Protein AF-A0A7S2UDL8-F1 (afdb_monomer)

Foldseek 3Di:
DDQCFLVLQKFWFDWDFPVLVLLLQQVLVVVCVVPADLVVDPGAEEEEELFQCQLVCCPPPCHSLSSVLLVCVQNLQSQYAYEYEYFAPAAAQLLVLVLLLQLLLLVLVLVLVVLVVVLVVLVVVDDPVSVVVNVVSVVSSVVSCVSNVSDRPPCSLVSNVVSQDFDPPSTHHYHYYYKNGGRQFQNLLCQQQSVHSEYEHADSLSLLQNFQQPPPDDPPVPPPDDRRHRGDQWYWYDFDADPVVSHTTTTMIMHLEPVVVVSSLVSSCVPPNDDRRPSDRPASPRYPPPDNLLSLLLDQQSADSSNHRHQPPDHRVNSVVLQVVQVVDDSVCSNLSSLCVSLVPPRGLQNDSQVSSLSSCLSQQAATPVGGSDDHAQEHEPSSVVSDDPRRHYDPPGADKDWACRGPRDIGIDGCSQDWDAAPPPRTIHGPSQWDDDPVDVPHIHGSVVSSPPDPDDPDDLVRLQCCCCVPVVHRDDPPDDSVRSVVSSVVVVCVVVDPVVVLVVLAAFAQFFAVCVPDPDPQKAFQDKDALLVCLCQQQVCPRHPPQLLLQVLLQLLLLLAAPPPPPPPDPQLLSLQGGPLLLVQLRNNDDVCSSVLSLLLLQQLLAPPFDQSRGWMWTFIDRPNHIKIKTWGWTDDLPDPDIKTKIWIDGSHGTNYIAIPDPQGQQPDPDPVSRGNDRHDDSNRSNNSSNSSVVLLLAVLVVSLLSNLVNVVVVPPDSVVVSQDPSSVVSNVSSLLSQQHDPPPDDPPDGVNVVSVPRDDPVPDPGDRDDRDDSCVSPHSVVPPPDDPVVVVVCVVPPPDDDDDDDDDDDDDDDDDDDDDDPVVVVVVVVVVVVCVPPDPDDDDCPPPPVPRVSVVSVVVVVVPCVPVVVVVVVVVVVVVVVVVVVVVVVCPVPDDDDDDDDDDDDDDDDDDDDDDDDDDDDDDDDDDDDDDDDDDDDDDDDDDDDDDDDDDDDDDDDPDDDDDDDDDADPDQDDPNPDAGEDEQEAQDPPPDDPVRNVVNVVVRVVVVVVQVVVPPDDDDDHDYHYDPPDYDDDPDPPPDDDDDDDDDDDDDDDDDDDDDDDDDDDDDDDDDDDDDDDDDDDDDDDDDDDDDDDDDDDDDDDDDDDDDDDDDDDDDDDDDDDDD

InterPro domains:
  IPR006084 XPG/Rad2 endonuclease [PTHR11081] (41-518)
  IPR029060 PIN-like domain superfamily [SSF88723] (43-209)

Organism: NCBI:txid420275

Mean predicted aligned error: 21.37 Å

Structure (mmCIF, N/CA/C/O backbone):
data_AF-A0A7S2UDL8-F1
#
_entry.id   AF-A0A7S2UDL8-F1
#
loop_
_atom_site.group_PDB
_atom_site.id
_atom_site.type_symbol
_atom_site.label_atom_id
_atom_site.label_alt_id
_atom_site.label_comp_id
_atom_site.label_asym_id
_atom_site.label_entity_id
_atom_site.label_seq_id
_atom_site.pdbx_PDB_ins_code
_atom_site.Cartn_x
_atom_site.Cartn_y
_atom_site.Cartn_z
_atom_site.occupancy
_atom_site.B_iso_or_equiv
_atom_site.auth_seq_id
_atom_site.auth_comp_id
_atom_site.auth_asym_id
_atom_site.auth_atom_id
_atom_site.pdbx_PDB_model_num
ATOM 1 N N . MET A 1 1 ? 1.559 4.137 0.401 1.00 24.97 1 MET A N 1
ATOM 2 C CA . MET A 1 1 ? 1.160 5.157 1.400 1.00 24.97 1 MET A CA 1
ATOM 3 C C . MET A 1 1 ? -0.001 4.576 2.189 1.00 24.97 1 MET A C 1
ATOM 5 O O . MET A 1 1 ? -0.814 3.907 1.568 1.00 24.97 1 MET A O 1
ATOM 9 N N . GLY A 1 2 ? -0.060 4.754 3.511 1.00 29.95 2 GLY A N 1
ATOM 10 C CA . GLY A 1 2 ? -1.156 4.195 4.315 1.00 29.95 2 GLY A CA 1
ATOM 11 C C . GLY A 1 2 ? -2.470 4.950 4.095 1.00 29.95 2 GLY A C 1
ATOM 12 O O . GLY A 1 2 ? -2.468 6.182 4.068 1.00 29.95 2 GLY A O 1
ATOM 13 N N . PHE A 1 3 ? -3.579 4.223 3.953 1.00 40.22 3 PHE A N 1
ATOM 14 C CA . PHE A 1 3 ? -4.918 4.804 3.860 1.00 40.22 3 PHE A CA 1
ATOM 15 C C . PHE A 1 3 ? -5.367 5.321 5.234 1.00 40.22 3 PHE A C 1
ATOM 17 O O . PHE A 1 3 ? -6.035 4.640 5.995 1.00 40.22 3 PHE A O 1
ATOM 24 N N . GLN A 1 4 ? -5.024 6.570 5.548 1.00 51.22 4 GLN A N 1
ATOM 25 C CA . GLN A 1 4 ? -5.632 7.312 6.661 1.00 51.22 4 GLN A CA 1
ATOM 26 C C . GLN A 1 4 ? -7.005 7.897 6.252 1.00 51.22 4 GLN A C 1
ATOM 28 O O . GLN A 1 4 ? -7.301 9.039 6.601 1.00 51.22 4 GLN A O 1
ATOM 33 N N . SER A 1 5 ? -7.796 7.185 5.437 1.00 57.31 5 SER A N 1
ATOM 34 C CA . SER A 1 5 ? -9.026 7.689 4.796 1.00 57.31 5 SER A CA 1
ATOM 35 C C . SER A 1 5 ? -10.133 7.942 5.816 1.00 57.31 5 SER A C 1
ATOM 37 O O . SER A 1 5 ? -10.483 9.100 6.049 1.00 57.31 5 SER A O 1
ATOM 39 N N . GLN A 1 6 ? -10.615 6.880 6.467 1.00 68.00 6 GLN A N 1
ATOM 40 C CA . GLN A 1 6 ? -11.642 6.937 7.511 1.00 68.00 6 GLN A CA 1
ATOM 41 C C . GLN A 1 6 ? -11.243 7.875 8.652 1.00 68.00 6 GLN A C 1
ATOM 43 O O . GLN A 1 6 ? -12.004 8.736 9.070 1.00 68.00 6 GLN A O 1
ATOM 48 N N . SER A 1 7 ? -9.991 7.795 9.112 1.00 66.50 7 SER A N 1
ATOM 49 C CA . SER A 1 7 ? -9.539 8.530 10.300 1.00 66.50 7 SER A CA 1
ATOM 50 C C . SER A 1 7 ? -9.477 10.071 10.135 1.00 66.50 7 SER A C 1
ATOM 52 O O . SER A 1 7 ? -9.009 10.773 11.033 1.00 66.50 7 SER A O 1
ATOM 54 N N . LYS A 1 8 ? -9.937 10.607 8.995 1.00 78.19 8 LYS A N 1
ATOM 55 C CA . LYS A 1 8 ? -10.190 12.036 8.739 1.00 78.19 8 LYS A CA 1
ATOM 56 C C . LYS A 1 8 ? -11.653 12.461 8.929 1.00 78.19 8 LYS A C 1
ATOM 58 O O . LYS A 1 8 ? -11.901 13.663 8.867 1.00 78.19 8 LYS A O 1
ATOM 63 N N . VAL A 1 9 ? -12.588 11.522 9.112 1.00 83.12 9 VAL A N 1
ATOM 64 C CA . VAL A 1 9 ? -14.025 11.804 9.337 1.00 83.12 9 VAL A CA 1
ATOM 65 C C . VAL A 1 9 ? -14.384 11.890 10.821 1.00 83.12 9 VAL A C 1
ATOM 67 O O . VAL A 1 9 ? -15.431 12.428 11.160 1.00 83.12 9 VAL A O 1
ATOM 70 N N . LEU A 1 10 ? -13.499 11.397 11.693 1.00 86.25 10 LEU A N 1
ATOM 71 C CA . LEU A 1 10 ? -13.691 11.338 13.141 1.00 86.25 10 LEU A CA 1
ATOM 72 C C . LEU A 1 10 ? -13.065 12.539 13.855 1.00 86.25 10 LEU A C 1
ATOM 74 O O . LEU A 1 10 ? -11.971 12.993 13.501 1.00 86.25 10 LEU A O 1
ATOM 78 N N . TYR A 1 11 ? -13.731 12.990 14.912 1.00 83.88 11 TYR A N 1
ATOM 79 C CA . TYR A 1 11 ? -13.161 13.875 15.919 1.00 83.88 11 TYR A CA 1
ATOM 80 C C . TYR A 1 11 ? -12.163 13.091 16.771 1.00 83.88 11 TYR A C 1
ATOM 82 O O . TYR A 1 11 ? -12.429 11.961 17.182 1.00 83.88 11 TYR A O 1
ATOM 90 N N . LYS A 1 12 ? -10.997 13.689 17.029 1.00 89.94 12 LYS A N 1
ATOM 91 C CA . LYS A 1 12 ? -9.892 13.045 17.751 1.00 89.94 12 LYS A CA 1
ATOM 92 C C . LYS A 1 12 ? -9.341 13.957 18.827 1.00 89.94 12 LYS A C 1
ATOM 94 O O . LYS A 1 12 ? -9.097 15.139 18.563 1.00 89.94 12 LYS A O 1
ATOM 99 N N . SER A 1 13 ? -9.095 13.398 20.006 1.00 87.06 13 SER A N 1
ATOM 100 C CA . SER A 1 13 ? -8.404 14.118 21.064 1.00 87.06 13 SER A CA 1
ATOM 101 C C . SER A 1 13 ? -6.880 14.011 20.966 1.00 87.06 13 SER A C 1
ATOM 103 O O . SER A 1 13 ? -6.320 13.214 20.210 1.00 87.06 13 SER A O 1
ATOM 105 N N . THR A 1 14 ? -6.195 14.809 21.781 1.00 91.25 14 THR A N 1
ATOM 106 C CA . THR A 1 14 ? -4.852 14.487 22.281 1.00 91.25 14 THR A CA 1
ATOM 107 C C . THR A 1 14 ? -4.905 13.287 23.236 1.00 91.25 14 THR A C 1
ATOM 109 O O . THR A 1 14 ? -5.982 12.852 23.638 1.00 91.25 14 THR A O 1
ATOM 112 N N . ASP A 1 15 ? -3.760 12.717 23.614 1.00 94.38 15 ASP A N 1
ATOM 113 C CA . ASP A 1 15 ? -3.753 11.626 24.595 1.00 94.38 15 ASP A CA 1
ATOM 114 C C . ASP A 1 15 ? -4.177 12.133 25.983 1.00 94.38 15 ASP A C 1
ATOM 116 O O . ASP A 1 15 ? -3.547 13.028 26.550 1.00 94.38 15 ASP A O 1
ATOM 120 N N . VAL A 1 16 ? -5.230 11.533 26.535 1.00 95.88 16 VAL A N 1
ATOM 121 C CA . VAL A 1 16 ? -5.842 11.876 27.824 1.00 95.88 16 VAL A CA 1
ATOM 122 C C . VAL A 1 16 ? -5.383 10.883 28.890 1.00 95.88 16 VAL A C 1
ATOM 124 O O . VAL A 1 16 ? -5.286 9.683 28.624 1.00 95.88 16 VAL A O 1
ATOM 127 N N . SER A 1 17 ? -5.058 11.369 30.093 1.00 97.25 17 SER A N 1
ATOM 128 C CA . SER A 1 17 ? -4.592 10.523 31.200 1.00 97.25 17 SER A CA 1
ATOM 129 C C . SER A 1 17 ? -5.674 9.551 31.670 1.00 97.25 17 SER A C 1
ATOM 131 O O . SER A 1 17 ? -6.865 9.854 31.603 1.00 97.25 17 SER A O 1
ATOM 133 N N . PHE A 1 18 ? -5.262 8.384 32.168 1.00 97.69 18 PHE A N 1
ATOM 134 C CA . PHE A 1 18 ? -6.198 7.324 32.553 1.00 97.69 18 PHE A CA 1
ATOM 135 C C . PHE A 1 18 ? -7.256 7.780 33.578 1.00 97.69 18 PHE A C 1
ATOM 137 O O . PHE A 1 18 ? -8.436 7.495 33.396 1.00 97.69 18 PHE A O 1
ATOM 144 N N . ASP A 1 19 ? -6.879 8.587 34.572 1.00 97.56 19 ASP A N 1
ATOM 145 C CA . ASP A 1 19 ? -7.808 9.124 35.582 1.00 97.56 19 ASP A CA 1
ATOM 146 C C . ASP A 1 19 ? -8.913 10.011 34.971 1.00 97.56 19 ASP A C 1
ATOM 148 O O . ASP A 1 19 ? -10.049 10.037 35.447 1.00 97.56 19 ASP A O 1
ATOM 152 N N . LEU A 1 20 ? -8.595 10.730 33.886 1.00 96.81 20 LEU A N 1
ATOM 153 C CA . LEU A 1 20 ? -9.561 11.539 33.141 1.00 96.81 20 LEU A CA 1
ATOM 154 C C . LEU A 1 20 ? -10.450 10.677 32.234 1.00 96.81 20 LEU A C 1
ATOM 156 O O . LEU A 1 20 ? -11.624 11.007 32.080 1.00 96.81 20 LEU A O 1
ATOM 160 N N . ILE A 1 21 ? -9.938 9.560 31.694 1.00 97.50 21 ILE A N 1
ATOM 161 C CA . ILE A 1 21 ? -10.761 8.548 31.005 1.00 97.50 21 ILE A CA 1
ATOM 162 C C . ILE A 1 21 ? -11.786 7.956 31.978 1.00 97.50 21 ILE A C 1
ATOM 164 O O . ILE A 1 21 ? -12.980 7.975 31.689 1.00 97.50 21 ILE A O 1
ATOM 168 N N . VAL A 1 22 ? -11.333 7.497 33.150 1.00 97.88 22 VAL A N 1
ATOM 169 C CA . VAL A 1 22 ? -12.189 6.969 34.224 1.00 97.88 22 VAL A CA 1
ATOM 170 C C . VAL A 1 22 ? -13.264 7.986 34.602 1.00 97.88 22 VAL A C 1
ATOM 172 O O . VAL A 1 22 ? -14.453 7.672 34.591 1.00 97.88 22 VAL A O 1
ATOM 175 N N . HIS A 1 23 ? -12.869 9.230 34.882 1.00 96.94 23 HIS A N 1
ATOM 176 C CA . HIS A 1 23 ? -13.814 10.274 35.266 1.00 96.94 23 HIS A CA 1
ATOM 177 C C . HIS A 1 23 ? -14.864 10.565 34.181 1.00 96.94 23 HIS A C 1
ATOM 179 O O . HIS A 1 23 ? -16.038 10.753 34.507 1.00 96.94 23 HIS A O 1
ATOM 185 N N . LEU A 1 24 ? -14.452 10.584 32.911 1.00 95.62 24 LEU A N 1
ATOM 186 C CA . LEU A 1 24 ? -15.325 10.820 31.765 1.00 95.62 24 LEU A CA 1
ATOM 187 C C . LEU A 1 24 ? -16.327 9.674 31.556 1.00 95.62 24 LEU A C 1
ATOM 189 O O . LEU A 1 24 ? -17.515 9.940 31.380 1.00 95.62 24 LEU A O 1
ATOM 193 N N . VAL A 1 25 ? -15.878 8.418 31.648 1.00 96.12 25 VAL A N 1
ATOM 194 C CA . VAL A 1 25 ? -16.744 7.228 31.575 1.00 96.12 25 VAL A CA 1
ATOM 195 C C . VAL A 1 25 ? -17.783 7.242 32.701 1.00 96.12 25 VAL A C 1
ATOM 197 O O . VAL A 1 25 ? -18.980 7.149 32.430 1.00 96.12 25 VAL A O 1
ATOM 200 N N . THR A 1 26 ? -17.362 7.449 33.952 1.00 96.25 26 THR A N 1
ATOM 201 C CA . THR A 1 26 ? -18.285 7.480 35.098 1.00 96.25 26 THR A CA 1
ATOM 202 C C . THR A 1 26 ? -19.286 8.634 35.001 1.00 96.25 26 THR A C 1
ATOM 204 O O . THR A 1 26 ? -20.470 8.430 35.255 1.00 96.25 26 THR A O 1
ATOM 207 N N . LYS A 1 27 ? -18.869 9.834 34.564 1.00 94.62 27 LYS A N 1
ATOM 208 C CA . LYS A 1 27 ? -19.802 10.961 34.381 1.00 94.62 27 LYS A CA 1
ATOM 209 C C . LYS A 1 27 ? -20.762 10.772 33.208 1.00 94.62 27 LYS A C 1
ATOM 211 O O . LYS A 1 27 ? -21.908 11.198 33.319 1.00 94.62 27 LYS A O 1
ATOM 216 N N . ARG A 1 28 ? -20.350 10.102 32.127 1.00 90.38 28 ARG A N 1
ATOM 217 C CA . ARG A 1 28 ? -21.256 9.709 31.033 1.00 90.38 28 ARG A CA 1
ATOM 218 C C . ARG A 1 28 ? -22.356 8.772 31.549 1.00 90.38 28 ARG A C 1
ATOM 220 O O . ARG A 1 28 ? -23.524 9.022 31.269 1.00 90.38 28 ARG A O 1
ATOM 227 N N . PHE A 1 29 ? -21.989 7.783 32.367 1.00 92.25 29 PHE A N 1
ATOM 228 C CA . PHE A 1 29 ? -22.929 6.853 33.000 1.00 92.25 29 PHE A CA 1
ATOM 229 C C . PHE A 1 29 ? -23.873 7.522 34.017 1.00 92.25 29 PHE A C 1
ATOM 231 O O . PHE A 1 29 ? -25.071 7.257 34.020 1.00 92.25 29 PHE A O 1
ATOM 238 N N . GLU A 1 30 ? -23.382 8.433 34.865 1.00 91.75 30 GLU A N 1
ATOM 239 C CA . GLU A 1 30 ? -24.259 9.202 35.767 1.00 91.75 30 GLU A CA 1
ATOM 240 C C . GLU A 1 30 ? -25.333 9.989 34.989 1.00 91.75 30 GLU A C 1
ATOM 242 O O . GLU A 1 30 ? -26.488 10.066 35.409 1.00 91.75 30 GLU A O 1
ATOM 247 N N . ILE A 1 31 ? -24.958 10.557 33.838 1.00 86.06 31 ILE A N 1
ATOM 248 C CA . ILE A 1 31 ? -25.840 11.374 32.995 1.00 86.06 31 ILE A CA 1
ATOM 249 C C . ILE A 1 31 ? -26.822 10.514 32.182 1.00 86.06 31 ILE A C 1
ATOM 251 O O . ILE A 1 31 ? -27.936 10.976 31.924 1.00 86.06 31 ILE A O 1
ATOM 255 N N . SER A 1 32 ? -26.464 9.281 31.801 1.00 82.62 32 SER A N 1
ATOM 256 C CA . SER A 1 32 ? -27.417 8.335 31.201 1.00 82.62 32 SER A CA 1
ATOM 257 C C . SER A 1 32 ? -28.403 7.806 32.247 1.00 82.62 32 SER A C 1
ATOM 259 O O . SER A 1 32 ? -29.611 7.892 32.028 1.00 82.62 32 SER A O 1
ATOM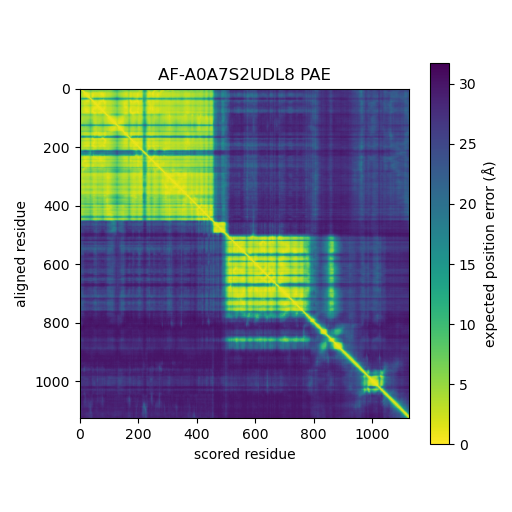 261 N N . LYS A 1 33 ? -27.922 7.390 33.426 1.00 84.25 33 LYS A N 1
ATOM 262 C CA . LYS A 1 33 ? -28.755 6.889 34.535 1.00 84.25 33 LYS A CA 1
ATOM 263 C C . LYS A 1 33 ? -29.755 7.917 35.075 1.00 84.25 33 LYS A C 1
ATOM 265 O O . LYS A 1 33 ? -30.829 7.550 35.533 1.00 84.25 33 LYS A O 1
ATOM 270 N N . GLY A 1 34 ? -29.434 9.209 34.999 1.00 74.75 34 GLY A N 1
ATOM 271 C CA . GLY A 1 34 ? -30.362 10.295 35.337 1.00 74.75 34 GLY A CA 1
ATOM 272 C C . GLY A 1 34 ? -31.416 10.616 34.264 1.00 74.75 34 GLY A C 1
ATOM 273 O O . GLY A 1 34 ? -32.128 11.608 34.412 1.00 74.75 34 GLY A O 1
ATOM 274 N N . ARG A 1 35 ? -31.476 9.858 33.159 1.00 69.62 35 ARG A N 1
ATOM 275 C CA . ARG A 1 35 ? -32.348 10.123 31.995 1.00 69.62 35 ARG A CA 1
ATOM 276 C C . ARG A 1 35 ? -33.066 8.893 31.439 1.00 69.62 35 ARG A C 1
ATOM 278 O O . ARG A 1 35 ? -34.079 9.063 30.771 1.00 69.62 35 ARG A O 1
ATOM 285 N N . TRP A 1 36 ? -32.540 7.697 31.681 1.00 63.41 36 TRP A N 1
ATOM 286 C CA . TRP A 1 36 ? -33.009 6.441 31.098 1.00 63.41 36 TRP A CA 1
ATOM 287 C C . TRP A 1 36 ? -32.957 5.333 32.145 1.00 63.41 36 TRP A C 1
ATOM 289 O O . TRP A 1 36 ? -32.069 5.339 33.000 1.00 63.41 36 TRP A O 1
ATOM 299 N N . ASP A 1 37 ? -33.836 4.337 32.031 1.00 62.78 37 ASP A N 1
ATOM 300 C CA . ASP A 1 37 ? -33.571 3.054 32.676 1.00 62.78 37 ASP A CA 1
ATOM 301 C C . ASP A 1 37 ? -32.399 2.387 31.945 1.00 62.78 37 ASP A C 1
ATOM 303 O O . ASP A 1 37 ? -32.525 1.908 30.818 1.00 62.78 37 ASP A O 1
ATOM 307 N N . CYS A 1 38 ? -31.222 2.394 32.569 1.00 58.81 38 CYS A N 1
ATOM 308 C CA . CYS A 1 38 ? -30.013 1.783 32.020 1.00 58.81 38 CYS A CA 1
ATOM 309 C C . CYS A 1 38 ? -30.010 0.249 32.165 1.00 58.81 38 CYS A C 1
ATOM 311 O O . CYS A 1 38 ? -28.964 -0.325 32.470 1.00 58.81 38 CYS A O 1
ATOM 313 N N . GLY A 1 39 ? -31.162 -0.410 32.002 1.00 66.62 39 GLY A N 1
ATOM 314 C CA . GLY A 1 39 ? -31.338 -1.851 32.205 1.00 66.62 39 GLY A CA 1
ATOM 315 C C . GLY A 1 39 ? -30.953 -2.279 33.620 1.00 66.62 39 GLY A C 1
ATOM 316 O O . GLY A 1 39 ? -30.193 -3.230 33.792 1.00 66.62 39 GLY A O 1
ATOM 317 N N . GLY A 1 40 ? -31.344 -1.492 34.629 1.00 79.44 40 GLY A N 1
ATOM 318 C CA . GLY A 1 40 ? -30.964 -1.722 36.027 1.00 79.44 40 GLY A CA 1
ATOM 319 C C . GLY A 1 40 ? -29.465 -1.593 36.359 1.00 79.44 40 GLY A C 1
ATOM 320 O O . GLY A 1 40 ? -29.090 -1.806 37.516 1.00 79.44 40 GLY A O 1
ATOM 321 N N . ARG A 1 41 ? -28.581 -1.227 35.410 1.00 88.88 41 ARG A N 1
ATOM 322 C CA . ARG A 1 41 ? -27.125 -1.160 35.656 1.00 88.88 41 ARG A CA 1
ATOM 323 C C . ARG A 1 41 ? -26.787 -0.260 36.852 1.00 88.88 41 ARG A C 1
ATOM 325 O O . ARG A 1 41 ? -27.171 0.912 36.948 1.00 88.88 41 ARG A O 1
ATOM 332 N N . SER A 1 42 ? -25.999 -0.800 37.779 1.00 91.38 42 SER A N 1
ATOM 333 C CA . SER A 1 42 ? -25.507 -0.064 38.947 1.00 91.38 42 SER A CA 1
ATOM 334 C C . SER A 1 42 ? -24.273 0.792 38.634 1.00 91.38 42 SER A C 1
ATOM 336 O O . SER A 1 42 ? -24.030 1.766 39.349 1.00 91.38 42 SER A O 1
ATOM 338 N N . ARG A 1 43 ? -23.536 0.467 37.560 1.00 94.25 43 ARG A N 1
ATOM 339 C CA . ARG A 1 43 ? -22.193 0.977 37.239 1.00 94.25 43 ARG A CA 1
ATOM 340 C C . ARG A 1 43 ? -21.984 1.291 35.749 1.00 94.25 43 ARG A C 1
ATOM 342 O O . ARG A 1 43 ? -22.670 0.706 34.900 1.00 94.25 43 ARG A O 1
ATOM 349 N N . PRO A 1 44 ? -20.993 2.150 35.423 1.00 96.12 44 PRO A N 1
ATOM 350 C CA . PRO A 1 44 ? -20.496 2.286 34.059 1.00 96.12 44 PRO A CA 1
ATOM 351 C C . PRO A 1 44 ? -19.947 0.950 33.548 1.00 96.12 44 PRO A C 1
ATOM 353 O O . PRO A 1 44 ? -19.227 0.267 34.278 1.00 96.12 44 PRO A O 1
ATOM 356 N N . LYS A 1 45 ? -20.232 0.610 32.288 1.00 96.38 45 LYS A N 1
ATOM 357 C CA . LYS A 1 45 ? -19.712 -0.595 31.623 1.00 96.38 45 LYS A CA 1
ATOM 358 C C . LYS A 1 45 ? -18.957 -0.222 30.347 1.00 96.38 45 LYS A C 1
ATOM 360 O O . LYS A 1 45 ? -19.378 0.657 29.600 1.00 96.38 45 LYS A O 1
ATOM 365 N N . VAL A 1 46 ? -17.831 -0.877 30.091 1.00 97.50 46 VAL A N 1
ATOM 366 C CA . VAL A 1 46 ? -16.951 -0.623 28.940 1.00 97.50 46 VAL A CA 1
ATOM 367 C C . VAL A 1 46 ? -16.633 -1.942 28.251 1.00 97.50 46 VAL A C 1
ATOM 369 O O . VAL A 1 46 ? -16.305 -2.918 28.918 1.00 97.50 46 VAL A O 1
ATOM 372 N N . THR A 1 47 ? -16.703 -1.981 26.923 1.00 97.62 47 THR A N 1
ATOM 373 C CA . THR A 1 47 ? -16.301 -3.165 26.146 1.00 97.62 47 THR A CA 1
ATOM 374 C C . THR A 1 47 ? -14.910 -2.992 25.536 1.00 97.62 47 THR A C 1
ATOM 376 O O . THR A 1 47 ? -14.493 -1.869 25.244 1.00 97.62 47 THR A O 1
ATOM 379 N N . ILE A 1 48 ? -14.171 -4.089 25.377 1.00 97.81 48 ILE A N 1
ATOM 380 C CA . ILE A 1 48 ? -12.804 -4.122 24.852 1.00 97.81 48 ILE A CA 1
ATOM 381 C C . ILE A 1 48 ? -12.713 -5.142 23.720 1.00 97.81 48 ILE A C 1
ATOM 383 O O . ILE A 1 48 ? -12.920 -6.335 23.935 1.00 97.81 48 ILE A O 1
ATOM 387 N N . ASP A 1 49 ? -12.289 -4.669 22.554 1.00 97.75 49 ASP A N 1
ATOM 388 C CA . ASP A 1 49 ? -11.825 -5.483 21.434 1.00 97.75 49 ASP A CA 1
ATOM 389 C C . ASP A 1 49 ? -10.515 -6.183 21.818 1.00 97.75 49 ASP A C 1
ATOM 391 O O . ASP A 1 49 ? -9.424 -5.595 21.832 1.00 97.75 49 ASP A O 1
ATOM 395 N N . ALA A 1 50 ? -10.626 -7.456 22.187 1.00 97.50 50 ALA A N 1
ATOM 396 C CA . ALA A 1 50 ? -9.493 -8.246 22.630 1.00 97.50 50 ALA A CA 1
ATOM 397 C C . ALA A 1 50 ? -8.484 -8.462 21.497 1.00 97.50 50 ALA A C 1
ATOM 399 O O . ALA A 1 50 ? -7.272 -8.379 21.713 1.00 97.50 50 ALA A O 1
ATOM 400 N N . ASN A 1 51 ? -8.962 -8.724 20.283 1.00 95.81 51 ASN A N 1
ATOM 401 C CA . ASN A 1 51 ? -8.109 -9.154 19.186 1.00 95.81 51 ASN A CA 1
ATOM 402 C C . ASN A 1 51 ? -7.238 -7.999 18.680 1.00 95.81 51 ASN A C 1
ATOM 404 O O . ASN A 1 51 ? -6.019 -8.164 18.562 1.00 95.81 51 ASN A O 1
ATOM 408 N N . LEU A 1 52 ? -7.796 -6.807 18.460 1.00 94.69 52 LEU A N 1
ATOM 409 C CA . LEU A 1 52 ? -7.025 -5.668 17.960 1.00 94.69 52 LEU A CA 1
ATOM 410 C C . LEU A 1 52 ? -6.087 -5.080 19.020 1.00 94.69 52 LEU A C 1
ATOM 412 O O . LEU A 1 52 ? -4.949 -4.727 18.694 1.00 94.69 52 LEU A O 1
ATOM 416 N N . ILE A 1 53 ? -6.498 -5.033 20.293 1.00 96.00 53 ILE A N 1
ATOM 417 C CA . ILE A 1 53 ? -5.587 -4.683 21.398 1.00 96.00 53 ILE A CA 1
ATOM 418 C C . ILE A 1 53 ? -4.480 -5.742 21.519 1.00 96.00 53 ILE A C 1
ATOM 420 O O . ILE A 1 53 ? -3.301 -5.395 21.635 1.00 96.00 53 ILE A O 1
ATOM 424 N N . GLY A 1 54 ? -4.805 -7.027 21.365 1.00 96.31 54 GLY A N 1
ATOM 425 C CA . GLY A 1 54 ? -3.820 -8.101 21.266 1.00 96.31 54 GLY A CA 1
ATOM 426 C C . GLY A 1 54 ? -2.800 -7.856 20.145 1.00 96.31 54 GLY A C 1
ATOM 427 O O . GLY A 1 54 ? -1.591 -7.862 20.390 1.00 96.31 54 GLY A O 1
ATOM 428 N N . TYR A 1 55 ? -3.249 -7.542 18.927 1.00 94.56 55 TYR A N 1
ATOM 429 C CA . TYR A 1 55 ? -2.368 -7.241 17.790 1.00 94.56 55 TYR A CA 1
ATOM 430 C C . TYR A 1 55 ? -1.511 -5.973 17.975 1.00 94.56 55 TYR A C 1
ATOM 432 O O . TYR A 1 55 ? -0.464 -5.856 17.325 1.00 94.56 55 TYR A O 1
ATOM 440 N N . GLN A 1 56 ? -1.888 -5.036 18.852 1.00 94.50 56 GLN A N 1
ATOM 441 C CA . GLN A 1 56 ? -1.045 -3.891 19.242 1.00 94.50 56 GLN A CA 1
ATOM 442 C C . GLN A 1 56 ? 0.084 -4.291 20.212 1.00 94.50 56 GLN A C 1
ATOM 444 O O . GLN A 1 56 ? 1.168 -3.695 20.181 1.00 94.50 56 GLN A O 1
ATOM 449 N N . PHE A 1 57 ? -0.144 -5.313 21.045 1.00 95.38 57 PHE A N 1
ATOM 450 C CA . PHE A 1 57 ? 0.764 -5.738 22.118 1.00 95.38 57 PHE A CA 1
ATOM 451 C C . PHE A 1 57 ? 1.499 -7.068 21.878 1.00 95.38 57 PHE A C 1
ATOM 453 O O . PHE A 1 57 ? 2.397 -7.406 22.647 1.00 95.38 57 PHE A O 1
ATOM 460 N N . ILE A 1 58 ? 1.214 -7.765 20.776 1.00 94.25 58 ILE A N 1
ATOM 461 C CA . ILE A 1 58 ? 1.860 -9.020 20.346 1.00 94.25 58 ILE A CA 1
ATOM 462 C C . ILE A 1 58 ? 3.397 -9.022 20.463 1.00 94.25 58 ILE A C 1
ATOM 464 O O . ILE A 1 58 ? 3.970 -9.984 20.958 1.00 94.25 58 ILE A O 1
ATOM 468 N N . SER A 1 59 ? 4.069 -7.932 20.074 1.00 91.06 59 SER A N 1
ATOM 469 C CA . SER A 1 59 ? 5.538 -7.792 20.130 1.00 91.06 59 SER A CA 1
ATOM 470 C C . SER A 1 59 ? 6.024 -6.931 21.311 1.00 91.06 59 SER A C 1
ATOM 472 O O . SER A 1 59 ? 7.088 -6.311 21.237 1.00 91.06 59 SER A O 1
ATOM 474 N N . ARG A 1 60 ? 5.228 -6.802 22.382 1.00 93.75 60 ARG A N 1
ATOM 475 C CA . ARG A 1 60 ? 5.563 -6.021 23.589 1.00 93.75 60 ARG A CA 1
ATOM 476 C C . ARG A 1 60 ? 5.894 -6.953 24.763 1.00 93.75 60 ARG A C 1
ATOM 478 O O . ARG A 1 60 ? 5.304 -8.023 24.845 1.00 93.75 60 ARG A O 1
ATOM 485 N N . PRO A 1 61 ? 6.751 -6.552 25.726 1.00 94.69 61 PRO A N 1
ATOM 486 C CA . PRO A 1 61 ? 7.165 -7.440 26.824 1.00 94.69 61 PRO A CA 1
ATOM 487 C C . PRO A 1 61 ? 6.053 -7.917 27.776 1.00 94.69 61 PRO A C 1
ATOM 489 O O . PRO A 1 61 ? 6.279 -8.846 28.539 1.00 94.69 61 PRO A O 1
ATOM 492 N N . CYS A 1 62 ? 4.869 -7.297 27.763 1.00 94.81 62 CYS A N 1
ATOM 493 C CA . CYS A 1 62 ? 3.691 -7.770 28.500 1.00 94.81 62 CYS A CA 1
ATOM 494 C C . CYS A 1 62 ? 2.841 -8.791 27.718 1.00 94.81 62 CYS A C 1
ATOM 496 O O . CYS A 1 62 ? 1.939 -9.392 28.298 1.00 94.81 62 CYS A O 1
ATOM 498 N N . GLY A 1 63 ? 3.106 -8.984 26.422 1.00 95.75 63 GLY A N 1
ATOM 499 C CA . GLY A 1 63 ? 2.295 -9.801 25.523 1.00 95.75 63 GLY A CA 1
ATOM 500 C C . GLY A 1 63 ? 0.867 -9.268 25.310 1.00 95.75 63 GLY A C 1
ATOM 501 O O . GLY A 1 63 ? 0.449 -8.291 25.940 1.00 95.75 63 GLY A O 1
ATOM 502 N N . PRO A 1 64 ? 0.082 -9.921 24.435 1.00 96.50 64 PRO A N 1
ATOM 503 C CA . PRO A 1 64 ? -1.283 -9.498 24.130 1.00 96.50 64 PRO A CA 1
ATOM 504 C C . PRO A 1 64 ? -2.227 -9.713 25.329 1.00 96.50 64 PRO A C 1
ATOM 506 O O . PRO A 1 64 ? -2.976 -8.815 25.708 1.00 96.50 64 PRO A O 1
ATOM 509 N N . VAL A 1 65 ? -2.122 -10.868 25.998 1.00 96.88 65 VAL A N 1
ATOM 510 C CA . VAL A 1 65 ? -2.927 -11.230 27.181 1.00 96.88 65 VAL A CA 1
ATOM 511 C C . VAL A 1 65 ? -2.585 -10.356 28.390 1.00 96.88 65 VAL A C 1
ATOM 513 O O . VAL A 1 65 ? -3.481 -9.870 29.076 1.00 96.88 65 VAL A O 1
ATOM 516 N N . GLY A 1 66 ? -1.298 -10.102 28.654 1.00 96.31 66 GLY A N 1
ATOM 517 C CA . GLY A 1 66 ? -0.887 -9.275 29.792 1.00 96.31 66 GLY A CA 1
ATOM 518 C C . GLY A 1 66 ? -1.238 -7.795 29.621 1.00 96.31 66 GLY A C 1
ATOM 519 O O . GLY A 1 66 ? -1.535 -7.134 30.615 1.00 96.31 66 GLY A O 1
ATOM 520 N N . ALA A 1 67 ? -1.274 -7.286 28.385 1.00 97.00 67 ALA A N 1
ATOM 521 C CA . ALA A 1 67 ? -1.802 -5.957 28.083 1.00 97.00 67 ALA A CA 1
ATOM 522 C C . ALA A 1 67 ? -3.297 -5.848 28.424 1.00 97.00 67 ALA A C 1
ATOM 524 O O . ALA A 1 67 ? -3.684 -4.956 29.181 1.00 97.00 67 ALA A O 1
ATOM 525 N N . LEU A 1 68 ? -4.115 -6.794 27.948 1.00 96.81 68 LEU A N 1
ATOM 526 C CA . LEU A 1 68 ? -5.545 -6.850 28.269 1.00 96.81 68 LEU A CA 1
ATOM 527 C C . LEU A 1 68 ? -5.792 -7.000 29.774 1.00 96.81 68 LEU A C 1
ATOM 529 O O . LEU A 1 68 ? -6.602 -6.258 30.317 1.00 96.81 68 LEU A O 1
ATOM 533 N N . ARG A 1 69 ? -5.030 -7.859 30.467 1.00 96.06 69 ARG A N 1
ATOM 534 C CA . ARG A 1 69 ? -5.105 -8.022 31.931 1.00 96.06 69 ARG A CA 1
ATOM 535 C C . ARG A 1 69 ? -4.853 -6.724 32.694 1.00 96.06 69 ARG A C 1
ATOM 537 O O . ARG A 1 69 ? -5.516 -6.462 33.691 1.00 96.06 69 ARG A O 1
ATOM 544 N N . ILE A 1 70 ? -3.857 -5.939 32.278 1.00 96.69 70 ILE A N 1
ATOM 545 C CA . ILE A 1 70 ? -3.550 -4.655 32.924 1.00 96.69 70 ILE A CA 1
ATOM 546 C C . ILE A 1 70 ? -4.683 -3.657 32.664 1.00 96.69 70 ILE A C 1
ATOM 548 O O . ILE A 1 70 ? -5.133 -2.991 33.591 1.00 96.69 70 ILE A O 1
ATOM 552 N N . LEU A 1 71 ? -5.161 -3.590 31.421 1.00 97.19 71 LEU A N 1
ATOM 553 C CA . LEU A 1 71 ? -6.222 -2.685 30.997 1.00 97.19 71 LEU A CA 1
ATOM 554 C C . LEU A 1 71 ? -7.555 -2.956 31.718 1.00 97.19 71 LEU A C 1
ATOM 556 O O . LEU A 1 71 ? -8.102 -2.041 32.332 1.00 97.19 71 LEU A O 1
ATOM 560 N N . SER A 1 72 ? -8.051 -4.198 31.685 1.00 96.31 72 SER A N 1
ATOM 561 C CA . SER A 1 72 ? -9.322 -4.569 32.320 1.00 96.31 72 SER A CA 1
ATOM 562 C C . SER A 1 72 ? -9.263 -4.417 33.837 1.00 96.31 72 SER A C 1
ATOM 564 O O . SER A 1 72 ? -10.175 -3.838 34.427 1.00 96.31 72 SER A O 1
ATOM 566 N N . ARG A 1 73 ? -8.152 -4.823 34.469 1.00 95.38 73 ARG A N 1
ATOM 567 C CA . ARG A 1 73 ? -7.934 -4.609 35.903 1.00 95.38 73 ARG A CA 1
ATOM 568 C C . ARG A 1 73 ? -7.977 -3.124 36.257 1.00 95.38 73 ARG A C 1
ATOM 570 O O . ARG A 1 73 ? -8.728 -2.756 37.146 1.00 95.38 73 ARG A O 1
ATOM 577 N N . CYS A 1 74 ? -7.229 -2.257 35.571 1.00 96.44 74 CYS A N 1
ATOM 578 C CA . CYS A 1 74 ? -7.206 -0.831 35.917 1.00 96.44 74 CYS A CA 1
ATOM 579 C C . CYS A 1 74 ? -8.581 -0.146 35.785 1.00 96.44 74 CYS A C 1
ATOM 581 O O . CYS A 1 74 ? -8.841 0.814 36.508 1.00 96.44 74 CYS A O 1
ATOM 583 N N . LEU A 1 75 ? -9.465 -0.633 34.907 1.00 96.94 75 LEU A N 1
ATOM 584 C CA . LEU A 1 75 ? -10.852 -0.162 34.793 1.00 96.94 75 LEU A CA 1
ATOM 585 C C . LEU A 1 75 ? -11.735 -0.714 35.929 1.00 96.94 75 LEU A C 1
ATOM 587 O O . LEU A 1 75 ? -12.371 0.067 36.637 1.00 96.94 75 LEU A O 1
ATOM 591 N N . SER A 1 76 ? -11.686 -2.028 36.176 1.00 95.56 76 SER A N 1
ATOM 592 C CA . SER A 1 76 ? -12.359 -2.699 37.303 1.00 95.56 76 SER A CA 1
ATOM 593 C C . SER A 1 76 ? -12.005 -2.061 38.654 1.00 95.56 76 SER A C 1
ATOM 595 O O . SER A 1 76 ? -12.886 -1.755 39.460 1.00 95.56 76 SER A O 1
ATOM 597 N N . GLU A 1 77 ? -10.726 -1.750 38.880 1.00 95.38 77 GLU A N 1
ATOM 598 C CA . GLU A 1 77 ? -10.230 -1.084 40.093 1.00 95.38 77 GLU A CA 1
ATOM 599 C C . GLU A 1 77 ? -10.774 0.341 40.290 1.00 95.38 77 GLU A C 1
ATOM 601 O O . GLU A 1 77 ? -10.693 0.868 41.397 1.00 95.38 77 GLU A O 1
ATOM 606 N N . ASN A 1 78 ? -11.384 0.926 39.256 1.00 96.69 78 ASN A N 1
ATOM 607 C CA . ASN A 1 78 ? -12.089 2.207 39.285 1.00 96.69 78 ASN A CA 1
ATOM 608 C C . ASN A 1 78 ? -13.627 2.057 39.209 1.00 96.69 78 ASN A C 1
ATOM 610 O O . ASN A 1 78 ? -14.326 3.010 38.869 1.00 96.69 78 ASN A O 1
ATOM 614 N N . TYR A 1 79 ? -14.158 0.878 39.559 1.00 96.31 79 TYR A N 1
ATOM 615 C CA . TYR A 1 79 ? -15.594 0.545 39.579 1.00 96.31 79 TYR A CA 1
ATOM 616 C C . TYR A 1 79 ? -16.293 0.605 38.208 1.00 96.31 79 TYR A C 1
ATOM 618 O O . TYR A 1 79 ? -17.512 0.772 38.141 1.00 96.31 79 TYR A O 1
ATOM 626 N N . ILE A 1 80 ? -15.528 0.440 37.127 1.00 96.75 80 ILE A N 1
ATOM 627 C CA . ILE A 1 80 ? -16.041 0.272 35.764 1.00 96.75 80 ILE A CA 1
ATOM 628 C C . ILE A 1 80 ? -16.121 -1.225 35.468 1.00 96.75 80 ILE A C 1
ATOM 630 O O . ILE A 1 80 ? -15.113 -1.922 35.574 1.00 96.75 80 ILE A O 1
ATOM 634 N N . ASP A 1 81 ? -17.299 -1.715 35.088 1.00 96.25 81 ASP A N 1
ATOM 635 C CA . ASP A 1 81 ? -17.465 -3.094 34.632 1.00 96.25 81 ASP A CA 1
ATOM 636 C C . ASP A 1 81 ? -16.879 -3.240 33.212 1.00 96.25 81 ASP A C 1
ATOM 638 O O . ASP A 1 81 ? -17.038 -2.352 32.371 1.00 96.25 81 ASP A O 1
ATOM 642 N N . VAL A 1 82 ? -16.192 -4.344 32.918 1.00 96.31 82 VAL A N 1
ATOM 643 C CA . VAL A 1 82 ? -15.426 -4.524 31.672 1.00 96.31 82 VAL A CA 1
ATOM 644 C C . VAL A 1 82 ? -15.863 -5.781 30.934 1.00 96.31 82 VAL A C 1
ATOM 646 O O . VAL A 1 82 ? -15.721 -6.864 31.478 1.00 96.31 82 VAL A O 1
ATOM 649 N N . VAL A 1 83 ? -16.291 -5.674 29.676 1.00 96.94 83 VAL A N 1
ATOM 650 C CA . VAL A 1 83 ? -16.561 -6.839 28.813 1.00 96.94 83 VAL A CA 1
ATOM 651 C C . VAL A 1 83 ? -15.411 -7.015 27.825 1.00 96.94 83 VAL A C 1
ATOM 653 O O . VAL A 1 83 ? -15.195 -6.165 26.967 1.00 96.94 83 VAL A O 1
ATOM 656 N N . ILE A 1 84 ? -14.649 -8.099 27.939 1.00 97.56 84 ILE A N 1
ATOM 657 C CA . ILE A 1 84 ? -13.586 -8.444 26.985 1.00 97.56 84 ILE A CA 1
ATOM 658 C C . ILE A 1 84 ? -14.199 -9.310 25.882 1.00 97.56 84 ILE A C 1
ATOM 660 O O . ILE A 1 84 ? -14.633 -10.424 26.166 1.00 97.56 84 ILE A O 1
ATOM 664 N N . ILE A 1 85 ? -14.213 -8.822 24.639 1.00 97.62 85 ILE A N 1
ATOM 665 C CA . ILE A 1 85 ? -14.812 -9.521 23.492 1.00 97.62 85 ILE A CA 1
ATOM 666 C C . ILE A 1 85 ? -13.722 -9.932 22.501 1.00 97.62 85 ILE A C 1
ATOM 668 O O . ILE A 1 85 ? -12.961 -9.093 22.019 1.00 97.62 85 ILE A O 1
ATOM 672 N N . ALA A 1 86 ? -13.643 -11.228 22.203 1.00 97.06 86 ALA A N 1
ATOM 673 C CA . ALA A 1 86 ? -12.736 -11.797 21.205 1.00 97.06 86 ALA A CA 1
ATOM 674 C C . ALA A 1 86 ? -13.478 -12.204 19.919 1.00 97.06 86 ALA A C 1
ATOM 676 O O . ALA A 1 86 ? -14.686 -12.458 19.947 1.00 97.06 86 ALA A O 1
ATOM 677 N N . ASP A 1 87 ? -12.748 -12.307 18.801 1.00 95.00 87 ASP A N 1
ATOM 678 C CA . ASP A 1 87 ? -13.280 -12.928 17.576 1.00 95.00 87 ASP A CA 1
ATOM 679 C C . ASP A 1 87 ? -13.685 -14.389 17.827 1.00 95.00 87 ASP A C 1
ATOM 681 O O . ASP A 1 87 ? -13.097 -15.072 18.673 1.00 95.00 87 ASP A O 1
ATOM 685 N N . GLY A 1 88 ? -14.642 -14.868 17.036 1.00 92.19 88 GLY A N 1
ATOM 686 C CA . GLY A 1 88 ? -15.022 -16.270 16.978 1.00 92.19 88 GLY A CA 1
ATOM 687 C C . GLY A 1 88 ? -13.980 -17.145 16.267 1.00 92.19 88 GLY A C 1
ATOM 688 O O . GLY A 1 88 ? -12.985 -16.654 15.722 1.00 92.19 88 GLY A O 1
ATOM 689 N N . PRO A 1 89 ? -14.195 -18.473 16.252 1.00 85.88 89 PRO A N 1
ATOM 690 C CA . PRO A 1 89 ? -13.328 -19.414 15.541 1.00 85.88 89 PRO A CA 1
ATOM 691 C C . PRO A 1 89 ? -13.448 -19.288 14.012 1.00 85.88 89 PRO A C 1
ATOM 693 O O . PRO A 1 89 ? -12.528 -19.659 13.284 1.00 85.88 89 PRO A O 1
ATOM 696 N N . THR A 1 90 ? -14.571 -18.762 13.521 1.00 84.56 90 THR A N 1
ATOM 697 C CA . THR A 1 90 ? -14.859 -18.511 12.108 1.00 84.56 90 THR A CA 1
ATOM 698 C C . THR A 1 90 ? -14.943 -17.005 11.858 1.00 84.56 90 THR A C 1
ATOM 700 O O . THR A 1 90 ? -15.312 -16.236 12.734 1.00 84.56 90 THR A O 1
ATOM 703 N N . ARG A 1 91 ? -14.612 -16.554 10.645 1.00 85.44 91 ARG A N 1
ATOM 704 C CA . ARG A 1 91 ? -14.828 -15.167 10.196 1.00 85.44 91 ARG A CA 1
ATOM 705 C C . ARG A 1 91 ? -15.615 -15.197 8.895 1.00 85.44 91 ARG A C 1
ATOM 707 O O . ARG A 1 91 ? -15.346 -16.052 8.051 1.00 85.44 91 ARG A O 1
ATOM 714 N N . HIS A 1 92 ? -16.565 -14.279 8.713 1.00 85.69 92 HIS A N 1
ATOM 715 C CA . HIS A 1 92 ? -17.380 -14.289 7.502 1.00 85.69 92 HIS A CA 1
ATOM 716 C C . HIS A 1 92 ? -16.541 -14.031 6.242 1.00 85.69 92 HIS A C 1
ATOM 718 O O . HIS A 1 92 ? -15.647 -13.180 6.214 1.00 85.69 92 HIS A O 1
ATOM 724 N N . HIS A 1 93 ? -16.851 -14.754 5.168 1.00 84.06 93 HIS A N 1
ATOM 725 C CA . HIS A 1 93 ? -16.052 -14.767 3.944 1.00 84.06 93 HIS A CA 1
ATOM 726 C C . HIS A 1 93 ? -16.058 -13.419 3.191 1.00 84.06 93 HIS A C 1
ATOM 728 O O . HIS A 1 93 ? -15.121 -13.137 2.440 1.00 84.06 93 HIS A O 1
ATOM 734 N N . SER A 1 94 ? -17.036 -12.535 3.449 1.00 87.56 94 SER A N 1
ATOM 735 C CA . SER A 1 94 ? -17.036 -11.143 2.961 1.00 87.56 94 SER A CA 1
ATOM 736 C C . SER A 1 94 ? -15.893 -10.283 3.494 1.00 87.56 94 SER A C 1
ATOM 738 O O . SER A 1 94 ? -15.536 -9.300 2.850 1.00 87.56 94 SER A O 1
ATOM 740 N N . LYS A 1 95 ? -15.267 -10.649 4.617 1.00 89.81 95 LYS A N 1
ATOM 741 C CA . LYS A 1 95 ? -14.245 -9.846 5.307 1.00 89.81 95 LYS A CA 1
ATOM 742 C C . LYS A 1 95 ? -12.877 -9.976 4.623 1.00 89.81 95 LYS A C 1
ATOM 744 O O . LYS A 1 95 ? -11.925 -10.538 5.173 1.00 89.81 95 LYS A O 1
ATOM 749 N N . ARG A 1 96 ? -12.787 -9.462 3.387 1.00 90.12 96 ARG A N 1
ATOM 750 C CA . ARG A 1 96 ? -11.632 -9.497 2.464 1.00 90.12 96 ARG A CA 1
ATOM 751 C C . ARG A 1 96 ? -10.304 -9.087 3.077 1.00 90.12 96 ARG A C 1
ATOM 753 O O . ARG A 1 96 ? -9.274 -9.593 2.642 1.00 90.12 96 ARG A O 1
ATOM 760 N N . ALA A 1 97 ? -10.274 -8.209 4.072 1.00 90.12 97 ALA A N 1
ATOM 761 C CA . ALA A 1 97 ? -9.033 -7.884 4.764 1.00 90.12 97 ALA A CA 1
ATOM 762 C C . ALA A 1 97 ? -8.472 -9.090 5.522 1.00 90.12 97 ALA A C 1
ATOM 764 O O . ALA A 1 97 ? -7.259 -9.234 5.585 1.00 90.12 97 ALA A O 1
ATOM 765 N N . THR A 1 98 ? -9.310 -10.001 6.022 1.00 88.25 98 THR A N 1
ATOM 766 C CA . THR A 1 98 ? -8.867 -11.284 6.589 1.00 88.25 98 THR A CA 1
ATOM 767 C C . THR A 1 98 ? -8.197 -12.129 5.509 1.00 88.25 98 THR A C 1
ATOM 769 O O . THR A 1 98 ? -7.035 -12.494 5.672 1.00 88.25 98 THR A O 1
ATOM 772 N N . VAL A 1 99 ? -8.854 -12.330 4.362 1.00 89.31 99 VAL A N 1
ATOM 773 C CA . VAL A 1 99 ? -8.278 -13.024 3.191 1.00 89.31 99 VAL A CA 1
ATOM 774 C C . VAL A 1 99 ? -6.957 -12.376 2.753 1.00 89.31 99 VAL A C 1
ATOM 776 O O . VAL A 1 99 ? -5.954 -13.061 2.571 1.00 89.31 99 VAL A O 1
ATOM 779 N N . ASN A 1 100 ? -6.903 -11.046 2.668 1.00 90.38 100 ASN A N 1
ATOM 780 C CA . ASN A 1 100 ? -5.692 -10.313 2.312 1.00 90.38 100 ASN A CA 1
ATOM 781 C C . ASN A 1 100 ? -4.598 -10.428 3.389 1.00 90.38 100 ASN A C 1
ATOM 783 O O . ASN A 1 100 ? -3.433 -10.572 3.037 1.00 90.38 100 ASN A O 1
ATOM 787 N N . ARG A 1 101 ? -4.945 -10.437 4.685 1.00 88.88 101 ARG A N 1
ATOM 788 C CA . ARG A 1 101 ? -4.025 -10.707 5.808 1.00 88.88 101 ARG A CA 1
ATOM 789 C C . ARG A 1 101 ? -3.520 -12.157 5.788 1.00 88.88 101 ARG A C 1
ATOM 791 O O . ARG A 1 101 ? -2.404 -12.400 6.233 1.00 88.88 101 ARG A O 1
ATOM 798 N N . HIS A 1 102 ? -4.284 -13.130 5.289 1.00 88.88 102 HIS A N 1
ATOM 799 C CA . HIS A 1 102 ? -3.785 -14.488 5.020 1.00 88.88 102 HIS A CA 1
ATOM 800 C C . HIS A 1 102 ? -2.833 -14.492 3.817 1.00 88.88 102 HIS A C 1
ATOM 802 O O . HIS A 1 102 ? -1.671 -14.865 3.968 1.00 88.88 102 HIS A O 1
ATOM 808 N N . ALA A 1 103 ? -3.257 -13.964 2.667 1.00 89.06 103 ALA A N 1
ATOM 809 C CA . ALA A 1 103 ? -2.443 -13.939 1.455 1.00 89.06 103 ALA A CA 1
ATOM 810 C C . ALA A 1 103 ? -1.155 -13.103 1.588 1.00 89.06 103 ALA A C 1
ATOM 812 O O . ALA A 1 103 ? -0.125 -13.474 1.036 1.00 89.06 103 ALA A O 1
ATOM 813 N N . GLU A 1 104 ? -1.152 -12.007 2.353 1.00 90.25 104 GLU A N 1
ATOM 814 C CA . GLU A 1 104 ? 0.066 -11.245 2.667 1.00 90.25 104 GLU A CA 1
ATOM 815 C C . GLU A 1 104 ? 1.036 -12.027 3.559 1.00 90.25 104 GLU A C 1
ATOM 817 O O . GLU A 1 104 ? 2.245 -11.928 3.348 1.00 90.25 104 GLU A O 1
ATOM 822 N N . ARG A 1 105 ? 0.539 -12.841 4.502 1.00 89.62 105 ARG A N 1
ATOM 823 C CA . ARG A 1 105 ? 1.382 -13.749 5.297 1.00 89.62 105 ARG A CA 1
ATOM 824 C C . ARG A 1 105 ? 1.910 -14.906 4.447 1.00 89.62 105 ARG A C 1
ATOM 826 O O . ARG A 1 105 ? 3.101 -15.188 4.521 1.00 89.62 105 ARG A O 1
ATOM 833 N N . ALA A 1 106 ? 1.087 -15.504 3.584 1.00 88.19 106 ALA A N 1
ATOM 834 C CA . ALA A 1 106 ? 1.510 -16.543 2.642 1.00 88.19 106 ALA A CA 1
ATOM 835 C C . ALA A 1 106 ? 2.579 -16.024 1.659 1.00 88.19 106 ALA A C 1
ATOM 837 O O . ALA A 1 106 ? 3.619 -16.665 1.494 1.00 88.19 106 ALA A O 1
ATOM 838 N N . ARG A 1 107 ? 2.383 -14.819 1.095 1.00 88.81 107 ARG A N 1
ATOM 839 C CA . ARG A 1 107 ? 3.382 -14.111 0.274 1.00 88.81 107 ARG A CA 1
ATOM 840 C C . ARG A 1 107 ? 4.652 -13.790 1.059 1.00 88.81 107 ARG A C 1
ATOM 842 O O . ARG A 1 107 ? 5.736 -13.957 0.519 1.00 88.81 107 ARG A O 1
ATOM 849 N N . ALA A 1 108 ? 4.552 -13.350 2.315 1.00 88.31 108 ALA A N 1
ATOM 850 C CA . ALA A 1 108 ? 5.722 -13.057 3.146 1.00 88.31 108 ALA A CA 1
ATOM 851 C C . ALA A 1 108 ? 6.497 -14.323 3.562 1.00 88.31 108 ALA A C 1
ATOM 853 O O . ALA A 1 108 ? 7.722 -14.277 3.638 1.00 88.31 108 ALA A O 1
ATOM 854 N N . LYS A 1 109 ? 5.811 -15.452 3.778 1.00 88.75 109 LYS A N 1
ATOM 855 C CA . LYS A 1 109 ? 6.425 -16.770 4.005 1.00 88.75 109 LYS A CA 1
ATOM 856 C C . LYS A 1 109 ? 7.191 -17.229 2.761 1.00 88.75 109 LYS A C 1
ATOM 858 O O . LYS A 1 109 ? 8.370 -17.538 2.871 1.00 88.75 109 LYS A O 1
ATOM 863 N N . LEU A 1 110 ? 6.564 -17.176 1.581 1.00 85.38 110 LEU A N 1
ATOM 864 C CA . LEU A 1 110 ? 7.215 -17.477 0.298 1.00 85.38 110 LEU A CA 1
ATOM 865 C C . LEU A 1 110 ? 8.421 -16.554 0.031 1.00 85.38 110 LEU A C 1
ATOM 867 O O . LEU A 1 110 ? 9.506 -17.033 -0.273 1.00 85.38 110 LEU A O 1
ATOM 871 N N . ASP A 1 111 ? 8.265 -15.242 0.225 1.00 85.50 111 ASP A N 1
ATOM 872 C CA . ASP A 1 111 ? 9.340 -14.247 0.084 1.00 85.50 111 ASP A CA 1
ATOM 873 C C . ASP A 1 111 ? 10.520 -14.498 1.040 1.00 85.50 111 ASP A C 1
ATOM 875 O O . ASP A 1 111 ? 11.672 -14.296 0.661 1.00 85.50 111 ASP A O 1
ATOM 879 N N . ALA A 1 112 ? 10.255 -14.959 2.267 1.00 87.19 112 ALA A N 1
ATOM 880 C CA . ALA A 1 112 ? 11.297 -15.352 3.213 1.00 87.19 112 ALA A CA 1
ATOM 881 C C . ALA A 1 112 ? 11.982 -16.671 2.812 1.00 87.19 112 ALA A C 1
ATOM 883 O O . ALA A 1 112 ? 13.201 -16.766 2.938 1.00 87.19 112 ALA A O 1
ATOM 884 N N . THR A 1 113 ? 11.239 -17.658 2.296 1.00 86.06 113 THR A N 1
ATOM 885 C CA . THR A 1 113 ? 11.802 -18.916 1.771 1.00 86.06 113 THR A CA 1
ATOM 886 C C . THR A 1 113 ? 12.706 -18.664 0.566 1.00 86.06 113 THR A C 1
ATOM 888 O O . THR A 1 113 ? 13.864 -19.065 0.597 1.00 86.06 113 THR A O 1
ATOM 891 N N . LEU A 1 114 ? 12.235 -17.931 -0.450 1.00 83.31 114 LEU A N 1
ATOM 892 C CA . LEU A 1 114 ? 13.029 -17.605 -1.643 1.00 83.31 114 LEU A CA 1
ATOM 893 C C . LEU A 1 114 ? 14.315 -16.849 -1.274 1.00 83.31 114 LEU A C 1
ATOM 895 O O . LEU A 1 114 ? 15.393 -17.196 -1.742 1.00 83.31 114 LEU A O 1
ATOM 899 N N . LYS A 1 115 ? 14.236 -15.883 -0.349 1.00 88.06 115 LYS A N 1
ATOM 900 C CA . LYS A 1 115 ? 15.426 -15.175 0.150 1.00 88.06 115 LYS A CA 1
ATOM 901 C C . LYS A 1 115 ? 16.356 -16.043 1.002 1.00 88.06 115 LYS A C 1
ATOM 903 O O . LYS A 1 115 ? 17.543 -15.748 1.079 1.00 88.06 115 LYS A O 1
ATOM 908 N N . ARG A 1 116 ? 15.854 -17.095 1.660 1.00 88.06 116 ARG A N 1
ATOM 909 C CA . ARG A 1 116 ? 16.688 -18.090 2.361 1.00 88.06 116 ARG A CA 1
ATOM 910 C C . ARG A 1 116 ? 17.420 -19.009 1.372 1.00 88.06 116 ARG A C 1
ATOM 912 O O . ARG A 1 116 ? 18.540 -19.403 1.677 1.00 88.06 116 ARG A O 1
ATOM 919 N N . ILE A 1 117 ? 16.843 -19.276 0.198 1.00 84.00 117 ILE A N 1
ATOM 920 C CA . ILE A 1 117 ? 17.508 -19.979 -0.914 1.00 84.00 117 ILE A CA 1
ATOM 921 C C . ILE A 1 117 ? 18.603 -19.083 -1.525 1.00 84.00 117 ILE A C 1
ATOM 923 O O . ILE A 1 117 ? 19.766 -19.478 -1.515 1.00 84.00 117 ILE A O 1
ATOM 927 N N . GLU A 1 118 ? 18.278 -17.832 -1.886 1.00 87.19 118 GLU A N 1
ATOM 928 C CA . GLU A 1 118 ? 19.251 -16.807 -2.331 1.00 87.19 118 GLU A CA 1
ATOM 929 C C . GLU A 1 118 ? 20.399 -16.635 -1.309 1.00 87.19 118 GLU A C 1
ATOM 931 O O . GLU A 1 118 ? 21.564 -16.478 -1.669 1.00 87.19 118 GLU A O 1
ATOM 936 N N . LEU A 1 119 ? 20.100 -16.714 -0.005 1.00 90.31 119 LEU A N 1
ATOM 937 C CA . LEU A 1 119 ? 21.114 -16.643 1.050 1.00 90.31 119 LEU A CA 1
ATOM 938 C C . LEU A 1 119 ? 22.020 -17.881 1.075 1.00 90.31 119 LEU A C 1
ATOM 940 O O . LEU A 1 119 ? 23.221 -17.728 1.279 1.00 90.31 119 LEU A O 1
ATOM 944 N N . ALA A 1 120 ? 21.479 -19.083 0.870 1.00 85.50 120 ALA A N 1
ATOM 945 C CA . ALA A 1 120 ? 22.275 -20.305 0.788 1.00 85.50 120 ALA A CA 1
ATOM 946 C C . ALA A 1 120 ? 23.190 -20.303 -0.451 1.00 85.50 120 ALA A C 1
ATOM 948 O O . ALA A 1 120 ? 24.350 -20.693 -0.356 1.00 85.50 120 ALA A O 1
ATOM 949 N N . GLU A 1 121 ? 22.711 -19.796 -1.588 1.00 87.19 121 GLU A N 1
ATOM 950 C CA . GLU A 1 121 ? 23.513 -19.606 -2.805 1.00 87.19 121 GLU A CA 1
ATOM 951 C C . GLU A 1 121 ? 24.652 -18.599 -2.601 1.00 87.19 121 GLU A C 1
ATOM 953 O O . GLU A 1 121 ? 25.793 -18.873 -2.974 1.00 87.19 121 GLU A O 1
ATOM 958 N N . LEU A 1 122 ? 24.379 -17.455 -1.964 1.00 87.50 122 LEU A N 1
ATOM 959 C CA . LEU A 1 122 ? 25.405 -16.456 -1.639 1.00 87.50 122 LEU A CA 1
ATOM 960 C C . LEU A 1 122 ? 26.412 -16.935 -0.582 1.00 87.50 122 LEU A C 1
ATOM 962 O O . LEU A 1 122 ? 27.528 -16.424 -0.553 1.00 87.50 122 LEU A O 1
ATOM 966 N N . LEU A 1 123 ? 26.032 -17.887 0.277 1.00 86.56 123 LEU A N 1
ATOM 967 C CA . LEU A 1 123 ? 26.928 -18.517 1.254 1.00 86.56 123 LEU A CA 1
ATOM 968 C C . LEU A 1 123 ? 27.776 -19.646 0.648 1.00 86.56 123 LEU A C 1
ATOM 970 O O . LEU A 1 123 ? 28.879 -19.870 1.126 1.00 86.56 123 LEU A O 1
ATOM 974 N N . ARG A 1 124 ? 27.304 -20.335 -0.402 1.00 88.62 124 ARG A N 1
ATOM 975 C CA . ARG A 1 124 ? 28.132 -21.292 -1.164 1.00 88.62 124 ARG A CA 1
ATOM 976 C C . ARG A 1 124 ? 29.185 -20.582 -2.022 1.00 88.62 124 ARG A C 1
ATOM 978 O O . ARG A 1 124 ? 30.309 -21.053 -2.136 1.00 88.62 124 ARG A O 1
ATOM 985 N N . ASN A 1 125 ? 28.829 -19.439 -2.607 1.00 84.44 125 ASN A N 1
ATOM 986 C CA . ASN A 1 125 ? 29.683 -18.676 -3.522 1.00 84.44 125 ASN A CA 1
ATOM 987 C C . ASN A 1 125 ? 30.563 -17.640 -2.785 1.00 84.44 125 ASN A C 1
ATOM 989 O O . ASN A 1 125 ? 30.478 -16.433 -3.053 1.00 84.44 125 ASN A O 1
ATOM 993 N N . GLU A 1 126 ? 31.380 -18.099 -1.828 1.00 73.62 126 GLU A N 1
ATOM 994 C CA . GLU A 1 126 ? 32.173 -17.226 -0.948 1.00 73.62 126 GLU A CA 1
ATOM 995 C C . GLU A 1 126 ? 33.076 -16.247 -1.723 1.00 73.62 126 GLU A C 1
ATOM 997 O O . GLU A 1 126 ? 33.999 -16.615 -2.447 1.00 73.62 126 GLU A O 1
ATOM 1002 N N . THR A 1 127 ? 32.803 -14.953 -1.548 1.00 78.88 127 THR A N 1
ATOM 1003 C CA . THR A 1 127 ? 33.530 -13.830 -2.160 1.00 78.88 127 THR A CA 1
ATOM 1004 C C . THR A 1 127 ? 33.516 -12.631 -1.209 1.00 78.88 127 THR A C 1
ATOM 1006 O O . THR A 1 127 ? 32.533 -12.433 -0.497 1.00 78.88 127 THR A O 1
ATOM 1009 N N . ASP A 1 128 ? 34.552 -11.782 -1.198 1.00 72.94 128 ASP A N 1
ATOM 1010 C CA . ASP A 1 128 ? 34.641 -10.643 -0.255 1.00 72.94 128 ASP A CA 1
ATOM 1011 C C . ASP A 1 128 ? 33.426 -9.690 -0.318 1.00 72.94 128 ASP A C 1
ATOM 1013 O O . ASP A 1 128 ? 32.934 -9.214 0.711 1.00 72.94 128 ASP A O 1
ATOM 1017 N N . ASP A 1 129 ? 32.890 -9.442 -1.520 1.00 71.56 129 ASP A N 1
ATOM 1018 C CA . ASP A 1 129 ? 31.711 -8.586 -1.732 1.00 71.56 129 ASP A CA 1
ATOM 1019 C C . ASP A 1 129 ? 30.401 -9.208 -1.169 1.00 71.56 129 ASP A C 1
ATOM 1021 O O . ASP A 1 129 ? 29.426 -8.483 -0.926 1.00 71.56 129 ASP A O 1
ATOM 1025 N N . SER A 1 130 ? 30.361 -10.523 -0.894 1.00 80.12 130 SER A N 1
ATOM 1026 C CA . SER A 1 130 ? 29.166 -11.235 -0.397 1.00 80.12 130 SER A CA 1
ATOM 1027 C C . SER A 1 130 ? 28.674 -10.723 0.962 1.00 80.12 130 SER A C 1
ATOM 1029 O O . SER A 1 130 ? 27.465 -10.652 1.191 1.00 80.12 130 SER A O 1
ATOM 1031 N N . THR A 1 131 ? 29.575 -10.288 1.852 1.00 87.31 131 THR A N 1
ATOM 1032 C CA . THR A 1 131 ? 29.245 -9.926 3.245 1.00 87.31 131 THR A CA 1
ATOM 1033 C C . THR A 1 131 ? 28.165 -8.838 3.326 1.00 87.31 131 THR A C 1
ATOM 1035 O O . THR A 1 131 ? 27.275 -8.882 4.185 1.00 87.31 131 THR A O 1
ATOM 1038 N N . GLN A 1 132 ? 28.184 -7.860 2.410 1.00 89.00 132 GLN A N 1
ATOM 1039 C CA . GLN A 1 132 ? 27.157 -6.815 2.374 1.00 89.00 132 GLN A CA 1
ATOM 1040 C C . GLN A 1 132 ? 25.815 -7.335 1.828 1.00 89.00 132 GLN A C 1
ATOM 1042 O O . GLN A 1 132 ? 24.760 -6.919 2.321 1.00 89.00 132 GLN A O 1
ATOM 1047 N N . ALA A 1 133 ? 25.841 -8.249 0.853 1.00 90.12 133 ALA A N 1
ATOM 1048 C CA . ALA A 1 133 ? 24.645 -8.894 0.316 1.00 90.12 133 ALA A CA 1
ATOM 1049 C C . ALA A 1 133 ? 23.981 -9.790 1.376 1.00 90.12 133 ALA A C 1
ATOM 1051 O O . ALA A 1 133 ? 22.813 -9.577 1.698 1.00 90.12 133 ALA A O 1
ATOM 1052 N N . ILE A 1 134 ? 24.754 -10.672 2.017 1.00 92.81 134 ILE A N 1
ATOM 1053 C CA . ILE A 1 134 ? 24.348 -11.532 3.142 1.00 92.81 134 ILE A CA 1
ATOM 1054 C C . ILE A 1 134 ? 23.683 -10.709 4.255 1.00 92.81 134 ILE A C 1
ATOM 1056 O O . ILE A 1 134 ? 22.597 -11.055 4.727 1.00 92.81 134 ILE A O 1
ATOM 1060 N N . SER A 1 135 ? 24.285 -9.581 4.651 1.00 93.00 135 SER A N 1
ATOM 1061 C CA . SER A 1 135 ? 23.751 -8.695 5.697 1.00 93.00 135 SER A CA 1
ATOM 1062 C C . SER A 1 135 ? 22.433 -8.009 5.295 1.00 93.00 135 SER A C 1
ATOM 1064 O O . SER A 1 135 ? 21.477 -7.976 6.078 1.00 93.00 135 SER A O 1
ATOM 1066 N N . LYS A 1 136 ? 22.331 -7.519 4.048 1.00 94.62 136 LYS A N 1
ATOM 1067 C CA . LYS A 1 136 ? 21.083 -6.974 3.478 1.00 94.62 136 LYS A CA 1
ATOM 1068 C C . LYS A 1 136 ? 19.984 -8.039 3.440 1.00 94.62 136 LYS A C 1
ATOM 1070 O O . LYS A 1 136 ? 18.854 -7.763 3.843 1.00 94.62 136 LYS A O 1
ATOM 1075 N N . LEU A 1 137 ? 20.312 -9.232 2.958 1.00 94.38 137 LEU A N 1
ATOM 1076 C CA . LEU A 1 137 ? 19.364 -10.312 2.722 1.00 94.38 137 LEU A CA 1
ATOM 1077 C C . LEU A 1 137 ? 18.818 -10.868 4.042 1.00 94.38 137 LEU A C 1
ATOM 1079 O O . LEU A 1 137 ? 17.606 -10.957 4.204 1.00 94.38 137 LEU A O 1
ATOM 1083 N N . ASN A 1 138 ? 19.677 -11.061 5.050 1.00 95.31 138 ASN A N 1
ATOM 1084 C CA . ASN A 1 138 ? 19.269 -11.368 6.428 1.00 95.31 138 ASN A CA 1
ATOM 1085 C C . ASN A 1 138 ? 18.292 -10.333 7.017 1.00 95.31 138 ASN A C 1
ATOM 1087 O O . ASN A 1 138 ? 17.365 -10.692 7.746 1.00 95.31 138 ASN A O 1
ATOM 1091 N N . LEU A 1 139 ? 18.476 -9.043 6.718 1.00 94.75 139 LEU A N 1
ATOM 1092 C CA . LEU A 1 139 ? 17.558 -7.989 7.160 1.00 94.75 139 LEU A CA 1
ATOM 1093 C C . LEU A 1 139 ? 16.221 -8.015 6.399 1.00 94.75 139 LEU A C 1
ATOM 1095 O O . LEU A 1 139 ? 15.203 -7.592 6.946 1.00 94.75 139 LEU A O 1
ATOM 1099 N N . GLU A 1 140 ? 16.197 -8.489 5.155 1.00 93.75 140 GLU A N 1
ATOM 1100 C CA . GLU A 1 140 ? 14.969 -8.649 4.368 1.00 93.75 140 GLU A CA 1
ATOM 1101 C C . GLU A 1 140 ? 14.199 -9.920 4.744 1.00 93.75 140 GLU A C 1
ATOM 1103 O O . GLU A 1 140 ? 12.988 -9.832 4.938 1.00 93.75 140 GLU A O 1
ATOM 1108 N N . ILE A 1 141 ? 14.892 -11.037 4.987 1.00 92.62 141 ILE A N 1
ATOM 1109 C CA . ILE A 1 141 ? 14.344 -12.269 5.576 1.00 92.62 141 ILE A CA 1
ATOM 1110 C C . ILE A 1 141 ? 13.624 -11.938 6.892 1.00 92.62 141 ILE A C 1
ATOM 1112 O O . ILE A 1 141 ? 12.407 -12.096 6.977 1.00 92.62 141 ILE A O 1
ATOM 1116 N N . LYS A 1 142 ? 14.313 -11.302 7.853 1.00 93.44 142 LYS A N 1
ATOM 1117 C CA . LYS A 1 142 ? 13.726 -10.907 9.153 1.00 93.44 142 LYS A CA 1
ATOM 1118 C C . LYS A 1 142 ? 12.547 -9.931 9.040 1.00 93.44 142 LYS A C 1
ATOM 1120 O O . LYS A 1 142 ? 11.677 -9.888 9.912 1.00 93.44 142 LYS A O 1
ATOM 1125 N N . ARG A 1 143 ? 12.478 -9.130 7.969 1.00 91.56 143 ARG A N 1
ATOM 1126 C CA . ARG A 1 143 ? 11.330 -8.243 7.684 1.00 91.56 143 ARG A CA 1
ATOM 1127 C C . ARG A 1 143 ? 10.124 -8.981 7.116 1.00 91.56 143 ARG A C 1
ATOM 1129 O O . ARG A 1 143 ? 9.017 -8.473 7.262 1.00 91.56 143 ARG A O 1
ATOM 1136 N N . SER A 1 144 ? 10.319 -10.100 6.428 1.00 90.31 144 SER A N 1
ATOM 1137 C CA . SER A 1 144 ? 9.219 -10.917 5.910 1.00 90.31 144 SER A CA 1
ATOM 1138 C C . SER A 1 144 ? 8.765 -11.960 6.940 1.00 90.31 144 SER A C 1
ATOM 1140 O O . SER A 1 144 ? 7.560 -12.123 7.118 1.00 90.31 144 SER A O 1
ATOM 1142 N N . GLU A 1 145 ? 9.685 -12.506 7.740 1.00 91.12 145 GLU A N 1
ATOM 1143 C CA . GLU A 1 145 ? 9.398 -13.281 8.962 1.00 91.12 145 GLU A CA 1
ATOM 1144 C C . GLU A 1 145 ? 8.505 -12.490 9.926 1.00 91.12 145 GLU A C 1
ATOM 1146 O O . GLU A 1 145 ? 7.355 -12.864 10.145 1.00 91.12 145 GLU A O 1
ATOM 1151 N N . SER A 1 146 ? 8.928 -11.295 10.352 1.00 89.06 146 SER A N 1
ATOM 1152 C CA . SER A 1 146 ? 8.130 -10.431 11.248 1.00 89.06 146 SER A CA 1
ATOM 1153 C C . SER A 1 146 ? 6.774 -9.949 10.691 1.00 89.06 146 SER A C 1
ATOM 1155 O O . SER A 1 146 ? 5.991 -9.349 11.434 1.00 89.06 146 SER A O 1
ATOM 1157 N N . LYS A 1 147 ? 6.458 -10.205 9.411 1.00 86.50 147 LYS A N 1
ATOM 1158 C CA . LYS A 1 147 ? 5.093 -10.058 8.870 1.00 86.50 147 LYS A CA 1
ATOM 1159 C C . LYS A 1 147 ? 4.273 -11.333 9.044 1.00 86.50 147 LYS A C 1
ATOM 1161 O O . LYS A 1 147 ? 3.113 -11.228 9.434 1.00 86.50 147 LYS A O 1
ATOM 1166 N N . PHE A 1 148 ? 4.831 -12.508 8.729 1.00 87.44 148 PHE A N 1
ATOM 1167 C CA . PHE A 1 148 ? 4.081 -13.764 8.821 1.00 87.44 148 PHE A CA 1
ATOM 1168 C C . PHE A 1 148 ? 3.946 -14.279 10.256 1.00 87.44 148 PHE A C 1
ATOM 1170 O O . PHE A 1 148 ? 2.905 -14.834 10.588 1.00 87.44 148 PHE A O 1
ATOM 1177 N N . GLU A 1 149 ? 4.921 -14.002 11.123 1.00 87.31 149 GLU A N 1
ATOM 1178 C CA . GLU A 1 149 ? 4.907 -14.327 12.559 1.00 87.31 149 GLU A CA 1
ATOM 1179 C C . GLU A 1 149 ? 3.926 -13.471 13.378 1.00 87.31 149 GLU A C 1
ATOM 1181 O O . GLU A 1 149 ? 3.672 -13.765 14.545 1.00 87.31 149 GLU A O 1
ATOM 1186 N N . ARG A 1 150 ? 3.354 -12.398 12.806 1.00 87.12 150 ARG A N 1
ATOM 1187 C CA . ARG A 1 150 ? 2.458 -11.477 13.524 1.00 87.12 150 ARG A CA 1
ATOM 1188 C C . ARG A 1 150 ? 1.034 -12.040 13.651 1.00 87.12 150 ARG A C 1
ATOM 1190 O O . ARG A 1 150 ? 0.074 -11.452 13.155 1.00 87.12 150 ARG A O 1
ATOM 1197 N N . ILE A 1 151 ? 0.912 -13.177 14.328 1.00 90.31 151 ILE A N 1
ATOM 1198 C CA . ILE A 1 151 ? -0.329 -13.915 14.591 1.00 90.31 151 ILE A CA 1
ATOM 1199 C C . ILE A 1 151 ? -0.538 -13.987 16.107 1.00 90.31 151 ILE A C 1
ATOM 1201 O O . ILE A 1 151 ? 0.406 -14.256 16.849 1.00 90.31 151 ILE A O 1
ATOM 1205 N N . LEU A 1 152 ? -1.762 -13.755 16.589 1.00 92.50 152 LEU A N 1
ATOM 1206 C CA . LEU A 1 152 ? -2.085 -14.035 17.991 1.00 92.50 152 LEU A CA 1
ATOM 1207 C C . LEU A 1 152 ? -1.850 -15.533 18.285 1.00 92.50 152 LEU A C 1
ATOM 1209 O O . LEU A 1 152 ? -2.165 -16.360 17.428 1.00 92.50 152 LEU A O 1
ATOM 1213 N N . PRO A 1 153 ? -1.307 -15.909 19.461 1.00 91.81 153 PRO A N 1
ATOM 1214 C CA . PRO A 1 153 ? -1.164 -17.317 19.829 1.00 91.81 153 PRO A CA 1
ATOM 1215 C C . PRO A 1 153 ? -2.506 -18.048 19.733 1.00 91.81 153 PRO A C 1
ATOM 1217 O O . PRO A 1 153 ? -3.521 -17.489 20.133 1.00 91.81 153 PRO A O 1
ATOM 1220 N N . LEU A 1 154 ? -2.529 -19.307 19.285 1.00 90.31 154 LEU A N 1
ATOM 1221 C CA . LEU A 1 154 ? -3.780 -20.084 19.211 1.00 90.31 154 LEU A CA 1
ATOM 1222 C C . LEU A 1 154 ? -4.479 -20.179 20.581 1.00 90.31 154 LEU A C 1
ATOM 1224 O O . LEU A 1 154 ? -5.696 -20.101 20.677 1.00 90.31 154 LEU A O 1
ATOM 1228 N N . THR A 1 155 ? -3.695 -20.232 21.659 1.00 94.25 155 THR A N 1
ATOM 1229 C CA . THR A 1 155 ? -4.175 -20.232 23.049 1.00 94.25 155 THR A CA 1
ATOM 1230 C C . THR A 1 155 ? -4.588 -18.850 23.577 1.00 94.25 155 THR A C 1
ATOM 1232 O O . THR A 1 155 ? -4.900 -18.732 24.759 1.00 94.25 155 THR A O 1
ATOM 1235 N N . PHE A 1 156 ? -4.596 -17.791 22.756 1.00 95.44 156 PHE A N 1
ATOM 1236 C CA . PHE A 1 156 ? -4.919 -16.418 23.174 1.00 95.44 156 PHE A CA 1
ATOM 1237 C C . PHE A 1 156 ? -6.304 -16.314 23.822 1.00 95.44 156 PHE A C 1
ATOM 1239 O O . PHE A 1 156 ? -6.420 -15.806 24.936 1.00 95.44 156 PHE A O 1
ATOM 1246 N N . VAL A 1 157 ? -7.332 -16.854 23.162 1.00 94.94 157 VAL A N 1
ATOM 1247 C CA . VAL A 1 157 ? -8.718 -16.841 23.653 1.00 94.94 157 VAL A CA 1
ATOM 1248 C C . VAL A 1 157 ? -8.843 -17.602 24.977 1.00 94.94 157 VAL A C 1
ATOM 1250 O O . VAL A 1 157 ? -9.443 -17.098 25.922 1.00 94.94 157 VAL A O 1
ATOM 1253 N N . ASP A 1 158 ? -8.216 -18.772 25.105 1.00 94.25 158 ASP A N 1
ATOM 1254 C CA . ASP A 1 158 ? -8.309 -19.570 26.335 1.00 94.25 158 ASP A CA 1
ATOM 1255 C C . ASP A 1 158 ? -7.468 -19.005 27.482 1.00 94.25 158 ASP A C 1
ATOM 1257 O O . ASP A 1 158 ? -7.833 -19.147 28.649 1.00 94.25 158 ASP A O 1
ATOM 1261 N N . GLN A 1 159 ? -6.369 -18.312 27.176 1.00 94.69 159 GLN A N 1
ATOM 1262 C CA . GLN A 1 159 ? -5.638 -17.520 28.161 1.00 94.69 159 GLN A CA 1
ATOM 1263 C C . GLN A 1 159 ? -6.475 -16.330 28.650 1.00 94.69 159 GLN A C 1
ATOM 1265 O O . GLN A 1 159 ? -6.443 -16.048 29.844 1.00 94.69 159 GLN A O 1
ATOM 1270 N N . LEU A 1 160 ? -7.258 -15.675 27.781 1.00 93.56 160 LEU A N 1
ATOM 1271 C CA . LEU A 1 160 ? -8.192 -14.617 28.186 1.00 93.56 160 LEU A CA 1
ATOM 1272 C C . LEU A 1 160 ? -9.347 -15.149 29.038 1.00 93.56 160 LEU A C 1
ATOM 1274 O O . LEU A 1 160 ? -9.583 -14.589 30.104 1.00 93.56 160 LEU A O 1
ATOM 1278 N N . LYS A 1 161 ? -9.992 -16.260 28.655 1.00 93.19 161 LYS A N 1
ATOM 1279 C CA . LYS A 1 161 ? -10.994 -16.938 29.505 1.00 93.19 161 LYS A CA 1
ATOM 1280 C C . LYS A 1 161 ? -10.433 -17.213 30.908 1.00 93.19 161 LYS A C 1
ATOM 1282 O O . LYS A 1 161 ? -11.083 -16.921 31.904 1.00 93.19 161 LYS A O 1
ATOM 1287 N N . LYS A 1 162 ? -9.183 -17.689 30.997 1.00 90.56 162 LYS A N 1
ATOM 1288 C CA . LYS A 1 162 ? -8.475 -17.945 32.268 1.00 90.56 162 LYS A CA 1
ATOM 1289 C C . LYS A 1 162 ? -8.086 -16.684 33.056 1.00 90.56 162 LYS A C 1
ATOM 1291 O O . LYS A 1 162 ? -7.780 -16.810 34.237 1.00 90.56 162 LYS A O 1
ATOM 1296 N N . LEU A 1 163 ? -8.090 -15.489 32.455 1.00 81.44 163 LEU A N 1
ATOM 1297 C CA . LEU A 1 163 ? -7.951 -14.233 33.208 1.00 81.44 163 LEU A CA 1
ATOM 1298 C C . LEU A 1 163 ? -9.236 -13.839 33.933 1.00 81.44 163 LEU A C 1
ATOM 1300 O O . LEU A 1 163 ? -9.169 -13.142 34.943 1.00 81.44 163 LEU A O 1
ATOM 1304 N N . VAL A 1 164 ? -10.388 -14.225 33.388 1.00 82.19 164 VAL A N 1
ATOM 1305 C CA . VAL A 1 164 ? -11.703 -13.724 33.796 1.00 82.19 164 VAL A CA 1
ATOM 1306 C C . VAL A 1 164 ? -12.347 -14.691 34.791 1.00 82.19 164 VAL A C 1
ATOM 1308 O O . VAL A 1 164 ? -13.471 -15.156 34.642 1.00 82.19 164 VAL A O 1
ATOM 1311 N N . GLN A 1 165 ? -11.585 -15.014 35.837 1.00 71.81 165 GLN A N 1
ATOM 1312 C CA . GLN A 1 165 ? -12.142 -15.637 37.032 1.00 71.81 165 GLN A CA 1
ATOM 1313 C C . GLN A 1 165 ? -12.898 -14.561 37.833 1.00 71.81 165 GLN A C 1
ATOM 1315 O O . GLN A 1 165 ? -12.330 -13.486 38.074 1.00 71.81 165 GLN A O 1
ATOM 1320 N N . PRO A 1 166 ? -14.157 -14.811 38.242 1.00 63.06 166 PRO A N 1
ATOM 1321 C CA . PRO A 1 166 ? -14.951 -13.830 38.971 1.00 63.06 166 PRO A CA 1
ATOM 1322 C C . PRO A 1 166 ? -14.253 -13.482 40.287 1.00 63.06 166 PRO A C 1
ATOM 1324 O O . PRO A 1 166 ? -13.952 -14.347 41.105 1.00 63.06 166 PRO A O 1
ATOM 1327 N N . THR A 1 167 ? -13.950 -12.200 40.472 1.00 59.66 167 THR A N 1
ATOM 1328 C CA . THR A 1 167 ? -13.227 -11.699 41.644 1.00 59.66 167 THR A CA 1
ATOM 1329 C C . THR A 1 167 ? -14.184 -10.911 42.527 1.00 59.66 167 THR A C 1
ATOM 1331 O O . THR A 1 167 ? -14.408 -9.728 42.298 1.00 59.66 167 THR A O 1
ATOM 1334 N N . GLU A 1 168 ? -14.705 -11.564 43.571 1.00 60.34 168 GLU A N 1
ATOM 1335 C CA . GLU A 1 168 ? -15.751 -11.074 44.499 1.00 60.34 168 GLU A CA 1
ATOM 1336 C C . GLU A 1 168 ? -15.400 -9.798 45.297 1.00 60.34 168 GLU A C 1
ATOM 1338 O O . GLU A 1 168 ? -16.159 -9.336 46.148 1.00 60.34 168 GLU A O 1
ATOM 1343 N N . SER A 1 169 ? -14.254 -9.173 45.025 1.00 59.78 169 SER A N 1
ATOM 1344 C CA . SER A 1 169 ? -13.988 -7.814 45.482 1.00 59.78 169 SER A CA 1
ATOM 1345 C C . SER A 1 169 ? -15.021 -6.847 44.896 1.00 59.78 169 SER A C 1
ATOM 1347 O O . SER A 1 169 ? -15.237 -6.849 43.689 1.00 59.78 169 SER A O 1
ATOM 1349 N N . GLY A 1 170 ? -15.576 -5.943 45.711 1.00 77.50 170 GLY A N 1
ATOM 1350 C CA . GLY A 1 170 ? -16.592 -4.951 45.306 1.00 77.50 170 GLY A CA 1
ATOM 1351 C C . GLY A 1 170 ? -16.169 -3.898 44.262 1.00 77.50 170 GLY A C 1
ATOM 1352 O O . GLY A 1 170 ? -16.840 -2.877 44.124 1.00 77.50 170 GLY A O 1
ATOM 1353 N N . LYS A 1 171 ? -15.075 -4.136 43.535 1.00 89.56 171 LYS A N 1
ATOM 1354 C CA . LYS A 1 171 ? -14.630 -3.463 42.306 1.00 89.56 171 LYS A CA 1
ATOM 1355 C C . LYS A 1 171 ? -15.594 -3.748 41.141 1.00 89.56 171 LYS A C 1
ATOM 1357 O O . LYS A 1 171 ? -16.567 -4.482 41.306 1.00 89.56 171 LYS A O 1
ATOM 1362 N N . GLY A 1 172 ? -15.347 -3.145 39.976 1.00 91.62 172 GLY A N 1
ATOM 1363 C CA . GLY A 1 172 ? -16.092 -3.419 38.739 1.00 91.62 172 GLY A CA 1
ATOM 1364 C C . GLY A 1 172 ? -15.913 -4.865 38.266 1.00 91.62 172 GLY A C 1
ATOM 1365 O O . GLY A 1 172 ? -14.836 -5.437 38.452 1.00 91.62 172 GLY A O 1
ATOM 1366 N N . CYS A 1 173 ? -16.947 -5.455 37.667 1.00 93.25 173 CYS A N 1
ATOM 1367 C CA . CYS A 1 173 ? -16.874 -6.808 37.111 1.00 93.25 173 CYS A CA 1
ATOM 1368 C C . CYS A 1 173 ? -15.905 -6.862 35.918 1.00 93.25 173 CYS A C 1
ATOM 1370 O O . CYS A 1 173 ? -15.664 -5.854 35.250 1.00 93.25 173 CYS A O 1
ATOM 1372 N N . ILE A 1 174 ? -15.379 -8.045 35.618 1.00 94.31 174 ILE A N 1
ATOM 1373 C CA . ILE A 1 174 ? -14.758 -8.335 34.326 1.00 94.31 174 ILE A CA 1
ATOM 1374 C C . ILE A 1 174 ? -15.512 -9.539 33.761 1.00 94.31 174 ILE A C 1
ATOM 1376 O O . ILE A 1 174 ? -15.566 -10.580 34.40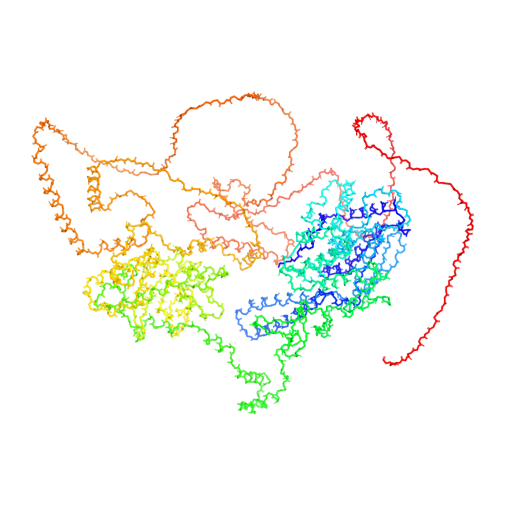6 1.00 94.31 174 ILE A O 1
ATOM 1380 N N . ASP A 1 175 ? -16.082 -9.372 32.574 1.00 94.19 175 ASP A N 1
ATOM 1381 C CA . ASP A 1 175 ? -16.803 -10.377 31.798 1.00 94.19 175 ASP A CA 1
ATOM 1382 C C . ASP A 1 175 ? -15.944 -10.780 30.581 1.00 94.19 175 ASP A C 1
ATOM 1384 O O . ASP A 1 175 ? -15.163 -9.974 30.060 1.00 94.19 175 ASP A O 1
ATOM 1388 N N . PHE A 1 176 ? -16.094 -12.014 30.091 1.00 95.38 176 PHE A N 1
ATOM 1389 C CA . PHE A 1 176 ? -15.475 -12.473 28.842 1.00 95.38 176 PHE A CA 1
ATOM 1390 C C . PHE A 1 176 ? -16.538 -12.985 27.873 1.00 95.38 176 PHE A C 1
ATOM 1392 O O . PHE A 1 176 ? -17.420 -13.747 28.262 1.00 95.38 176 PHE A O 1
ATOM 1399 N N . MET A 1 177 ? -16.400 -12.626 26.599 1.00 95.31 177 MET A N 1
ATOM 1400 C CA . MET A 1 177 ? -17.267 -13.064 25.514 1.00 95.31 177 MET A CA 1
ATOM 1401 C C . MET A 1 177 ? -16.422 -13.531 24.326 1.00 95.31 177 MET A C 1
ATOM 1403 O O . MET A 1 177 ? -15.511 -12.837 23.872 1.00 95.31 177 MET A O 1
ATOM 1407 N N . SER A 1 178 ? -16.749 -14.709 23.799 1.00 94.62 178 SER A N 1
ATOM 1408 C CA . SER A 1 178 ? -16.339 -15.102 22.452 1.00 94.62 178 SER A CA 1
ATOM 1409 C C . SER A 1 178 ? -17.490 -14.748 21.528 1.00 94.62 178 SER A C 1
ATOM 1411 O O . SER A 1 178 ? -18.590 -15.249 21.736 1.00 94.62 178 SER A O 1
ATOM 1413 N N . SER A 1 179 ? -17.246 -13.897 20.537 1.00 93.88 179 SER A N 1
ATOM 1414 C CA . SER A 1 179 ? -18.232 -13.640 19.483 1.00 93.88 179 SER A CA 1
ATOM 1415 C C . SER A 1 179 ? -18.475 -14.887 18.626 1.00 93.88 179 SER A C 1
ATOM 1417 O O . SER A 1 179 ? -17.658 -15.817 18.614 1.00 93.88 179 SER A O 1
ATOM 1419 N N . LEU A 1 180 ? -19.582 -14.894 17.878 1.00 88.38 180 LEU A N 1
ATOM 1420 C CA . LEU A 1 180 ? -19.860 -15.938 16.886 1.00 88.38 180 LEU A CA 1
ATOM 1421 C C . LEU A 1 180 ? -18.895 -15.867 15.687 1.00 88.38 180 LEU A C 1
ATOM 1423 O O . LEU A 1 180 ? -18.415 -16.902 15.229 1.00 88.38 180 LEU A O 1
ATOM 1427 N N . PHE A 1 181 ? -18.596 -14.651 15.211 1.00 89.31 181 PHE A N 1
ATOM 1428 C CA . PHE A 1 181 ? -17.739 -14.400 14.046 1.00 89.31 181 PHE A CA 1
ATOM 1429 C C . PHE A 1 181 ? -16.616 -13.391 14.349 1.00 89.31 181 PHE A C 1
ATOM 1431 O O . PHE A 1 181 ? -15.438 -13.741 14.408 1.00 89.31 181 PHE A O 1
ATOM 1438 N N . GLN A 1 182 ? -16.971 -12.124 14.560 1.00 91.75 182 GLN A N 1
ATOM 1439 C CA . GLN A 1 182 ? -16.041 -11.048 14.907 1.00 91.75 182 GLN A CA 1
ATOM 1440 C C . GLN A 1 182 ? -16.455 -10.351 16.198 1.00 91.75 182 GLN A C 1
ATOM 1442 O O . GLN A 1 182 ? -17.638 -10.295 16.526 1.00 91.75 182 GLN A O 1
ATOM 1447 N N . ALA A 1 183 ? -15.487 -9.753 16.896 1.00 94.75 183 ALA A N 1
ATOM 1448 C CA . ALA A 1 183 ? -15.793 -8.909 18.050 1.00 94.75 183 ALA A CA 1
ATOM 1449 C C . ALA A 1 183 ? -16.607 -7.654 17.666 1.00 94.75 183 ALA A C 1
ATOM 1451 O O . ALA A 1 183 ? -17.374 -7.148 18.484 1.00 94.75 183 ALA A O 1
ATOM 1452 N N . ASP A 1 184 ? -16.462 -7.155 16.432 1.00 93.88 184 ASP A N 1
ATOM 1453 C CA . ASP A 1 184 ? -16.991 -5.851 16.021 1.00 93.88 184 ASP A CA 1
ATOM 1454 C C . ASP A 1 184 ? -18.534 -5.742 16.087 1.00 93.88 184 ASP A C 1
ATOM 1456 O O . ASP A 1 184 ? -19.022 -4.805 16.721 1.00 93.88 184 ASP A O 1
ATOM 1460 N N . PRO A 1 185 ? -19.336 -6.690 15.557 1.00 92.56 185 PRO A N 1
ATOM 1461 C CA . PRO A 1 185 ? -20.798 -6.626 15.652 1.00 92.56 185 PRO A CA 1
ATOM 1462 C C . PRO A 1 185 ? -21.323 -6.762 17.086 1.00 92.56 185 PRO A C 1
ATOM 1464 O O . PRO A 1 185 ? -22.311 -6.118 17.427 1.00 92.56 185 PRO A O 1
ATOM 1467 N N . GLU A 1 186 ? -20.668 -7.555 17.945 1.00 94.62 186 GLU A N 1
ATOM 1468 C CA . GLU A 1 186 ? -21.039 -7.677 19.367 1.00 94.62 186 GLU A CA 1
ATOM 1469 C C . GLU A 1 186 ? -20.802 -6.348 20.100 1.00 94.62 186 GLU A C 1
ATOM 1471 O O . GLU A 1 186 ? -21.677 -5.835 20.799 1.00 94.62 186 GLU A O 1
ATOM 1476 N N . ILE A 1 187 ? -19.616 -5.760 19.903 1.00 95.62 187 ILE A N 1
ATOM 1477 C CA . ILE A 1 187 ? -19.224 -4.463 20.467 1.00 95.62 187 ILE A CA 1
ATOM 1478 C C . ILE A 1 187 ? -20.170 -3.361 19.982 1.00 95.62 187 ILE A C 1
ATOM 1480 O O . ILE A 1 187 ? -20.644 -2.563 20.792 1.00 95.62 187 ILE A O 1
ATOM 1484 N N . ALA A 1 188 ? -20.466 -3.324 18.681 1.00 93.56 188 ALA A N 1
ATOM 1485 C CA . ALA A 1 188 ? -21.374 -2.351 18.095 1.00 93.56 188 ALA A CA 1
ATOM 1486 C C . ALA A 1 188 ? -22.818 -2.559 18.575 1.00 93.56 188 ALA A C 1
ATOM 1488 O O . ALA A 1 188 ? -23.461 -1.585 18.953 1.00 93.56 188 ALA A O 1
ATOM 1489 N N . GLY A 1 189 ? -23.309 -3.800 18.654 1.00 91.69 189 GLY A N 1
ATOM 1490 C CA . GLY A 1 189 ? -24.639 -4.130 19.176 1.00 91.69 189 GLY A CA 1
ATOM 1491 C C . GLY A 1 189 ? -24.828 -3.680 20.628 1.00 91.69 189 GLY A C 1
ATOM 1492 O O . GLY A 1 189 ? -25.761 -2.931 20.919 1.00 91.69 189 GLY A O 1
ATOM 1493 N N . LEU A 1 190 ? -23.887 -4.027 21.516 1.00 92.50 190 LEU A N 1
ATOM 1494 C CA . LEU A 1 190 ? -23.861 -3.559 22.912 1.00 92.50 190 LEU A CA 1
ATOM 1495 C C . LEU A 1 190 ? -23.763 -2.029 23.030 1.00 92.50 190 LEU A C 1
ATOM 1497 O O . LEU A 1 190 ? -24.236 -1.436 24.005 1.00 92.50 190 LEU A O 1
ATOM 1501 N N . ALA A 1 191 ? -23.116 -1.380 22.062 1.00 92.25 191 ALA A N 1
ATOM 1502 C CA . ALA A 1 191 ? -22.999 0.067 22.013 1.00 92.25 191 ALA A CA 1
ATOM 1503 C C . ALA A 1 191 ? -24.254 0.748 21.449 1.00 92.25 191 ALA A C 1
ATOM 1505 O O . ALA A 1 191 ? -24.562 1.849 21.888 1.00 92.25 191 ALA A O 1
ATOM 1506 N N . ILE A 1 192 ? -25.002 0.117 20.539 1.00 88.94 192 ILE A N 1
ATOM 1507 C CA . ILE A 1 192 ? -26.280 0.602 19.984 1.00 88.94 192 ILE A CA 1
ATOM 1508 C C . ILE A 1 192 ? -27.417 0.455 21.008 1.00 88.94 192 ILE A C 1
ATOM 1510 O O . ILE A 1 192 ? -28.237 1.364 21.163 1.00 88.94 192 ILE A O 1
ATOM 1514 N N . SER A 1 193 ? -27.439 -0.645 21.763 1.00 86.56 193 SER A N 1
ATOM 1515 C CA . SER A 1 193 ? -28.413 -0.889 22.837 1.00 86.56 193 SER A CA 1
ATOM 1516 C C . SER A 1 193 ? -28.218 0.008 24.071 1.00 86.56 193 SER A C 1
ATOM 1518 O O . SER A 1 193 ? -29.097 0.070 24.926 1.00 86.56 193 SER A O 1
ATOM 1520 N N . GLY A 1 194 ? -27.075 0.693 24.201 1.00 87.62 194 GLY A N 1
ATOM 1521 C CA . GLY A 1 194 ? -26.709 1.429 25.421 1.00 87.62 194 GLY A CA 1
ATOM 1522 C C . GLY A 1 194 ? -26.279 0.523 26.588 1.00 87.62 194 GLY A C 1
ATOM 1523 O O . GLY A 1 194 ? -26.176 0.976 27.735 1.00 87.62 194 GLY A O 1
ATOM 1524 N N . SER A 1 195 ? -26.002 -0.760 26.321 1.00 90.56 195 SER A N 1
ATOM 1525 C CA . SER A 1 195 ? -25.494 -1.720 27.314 1.00 90.56 195 SER A CA 1
ATOM 1526 C C . SER A 1 195 ? -24.074 -1.385 27.795 1.00 90.56 195 SER A C 1
ATOM 1528 O O . SER A 1 195 ? -23.684 -1.815 28.882 1.00 90.56 195 SER A O 1
ATOM 1530 N N . VAL A 1 196 ? -23.321 -0.591 27.025 1.00 93.81 196 VAL A N 1
ATOM 1531 C CA . VAL A 1 196 ? -22.016 -0.023 27.403 1.00 93.81 196 VAL A CA 1
ATOM 1532 C C . VAL A 1 196 ? -22.002 1.499 27.270 1.00 93.81 196 VAL A C 1
ATOM 1534 O O . VAL A 1 196 ? -22.769 2.083 26.510 1.00 93.81 196 VAL A O 1
ATOM 1537 N N . ASP A 1 197 ? -21.097 2.145 28.000 1.00 94.12 197 ASP A N 1
ATOM 1538 C CA . ASP A 1 197 ? -20.881 3.593 27.994 1.00 94.12 197 ASP A CA 1
ATOM 1539 C C . ASP A 1 197 ? -19.690 3.996 27.100 1.00 94.12 197 ASP A C 1
ATOM 1541 O O . ASP A 1 197 ? -19.704 5.088 26.522 1.00 94.12 197 ASP A O 1
ATOM 1545 N N . ALA A 1 198 ? -18.695 3.109 26.933 1.00 95.69 198 ALA A N 1
ATOM 1546 C CA . ALA A 1 198 ? -17.531 3.296 26.057 1.00 95.69 198 ALA A CA 1
ATOM 1547 C C . ALA A 1 198 ? -17.052 1.998 25.378 1.00 95.69 198 ALA A C 1
ATOM 1549 O O . ALA A 1 198 ? -17.270 0.894 25.884 1.00 95.69 198 ALA A O 1
ATOM 1550 N N . ILE A 1 199 ? -16.318 2.160 24.274 1.00 96.69 199 ILE A N 1
ATOM 1551 C CA . ILE A 1 199 ? -15.648 1.091 23.517 1.00 96.69 199 ILE A CA 1
ATOM 1552 C C . ILE A 1 199 ? -14.134 1.303 23.575 1.00 96.69 199 ILE A C 1
ATOM 1554 O O . ILE A 1 199 ? -13.668 2.411 23.310 1.00 96.69 199 ILE A O 1
ATOM 1558 N N . ILE A 1 200 ? -13.350 0.254 23.835 1.00 97.31 200 ILE A N 1
ATOM 1559 C CA . ILE A 1 200 ? -11.893 0.259 23.648 1.00 97.31 200 ILE A CA 1
ATOM 1560 C C . ILE A 1 200 ? -11.525 -0.626 22.457 1.00 97.31 200 ILE A C 1
ATOM 1562 O O . ILE A 1 200 ? -11.474 -1.848 22.571 1.00 97.31 200 ILE A O 1
ATOM 1566 N N . SER A 1 201 ? -11.227 0.003 21.323 1.00 95.56 201 SER A N 1
ATOM 1567 C CA . SER A 1 201 ? -10.689 -0.650 20.127 1.00 95.56 201 SER A CA 1
ATOM 1568 C C . SER A 1 201 ? -9.721 0.291 19.406 1.00 95.56 201 SER A C 1
ATOM 1570 O O . SER A 1 201 ? -9.761 1.507 19.577 1.00 95.56 201 SER A O 1
ATOM 1572 N N . GLY A 1 202 ? -8.815 -0.272 18.605 1.00 89.62 202 GLY A N 1
ATOM 1573 C CA . GLY A 1 202 ? -7.993 0.503 17.674 1.00 89.62 202 GLY A CA 1
ATOM 1574 C C . GLY A 1 202 ? -8.702 0.866 16.366 1.00 89.62 202 GLY A C 1
ATOM 1575 O O . GLY A 1 202 ? -8.156 1.677 15.616 1.00 89.62 202 GLY A O 1
ATOM 1576 N N . ASP A 1 203 ? -9.863 0.272 16.081 1.00 90.25 203 ASP A N 1
ATOM 1577 C CA . ASP A 1 203 ? -10.556 0.453 14.807 1.00 90.25 203 ASP A CA 1
ATOM 1578 C C . ASP A 1 203 ? -11.378 1.751 14.770 1.00 90.25 203 ASP A C 1
ATOM 1580 O O . ASP A 1 203 ? -11.661 2.356 15.809 1.00 90.25 203 ASP A O 1
ATOM 1584 N N . SER A 1 204 ? -11.728 2.206 13.568 1.00 87.19 204 SER A N 1
ATOM 1585 C CA . SER A 1 204 ? -12.616 3.344 13.315 1.00 87.19 204 SER A CA 1
ATOM 1586 C C . SER A 1 204 ? -14.002 2.945 12.794 1.00 87.19 204 SER A C 1
ATOM 1588 O O . SER A 1 204 ? -14.908 3.781 12.874 1.00 87.19 204 SER A O 1
ATOM 1590 N N . ASP A 1 205 ? -14.194 1.705 12.330 1.00 89.12 205 ASP A N 1
ATOM 1591 C CA . ASP A 1 205 ? -15.447 1.246 11.705 1.00 89.12 205 ASP A CA 1
ATOM 1592 C C . ASP A 1 205 ? -16.656 1.310 12.666 1.00 89.12 205 ASP A C 1
ATOM 1594 O O . ASP A 1 205 ? -17.750 1.695 12.258 1.00 89.12 205 ASP A O 1
ATOM 1598 N N . PHE A 1 206 ? -16.455 1.153 13.981 1.00 90.19 206 PHE A N 1
ATOM 1599 C CA . PHE A 1 206 ? -17.499 1.354 15.006 1.00 90.19 206 PHE A CA 1
ATOM 1600 C C . PHE A 1 206 ? -18.267 2.681 14.893 1.00 90.19 206 PHE A C 1
ATOM 1602 O O . PHE A 1 206 ? -19.478 2.721 15.106 1.00 90.19 206 PHE A O 1
ATOM 1609 N N . SER A 1 207 ? -17.594 3.782 14.534 1.00 87.00 207 SER A N 1
ATOM 1610 C CA . SER A 1 207 ? -18.260 5.083 14.359 1.00 87.00 207 SER A CA 1
ATOM 1611 C C . SER A 1 207 ? -19.223 5.100 13.160 1.00 87.00 207 SER A C 1
ATOM 1613 O O . SER A 1 207 ? -20.171 5.887 13.149 1.00 87.00 207 SER A O 1
ATOM 1615 N N . LEU A 1 208 ? -19.002 4.237 12.163 1.00 89.62 208 LEU A N 1
ATOM 1616 C CA . LEU A 1 208 ? -19.885 4.023 11.014 1.00 89.62 208 LEU A CA 1
ATOM 1617 C C . LEU A 1 208 ? -20.981 2.996 11.347 1.00 89.62 208 LEU A C 1
ATOM 1619 O O . LEU A 1 208 ? -22.145 3.263 11.049 1.00 89.62 208 LEU A O 1
ATOM 1623 N N . HIS A 1 209 ? -20.650 1.895 12.036 1.00 89.50 209 HIS A N 1
ATOM 1624 C CA . HIS A 1 209 ? -21.600 0.863 12.501 1.00 89.50 209 HIS A CA 1
ATOM 1625 C C . HIS A 1 209 ? -22.693 1.441 13.412 1.00 89.50 209 HIS A C 1
ATOM 1627 O O . HIS A 1 209 ? -23.890 1.270 13.162 1.00 89.50 209 HIS A O 1
ATOM 1633 N N . ILE A 1 210 ? -22.279 2.178 14.443 1.00 89.00 210 ILE A N 1
ATOM 1634 C CA . ILE A 1 210 ? -23.155 2.724 15.490 1.00 89.00 210 ILE A CA 1
ATOM 1635 C C . ILE A 1 210 ? -23.810 4.022 15.005 1.00 89.00 210 ILE A C 1
ATOM 1637 O O . ILE A 1 210 ? -25.031 4.168 15.062 1.00 89.00 210 ILE A O 1
ATOM 1641 N N . GLY A 1 211 ? -23.008 4.940 14.454 1.00 83.88 211 GLY A N 1
ATOM 1642 C CA . GLY A 1 211 ? -23.472 6.237 13.962 1.00 83.88 211 GLY A CA 1
ATOM 1643 C C . GLY A 1 211 ? -23.944 7.190 15.073 1.00 83.88 211 GLY A C 1
ATOM 1644 O O . GLY A 1 211 ? -23.572 7.039 16.239 1.00 83.88 211 GLY A O 1
ATOM 1645 N N . PRO A 1 212 ? -24.746 8.214 14.734 1.00 73.38 212 PRO A N 1
ATOM 1646 C CA . PRO A 1 212 ? -25.397 9.052 15.726 1.00 73.38 212 PRO A CA 1
ATOM 1647 C C . PRO A 1 212 ? -26.549 8.282 16.374 1.00 73.38 212 PRO A C 1
ATOM 1649 O O . PRO A 1 212 ? -27.638 8.203 15.802 1.00 73.38 212 PRO A O 1
ATOM 1652 N N . GLY A 1 213 ? -26.341 7.780 17.596 1.00 65.25 213 GLY A N 1
ATOM 1653 C CA . GLY A 1 213 ? -27.439 7.321 18.455 1.00 65.25 213 GLY A CA 1
ATOM 1654 C C . GLY A 1 213 ? -28.553 8.377 18.522 1.00 65.25 213 GLY A C 1
ATOM 1655 O O . GLY A 1 213 ? -28.270 9.575 18.424 1.00 65.25 213 GLY A O 1
ATOM 1656 N N . ARG A 1 214 ? -29.819 7.950 18.642 1.00 60.12 214 ARG A N 1
ATOM 1657 C CA . ARG A 1 214 ? -31.026 8.760 18.351 1.00 60.12 214 ARG A CA 1
ATOM 1658 C C . ARG A 1 214 ? -31.349 9.879 19.364 1.00 60.12 214 ARG A C 1
ATOM 1660 O O . ARG A 1 214 ? -32.497 10.113 19.722 1.00 60.12 214 ARG A O 1
ATOM 1667 N N . MET A 1 215 ? -30.357 10.669 19.759 1.00 50.41 215 MET A N 1
ATOM 1668 C CA . MET A 1 215 ? -30.503 11.909 20.531 1.00 50.41 215 MET A CA 1
ATOM 1669 C C . MET A 1 215 ? -30.994 13.082 19.657 1.00 50.41 215 MET A C 1
ATOM 1671 O O . MET A 1 215 ? -30.446 14.185 19.706 1.00 50.41 215 MET A O 1
ATOM 1675 N N . SER A 1 216 ? -31.986 12.838 18.797 1.00 40.56 216 SER A N 1
ATOM 1676 C CA . SER A 1 216 ? -32.405 13.768 17.744 1.00 40.56 216 SER A CA 1
ATOM 1677 C C . SER A 1 216 ? -33.213 14.948 18.290 1.00 40.56 216 SER A C 1
ATOM 1679 O O . SER A 1 216 ? -34.435 14.930 18.228 1.00 40.56 216 SER A O 1
ATOM 1681 N N . ALA A 1 217 ? -32.486 15.960 18.782 1.00 40.50 217 ALA A N 1
ATOM 1682 C CA . ALA A 1 217 ? -32.716 17.419 18.794 1.00 40.50 217 ALA A CA 1
ATOM 1683 C C . ALA A 1 217 ? -34.099 18.027 19.134 1.00 40.50 217 ALA A C 1
ATOM 1685 O O . ALA A 1 217 ? -34.140 19.104 19.731 1.00 40.50 217 ALA A O 1
ATOM 1686 N N . HIS A 1 218 ? -35.219 17.406 18.781 1.00 41.72 218 HIS A N 1
ATOM 1687 C CA . HIS A 1 218 ? -36.547 17.848 19.165 1.00 41.72 218 HIS A CA 1
ATOM 1688 C C . HIS A 1 218 ? -36.896 17.350 20.564 1.00 41.72 218 HIS A C 1
ATOM 1690 O O . HIS A 1 218 ? -37.157 16.171 20.786 1.00 41.72 218 HIS A O 1
ATOM 1696 N N . TYR A 1 219 ? -36.991 18.308 21.486 1.00 44.16 219 TYR A N 1
ATOM 1697 C CA . TYR A 1 219 ? -37.724 18.215 22.751 1.00 44.16 219 TYR A CA 1
ATOM 1698 C C . TYR A 1 219 ? -39.245 18.055 22.499 1.00 44.16 219 TYR A C 1
ATOM 1700 O O . TYR A 1 219 ? -40.056 18.838 22.990 1.00 44.16 219 TYR A O 1
ATOM 1708 N N . SER A 1 220 ? -39.645 17.055 21.707 1.00 41.97 220 SER A N 1
ATOM 1709 C CA . SER A 1 220 ? -41.029 16.589 21.688 1.00 41.97 220 SER A CA 1
ATOM 1710 C C . SER A 1 220 ? -41.277 15.884 23.012 1.00 41.97 220 SER A C 1
ATOM 1712 O O . SER A 1 220 ? -40.713 14.822 23.273 1.00 41.97 220 SER A O 1
ATOM 1714 N N . ARG A 1 221 ? -42.067 16.510 23.883 1.00 50.44 221 ARG A N 1
ATOM 1715 C CA . ARG A 1 221 ? -42.360 15.984 25.224 1.00 50.44 221 ARG A CA 1
ATOM 1716 C C . ARG A 1 221 ? -43.374 14.835 25.192 1.00 50.44 221 ARG A C 1
ATOM 1718 O O . ARG A 1 221 ? -43.566 14.169 26.202 1.00 50.44 221 ARG A O 1
ATOM 1725 N N . ASP A 1 222 ? -43.961 14.614 24.017 1.00 49.34 222 ASP A N 1
ATOM 1726 C CA . ASP A 1 222 ? -45.189 13.855 23.797 1.00 49.34 222 ASP A CA 1
ATOM 1727 C C . ASP A 1 222 ? -44.946 12.588 22.947 1.00 49.34 222 ASP A C 1
ATOM 1729 O O . ASP A 1 222 ? -45.884 11.901 22.553 1.00 49.34 222 ASP A O 1
ATOM 1733 N N . CYS A 1 223 ? -43.679 12.252 22.665 1.00 44.91 223 CYS A N 1
ATOM 1734 C CA . CYS A 1 223 ? -43.289 10.966 22.081 1.00 44.91 223 CYS A CA 1
ATOM 1735 C C . CYS A 1 223 ? -43.342 9.863 23.151 1.00 44.91 223 CYS A C 1
ATOM 1737 O O . CYS A 1 223 ? -42.321 9.494 23.731 1.00 44.91 223 CYS A O 1
ATOM 1739 N N . SER A 1 224 ? -44.546 9.377 23.444 1.00 47.75 224 SER A N 1
ATOM 1740 C CA . SER A 1 224 ? -44.788 8.318 24.420 1.00 47.75 224 SER A CA 1
ATOM 1741 C C . SER A 1 224 ? -44.345 6.922 23.944 1.00 47.75 224 SER A C 1
ATOM 1743 O O . SER A 1 224 ? -44.252 6.627 22.753 1.00 47.75 224 SER A O 1
ATOM 1745 N N . THR A 1 225 ? -44.110 6.054 24.933 1.00 45.84 225 THR A N 1
ATOM 1746 C CA . THR A 1 225 ? -43.964 4.582 24.875 1.00 45.84 225 THR A CA 1
ATOM 1747 C C . THR A 1 225 ? -42.786 3.936 24.124 1.00 45.84 225 THR A C 1
ATOM 1749 O O . THR A 1 225 ? -42.325 2.906 24.608 1.00 45.84 225 THR A O 1
ATOM 1752 N N . ASP A 1 226 ? -42.218 4.503 23.055 1.00 47.53 226 ASP A N 1
ATOM 1753 C CA . ASP A 1 226 ? -41.071 3.868 22.365 1.00 47.53 226 ASP A CA 1
ATOM 1754 C C . ASP A 1 226 ? -39.719 4.170 23.048 1.00 47.53 226 ASP A C 1
ATOM 1756 O O . ASP A 1 226 ? -39.152 5.261 22.924 1.00 47.53 226 ASP A O 1
ATOM 1760 N N . SER A 1 227 ? -39.162 3.173 23.741 1.00 50.28 227 SER A N 1
ATOM 1761 C CA . SER A 1 227 ? -37.924 3.233 24.537 1.00 50.28 227 SER A CA 1
ATOM 1762 C C . SER A 1 227 ? -36.631 3.247 23.697 1.00 50.28 227 SER A C 1
ATOM 1764 O O . SER A 1 227 ? -35.796 2.346 23.761 1.00 50.28 227 SER A O 1
ATOM 1766 N N . GLN A 1 228 ? -36.431 4.298 22.897 1.00 55.09 228 GLN A N 1
ATOM 1767 C CA . GLN A 1 228 ? -35.271 4.409 22.000 1.00 55.09 228 GLN A CA 1
ATOM 1768 C C . GLN A 1 228 ? -33.941 4.550 22.769 1.00 55.09 228 GLN A C 1
ATOM 1770 O O . GLN A 1 228 ? -33.690 5.556 23.435 1.00 55.09 228 GLN A O 1
ATOM 1775 N N . SER A 1 229 ? -33.063 3.549 22.640 1.00 54.75 229 SER A N 1
ATOM 1776 C CA . SER A 1 229 ? -31.770 3.491 23.329 1.00 54.75 229 SER A CA 1
ATOM 1777 C C . SER A 1 229 ? -30.804 4.603 22.898 1.00 54.75 229 SER A C 1
ATOM 1779 O O . SER A 1 229 ? -30.616 4.902 21.714 1.00 54.75 229 SER A O 1
ATOM 1781 N N . VAL A 1 230 ? -30.109 5.194 23.875 1.00 64.19 230 VAL A N 1
ATOM 1782 C CA . VAL A 1 230 ? -29.002 6.124 23.609 1.00 64.19 230 VAL A CA 1
ATOM 1783 C C . VAL A 1 230 ? -27.721 5.331 23.386 1.00 64.19 230 VAL A C 1
ATOM 1785 O O . VAL A 1 230 ? -26.950 5.079 24.311 1.00 64.19 230 VAL A O 1
ATOM 1788 N N . GLY A 1 231 ? -27.507 4.945 22.129 1.00 75.75 231 GLY A N 1
ATOM 1789 C CA . GLY A 1 231 ? -26.275 4.293 21.709 1.00 75.75 231 GLY A CA 1
ATOM 1790 C C . GLY A 1 231 ? -25.029 5.186 21.830 1.00 75.75 231 GLY A C 1
ATOM 1791 O O . GLY A 1 231 ? -25.120 6.419 21.825 1.00 75.75 231 GLY A O 1
ATOM 1792 N N . THR A 1 232 ? -23.848 4.569 21.938 1.00 81.19 232 THR A N 1
ATOM 1793 C CA . THR A 1 232 ? -22.576 5.242 22.242 1.00 81.19 232 THR A CA 1
ATOM 1794 C C . THR A 1 232 ? -21.515 5.031 21.152 1.00 81.19 232 THR A C 1
ATOM 1796 O O . THR A 1 232 ? -20.980 3.944 20.996 1.00 81.19 232 THR A O 1
ATOM 1799 N N . ASP A 1 233 ? -21.130 6.086 20.426 1.00 82.00 233 ASP A N 1
ATOM 1800 C CA . ASP A 1 233 ? -19.955 6.081 19.528 1.00 82.00 233 ASP A CA 1
ATOM 1801 C C . ASP A 1 233 ? -18.667 6.545 20.249 1.00 82.00 233 ASP A C 1
ATOM 1803 O O . ASP A 1 233 ? -17.695 6.982 19.631 1.00 82.00 233 ASP A O 1
ATOM 1807 N N . PHE A 1 234 ? -18.674 6.508 21.584 1.00 90.50 234 PHE A N 1
ATOM 1808 C CA . PHE A 1 234 ? -17.597 7.019 22.423 1.00 90.50 234 PHE A CA 1
ATOM 1809 C C . PHE A 1 234 ? -16.456 5.996 22.532 1.00 90.50 234 PHE A C 1
ATOM 1811 O O . PHE A 1 234 ? -16.560 4.992 23.245 1.00 90.50 234 PHE A O 1
ATOM 1818 N N . MET A 1 235 ? -15.365 6.254 21.806 1.00 94.31 235 MET A N 1
ATOM 1819 C CA . MET A 1 235 ? -14.289 5.290 21.571 1.00 94.31 235 MET A CA 1
ATOM 1820 C C . MET A 1 235 ? -12.960 5.709 22.209 1.00 94.31 235 MET A C 1
ATOM 1822 O O . MET A 1 235 ? -12.584 6.884 22.246 1.00 94.31 235 MET A O 1
ATOM 1826 N N . LEU A 1 236 ? -12.219 4.706 22.671 1.00 95.62 236 LEU A N 1
ATOM 1827 C CA . LEU A 1 236 ? -10.935 4.807 23.352 1.00 95.62 236 LEU A CA 1
ATOM 1828 C C . LEU A 1 236 ? -9.885 4.006 22.578 1.00 95.62 236 LEU A C 1
ATOM 1830 O O . LEU A 1 236 ? -9.997 2.790 22.438 1.00 95.62 236 LEU A O 1
ATOM 1834 N N . GLN A 1 237 ? -8.850 4.686 22.090 1.00 94.69 237 GLN A N 1
ATOM 1835 C CA . GLN A 1 237 ? -7.821 4.096 21.233 1.00 94.69 237 GLN A CA 1
ATOM 1836 C C . GLN A 1 237 ? -6.420 4.159 21.859 1.00 94.69 237 GLN A C 1
ATOM 1838 O O . GLN A 1 237 ? -6.131 4.988 22.724 1.00 94.69 237 GLN A O 1
ATOM 1843 N N . ASN A 1 238 ? -5.514 3.320 21.345 1.00 94.31 238 ASN A N 1
ATOM 1844 C CA . ASN A 1 238 ? -4.065 3.354 21.600 1.00 94.31 238 ASN A CA 1
ATOM 1845 C C . ASN A 1 238 ? -3.657 3.402 23.097 1.00 94.31 238 ASN A C 1
ATOM 1847 O O . ASN A 1 238 ? -2.864 4.272 23.479 1.00 94.31 238 ASN A O 1
ATOM 1851 N N . PRO A 1 239 ? -4.160 2.499 23.966 1.00 96.94 239 PRO A N 1
ATOM 1852 C CA . PRO A 1 239 ? -3.849 2.537 25.393 1.00 96.94 239 PRO A CA 1
ATOM 1853 C C . PRO A 1 239 ? -2.345 2.386 25.648 1.00 96.94 239 PRO A C 1
ATOM 1855 O O . PRO A 1 239 ? -1.708 1.429 25.205 1.00 96.94 239 PRO A O 1
ATOM 1858 N N . LYS A 1 240 ? -1.758 3.323 26.396 1.00 97.19 240 LYS A N 1
ATOM 1859 C CA . LYS A 1 240 ? -0.342 3.275 26.788 1.00 97.19 240 LYS A CA 1
ATOM 1860 C C . LYS A 1 240 ? -0.206 2.565 28.123 1.00 97.19 240 LYS A C 1
ATOM 1862 O O . LYS A 1 240 ? -0.685 3.062 29.138 1.00 97.19 240 LYS A O 1
ATOM 1867 N N . ILE A 1 241 ? 0.444 1.405 28.115 1.00 97.12 241 ILE A N 1
ATOM 1868 C CA . ILE A 1 241 ? 0.556 0.526 29.282 1.00 97.12 241 ILE A CA 1
ATOM 1869 C C . ILE A 1 241 ? 1.976 0.573 29.853 1.00 97.12 241 ILE A C 1
ATOM 1871 O O . ILE A 1 241 ? 2.947 0.204 29.186 1.00 97.12 241 ILE A O 1
ATOM 1875 N N . SER A 1 242 ? 2.084 0.979 31.117 1.00 96.44 242 SER A N 1
ATOM 1876 C CA . SER A 1 242 ? 3.331 1.011 31.876 1.00 96.44 242 SER A CA 1
ATOM 1877 C C . SER A 1 242 ? 3.604 -0.360 32.487 1.00 96.44 242 SER A C 1
ATOM 1879 O O . SER A 1 242 ? 3.112 -0.694 33.564 1.00 96.44 242 SER A O 1
ATOM 1881 N N . ILE A 1 243 ? 4.403 -1.181 31.801 1.00 93.62 243 ILE A N 1
ATOM 1882 C CA . ILE A 1 243 ? 4.680 -2.572 32.213 1.00 93.62 243 ILE A CA 1
ATOM 1883 C C . ILE A 1 243 ? 5.292 -2.634 33.625 1.00 93.62 243 ILE A C 1
ATOM 1885 O O . ILE A 1 243 ? 4.919 -3.495 34.416 1.00 93.62 243 ILE A O 1
ATOM 1889 N N . ARG A 1 244 ? 6.175 -1.684 33.973 1.00 94.31 244 ARG A N 1
ATOM 1890 C CA . ARG A 1 244 ? 6.825 -1.603 35.298 1.00 94.31 244 ARG A CA 1
ATOM 1891 C C . ARG A 1 244 ? 5.832 -1.435 36.447 1.00 94.31 244 ARG A C 1
ATOM 1893 O O . ARG A 1 244 ? 6.010 -2.048 37.491 1.00 94.31 244 ARG A O 1
ATOM 1900 N N . ASN A 1 245 ? 4.801 -0.623 36.234 1.00 94.19 245 ASN A N 1
ATOM 1901 C CA . ASN A 1 245 ? 3.794 -0.307 37.245 1.00 94.19 245 ASN A CA 1
ATOM 1902 C C . ASN A 1 245 ? 2.553 -1.210 37.107 1.00 94.19 245 ASN A C 1
ATOM 1904 O O . ASN A 1 245 ? 1.676 -1.194 37.965 1.00 94.19 245 ASN A O 1
ATOM 1908 N N . SER A 1 246 ? 2.466 -1.987 36.017 1.00 95.50 246 SER A N 1
ATOM 1909 C CA . SER A 1 246 ? 1.263 -2.707 35.585 1.00 95.50 246 SER A CA 1
ATOM 1910 C C . SER A 1 246 ? 0.018 -1.807 35.571 1.00 95.50 246 SER A C 1
ATOM 1912 O O . SER A 1 246 ? -1.039 -2.188 36.074 1.00 95.50 246 SER A O 1
ATOM 1914 N N . SER A 1 247 ? 0.164 -0.602 35.010 1.00 97.12 247 SER A N 1
ATOM 1915 C CA . SER A 1 247 ? -0.869 0.440 34.958 1.00 97.12 247 SER A CA 1
ATOM 1916 C C . SER A 1 247 ? -1.090 0.970 33.538 1.00 97.12 247 SER A C 1
ATOM 1918 O O . SER A 1 247 ? -0.234 0.809 32.664 1.00 97.12 247 SER A O 1
ATOM 1920 N N . VAL A 1 248 ? -2.216 1.644 33.307 1.00 97.75 248 VAL A N 1
ATOM 1921 C CA . VAL A 1 248 ? -2.464 2.432 32.088 1.00 97.75 248 VAL A CA 1
ATOM 1922 C C . VAL A 1 248 ? -2.087 3.893 32.354 1.00 97.75 248 VAL A C 1
ATOM 1924 O O . VAL A 1 248 ? -2.401 4.432 33.410 1.00 97.75 248 VAL A O 1
ATOM 1927 N N . GLU A 1 249 ? -1.390 4.536 31.417 1.00 97.69 249 GLU A N 1
ATOM 1928 C CA . GLU A 1 249 ? -0.937 5.931 31.531 1.00 97.69 249 GLU A CA 1
ATOM 1929 C C . GLU A 1 249 ? -1.905 6.900 30.833 1.00 97.69 249 GLU A C 1
ATOM 1931 O O . GLU A 1 249 ? -2.268 7.941 31.380 1.00 97.69 249 GLU A O 1
ATOM 1936 N N . SER A 1 250 ? -2.312 6.576 29.600 1.00 97.50 250 SER A N 1
ATOM 1937 C CA . SER A 1 250 ? -3.195 7.411 28.770 1.00 97.50 250 SER A CA 1
ATOM 1938 C C . SER A 1 250 ? -3.843 6.628 27.621 1.00 97.50 250 SER A C 1
ATOM 1940 O O . SER A 1 250 ? -3.367 5.548 27.260 1.00 97.50 250 SER A O 1
ATOM 1942 N N . MET A 1 251 ? -4.905 7.194 27.041 1.00 97.38 251 MET A N 1
ATOM 1943 C CA . MET A 1 251 ? -5.583 6.739 25.814 1.00 97.38 251 MET A CA 1
ATOM 1944 C C . MET A 1 251 ? -5.935 7.947 24.933 1.00 97.38 251 MET A C 1
ATOM 1946 O O . MET A 1 251 ? -6.031 9.066 25.437 1.00 97.38 251 MET A O 1
ATOM 1950 N N . SER A 1 252 ? -6.176 7.742 23.640 1.00 94.81 252 SER A N 1
ATOM 1951 C CA . SER A 1 252 ? -6.736 8.771 22.751 1.00 94.81 252 SER A CA 1
ATOM 1952 C C . SER A 1 252 ? -8.265 8.614 22.667 1.00 94.81 252 SER A C 1
ATOM 1954 O O . SER A 1 252 ? -8.743 7.507 22.428 1.00 94.81 252 SER A O 1
ATOM 1956 N N . LEU A 1 253 ? -9.037 9.693 22.832 1.00 93.19 253 LEU A N 1
ATOM 1957 C CA . LEU A 1 253 ? -10.496 9.705 22.643 1.00 93.19 253 LEU A CA 1
ATOM 1958 C C . LEU A 1 253 ? -10.835 9.913 21.165 1.00 93.19 253 LEU A C 1
ATOM 1960 O O . LEU A 1 253 ? -10.241 10.769 20.497 1.00 93.19 253 LEU A O 1
ATOM 1964 N N . VAL A 1 254 ? -11.826 9.177 20.670 1.00 92.12 254 VAL A N 1
ATOM 1965 C CA . VAL A 1 254 ? -12.321 9.266 19.292 1.00 92.12 254 VAL A CA 1
ATOM 1966 C C . VAL A 1 254 ? -13.850 9.165 19.281 1.00 92.12 254 VAL A C 1
ATOM 1968 O O . VAL A 1 254 ? -14.443 8.498 20.124 1.00 92.12 254 VAL A O 1
ATOM 1971 N N . THR A 1 255 ? -14.490 9.874 18.353 1.00 90.31 255 THR A N 1
ATOM 1972 C CA . THR A 1 255 ? -15.944 9.837 18.125 1.00 90.31 255 THR A CA 1
ATOM 1973 C C . THR A 1 255 ? -16.252 10.349 16.714 1.00 90.31 255 THR A C 1
ATOM 1975 O O . THR A 1 255 ? -15.551 11.222 16.188 1.00 90.31 255 THR A O 1
ATOM 1978 N N . GLY A 1 256 ? -17.288 9.807 16.076 1.00 87.12 256 GLY A N 1
ATOM 1979 C CA . GLY A 1 256 ? -17.831 10.327 14.820 1.00 87.12 256 GLY A CA 1
ATOM 1980 C C . GLY A 1 256 ? -18.714 11.563 15.011 1.00 87.12 256 GLY A C 1
ATOM 1981 O O . GLY A 1 256 ? -18.883 12.335 14.068 1.00 87.12 256 GLY A O 1
ATOM 1982 N N . GLN A 1 257 ? -19.247 11.774 16.218 1.00 87.56 257 GLN A N 1
ATOM 1983 C CA . GLN A 1 257 ? -20.293 12.755 16.501 1.00 87.56 257 GLN A CA 1
ATOM 1984 C C . GLN A 1 257 ? -19.803 14.019 17.213 1.00 87.56 257 GLN A C 1
ATOM 1986 O O . GLN A 1 257 ? -19.265 13.990 18.321 1.00 87.56 257 GLN A O 1
ATOM 1991 N N . MET A 1 258 ? -20.137 15.175 16.636 1.00 89.38 258 MET A N 1
ATOM 1992 C CA . MET A 1 258 ? -19.882 16.488 17.236 1.00 89.38 258 MET A CA 1
ATOM 1993 C C . MET A 1 258 ? -20.523 16.643 18.622 1.00 89.38 258 MET A C 1
ATOM 1995 O O . MET A 1 258 ? -19.905 17.200 19.524 1.00 89.38 258 MET A O 1
ATOM 1999 N N . PHE A 1 259 ? -21.728 16.098 18.821 1.00 86.62 259 PHE A N 1
ATOM 2000 C CA . PHE A 1 259 ? -22.396 16.118 20.124 1.00 86.62 259 PHE A CA 1
ATOM 2001 C C . PHE A 1 259 ? -21.601 15.352 21.194 1.00 86.62 259 PHE A C 1
ATOM 2003 O O . PHE A 1 259 ? -21.439 15.844 22.309 1.00 86.62 259 PHE A O 1
ATOM 2010 N N . VAL A 1 260 ? -21.055 14.176 20.863 1.00 88.38 260 VAL A N 1
ATOM 2011 C CA . VAL A 1 260 ? -20.275 13.366 21.813 1.00 88.38 260 VAL A CA 1
ATOM 2012 C C . VAL A 1 260 ? -18.890 13.971 22.058 1.00 88.38 260 VAL A C 1
ATOM 2014 O O . VAL A 1 260 ? -18.438 13.957 23.209 1.00 88.38 260 VAL A O 1
ATOM 2017 N N . ARG A 1 261 ? -18.271 14.611 21.050 1.00 92.00 261 ARG A N 1
ATOM 2018 C CA . ARG A 1 261 ? -17.106 15.498 21.244 1.00 92.00 261 ARG A CA 1
ATOM 2019 C C . ARG A 1 261 ? -17.418 16.574 22.282 1.00 92.00 261 ARG A C 1
ATOM 2021 O O . ARG A 1 261 ? -16.700 16.678 23.272 1.00 92.00 261 ARG A O 1
ATOM 2028 N N . ASP A 1 262 ? -18.467 17.363 22.064 1.00 91.12 262 ASP A N 1
ATOM 2029 C CA . ASP A 1 262 ? -18.781 18.530 22.898 1.00 91.12 262 ASP A CA 1
ATOM 2030 C C . ASP A 1 262 ? -19.194 18.136 24.315 1.00 91.12 262 ASP A C 1
ATOM 2032 O O . ASP A 1 262 ? -18.773 18.768 25.286 1.00 91.12 262 ASP A O 1
ATOM 2036 N N . HIS A 1 263 ? -19.926 17.032 24.458 1.00 89.44 263 HIS A N 1
ATOM 2037 C CA . HIS A 1 263 ? -20.263 16.468 25.757 1.00 89.44 263 HIS A CA 1
ATOM 2038 C C . HIS A 1 263 ? -19.013 15.992 26.519 1.00 89.44 263 HIS A C 1
ATOM 2040 O O . HIS A 1 263 ? -18.824 16.349 27.682 1.00 89.44 263 HIS A O 1
ATOM 2046 N N . SER A 1 264 ? -18.107 15.268 25.852 1.00 91.88 264 SER A N 1
ATOM 2047 C CA . SER A 1 264 ? -16.845 14.814 26.458 1.00 91.88 264 SER A CA 1
ATOM 2048 C C . SER A 1 264 ? -15.928 15.984 26.821 1.00 91.88 264 SER A C 1
ATOM 2050 O O . SER A 1 264 ? -15.363 16.024 27.912 1.00 91.88 264 SER A O 1
ATOM 2052 N N . GLN A 1 265 ? -15.819 16.976 25.936 1.00 93.62 265 GLN A N 1
ATOM 2053 C CA . GLN A 1 265 ? -15.051 18.204 26.141 1.00 93.62 265 GLN A CA 1
ATOM 2054 C C . GLN A 1 265 ? -15.610 19.045 27.303 1.00 93.62 265 GLN A C 1
ATOM 2056 O O . GLN A 1 265 ? -14.832 19.631 28.057 1.00 93.62 265 GLN A O 1
ATOM 2061 N N . SER A 1 266 ? -16.935 19.074 27.485 1.00 93.50 266 SER A N 1
ATOM 2062 C CA . SER A 1 266 ? -17.601 19.713 28.626 1.00 93.50 266 SER A CA 1
ATOM 2063 C C . SER A 1 266 ? -17.284 19.002 29.947 1.00 93.50 266 SER A C 1
ATOM 2065 O O . SER A 1 266 ? -16.849 19.655 30.897 1.00 93.50 266 SER A O 1
ATOM 2067 N N . ILE A 1 267 ? -17.404 17.669 29.991 1.00 93.19 267 ILE A N 1
ATOM 2068 C CA . ILE A 1 267 ? -17.083 16.867 31.184 1.00 93.19 267 ILE A CA 1
ATOM 2069 C C . ILE A 1 267 ? -15.607 17.033 31.575 1.00 93.19 267 ILE A C 1
ATOM 2071 O O . ILE A 1 267 ? -15.312 17.315 32.736 1.00 93.19 267 ILE A O 1
ATOM 2075 N N . LEU A 1 268 ? -14.671 16.921 30.627 1.00 93.62 268 LEU A N 1
ATOM 2076 C CA . LEU A 1 268 ? -13.235 17.042 30.912 1.00 93.62 268 LEU A CA 1
ATOM 2077 C C . LEU A 1 268 ? -12.845 18.444 31.415 1.00 93.62 268 LEU A C 1
ATOM 2079 O O . LEU A 1 268 ? -12.074 18.561 32.372 1.00 93.62 268 LEU A O 1
ATOM 2083 N N . ASN A 1 269 ? -13.441 19.502 30.851 1.00 93.38 269 ASN A N 1
ATOM 2084 C CA . ASN A 1 269 ? -13.219 20.882 31.299 1.00 93.38 269 ASN A CA 1
ATOM 2085 C C . ASN A 1 269 ? -13.658 21.136 32.753 1.00 93.38 269 ASN A C 1
ATOM 2087 O O . ASN A 1 269 ? -13.157 22.077 33.365 1.00 93.38 269 ASN A O 1
ATOM 2091 N N . SER A 1 270 ? -14.531 20.300 33.334 1.00 92.81 270 SER A N 1
ATOM 2092 C CA . SER A 1 270 ? -14.890 20.387 34.761 1.00 92.81 270 SER A CA 1
ATOM 2093 C C . SER A 1 270 ? -13.754 19.980 35.715 1.00 92.81 270 SER A C 1
ATOM 2095 O O . SER A 1 270 ? -13.812 20.284 36.907 1.00 92.81 270 SER A O 1
ATOM 2097 N N . ARG A 1 271 ? -12.706 19.313 35.205 1.00 92.94 271 ARG A N 1
ATOM 2098 C CA . ARG A 1 271 ? -11.487 18.959 35.955 1.00 92.94 271 ARG A CA 1
ATOM 2099 C C . ARG A 1 271 ? -10.292 19.814 35.573 1.00 92.94 271 ARG A C 1
ATOM 2101 O O . ARG A 1 271 ? -9.590 20.306 36.450 1.00 92.94 271 ARG A O 1
ATOM 2108 N N . VAL A 1 272 ? -10.035 19.931 34.274 1.00 90.31 272 VAL A N 1
ATOM 2109 C CA . VAL A 1 272 ? -8.863 20.614 33.721 1.00 90.31 272 VAL A CA 1
ATOM 2110 C C . VAL A 1 272 ? -9.311 21.348 32.456 1.00 90.31 272 VAL A C 1
ATOM 2112 O O . VAL A 1 272 ? -9.583 20.693 31.452 1.00 90.31 272 VAL A O 1
ATOM 2115 N N . PRO A 1 273 ? -9.403 22.690 32.474 1.00 84.62 273 PRO A N 1
ATOM 2116 C CA . PRO A 1 273 ? -9.734 23.467 31.284 1.00 84.62 273 PRO A CA 1
ATOM 2117 C C . PRO A 1 273 ? -8.652 23.314 30.206 1.00 84.62 273 PRO A C 1
ATOM 2119 O O . PRO A 1 273 ? -7.554 23.860 30.332 1.00 84.62 273 PRO A O 1
ATOM 2122 N N . ALA A 1 274 ? -8.950 22.557 29.150 1.00 86.56 274 ALA A N 1
ATOM 2123 C CA . ALA A 1 274 ? -8.029 22.304 28.045 1.00 86.56 274 ALA A CA 1
ATOM 2124 C C . ALA A 1 274 ? -8.781 21.948 26.755 1.00 86.56 274 ALA A C 1
ATOM 2126 O O . ALA A 1 274 ? -9.813 21.279 26.775 1.00 86.56 274 ALA A O 1
ATOM 2127 N N . GLU A 1 275 ? -8.234 22.354 25.609 1.00 90.12 275 GLU A N 1
ATOM 2128 C CA . GLU A 1 275 ? -8.708 21.903 24.299 1.00 90.12 275 GLU A CA 1
ATOM 2129 C C . GLU A 1 275 ? -8.254 20.452 24.080 1.00 90.12 275 GLU A C 1
ATOM 2131 O O . GLU A 1 275 ? -7.138 20.183 23.628 1.00 90.12 275 GLU A O 1
ATOM 2136 N N . TYR A 1 276 ? -9.113 19.501 24.449 1.00 90.06 276 TYR A N 1
ATOM 2137 C CA . TYR A 1 276 ? -8.829 18.077 24.304 1.00 90.06 276 TYR A CA 1
ATOM 2138 C C . TYR A 1 276 ? -8.968 17.623 22.858 1.00 90.06 276 TYR A C 1
ATOM 2140 O O . TYR A 1 276 ? -8.191 16.770 22.446 1.00 90.06 276 TYR A O 1
ATOM 2148 N N . PHE A 1 277 ? -9.879 18.218 22.078 1.00 89.81 277 PHE A N 1
ATOM 2149 C CA . PHE A 1 277 ? -10.154 17.875 20.673 1.00 89.81 277 PHE A CA 1
ATOM 2150 C C . PHE A 1 277 ? -9.674 18.942 19.655 1.00 89.81 277 PHE A C 1
ATOM 2152 O O . PHE A 1 277 ? -10.483 19.425 18.859 1.00 89.81 277 PHE A O 1
ATOM 2159 N N . PRO A 1 278 ? -8.368 19.288 19.588 1.00 86.56 278 PRO A N 1
ATOM 2160 C CA . PRO A 1 278 ? -7.847 20.288 18.646 1.00 86.56 278 PRO A CA 1
ATOM 2161 C C . PRO A 1 278 ? -7.828 19.796 17.186 1.00 86.56 278 PRO A C 1
ATOM 2163 O O . PRO A 1 278 ? -7.428 20.524 16.277 1.00 86.56 278 PRO A O 1
ATOM 2166 N N . VAL A 1 279 ? -8.224 18.541 16.934 1.00 84.38 279 VAL A N 1
ATOM 2167 C CA . VAL A 1 279 ? -8.357 17.958 15.595 1.00 84.38 279 VAL A CA 1
ATOM 2168 C C . VAL A 1 279 ? -9.839 17.774 15.273 1.00 84.38 279 VAL A C 1
ATOM 2170 O O . VAL A 1 279 ? -10.429 16.715 15.491 1.00 84.38 279 VAL A O 1
ATOM 2173 N N . THR A 1 280 ? -10.433 18.829 14.716 1.00 85.50 280 THR A N 1
ATOM 2174 C CA . THR A 1 280 ? -11.734 18.748 14.040 1.00 85.50 280 THR A CA 1
ATOM 2175 C C . THR A 1 280 ? -11.550 18.101 12.652 1.00 85.50 280 THR A C 1
ATOM 2177 O O . THR A 1 280 ? -10.643 18.509 11.916 1.00 85.50 280 THR A O 1
ATOM 2180 N N . PRO A 1 281 ? -12.364 17.096 12.270 1.00 87.00 281 PRO A N 1
ATOM 2181 C CA . PRO A 1 281 ? -12.324 16.474 10.952 1.00 87.00 281 PRO A CA 1
ATOM 2182 C C . PRO A 1 281 ? -12.673 17.494 9.865 1.00 87.00 281 PRO A C 1
ATOM 2184 O O . PRO A 1 281 ? -13.541 18.345 10.040 1.00 87.00 281 PRO A O 1
ATOM 2187 N N . THR A 1 282 ? -12.005 17.404 8.714 1.00 86.62 282 THR A N 1
ATOM 2188 C CA . THR A 1 282 ? -12.226 18.343 7.595 1.00 86.62 282 THR A CA 1
ATOM 2189 C C . THR A 1 282 ? -13.594 18.156 6.937 1.00 86.62 282 THR A C 1
ATOM 2191 O O . THR A 1 282 ? -14.100 19.085 6.320 1.00 86.62 282 THR A O 1
ATOM 2194 N N . VAL A 1 283 ? -14.170 16.957 7.060 1.00 87.44 283 VAL A N 1
ATOM 2195 C CA . VAL A 1 283 ? -15.511 16.601 6.588 1.00 87.44 283 VAL A CA 1
ATOM 2196 C C . VAL A 1 283 ? -16.137 15.682 7.646 1.00 87.44 283 VAL A C 1
ATOM 2198 O O . VAL A 1 283 ? -15.778 14.501 7.696 1.00 87.44 283 VAL A O 1
ATOM 2201 N N . PRO A 1 284 ? -17.019 16.188 8.525 1.00 86.44 284 PRO A N 1
ATOM 2202 C CA . PRO A 1 284 ? -17.626 15.401 9.596 1.00 86.44 284 PRO A CA 1
ATOM 2203 C C . PRO A 1 284 ? -18.823 14.590 9.069 1.00 86.44 284 PRO A C 1
ATOM 2205 O O . PRO A 1 284 ? -19.962 14.842 9.453 1.00 86.44 284 PRO A O 1
ATOM 2208 N N . LEU A 1 285 ? -18.574 13.634 8.163 1.00 84.94 285 LEU A N 1
ATOM 2209 C CA . LEU A 1 285 ? -19.617 12.871 7.448 1.00 84.94 285 LEU A CA 1
ATOM 2210 C C . LEU A 1 285 ? -20.686 12.248 8.347 1.00 84.94 285 LEU A C 1
ATOM 2212 O O . LEU A 1 285 ? -21.833 12.114 7.936 1.00 84.94 285 LEU A O 1
ATOM 2216 N N . LEU A 1 286 ? -20.282 11.821 9.541 1.00 84.25 286 LEU A N 1
ATOM 2217 C CA . LEU A 1 286 ? -21.130 11.076 10.461 1.00 84.25 286 LEU A CA 1
ATOM 2218 C C . LEU A 1 286 ? -22.067 11.980 11.261 1.00 84.25 286 LEU A C 1
ATOM 2220 O O . LEU A 1 286 ? -23.059 11.481 11.790 1.00 84.25 286 LEU A O 1
ATOM 2224 N N . ASN A 1 287 ? -21.810 13.293 11.322 1.00 84.00 287 ASN A N 1
ATOM 2225 C CA . ASN A 1 287 ? -22.731 14.228 11.957 1.00 84.00 287 ASN A CA 1
ATOM 2226 C C . ASN A 1 287 ? -24.095 14.151 11.270 1.00 84.00 287 ASN A C 1
ATOM 2228 O O . ASN A 1 287 ? -24.213 14.426 10.076 1.00 84.00 287 ASN A O 1
ATOM 2232 N N . GLN A 1 288 ? -25.124 13.860 12.067 1.00 76.62 288 GLN A N 1
ATOM 2233 C CA . GLN A 1 288 ? -26.532 13.812 11.653 1.00 76.62 288 GLN A CA 1
ATOM 2234 C C . GLN A 1 288 ? -26.888 12.687 10.664 1.00 76.62 288 GLN A C 1
ATOM 2236 O O . GLN A 1 288 ? -28.069 12.546 10.356 1.00 76.62 288 GLN A O 1
ATOM 2241 N N . GLU A 1 289 ? -25.935 11.866 10.201 1.00 89.56 289 GLU A N 1
ATOM 2242 C CA . GLU A 1 289 ? -26.250 10.808 9.238 1.00 89.56 289 GLU A CA 1
ATOM 2243 C C . GLU A 1 289 ? -26.798 9.557 9.927 1.00 89.56 289 GLU A C 1
ATOM 2245 O O . GLU A 1 289 ? -26.061 8.743 10.483 1.00 89.56 289 GLU A O 1
ATOM 2250 N N . GLN A 1 290 ? -28.124 9.446 9.924 1.00 86.56 290 GLN A N 1
ATOM 2251 C CA . GLN A 1 290 ? -28.865 8.391 10.608 1.00 86.56 290 GLN A CA 1
ATOM 2252 C C . GLN A 1 290 ? -28.909 7.095 9.796 1.00 86.56 290 GLN A C 1
ATOM 2254 O O . GLN A 1 290 ? -28.904 6.019 10.393 1.00 86.56 290 GLN A O 1
ATOM 2259 N N . ASP A 1 291 ? -28.940 7.169 8.462 1.00 90.69 291 ASP A N 1
ATOM 2260 C CA . ASP A 1 291 ? -29.153 5.983 7.634 1.00 90.69 291 ASP A CA 1
ATOM 2261 C C . ASP A 1 291 ? -27.975 5.000 7.746 1.00 90.69 291 ASP A C 1
ATOM 2263 O O . ASP A 1 291 ? -26.799 5.353 7.625 1.00 90.69 291 ASP A O 1
ATOM 2267 N N . HIS A 1 292 ? -28.312 3.751 8.054 1.00 91.06 292 HIS A N 1
ATOM 2268 C CA . HIS A 1 292 ? -27.359 2.712 8.409 1.00 91.06 292 HIS A CA 1
ATOM 2269 C C . HIS A 1 292 ? -26.672 2.149 7.155 1.00 91.06 292 HIS A C 1
ATOM 2271 O O . HIS A 1 292 ? -25.456 1.960 7.150 1.00 91.06 292 HIS A O 1
ATOM 2277 N N . MET A 1 293 ? -27.423 1.968 6.063 1.00 94.00 293 MET A N 1
ATOM 2278 C CA . MET A 1 293 ? -26.894 1.496 4.780 1.00 94.00 293 MET A CA 1
ATOM 2279 C C . MET A 1 293 ? -26.024 2.565 4.117 1.00 94.00 293 MET A C 1
ATOM 2281 O O . MET A 1 293 ? -24.953 2.249 3.606 1.00 94.00 293 MET A O 1
ATOM 2285 N N . ILE A 1 294 ? -26.414 3.840 4.191 1.00 95.50 294 ILE A N 1
ATOM 2286 C CA . ILE A 1 294 ? -25.585 4.974 3.753 1.00 95.50 294 ILE A CA 1
ATOM 2287 C C . ILE A 1 294 ? -24.246 5.000 4.506 1.00 95.50 294 ILE A C 1
ATOM 2289 O O . ILE A 1 294 ? -23.201 5.164 3.874 1.00 95.50 294 ILE A O 1
ATOM 2293 N N . ARG A 1 295 ? -24.243 4.768 5.828 1.00 93.50 295 ARG A N 1
ATOM 2294 C CA . ARG A 1 295 ? -23.000 4.657 6.612 1.00 93.50 295 ARG A CA 1
ATOM 2295 C C . ARG A 1 295 ? -22.133 3.474 6.166 1.00 93.50 295 ARG A C 1
ATOM 2297 O O . ARG A 1 295 ? -20.941 3.680 5.946 1.00 93.50 295 ARG A O 1
ATOM 2304 N N . MET A 1 296 ? -22.703 2.289 5.926 1.00 95.12 296 MET A N 1
ATOM 2305 C CA . MET A 1 296 ? -21.935 1.143 5.398 1.00 95.12 296 MET A CA 1
ATOM 2306 C C . MET A 1 296 ? -21.386 1.416 3.987 1.00 95.12 296 MET A C 1
ATOM 2308 O O . MET A 1 296 ? -20.259 1.045 3.661 1.00 95.12 296 MET A O 1
ATOM 2312 N N . LEU A 1 297 ? -22.132 2.137 3.146 1.00 96.62 297 LEU A N 1
ATOM 2313 C CA . LEU A 1 297 ? -21.668 2.556 1.822 1.00 96.62 297 LEU A CA 1
ATOM 2314 C C . LEU A 1 297 ? -20.540 3.606 1.900 1.00 96.62 297 LEU A C 1
ATOM 2316 O O . LEU A 1 297 ? -19.649 3.589 1.047 1.00 96.62 297 LEU A O 1
ATOM 2320 N N . PHE A 1 298 ? -20.507 4.480 2.918 1.00 95.00 298 PHE A N 1
ATOM 2321 C CA . PHE A 1 298 ? -19.333 5.327 3.190 1.00 95.00 298 PHE A CA 1
ATOM 2322 C C . PHE A 1 298 ? -18.123 4.483 3.599 1.00 95.00 298 PHE A C 1
ATOM 2324 O O . PHE A 1 298 ? -17.030 4.697 3.079 1.00 95.00 298 PHE A O 1
ATOM 2331 N N . GLU A 1 299 ? -18.316 3.541 4.522 1.00 94.12 299 GLU A N 1
ATOM 2332 C CA . GLU A 1 299 ? -17.285 2.650 5.063 1.00 94.12 299 GLU A CA 1
ATOM 2333 C C . GLU A 1 299 ? -16.589 1.868 3.937 1.00 94.12 299 GLU A C 1
ATOM 2335 O O . GLU A 1 299 ? -15.373 1.973 3.749 1.00 94.12 299 GLU A O 1
ATOM 2340 N N . ILE A 1 300 ? -17.382 1.218 3.081 1.00 95.88 300 ILE A N 1
ATOM 2341 C CA . ILE A 1 300 ? -16.923 0.496 1.887 1.00 95.88 300 ILE A CA 1
ATOM 2342 C C . ILE A 1 300 ? -16.204 1.429 0.904 1.00 95.88 300 ILE A C 1
ATOM 2344 O O . ILE A 1 300 ? -15.126 1.099 0.403 1.00 95.88 300 ILE A O 1
ATOM 2348 N N . ALA A 1 301 ? -16.754 2.615 0.625 1.00 95.88 301 ALA A N 1
ATOM 2349 C CA . ALA A 1 301 ? -16.164 3.536 -0.345 1.00 95.88 301 ALA A CA 1
ATOM 2350 C C . ALA A 1 301 ? -14.845 4.175 0.141 1.00 95.88 301 ALA A C 1
ATOM 2352 O O . ALA A 1 301 ? -13.946 4.416 -0.674 1.00 95.88 301 ALA A O 1
ATOM 2353 N N . LEU A 1 302 ? -14.709 4.420 1.450 1.00 93.94 302 LEU A N 1
ATOM 2354 C CA . LEU A 1 302 ? -13.480 4.882 2.117 1.00 93.94 302 LEU A CA 1
ATOM 2355 C C . LEU A 1 302 ? -12.456 3.755 2.343 1.00 93.94 302 LEU A C 1
ATOM 2357 O O . LEU A 1 302 ? -11.264 4.049 2.514 1.00 93.94 302 LEU A O 1
ATOM 2361 N N . GLY A 1 303 ? -12.925 2.507 2.300 1.00 93.81 303 GLY A N 1
ATOM 2362 C CA . GLY A 1 303 ? -12.178 1.266 2.452 1.00 93.81 303 GLY A CA 1
ATOM 2363 C C . GLY A 1 303 ? -12.206 0.740 3.882 1.00 93.81 303 GLY A C 1
ATOM 2364 O O . GLY A 1 303 ? -11.795 1.456 4.789 1.00 93.81 303 GLY A O 1
ATOM 2365 N N . CYS A 1 304 ? -12.634 -0.512 4.044 1.00 92.81 304 CYS A N 1
ATOM 2366 C CA . CYS A 1 304 ? -12.837 -1.216 5.319 1.00 92.81 304 CYS A CA 1
ATOM 2367 C C . CYS A 1 304 ? -12.528 -2.721 5.176 1.00 92.81 304 CYS A C 1
ATOM 2369 O O . CYS A 1 304 ? -11.977 -3.150 4.152 1.00 92.81 304 CYS A O 1
ATOM 2371 N N . ASP A 1 305 ? -12.894 -3.536 6.172 1.00 91.75 305 ASP A N 1
ATOM 2372 C CA . ASP A 1 305 ? -12.564 -4.967 6.209 1.00 91.75 305 ASP A CA 1
ATOM 2373 C C . ASP A 1 305 ? -13.231 -5.801 5.079 1.00 91.75 305 ASP A C 1
ATOM 2375 O O . ASP A 1 305 ? -12.671 -6.833 4.703 1.00 91.75 305 ASP A O 1
ATOM 2379 N N . VAL A 1 306 ? -14.344 -5.353 4.460 1.00 92.38 306 VAL A N 1
ATOM 2380 C CA . VAL A 1 306 ? -14.943 -6.009 3.260 1.00 92.38 306 VAL A CA 1
ATOM 2381 C C . VAL A 1 306 ? -14.429 -5.473 1.916 1.00 92.38 306 VAL A C 1
ATOM 2383 O O . VAL A 1 306 ? -14.374 -6.224 0.948 1.00 92.38 306 VAL A O 1
ATOM 2386 N N . LEU A 1 307 ? -13.991 -4.210 1.825 1.00 93.44 307 LEU A N 1
ATOM 2387 C CA . LEU A 1 307 ? -13.415 -3.645 0.593 1.00 93.44 307 LEU A CA 1
ATOM 2388 C C . LEU A 1 307 ? -12.080 -2.948 0.877 1.00 93.44 307 LEU A C 1
ATOM 2390 O O . LEU A 1 307 ? -11.987 -1.724 0.980 1.00 93.44 307 LEU A O 1
ATOM 2394 N N . VAL A 1 308 ? -11.024 -3.756 0.978 1.00 91.44 308 VAL A N 1
ATOM 2395 C CA . VAL A 1 308 ? -9.667 -3.325 1.349 1.00 91.44 308 VAL A CA 1
ATOM 2396 C C . VAL A 1 308 ? -9.168 -2.176 0.462 1.00 91.44 308 VAL A C 1
ATOM 2398 O O . VAL A 1 308 ? -8.897 -2.361 -0.724 1.00 91.44 308 VAL A O 1
ATOM 2401 N N . GLY A 1 309 ? -9.000 -0.989 1.052 1.00 90.12 309 GLY A N 1
ATOM 2402 C CA . GLY A 1 309 ? -8.520 0.219 0.363 1.00 90.12 309 GLY A CA 1
ATOM 2403 C C . GLY A 1 309 ? -9.586 1.017 -0.404 1.00 90.12 309 GLY A C 1
ATOM 2404 O O . GLY A 1 309 ? -9.259 2.076 -0.942 1.00 90.12 309 GLY A O 1
ATOM 2405 N N . GLY A 1 310 ? -10.838 0.549 -0.421 1.00 94.75 310 GLY A N 1
ATOM 2406 C CA . GLY A 1 310 ? -12.001 1.276 -0.930 1.00 94.75 310 GLY A CA 1
ATOM 2407 C C . GLY A 1 310 ? -11.924 1.651 -2.409 1.00 94.75 310 GLY A C 1
ATOM 2408 O O . GLY A 1 310 ? -11.215 1.039 -3.213 1.00 94.75 310 GLY A O 1
ATOM 2409 N N . ILE A 1 311 ? -12.656 2.699 -2.789 1.00 95.31 311 ILE A N 1
ATOM 2410 C CA . ILE A 1 311 ? -12.627 3.214 -4.159 1.00 95.31 311 ILE A CA 1
ATOM 2411 C C . ILE A 1 311 ? -11.357 4.053 -4.348 1.00 95.31 311 ILE A C 1
ATOM 2413 O O . ILE A 1 311 ? -11.156 5.086 -3.706 1.00 95.31 311 ILE A O 1
ATOM 2417 N N . LYS A 1 312 ? -10.481 3.627 -5.267 1.00 93.38 312 LYS A N 1
ATOM 2418 C CA . LYS A 1 312 ? -9.130 4.185 -5.455 1.00 93.38 312 LYS A CA 1
ATOM 2419 C C . LYS A 1 312 ? -9.137 5.707 -5.636 1.00 93.38 312 LYS A C 1
ATOM 2421 O O . LYS A 1 312 ? -9.416 6.215 -6.719 1.00 93.38 312 LYS A O 1
ATOM 2426 N N . GLY A 1 313 ? -8.737 6.450 -4.605 1.00 93.19 313 GLY A N 1
ATOM 2427 C CA . GLY A 1 313 ? -8.676 7.915 -4.655 1.00 93.19 313 GLY A CA 1
ATOM 2428 C C . GLY A 1 313 ? -10.051 8.589 -4.746 1.00 93.19 313 GLY A C 1
ATOM 2429 O O . GLY A 1 313 ? -10.169 9.616 -5.420 1.00 93.19 313 GLY A O 1
ATOM 2430 N N . PHE A 1 314 ? -11.054 7.968 -4.130 1.00 93.69 314 PHE A N 1
ATOM 2431 C CA . PHE A 1 314 ? -12.236 8.587 -3.530 1.00 93.69 314 PHE A CA 1
ATOM 2432 C C . PHE A 1 314 ? -11.906 8.941 -2.063 1.00 93.69 314 PHE A C 1
ATOM 2434 O O . PHE A 1 314 ? -10.917 8.443 -1.512 1.00 93.69 314 PHE A O 1
ATOM 2441 N N . GLY A 1 315 ? -12.675 9.816 -1.417 1.00 93.31 315 GLY A N 1
ATOM 2442 C CA . GLY A 1 315 ? -12.428 10.200 -0.023 1.00 93.31 315 GLY A CA 1
ATOM 2443 C C . GLY A 1 315 ? -13.611 10.909 0.640 1.00 93.31 315 GLY A C 1
ATOM 2444 O O . GLY A 1 315 ? -14.671 11.031 0.028 1.00 93.31 315 GLY A O 1
ATOM 2445 N N . PRO A 1 316 ? -13.453 11.415 1.880 1.00 92.00 316 PRO A N 1
ATOM 2446 C CA . PRO A 1 316 ? -14.574 11.966 2.642 1.00 92.00 316 PRO A CA 1
ATOM 2447 C C . PRO A 1 316 ? -15.326 13.101 1.941 1.00 92.00 316 PRO A C 1
ATOM 2449 O O . PRO A 1 316 ? -16.547 13.082 1.870 1.00 92.00 316 PRO A O 1
ATOM 2452 N N . THR A 1 317 ? -14.604 14.037 1.322 1.00 92.69 317 THR A N 1
ATOM 2453 C CA . THR A 1 317 ? -15.194 15.143 0.543 1.00 92.69 317 THR A CA 1
ATOM 2454 C C . THR A 1 317 ? -15.916 14.667 -0.724 1.00 92.69 317 THR A C 1
ATOM 2456 O O . THR A 1 317 ? -16.613 15.448 -1.358 1.00 92.69 317 THR A O 1
ATOM 2459 N N . ASP A 1 318 ? -15.739 13.415 -1.145 1.00 94.62 318 ASP A N 1
ATOM 2460 C CA . ASP A 1 318 ? -16.479 12.824 -2.264 1.00 94.62 318 ASP A CA 1
ATOM 2461 C C . ASP A 1 318 ? -17.717 12.060 -1.769 1.00 94.62 318 ASP A C 1
ATOM 2463 O O . ASP A 1 318 ? -18.763 12.144 -2.409 1.00 94.62 318 ASP A O 1
ATOM 2467 N N . CYS A 1 319 ? -17.652 11.444 -0.580 1.00 93.94 319 CYS A N 1
ATOM 2468 C CA . CYS A 1 319 ? -18.831 10.931 0.131 1.00 93.94 319 CYS A CA 1
ATOM 2469 C C . CYS A 1 319 ? -19.841 12.061 0.386 1.00 93.94 319 CYS A C 1
ATOM 2471 O O . CYS A 1 319 ? -21.010 11.921 0.052 1.00 93.94 319 CYS A O 1
ATOM 2473 N N . GLU A 1 320 ? -19.377 13.208 0.894 1.00 93.12 320 GLU A N 1
ATOM 2474 C CA . GLU A 1 320 ? -20.197 14.397 1.182 1.00 93.12 320 GLU A CA 1
ATOM 2475 C C . GLU A 1 320 ? -20.933 14.926 -0.061 1.00 93.12 320 GLU A C 1
ATOM 2477 O O . GLU A 1 320 ? -22.111 15.275 0.014 1.00 93.12 320 GLU A O 1
ATOM 2482 N N . LYS A 1 321 ? -20.264 14.933 -1.224 1.00 94.69 321 LYS A N 1
ATOM 2483 C CA . LYS A 1 321 ? -20.876 15.319 -2.508 1.00 94.69 321 LYS A CA 1
ATOM 2484 C C . LYS A 1 321 ? -21.919 14.310 -2.972 1.00 94.69 321 LYS A C 1
ATOM 2486 O O . LYS A 1 321 ? -22.975 14.714 -3.437 1.00 94.69 321 LYS A O 1
ATOM 2491 N N . LEU A 1 322 ? -21.633 13.009 -2.890 1.00 95.56 322 LEU A N 1
ATOM 2492 C CA . LEU A 1 322 ? -22.625 11.997 -3.265 1.00 95.56 322 LEU A CA 1
ATOM 2493 C C . LEU A 1 322 ? -23.823 12.017 -2.310 1.00 95.56 322 LEU A C 1
ATOM 2495 O O . LEU A 1 322 ? -24.954 11.833 -2.747 1.00 95.56 322 LEU A O 1
ATOM 2499 N N . LEU A 1 323 ? -23.587 12.318 -1.034 1.00 94.62 323 LEU A N 1
ATOM 2500 C CA . LEU A 1 323 ? -24.614 12.407 -0.009 1.00 94.62 323 LEU A CA 1
ATOM 2501 C C . LEU A 1 323 ? -25.547 13.602 -0.236 1.00 94.62 323 LEU A C 1
ATOM 2503 O O . LEU A 1 323 ? -26.765 13.442 -0.214 1.00 94.62 323 LEU A O 1
ATOM 2507 N N . SER A 1 324 ? -25.009 14.791 -0.530 1.00 94.62 324 SER A N 1
ATOM 2508 C CA . SER A 1 324 ? -25.843 15.955 -0.870 1.00 94.62 324 SER A CA 1
ATOM 2509 C C . SER A 1 324 ? -26.651 15.755 -2.161 1.00 94.62 324 SER A C 1
ATOM 2511 O O . SER A 1 324 ? -27.736 16.321 -2.293 1.00 94.62 324 SER A O 1
ATOM 2513 N N . LEU A 1 325 ? -26.185 14.888 -3.069 1.00 95.56 325 LEU A N 1
ATOM 2514 C CA . LEU A 1 325 ? -26.912 14.478 -4.274 1.00 95.56 325 LEU A CA 1
ATOM 2515 C C . LEU A 1 325 ? -28.015 13.427 -4.039 1.00 95.56 325 LEU A C 1
ATOM 2517 O O . LEU A 1 325 ? -28.814 13.233 -4.951 1.00 95.56 325 LEU A O 1
ATOM 2521 N N . VAL A 1 326 ? -28.101 12.772 -2.870 1.00 96.19 326 VAL A N 1
ATOM 2522 C CA . VAL A 1 326 ? -29.188 11.810 -2.552 1.00 96.19 326 VAL A CA 1
ATOM 2523 C C . VAL A 1 326 ? -30.089 12.235 -1.390 1.00 96.19 326 VAL A C 1
ATOM 2525 O O . VAL A 1 326 ? -31.231 11.795 -1.333 1.00 96.19 326 VAL A O 1
ATOM 2528 N N . ARG A 1 327 ? -29.642 13.136 -0.503 1.00 94.81 327 ARG A N 1
ATOM 2529 C CA . ARG A 1 327 ? -30.384 13.579 0.701 1.00 94.81 327 ARG A CA 1
ATOM 2530 C C . ARG A 1 327 ? -31.786 14.157 0.461 1.00 94.81 327 ARG A C 1
ATOM 2532 O O . ARG A 1 327 ? -32.548 14.277 1.414 1.00 94.81 327 ARG A O 1
ATOM 2539 N N . HIS A 1 328 ? -32.116 14.541 -0.771 1.00 94.38 328 HIS A N 1
ATOM 2540 C CA . HIS A 1 328 ? -33.431 15.070 -1.155 1.00 94.38 328 HIS A CA 1
ATOM 2541 C C . HIS A 1 328 ? -34.420 13.988 -1.636 1.00 94.38 328 HIS A C 1
ATOM 2543 O O . HIS A 1 328 ? -35.561 14.311 -1.954 1.00 94.38 328 HIS A O 1
ATOM 2549 N N . LEU A 1 329 ? -33.986 12.728 -1.727 1.00 95.50 329 LEU A N 1
ATOM 2550 C CA . LEU A 1 329 ? -34.796 11.597 -2.185 1.00 95.50 329 LEU A CA 1
ATOM 2551 C C . LEU A 1 329 ? -35.511 10.902 -1.008 1.00 95.50 329 LEU A C 1
ATOM 2553 O O . LEU A 1 329 ? -35.052 11.020 0.134 1.00 95.50 329 LEU A O 1
ATOM 2557 N N . PRO A 1 330 ? -36.588 10.131 -1.259 1.00 95.56 330 PRO A N 1
ATOM 2558 C CA . PRO A 1 330 ? -37.174 9.226 -0.266 1.00 95.56 330 PRO A CA 1
ATOM 2559 C C . PRO A 1 330 ? -36.116 8.292 0.344 1.00 95.56 330 PRO A C 1
ATOM 2561 O O . PRO A 1 330 ? -35.207 7.850 -0.362 1.00 95.56 330 PRO A O 1
ATOM 2564 N N . LYS A 1 331 ? -36.189 8.026 1.658 1.00 88.44 331 LYS A N 1
ATOM 2565 C CA . LYS A 1 331 ? -35.127 7.324 2.417 1.00 88.44 331 LYS A CA 1
ATOM 2566 C C . LYS A 1 331 ? -34.792 5.950 1.831 1.00 88.44 331 LYS A C 1
ATOM 2568 O O . LYS A 1 331 ? -33.624 5.643 1.618 1.00 88.44 331 LYS A O 1
ATOM 2573 N N . ASP A 1 332 ? -35.829 5.192 1.495 1.00 89.88 332 ASP A N 1
ATOM 2574 C CA . ASP A 1 332 ? -35.807 3.908 0.788 1.00 89.88 332 ASP A CA 1
ATOM 2575 C C . ASP A 1 332 ? -34.995 3.936 -0.521 1.00 89.88 332 ASP A C 1
ATOM 2577 O O . ASP A 1 332 ? -34.394 2.935 -0.906 1.00 89.88 332 ASP A O 1
ATOM 2581 N N . GLN A 1 333 ? -34.902 5.095 -1.179 1.00 95.56 333 GLN A N 1
ATOM 2582 C CA . GLN A 1 333 ? -34.167 5.269 -2.435 1.00 95.56 333 GLN A CA 1
ATOM 2583 C C . GLN A 1 333 ? -32.739 5.792 -2.236 1.00 95.56 333 GLN A C 1
ATOM 2585 O O . GLN A 1 333 ? -31.918 5.660 -3.149 1.00 95.56 333 GLN A O 1
ATOM 2590 N N . GLN A 1 334 ? -32.407 6.376 -1.075 1.00 95.44 334 GLN A N 1
ATOM 2591 C CA . GLN A 1 334 ? -31.111 7.036 -0.867 1.00 95.44 334 GLN A CA 1
ATOM 2592 C C . GLN A 1 334 ? -29.945 6.049 -0.974 1.00 95.44 334 GLN A C 1
ATOM 2594 O O . GLN A 1 334 ? -29.000 6.317 -1.717 1.00 95.44 334 GLN A O 1
ATOM 2599 N N . ALA A 1 335 ? -30.021 4.895 -0.303 1.00 95.69 335 ALA A N 1
ATOM 2600 C CA . ALA A 1 335 ? -28.963 3.881 -0.334 1.00 95.69 335 ALA A CA 1
ATOM 2601 C C . ALA A 1 335 ? -28.739 3.310 -1.748 1.00 95.69 335 ALA A C 1
ATOM 2603 O O . ALA A 1 335 ? -27.604 3.273 -2.229 1.00 95.69 335 ALA A O 1
ATOM 2604 N N . LEU A 1 336 ? -29.819 2.953 -2.454 1.00 96.25 336 LEU A N 1
ATOM 2605 C CA . LEU A 1 336 ? -29.773 2.437 -3.828 1.00 96.25 336 LEU A CA 1
ATOM 2606 C C . LEU A 1 336 ? -29.165 3.455 -4.808 1.00 96.25 336 LEU A C 1
ATOM 2608 O O . LEU A 1 336 ? -28.315 3.111 -5.635 1.00 96.25 336 LEU A O 1
ATOM 2612 N N . GLN A 1 337 ? -29.564 4.725 -4.706 1.00 97.69 337 GLN A N 1
ATOM 2613 C CA . GLN A 1 337 ? -29.017 5.785 -5.553 1.00 97.69 337 GLN A CA 1
ATOM 2614 C C . GLN A 1 337 ? -27.565 6.110 -5.191 1.00 97.69 337 GLN A C 1
ATOM 2616 O O . GLN A 1 337 ? -26.754 6.316 -6.094 1.00 97.69 337 GLN A O 1
ATOM 2621 N N . PHE A 1 338 ? -27.188 6.080 -3.909 1.00 97.44 338 PHE A N 1
ATOM 2622 C CA . PHE A 1 338 ? -25.800 6.269 -3.484 1.00 97.44 338 PHE A CA 1
ATOM 2623 C C . PHE A 1 338 ? -24.896 5.146 -4.019 1.00 97.44 338 PHE A C 1
ATOM 2625 O O . PHE A 1 338 ? -23.870 5.439 -4.635 1.00 97.44 338 PHE A O 1
ATOM 2632 N N . ALA A 1 339 ? -25.310 3.879 -3.894 1.00 97.75 339 ALA A N 1
ATOM 2633 C CA . ALA A 1 339 ? -24.614 2.724 -4.469 1.00 97.75 339 ALA A CA 1
ATOM 2634 C C . ALA A 1 339 ? -24.468 2.834 -6.001 1.00 97.75 339 ALA A C 1
ATOM 2636 O O . ALA A 1 339 ? -23.380 2.624 -6.540 1.00 97.75 339 ALA A O 1
ATOM 2637 N N . SER A 1 340 ? -25.519 3.274 -6.702 1.00 97.94 340 SER A N 1
ATOM 2638 C CA . SER A 1 340 ? -25.466 3.573 -8.142 1.00 97.94 340 SER A CA 1
ATOM 2639 C C . SER A 1 340 ? -24.436 4.666 -8.477 1.00 97.94 340 SER A C 1
ATOM 2641 O O . SER A 1 340 ? -23.626 4.513 -9.400 1.00 97.94 340 SER A O 1
ATOM 2643 N N . LYS A 1 341 ? -24.365 5.750 -7.686 1.00 97.50 341 LYS A N 1
ATOM 2644 C CA . LYS A 1 341 ? -23.325 6.778 -7.868 1.00 97.50 341 LYS A CA 1
ATOM 2645 C C . LYS A 1 341 ? -21.915 6.239 -7.586 1.00 97.50 341 LYS A C 1
ATOM 2647 O O . LYS A 1 341 ? -21.010 6.579 -8.352 1.00 97.50 341 LYS A O 1
ATOM 2652 N N . LEU A 1 342 ? -21.718 5.378 -6.580 1.00 97.50 342 LEU A N 1
ATOM 2653 C CA . LEU A 1 342 ? -20.429 4.715 -6.314 1.00 97.50 342 LEU A CA 1
ATOM 2654 C C . LEU A 1 342 ? -19.974 3.853 -7.504 1.00 97.50 342 LEU A C 1
ATOM 2656 O O . LEU A 1 342 ? -18.850 4.021 -7.980 1.00 97.50 342 LEU A O 1
ATOM 2660 N N . ALA A 1 343 ? -20.853 3.003 -8.038 1.00 97.38 343 ALA A N 1
ATOM 2661 C CA . ALA A 1 343 ? -20.581 2.164 -9.208 1.00 97.38 343 ALA A CA 1
ATOM 2662 C C . ALA A 1 343 ? -20.215 2.992 -10.460 1.00 97.38 343 ALA A C 1
ATOM 2664 O O . ALA A 1 343 ? -19.243 2.693 -11.170 1.00 97.38 343 ALA A O 1
ATOM 2665 N N . SER A 1 344 ? -20.930 4.103 -10.680 1.00 96.94 344 SER A N 1
ATOM 2666 C CA . SER A 1 344 ? -20.660 5.049 -11.776 1.00 96.94 344 SER A CA 1
ATOM 2667 C C . SER A 1 344 ? -19.350 5.840 -11.619 1.00 96.94 344 SER A C 1
ATOM 2669 O O . SER A 1 344 ? -18.837 6.397 -12.593 1.00 96.94 344 SER A O 1
ATOM 2671 N N . HIS A 1 345 ? -18.770 5.910 -10.414 1.00 96.38 345 HIS A N 1
ATOM 2672 C CA . HIS A 1 345 ? -17.588 6.731 -10.164 1.00 96.38 345 HIS A CA 1
ATOM 2673 C C . HIS A 1 345 ? -16.394 6.244 -10.996 1.00 96.38 345 HIS A C 1
ATOM 2675 O O . HIS A 1 345 ? -16.005 5.075 -10.942 1.00 96.38 345 HIS A O 1
ATOM 2681 N N . LYS A 1 346 ? -15.748 7.153 -11.745 1.00 95.12 346 LYS A N 1
ATOM 2682 C CA . LYS A 1 346 ? -14.718 6.818 -12.752 1.00 95.12 346 LYS A CA 1
ATOM 2683 C C . LYS A 1 346 ? -13.637 5.848 -12.253 1.00 95.12 346 LYS A C 1
ATOM 2685 O O . LYS A 1 346 ? -13.189 5.007 -13.025 1.00 95.12 346 LYS A O 1
ATOM 2690 N N . LYS A 1 347 ? -13.235 5.946 -10.980 1.00 94.38 347 LYS A N 1
ATOM 2691 C CA . LYS A 1 347 ? -12.156 5.139 -10.375 1.00 94.38 347 LYS A CA 1
ATOM 2692 C C . LYS A 1 347 ? -12.625 3.881 -9.623 1.00 94.38 347 LYS A C 1
ATOM 2694 O O . LYS A 1 347 ? -11.780 3.218 -9.027 1.00 94.38 347 LYS A O 1
ATOM 2699 N N . SER A 1 348 ? -13.925 3.574 -9.597 1.00 95.38 348 SER A N 1
ATOM 2700 C CA . SER A 1 348 ? -14.408 2.303 -9.042 1.00 95.38 348 SER A CA 1
ATOM 2701 C C . SER A 1 348 ? -13.966 1.128 -9.917 1.00 95.38 348 SER A C 1
ATOM 2703 O O . SER A 1 348 ? -13.956 1.241 -11.143 1.00 95.38 348 SER A O 1
ATOM 2705 N N . THR A 1 349 ? -13.586 0.015 -9.289 1.00 93.81 349 THR A N 1
ATOM 2706 C CA . THR A 1 349 ? -13.393 -1.277 -9.970 1.00 93.81 349 THR A CA 1
ATOM 2707 C C . THR A 1 349 ? -14.717 -2.024 -10.089 1.00 93.81 349 THR A C 1
ATOM 2709 O O . THR A 1 349 ? -15.012 -2.578 -11.139 1.00 93.81 349 THR A O 1
ATOM 2712 N N . ILE A 1 350 ? -15.536 -1.965 -9.036 1.00 95.81 350 ILE A N 1
ATOM 2713 C CA . ILE A 1 350 ? -16.892 -2.509 -8.999 1.00 95.81 350 ILE A CA 1
ATOM 2714 C C . ILE A 1 350 ? -17.801 -1.584 -9.822 1.00 95.81 350 ILE A C 1
ATOM 2716 O O . ILE A 1 350 ? -17.875 -0.379 -9.555 1.00 95.81 350 ILE A O 1
ATOM 2720 N N . ARG A 1 351 ? -18.454 -2.145 -10.845 1.00 96.00 351 ARG A N 1
ATOM 2721 C CA . ARG A 1 351 ? -19.365 -1.437 -11.767 1.00 96.00 351 ARG A CA 1
ATOM 2722 C C . ARG A 1 351 ? -20.839 -1.740 -11.558 1.00 96.00 351 ARG A C 1
ATOM 2724 O O . ARG A 1 351 ? -21.673 -1.046 -12.128 1.00 96.00 351 ARG A O 1
ATOM 2731 N N . ASP A 1 352 ? -21.132 -2.717 -10.720 1.00 95.56 352 ASP A N 1
ATOM 2732 C CA . ASP A 1 352 ? -22.477 -3.036 -10.279 1.00 95.56 352 ASP A CA 1
ATOM 2733 C C . ASP A 1 352 ? -22.795 -2.296 -8.965 1.00 95.56 352 ASP A C 1
ATOM 2735 O O . ASP A 1 352 ? -21.938 -2.162 -8.090 1.00 95.56 352 ASP A O 1
ATOM 2739 N N . LYS A 1 353 ? -24.024 -1.790 -8.844 1.00 95.75 353 LYS A N 1
ATOM 2740 C CA . LYS A 1 353 ? -24.558 -1.165 -7.626 1.00 95.75 353 LYS A CA 1
ATOM 2741 C C . LYS A 1 353 ? -24.937 -2.234 -6.588 1.00 95.75 353 LYS A C 1
ATOM 2743 O O . LYS A 1 353 ? -24.795 -1.987 -5.393 1.00 95.75 353 LYS A O 1
ATOM 2748 N N . ASP A 1 354 ? -25.377 -3.409 -7.034 1.00 94.88 354 ASP A N 1
ATOM 2749 C CA . ASP A 1 354 ? -25.963 -4.435 -6.172 1.00 94.88 354 ASP A CA 1
ATOM 2750 C C . ASP A 1 354 ? -24.862 -5.213 -5.433 1.00 94.88 354 ASP A C 1
ATOM 2752 O O . ASP A 1 354 ? -25.025 -5.548 -4.265 1.00 94.88 354 ASP A O 1
ATOM 2756 N N . VAL A 1 355 ? -23.656 -5.307 -6.010 1.00 95.50 355 VAL A N 1
ATOM 2757 C CA . VAL A 1 355 ? -22.410 -5.631 -5.279 1.00 95.50 355 VAL A CA 1
ATOM 2758 C C . VAL A 1 355 ? -22.158 -4.686 -4.097 1.00 95.50 355 VAL A C 1
ATOM 2760 O O . VAL A 1 355 ? -21.792 -5.149 -3.018 1.00 95.50 355 VAL A O 1
ATOM 2763 N N . PHE A 1 356 ? -22.329 -3.366 -4.258 1.00 96.75 356 PHE A N 1
ATOM 2764 C CA . PHE A 1 356 ? -22.112 -2.420 -3.152 1.00 96.75 356 PHE A CA 1
ATOM 2765 C C . PHE A 1 356 ? -23.157 -2.589 -2.040 1.00 96.75 356 PHE A C 1
ATOM 2767 O O . PHE A 1 356 ? -22.799 -2.488 -0.867 1.00 96.75 356 PHE A O 1
ATOM 2774 N N . LEU A 1 357 ? -24.414 -2.878 -2.394 1.00 95.25 357 LEU A N 1
ATOM 2775 C CA . LEU A 1 357 ? -25.474 -3.178 -1.427 1.00 95.25 357 LEU A CA 1
ATOM 2776 C C . LEU A 1 357 ? -25.218 -4.516 -0.717 1.00 95.25 357 LEU A C 1
ATOM 2778 O O . LEU A 1 357 ? -25.172 -4.543 0.508 1.00 95.25 357 LEU A O 1
ATOM 2782 N N . CYS A 1 358 ? -24.913 -5.581 -1.459 1.00 94.75 358 CYS A N 1
ATOM 2783 C CA . CYS A 1 358 ? -24.560 -6.897 -0.922 1.00 94.75 358 CYS A CA 1
ATOM 2784 C C . CYS A 1 358 ? -23.373 -6.837 0.059 1.00 94.75 358 CYS A C 1
ATOM 2786 O O . CYS A 1 358 ? -23.384 -7.513 1.089 1.00 94.75 358 CYS A O 1
ATOM 2788 N N . LEU A 1 359 ? -22.352 -6.019 -0.226 1.00 94.94 359 LEU A N 1
ATOM 2789 C CA . LEU A 1 359 ? -21.230 -5.799 0.692 1.00 94.94 359 LEU A CA 1
ATOM 2790 C C . LEU A 1 359 ? -21.646 -4.996 1.938 1.00 94.94 359 LEU A C 1
ATOM 2792 O O . LEU A 1 359 ? -21.157 -5.305 3.025 1.00 94.94 359 LEU A O 1
ATOM 2796 N N . ALA A 1 360 ? -22.546 -4.014 1.805 1.00 95.00 360 ALA A N 1
ATOM 2797 C CA . ALA A 1 360 ? -23.069 -3.211 2.917 1.00 95.00 360 ALA A CA 1
ATOM 2798 C C . ALA A 1 360 ? -23.954 -4.035 3.866 1.00 95.00 360 ALA A C 1
ATOM 2800 O O . ALA A 1 360 ? -23.770 -3.977 5.081 1.00 95.00 360 ALA A O 1
ATOM 2801 N N . GLU A 1 361 ? -24.836 -4.873 3.322 1.00 93.06 361 GLU A N 1
ATOM 2802 C CA . GLU A 1 361 ? -25.583 -5.894 4.070 1.00 93.06 361 GLU A CA 1
ATOM 2803 C C . GLU A 1 361 ? -24.640 -6.817 4.853 1.00 93.06 361 GLU A C 1
ATOM 2805 O O . GLU A 1 361 ? -24.890 -7.113 6.020 1.00 93.06 361 GLU A O 1
ATOM 2810 N N . SER A 1 362 ? -23.513 -7.212 4.241 1.00 91.38 362 SER A N 1
ATOM 2811 C CA . SER A 1 362 ? -22.517 -8.106 4.852 1.00 91.38 362 SER A CA 1
ATOM 2812 C C . SER A 1 362 ? -21.693 -7.480 5.994 1.00 91.38 362 SER A C 1
ATOM 2814 O O . SER A 1 362 ? -20.871 -8.166 6.606 1.00 91.38 362 SER A O 1
ATOM 2816 N N . LEU A 1 363 ? -21.885 -6.181 6.250 1.00 91.12 363 LEU A N 1
ATOM 2817 C CA . LEU A 1 363 ? -21.431 -5.470 7.448 1.00 91.12 363 LEU A CA 1
ATOM 2818 C C . LEU A 1 363 ? -22.596 -5.256 8.424 1.00 91.12 363 LEU A C 1
ATOM 2820 O O . LEU A 1 363 ? -22.444 -5.465 9.624 1.00 91.12 363 LEU A O 1
ATOM 2824 N N . LEU A 1 364 ? -23.756 -4.832 7.911 1.00 90.00 364 LEU A N 1
ATOM 2825 C CA . LEU A 1 364 ? -24.882 -4.379 8.727 1.00 90.00 364 LEU A CA 1
ATOM 2826 C C . LEU A 1 364 ? -25.597 -5.515 9.472 1.00 90.00 364 LEU A C 1
ATOM 2828 O O . LEU A 1 364 ? -26.053 -5.317 10.599 1.00 90.00 364 LEU A O 1
ATOM 2832 N N . PHE A 1 365 ? -25.698 -6.682 8.835 1.00 87.62 365 PHE A N 1
ATOM 2833 C CA . PHE A 1 365 ? -26.499 -7.819 9.292 1.00 87.62 365 PHE A CA 1
ATOM 2834 C C . PHE A 1 365 ? -25.645 -9.002 9.769 1.00 87.62 365 PHE A C 1
ATOM 2836 O O . PHE A 1 365 ? -26.079 -10.149 9.710 1.00 87.62 365 PHE A O 1
ATOM 2843 N N . GLU A 1 366 ? -24.431 -8.751 10.263 1.00 86.75 366 GLU A N 1
ATOM 2844 C CA . GLU A 1 366 ? -23.650 -9.799 10.923 1.00 86.75 366 GLU A CA 1
ATOM 2845 C C . GLU A 1 366 ? -24.287 -10.172 12.276 1.00 86.75 366 GLU A C 1
ATOM 2847 O O . GLU A 1 366 ? -24.668 -9.310 13.076 1.00 86.75 366 GLU A O 1
ATOM 2852 N N . LYS A 1 367 ? -24.448 -11.481 12.501 1.00 84.69 367 LYS A N 1
ATOM 2853 C CA . LYS A 1 367 ? -25.168 -12.039 13.651 1.00 84.69 367 LYS A CA 1
ATOM 2854 C C . LYS A 1 367 ? -24.357 -11.889 14.944 1.00 84.69 367 LYS A C 1
ATOM 2856 O O . LYS A 1 367 ? -23.170 -12.212 14.977 1.00 84.69 367 LYS A O 1
ATOM 2861 N N . THR A 1 368 ? -25.024 -11.449 16.007 1.00 88.06 368 THR A N 1
ATOM 2862 C CA . THR A 1 368 ? -24.487 -11.277 17.364 1.00 88.06 368 THR A CA 1
ATOM 2863 C C . THR A 1 368 ? -25.005 -12.370 18.300 1.00 88.06 368 THR A C 1
ATOM 2865 O O . THR A 1 368 ? -25.993 -13.052 18.014 1.00 88.06 368 THR A O 1
ATOM 2868 N N . THR A 1 369 ? -24.382 -12.507 19.468 1.00 86.44 369 THR A N 1
ATOM 2869 C CA . THR A 1 369 ? -24.832 -13.395 20.555 1.00 86.44 369 THR A CA 1
ATOM 2870 C C . THR A 1 369 ? -26.237 -13.019 21.057 1.00 86.44 369 THR A C 1
ATOM 2872 O O . THR A 1 369 ? -26.954 -13.863 21.588 1.00 86.44 369 THR A O 1
ATOM 2875 N N . TYR A 1 370 ? -26.663 -11.773 20.824 1.00 83.19 370 TYR A N 1
ATOM 2876 C CA . TYR A 1 370 ? -27.973 -11.226 21.195 1.00 83.19 370 TYR A CA 1
ATOM 2877 C C . TYR A 1 370 ? -28.926 -11.026 19.999 1.00 83.19 370 TYR A C 1
ATOM 2879 O O . TYR A 1 370 ? -29.908 -10.296 20.114 1.00 83.19 370 TYR A O 1
ATOM 2887 N N . GLY A 1 371 ? -28.646 -11.645 18.845 1.00 85.94 371 GLY A N 1
ATOM 2888 C CA . GLY A 1 371 ? -29.445 -11.507 17.624 1.00 85.94 371 GLY A CA 1
ATOM 2889 C C . GLY A 1 371 ? -28.642 -10.890 16.484 1.00 85.94 371 GLY A C 1
ATOM 2890 O O . GLY A 1 371 ? -27.856 -11.580 15.845 1.00 85.94 371 GLY A O 1
ATOM 2891 N N . TYR A 1 372 ? -28.855 -9.606 16.202 1.00 84.50 372 TYR A N 1
ATOM 2892 C CA . TYR A 1 372 ? -28.173 -8.867 15.134 1.00 84.50 372 TYR A CA 1
ATOM 2893 C C . TYR A 1 372 ? -27.818 -7.452 15.606 1.00 84.50 372 TYR A C 1
ATOM 2895 O O . TYR A 1 372 ? -28.434 -6.926 16.531 1.00 84.50 372 TYR A O 1
ATOM 2903 N N . MET A 1 373 ? -26.826 -6.822 14.969 1.00 85.12 373 MET A N 1
ATOM 2904 C CA . MET A 1 373 ? -26.418 -5.443 15.284 1.00 85.12 373 MET A CA 1
ATOM 2905 C C . MET A 1 373 ? -27.539 -4.413 15.016 1.00 85.12 373 MET A C 1
ATOM 2907 O O . MET A 1 373 ? -27.652 -3.415 15.725 1.00 85.12 373 MET A O 1
ATOM 2911 N N . HIS A 1 374 ? -28.374 -4.673 14.006 1.00 84.62 374 HIS A N 1
ATOM 2912 C CA . HIS A 1 374 ? -29.609 -3.949 13.675 1.00 84.62 374 HIS A CA 1
ATOM 2913 C C . HIS A 1 374 ? -30.701 -4.980 13.340 1.00 84.62 374 HIS A C 1
ATOM 2915 O O . HIS A 1 374 ? -30.410 -6.170 13.291 1.00 84.62 374 HIS A O 1
ATOM 2921 N N . HIS A 1 375 ? -31.947 -4.557 13.103 1.00 84.31 375 HIS A N 1
ATOM 2922 C CA . HIS A 1 375 ? -33.058 -5.468 12.771 1.00 84.31 375 HIS A CA 1
ATOM 2923 C C . HIS A 1 375 ? -32.692 -6.475 11.657 1.00 84.31 375 HIS A C 1
ATOM 2925 O O . HIS A 1 375 ? -32.065 -6.066 10.676 1.00 84.31 375 HIS A O 1
ATOM 2931 N N . PRO A 1 376 ? -33.079 -7.762 11.777 1.00 82.50 376 PRO A N 1
ATOM 2932 C CA . PRO A 1 376 ? -32.708 -8.785 10.807 1.00 82.50 376 PRO A CA 1
ATOM 2933 C C . PRO A 1 376 ? -33.295 -8.491 9.414 1.00 82.50 376 PRO A C 1
ATOM 2935 O O . PRO A 1 376 ? -34.412 -7.976 9.300 1.00 82.50 376 PRO A O 1
ATOM 2938 N N . PRO A 1 377 ? -32.569 -8.829 8.337 1.00 85.19 377 PRO A N 1
ATOM 2939 C CA . PRO A 1 377 ? -33.022 -8.589 6.976 1.00 85.19 377 PRO A CA 1
ATOM 2940 C C . PRO A 1 377 ? -34.098 -9.600 6.559 1.00 85.19 377 PRO A C 1
ATOM 2942 O O . PRO A 1 377 ? -33.910 -10.813 6.655 1.00 85.19 377 PRO A O 1
ATOM 2945 N N . GLN A 1 378 ? -35.207 -9.102 6.005 1.00 89.50 378 GLN A N 1
ATOM 2946 C CA . GLN A 1 378 ? -36.243 -9.942 5.382 1.00 89.50 378 GLN A CA 1
ATOM 2947 C C . GLN A 1 378 ? -35.763 -10.609 4.083 1.00 89.50 378 GLN A C 1
ATOM 2949 O O . GLN A 1 378 ? -36.316 -11.624 3.666 1.00 89.50 378 GLN A O 1
ATOM 2954 N N . LYS A 1 379 ? -34.760 -10.020 3.418 1.00 90.31 379 LYS A N 1
ATOM 2955 C CA . LYS A 1 379 ? -34.183 -10.489 2.154 1.00 90.31 379 LYS A CA 1
ATOM 2956 C C . LYS A 1 379 ? -32.665 -10.324 2.184 1.00 90.31 379 LYS A C 1
ATOM 2958 O O . LYS A 1 379 ? -32.192 -9.277 2.614 1.00 90.31 379 LYS A O 1
ATOM 2963 N N . LEU A 1 380 ? -31.929 -11.323 1.703 1.00 90.25 380 LEU A N 1
ATOM 2964 C CA . LEU A 1 380 ? -30.473 -11.274 1.513 1.00 90.25 380 LEU A CA 1
ATOM 2965 C C . LEU A 1 380 ? -30.089 -11.934 0.190 1.00 90.25 380 LEU A C 1
ATOM 2967 O O . LEU A 1 380 ? -30.692 -12.930 -0.204 1.00 90.25 380 LEU A O 1
ATOM 2971 N N . PHE A 1 381 ? -29.035 -11.447 -0.462 1.00 90.44 381 PHE A N 1
ATOM 2972 C CA . PHE A 1 381 ? -28.407 -12.179 -1.566 1.00 90.44 381 PHE A CA 1
ATOM 2973 C C . PHE A 1 381 ? -27.839 -13.526 -1.096 1.00 90.44 381 PHE A C 1
ATOM 2975 O O . PHE A 1 381 ? -27.323 -13.622 0.019 1.00 90.44 381 PHE A O 1
ATOM 2982 N N . GLN A 1 382 ? -27.829 -14.539 -1.972 1.00 88.06 382 GLN A N 1
ATOM 2983 C CA . GLN A 1 382 ? -27.230 -15.863 -1.713 1.00 88.06 382 GLN A CA 1
ATOM 2984 C C . GLN A 1 382 ? -25.795 -15.797 -1.152 1.00 88.06 382 GLN A C 1
ATOM 2986 O O . GLN A 1 382 ? -25.391 -16.639 -0.352 1.00 88.06 382 GLN A O 1
ATOM 2991 N N . TYR A 1 383 ? -25.029 -14.767 -1.514 1.00 89.88 383 TYR A N 1
ATOM 2992 C CA . TYR A 1 383 ? -23.707 -14.496 -0.951 1.00 89.88 383 TYR A CA 1
ATOM 2993 C C . TYR A 1 383 ? -23.716 -14.329 0.583 1.00 89.88 383 TYR A C 1
ATOM 2995 O O . TYR A 1 383 ? -22.851 -14.856 1.277 1.00 89.88 383 TYR A O 1
ATOM 3003 N N . ASN A 1 384 ? -24.729 -13.655 1.127 1.00 89.94 384 ASN A N 1
ATOM 3004 C CA . ASN A 1 384 ? -24.882 -13.372 2.555 1.00 89.94 384 ASN A CA 1
ATOM 3005 C C . ASN A 1 384 ? -25.637 -14.486 3.317 1.00 89.94 384 ASN A C 1
ATOM 3007 O O . ASN A 1 384 ? -26.015 -14.283 4.467 1.00 89.94 384 ASN A O 1
ATOM 3011 N N . VAL A 1 385 ? -25.845 -15.673 2.725 1.00 88.12 385 VAL A N 1
ATOM 3012 C CA . VAL A 1 385 ? -26.654 -16.767 3.315 1.00 88.12 385 VAL A CA 1
ATOM 3013 C C . VAL A 1 385 ? -26.196 -17.211 4.714 1.00 88.12 385 VAL A C 1
ATOM 3015 O O . VAL A 1 385 ? -27.023 -17.592 5.533 1.00 88.12 385 VAL A O 1
ATOM 3018 N N . ALA A 1 386 ? -24.906 -17.089 5.046 1.00 82.38 386 ALA A N 1
ATOM 3019 C CA . ALA A 1 386 ? -24.388 -17.407 6.384 1.00 82.38 386 ALA A CA 1
ATOM 3020 C C . ALA A 1 386 ? -24.827 -16.412 7.487 1.00 82.38 386 ALA A C 1
ATOM 3022 O O . ALA A 1 386 ? -24.533 -16.631 8.663 1.00 82.38 386 ALA A O 1
ATOM 3023 N N . PHE A 1 387 ? -25.529 -15.335 7.118 1.00 83.06 387 PHE A N 1
ATOM 3024 C CA . PHE A 1 387 ? -26.159 -14.369 8.020 1.00 83.06 387 PHE A CA 1
ATOM 3025 C C . PHE A 1 387 ? -27.692 -14.472 8.065 1.00 83.06 387 PHE A C 1
ATOM 3027 O O . PHE A 1 387 ? -28.322 -13.737 8.824 1.00 83.06 387 PHE A O 1
ATOM 3034 N N . ALA A 1 388 ? -28.308 -15.357 7.280 1.00 85.88 388 ALA A N 1
ATOM 3035 C CA . ALA A 1 388 ? -29.760 -15.502 7.223 1.00 85.88 388 ALA A CA 1
ATOM 3036 C C . ALA A 1 388 ? -30.357 -16.036 8.540 1.00 85.88 388 ALA A C 1
ATOM 3038 O O . ALA A 1 388 ? -29.755 -16.873 9.219 1.00 85.88 388 ALA A O 1
ATOM 3039 N N . THR A 1 389 ? -31.567 -15.585 8.883 1.00 85.50 389 THR A N 1
ATOM 3040 C CA . THR A 1 389 ? -32.439 -16.319 9.814 1.00 85.50 389 THR A CA 1
ATOM 3041 C C . THR A 1 389 ? -33.234 -17.382 9.051 1.00 85.50 389 THR A C 1
ATOM 3043 O O . THR A 1 389 ? -33.246 -17.405 7.822 1.00 85.50 389 THR A O 1
ATOM 3046 N N . SER A 1 390 ? -33.977 -18.219 9.776 1.00 87.06 390 SER A N 1
ATOM 3047 C CA . SER A 1 390 ? -35.027 -19.085 9.217 1.00 87.06 390 SER A CA 1
ATOM 3048 C C . SER A 1 390 ? -36.165 -18.325 8.514 1.00 87.06 390 SER A C 1
ATOM 3050 O O . SER A 1 390 ? -36.967 -18.943 7.823 1.00 87.06 390 SER A O 1
ATOM 3052 N N . GLU A 1 391 ? -36.248 -17.003 8.690 1.00 89.44 391 GLU A N 1
ATOM 3053 C CA . GLU A 1 391 ? -37.273 -16.119 8.116 1.00 89.44 391 GLU A CA 1
ATOM 3054 C C . GLU A 1 391 ? -36.730 -15.259 6.956 1.00 89.44 391 GLU A C 1
ATOM 3056 O O . GLU A 1 391 ? -37.502 -14.630 6.232 1.00 89.44 391 GLU A O 1
ATOM 3061 N N . THR A 1 392 ? -35.406 -15.205 6.760 1.00 91.81 392 THR A N 1
ATOM 3062 C CA . THR A 1 392 ? -34.781 -14.412 5.694 1.00 91.81 392 THR A CA 1
ATOM 3063 C C . THR A 1 392 ? -34.936 -15.103 4.339 1.00 91.81 392 THR A C 1
ATOM 3065 O O . THR A 1 392 ? -34.381 -16.175 4.102 1.00 91.81 392 THR A O 1
ATOM 3068 N N . ILE A 1 393 ? -35.611 -14.444 3.398 1.00 92.56 393 ILE A N 1
ATOM 3069 C CA . ILE A 1 393 ? -35.735 -14.921 2.017 1.00 92.56 393 ILE A CA 1
ATOM 3070 C C . ILE A 1 393 ? -34.394 -14.741 1.292 1.00 92.56 393 ILE A C 1
ATOM 3072 O O . ILE A 1 393 ? -33.886 -13.623 1.161 1.00 92.56 393 ILE A O 1
ATOM 3076 N N . ILE A 1 394 ? -33.835 -15.835 0.775 1.00 90.62 394 ILE A N 1
ATOM 3077 C CA . ILE A 1 394 ? -32.615 -15.796 -0.036 1.00 90.62 394 ILE A CA 1
ATOM 3078 C C . ILE A 1 394 ? -32.955 -15.415 -1.479 1.00 90.62 394 ILE A C 1
ATOM 3080 O O . ILE A 1 394 ? -33.789 -16.047 -2.126 1.00 90.62 394 ILE A O 1
ATOM 3084 N N . LEU A 1 395 ? -32.289 -14.383 -1.994 1.00 88.19 395 LEU A N 1
ATOM 3085 C CA . LEU A 1 395 ? -32.376 -13.959 -3.386 1.00 88.19 395 LEU A CA 1
ATOM 3086 C C . LEU A 1 395 ? -31.346 -14.719 -4.228 1.00 88.19 395 LEU A C 1
ATOM 3088 O O . LEU A 1 395 ? -30.136 -14.584 -4.014 1.00 88.19 395 LEU A O 1
ATOM 3092 N N . ASN A 1 396 ? -31.847 -15.483 -5.201 1.00 80.56 396 ASN A N 1
ATOM 3093 C CA . ASN A 1 396 ? -31.042 -16.100 -6.259 1.00 80.56 396 ASN A CA 1
ATOM 3094 C C . ASN A 1 396 ? -30.570 -15.051 -7.282 1.00 80.56 396 ASN A C 1
ATOM 3096 O O . ASN A 1 396 ? -29.451 -15.140 -7.783 1.00 80.56 396 ASN A O 1
ATOM 3100 N N . ASP A 1 397 ? -31.395 -14.032 -7.540 1.00 78.44 397 ASP A N 1
ATOM 3101 C CA . ASP A 1 397 ? -31.042 -12.876 -8.364 1.00 78.44 397 ASP A CA 1
ATOM 3102 C C . ASP A 1 397 ? -30.085 -11.960 -7.588 1.00 78.44 397 ASP A C 1
ATOM 3104 O O . ASP A 1 397 ? -30.498 -11.104 -6.801 1.00 78.44 397 ASP A O 1
ATOM 3108 N N . GLY A 1 398 ? -28.782 -12.167 -7.777 1.00 81.81 398 GLY A N 1
ATOM 3109 C CA . GLY A 1 398 ? -27.740 -11.422 -7.079 1.00 81.81 398 GLY A CA 1
ATOM 3110 C C . GLY A 1 398 ? -26.398 -11.403 -7.811 1.00 81.81 398 GLY A C 1
ATOM 3111 O O . GLY A 1 398 ? -26.237 -12.054 -8.846 1.00 81.81 398 GLY A O 1
ATOM 3112 N N . PRO A 1 399 ? -25.408 -10.659 -7.287 1.00 91.38 399 PRO A N 1
ATOM 3113 C CA . PRO A 1 399 ? -24.087 -10.584 -7.898 1.00 91.38 399 PRO A CA 1
ATOM 3114 C C . PRO A 1 399 ? -23.382 -11.945 -7.929 1.00 91.38 399 PRO A C 1
ATOM 3116 O O . PRO A 1 399 ? -23.364 -12.659 -6.926 1.00 91.38 399 PRO A O 1
ATOM 3119 N N . ILE A 1 400 ? -22.755 -12.278 -9.063 1.00 93.06 400 ILE A N 1
ATOM 3120 C CA . ILE A 1 400 ? -22.150 -13.600 -9.288 1.00 93.06 400 ILE A CA 1
ATOM 3121 C C . ILE A 1 400 ? -21.093 -13.906 -8.219 1.00 93.06 400 ILE A C 1
ATOM 3123 O O . ILE A 1 400 ? -20.119 -13.164 -8.037 1.00 93.06 400 ILE A O 1
ATOM 3127 N N . VAL A 1 401 ? -21.283 -15.035 -7.537 1.00 93.94 401 VAL A N 1
ATOM 3128 C CA . VAL A 1 401 ? -20.369 -15.574 -6.528 1.00 93.94 401 VAL A CA 1
ATOM 3129 C C . VAL A 1 401 ? -19.468 -16.622 -7.173 1.00 93.94 401 VAL A C 1
ATOM 3131 O O . VAL A 1 401 ? -19.950 -17.522 -7.856 1.00 93.94 401 VAL A O 1
ATOM 3134 N N . ARG A 1 402 ? -18.161 -16.551 -6.913 1.00 95.12 402 ARG A N 1
ATOM 3135 C CA . ARG A 1 402 ? -17.200 -17.613 -7.241 1.00 95.12 402 ARG A CA 1
ATOM 3136 C C . ARG A 1 402 ? -16.478 -18.095 -5.995 1.00 95.12 402 ARG A C 1
ATOM 3138 O O . ARG A 1 402 ? -16.341 -17.363 -5.018 1.00 95.12 402 ARG A O 1
ATOM 3145 N N . GLU A 1 403 ? -15.978 -19.320 -6.046 1.00 96.25 403 GLU A N 1
ATOM 3146 C CA . GLU A 1 403 ? -15.027 -19.838 -5.069 1.00 96.25 403 GLU A CA 1
ATOM 3147 C C . GLU A 1 403 ? -13.596 -19.537 -5.535 1.00 96.25 403 GLU A C 1
ATOM 3149 O O . GLU A 1 403 ? -13.291 -19.560 -6.727 1.00 96.25 403 GLU A O 1
ATOM 3154 N N . CYS A 1 404 ? -12.719 -19.200 -4.596 1.00 96.00 404 CYS A N 1
ATOM 3155 C CA . CYS A 1 404 ? -11.292 -19.015 -4.820 1.00 96.00 404 CYS A CA 1
ATOM 3156 C C . CYS A 1 404 ? -10.534 -20.099 -4.053 1.00 96.00 404 CYS A C 1
ATOM 3158 O O . CYS A 1 404 ? -10.746 -20.215 -2.846 1.00 96.00 404 CYS A O 1
ATOM 3160 N N . LYS A 1 405 ? -9.578 -20.788 -4.699 1.00 95.00 405 LYS A N 1
ATOM 3161 C CA . LYS A 1 405 ? -8.692 -21.799 -4.069 1.00 95.00 405 LYS A CA 1
ATOM 3162 C C . LYS A 1 405 ? -8.033 -21.307 -2.774 1.00 95.00 405 LYS A C 1
ATOM 3164 O O . LYS A 1 405 ? -7.802 -22.067 -1.839 1.00 95.00 405 LYS A O 1
ATOM 3169 N N . GLY A 1 406 ? -7.744 -20.008 -2.721 1.00 92.88 406 GLY A N 1
ATOM 3170 C CA . GLY A 1 406 ? -7.247 -19.334 -1.531 1.00 92.88 406 GLY A CA 1
ATOM 3171 C C . GLY A 1 406 ? -5.737 -19.461 -1.375 1.00 92.88 406 GLY A C 1
ATOM 3172 O O . GLY A 1 406 ? -4.988 -19.244 -2.326 1.00 92.88 406 GLY A O 1
ATOM 3173 N N . THR A 1 407 ? -5.290 -19.738 -0.152 1.00 89.06 407 THR A N 1
ATOM 3174 C CA . THR A 1 407 ? -3.875 -19.931 0.203 1.00 89.06 407 THR A CA 1
ATOM 3175 C C . THR A 1 407 ? -3.774 -20.962 1.311 1.00 89.06 407 THR A C 1
ATOM 3177 O O . THR A 1 407 ? -4.586 -20.895 2.234 1.00 89.06 407 THR A O 1
ATOM 3180 N N . ASP A 1 408 ? -2.775 -21.849 1.266 1.00 83.81 408 ASP A N 1
ATOM 3181 C CA . ASP A 1 408 ? -2.606 -22.906 2.277 1.00 83.81 408 ASP A CA 1
ATOM 3182 C C . ASP A 1 408 ? -3.871 -23.795 2.396 1.00 83.81 408 ASP A C 1
ATOM 3184 O O . ASP A 1 408 ? -4.303 -24.132 3.494 1.00 83.81 408 ASP A O 1
ATOM 3188 N N . ASN A 1 409 ? -4.490 -24.128 1.251 1.00 82.00 409 ASN A N 1
ATOM 3189 C CA . ASN A 1 409 ? -5.733 -24.910 1.116 1.00 82.00 409 ASN A CA 1
ATOM 3190 C C . ASN A 1 409 ? -6.954 -24.377 1.902 1.00 82.00 409 ASN A C 1
ATOM 3192 O O . ASN A 1 409 ? -7.831 -25.147 2.283 1.00 82.00 409 ASN A O 1
ATOM 3196 N N . MET A 1 410 ? -7.041 -23.057 2.106 1.00 88.56 410 MET A N 1
ATOM 3197 C CA . MET A 1 410 ? -8.213 -22.382 2.684 1.00 88.56 410 MET A CA 1
ATOM 3198 C C . MET A 1 410 ? -9.057 -21.691 1.590 1.00 88.56 410 MET A C 1
ATOM 3200 O O . MET A 1 410 ? -8.846 -20.493 1.335 1.00 88.56 410 MET A O 1
ATOM 3204 N N . PRO A 1 411 ? -9.992 -22.401 0.923 1.00 93.31 411 PRO A N 1
ATOM 3205 C CA . PRO A 1 411 ? -10.864 -21.805 -0.081 1.00 93.31 411 PRO A CA 1
ATOM 3206 C C . PRO A 1 411 ? -11.854 -20.812 0.540 1.00 93.31 411 PRO A C 1
ATOM 3208 O O . PRO A 1 411 ? -12.108 -20.822 1.747 1.00 93.31 411 PRO A O 1
ATOM 3211 N N . HIS A 1 412 ? -12.383 -19.903 -0.278 1.00 93.19 412 HIS A N 1
ATOM 3212 C CA . HIS A 1 412 ? -13.404 -18.946 0.156 1.00 93.19 412 HIS A CA 1
ATOM 3213 C C . HIS A 1 412 ? -14.219 -18.386 -1.012 1.00 93.19 412 HIS A C 1
ATOM 3215 O O . HIS A 1 412 ? -13.707 -18.157 -2.111 1.00 93.19 412 HIS A O 1
ATOM 3221 N N . LYS A 1 413 ? -15.484 -18.062 -0.733 1.00 94.12 413 LYS A N 1
ATOM 3222 C CA . LYS A 1 413 ? -16.393 -17.404 -1.675 1.00 94.12 413 LYS A CA 1
ATOM 3223 C C . LYS A 1 413 ? -16.081 -15.912 -1.824 1.00 94.12 413 LYS A C 1
ATOM 3225 O O . LYS A 1 413 ? -15.778 -15.219 -0.846 1.00 94.12 413 LYS A O 1
ATOM 3230 N N . PHE A 1 414 ? -16.183 -15.392 -3.043 1.00 94.69 414 PHE A N 1
ATOM 3231 C CA . PHE A 1 414 ? -16.020 -13.974 -3.351 1.00 94.69 414 PHE A CA 1
ATOM 3232 C C . PHE A 1 414 ? -16.925 -13.509 -4.500 1.00 94.69 414 PHE A C 1
ATOM 3234 O O . PHE A 1 414 ? -17.415 -14.321 -5.279 1.00 94.69 414 PHE A O 1
ATOM 3241 N N . LEU A 1 415 ? -17.156 -12.197 -4.594 1.00 94.88 415 LEU A N 1
ATOM 3242 C CA . LEU A 1 415 ? -17.964 -11.598 -5.657 1.00 94.88 415 LEU A CA 1
ATOM 3243 C C . LEU A 1 415 ? -17.100 -11.369 -6.902 1.00 94.88 415 LEU A C 1
ATOM 3245 O O . LEU A 1 415 ? -16.069 -10.696 -6.829 1.00 94.88 415 LEU A O 1
ATOM 3249 N N . GLU A 1 416 ? -17.525 -11.890 -8.053 1.00 94.75 416 GLU A N 1
ATOM 3250 C CA . GLU A 1 416 ? -16.751 -11.859 -9.305 1.00 94.75 416 GLU A CA 1
ATOM 3251 C C . GLU A 1 416 ? -16.351 -10.432 -9.720 1.00 94.75 416 GLU A C 1
ATOM 3253 O O . GLU A 1 416 ? -15.215 -10.183 -10.131 1.00 94.75 416 GLU A O 1
ATOM 3258 N N . ALA A 1 417 ? -17.256 -9.473 -9.508 1.00 93.75 417 ALA A N 1
ATOM 3259 C CA . ALA A 1 417 ? -17.075 -8.051 -9.800 1.00 93.75 417 ALA A CA 1
ATOM 3260 C C . ALA A 1 417 ? -15.951 -7.355 -8.996 1.00 93.75 417 ALA A C 1
ATOM 3262 O O . ALA A 1 417 ? -15.595 -6.212 -9.295 1.00 93.75 417 ALA A O 1
ATOM 3263 N N . GLU A 1 418 ? -15.366 -8.007 -7.984 1.00 90.56 418 GLU A N 1
ATOM 3264 C CA . GLU A 1 418 ? -14.147 -7.517 -7.324 1.00 90.56 418 GLU A CA 1
ATOM 3265 C C . GLU A 1 418 ? -12.876 -7.734 -8.159 1.00 90.56 418 GLU A C 1
ATOM 3267 O O . GLU A 1 418 ? -11.881 -7.031 -7.928 1.00 90.56 418 GLU A O 1
ATOM 3272 N N . GLY A 1 419 ? -12.922 -8.671 -9.114 1.00 92.94 419 GLY A N 1
ATOM 3273 C CA . GLY A 1 419 ? -11.837 -9.079 -10.004 1.00 92.94 419 GLY A CA 1
ATOM 3274 C C . GLY A 1 419 ? -11.210 -10.427 -9.623 1.00 92.94 419 GLY A C 1
ATOM 3275 O O . GLY A 1 419 ? -10.734 -10.609 -8.496 1.00 92.94 419 GLY A O 1
ATOM 3276 N N . TYR A 1 420 ? -11.148 -11.341 -10.596 1.00 95.44 420 TYR A N 1
ATOM 3277 C CA . TYR A 1 420 ? -10.501 -12.651 -10.488 1.00 95.44 420 TYR A CA 1
ATOM 3278 C C . TYR A 1 420 ? -9.407 -12.855 -11.549 1.00 95.44 420 TYR A C 1
ATOM 3280 O O . TYR A 1 420 ? -9.193 -12.021 -12.433 1.00 95.44 420 TYR A O 1
ATOM 3288 N N . SER A 1 421 ? -8.663 -13.948 -11.430 1.00 95.75 421 SER A N 1
ATOM 3289 C CA . SER A 1 421 ? -7.777 -14.499 -12.461 1.00 95.75 421 SER A CA 1
ATOM 3290 C C . SER A 1 421 ? -7.675 -16.010 -12.255 1.00 95.75 421 SER A C 1
ATOM 3292 O O . SER A 1 421 ? -7.885 -16.486 -11.143 1.00 95.75 421 SER A O 1
ATOM 3294 N N . GLU A 1 422 ? -7.340 -16.763 -13.292 1.00 96.50 422 GLU A N 1
ATOM 3295 C CA . GLU A 1 422 ? -7.065 -18.201 -13.183 1.00 96.50 422 GLU A CA 1
ATOM 3296 C C . GLU A 1 422 ? -5.560 -18.442 -12.994 1.00 96.50 422 GLU A C 1
ATOM 3298 O O . GLU A 1 422 ? -4.725 -17.636 -13.423 1.00 96.50 422 GLU A O 1
ATOM 3303 N N . CYS A 1 423 ? -5.202 -19.534 -12.319 1.00 94.69 423 CYS A N 1
ATOM 3304 C CA . CYS A 1 423 ? -3.813 -19.962 -12.189 1.00 94.69 423 CYS A CA 1
ATOM 3305 C C . CYS A 1 423 ? -3.292 -20.491 -13.534 1.00 94.69 423 CYS A C 1
ATOM 3307 O O . CYS A 1 423 ? -3.905 -21.377 -14.120 1.00 94.69 423 CYS A O 1
ATOM 3309 N N . VAL A 1 424 ? -2.136 -20.012 -14.002 1.00 93.38 424 VAL A N 1
ATOM 3310 C CA . VAL A 1 424 ? -1.530 -20.456 -15.272 1.00 93.38 424 VAL A CA 1
ATOM 3311 C C . VAL A 1 424 ? -1.341 -21.973 -15.303 1.00 93.38 424 VAL A C 1
ATOM 3313 O O . VAL A 1 424 ? -1.702 -22.588 -16.304 1.00 93.38 424 VAL A O 1
ATOM 3316 N N . ASP A 1 425 ? -0.870 -22.570 -14.207 1.00 91.06 425 ASP A N 1
ATOM 3317 C CA . ASP A 1 425 ? -0.582 -24.007 -14.151 1.00 91.06 425 ASP A CA 1
ATOM 3318 C C . ASP A 1 425 ? -1.858 -24.810 -13.851 1.00 91.06 425 ASP A C 1
ATOM 3320 O O . ASP A 1 425 ? -2.449 -25.402 -14.750 1.00 91.06 425 ASP A O 1
ATOM 3324 N N . CYS A 1 426 ? -2.351 -24.764 -12.605 1.00 94.19 426 CYS A N 1
ATOM 3325 C CA . CYS A 1 426 ? -3.480 -25.592 -12.163 1.00 94.19 426 CYS A CA 1
ATOM 3326 C C . CYS A 1 426 ? -4.884 -25.106 -12.584 1.00 94.19 426 CYS A C 1
ATOM 3328 O O . CYS A 1 426 ? -5.861 -25.714 -12.165 1.00 94.19 426 CYS A O 1
ATOM 3330 N N . LYS A 1 427 ? -5.015 -24.025 -13.372 1.00 95.75 427 LYS A N 1
ATOM 3331 C CA . LYS A 1 427 ? -6.279 -23.409 -13.869 1.00 95.75 427 LYS A CA 1
ATOM 3332 C C . LYS A 1 427 ? -7.274 -22.898 -12.819 1.00 95.75 427 LYS A C 1
ATOM 3334 O O . LYS A 1 427 ? -8.198 -22.168 -13.151 1.00 95.75 427 LYS A O 1
ATOM 3339 N N . GLU A 1 428 ? -7.039 -23.204 -11.554 1.00 96.56 428 GLU A N 1
ATOM 3340 C CA . GLU A 1 428 ? -7.851 -22.816 -10.403 1.00 96.56 428 GLU A CA 1
ATOM 3341 C C . GLU A 1 428 ? -8.150 -21.316 -10.311 1.00 96.56 428 GLU A C 1
ATOM 3343 O O . GLU A 1 428 ? -7.282 -20.472 -10.562 1.00 96.56 428 GLU A O 1
ATOM 3348 N N . VAL A 1 429 ? -9.371 -20.986 -9.881 1.00 96.94 429 VAL A N 1
ATOM 3349 C CA . VAL A 1 429 ? -9.848 -19.602 -9.752 1.00 96.94 429 VAL A CA 1
ATOM 3350 C C . VAL A 1 429 ? -9.221 -18.924 -8.532 1.00 96.94 429 VAL A C 1
ATOM 3352 O O . VAL A 1 429 ? -9.224 -19.446 -7.414 1.00 96.94 429 VAL A O 1
ATOM 3355 N N . LEU A 1 430 ? -8.708 -17.711 -8.745 1.00 96.31 430 LEU A N 1
ATOM 3356 C CA . LEU A 1 430 ? -8.058 -16.882 -7.736 1.00 96.31 430 LEU A CA 1
ATOM 3357 C C . LEU A 1 430 ? -8.721 -15.508 -7.666 1.00 96.31 430 LEU A C 1
ATOM 3359 O O . LEU A 1 430 ? -8.760 -14.757 -8.644 1.00 96.31 430 LEU A O 1
ATOM 3363 N N . CYS A 1 431 ? -9.171 -15.120 -6.475 1.00 95.12 431 CYS A N 1
ATOM 3364 C CA . CYS A 1 431 ? -9.514 -13.731 -6.209 1.00 95.12 431 CYS A CA 1
ATOM 3365 C C . CYS A 1 431 ? -8.243 -12.859 -6.271 1.00 95.12 431 CYS A C 1
ATOM 3367 O O . CYS A 1 431 ? -7.126 -13.314 -5.990 1.00 95.12 431 CYS A O 1
ATOM 3369 N N . ARG A 1 432 ? -8.406 -11.561 -6.554 1.00 92.00 432 ARG A N 1
ATOM 3370 C CA . ARG A 1 432 ? -7.308 -10.571 -6.622 1.00 92.00 432 ARG A CA 1
ATOM 3371 C C . ARG A 1 432 ? -6.345 -10.540 -5.418 1.00 92.00 432 ARG A C 1
ATOM 3373 O O . ARG A 1 432 ? -5.269 -9.958 -5.529 1.00 92.00 432 ARG A O 1
ATOM 3380 N N . HIS A 1 433 ? -6.742 -11.087 -4.265 1.00 92.12 433 HIS A N 1
ATOM 3381 C CA . HIS A 1 433 ? -5.935 -11.119 -3.043 1.00 92.12 433 HIS A CA 1
ATOM 3382 C C . HIS A 1 433 ? -5.054 -12.375 -2.946 1.00 92.12 433 HIS A C 1
ATOM 3384 O O . HIS A 1 433 ? -3.894 -12.258 -2.549 1.00 92.12 433 HIS A O 1
ATOM 3390 N N . CYS A 1 434 ? -5.555 -13.551 -3.331 1.00 93.50 434 CYS A N 1
ATOM 3391 C CA . CYS A 1 434 ? -4.812 -14.819 -3.261 1.00 93.50 434 CYS A CA 1
ATOM 3392 C C . CYS A 1 434 ? -3.921 -15.080 -4.485 1.00 93.50 434 CYS A C 1
ATOM 3394 O O . CYS A 1 434 ? -3.081 -15.974 -4.461 1.00 93.50 434 CYS A O 1
ATOM 3396 N N . LEU A 1 435 ? -4.054 -14.249 -5.516 1.00 92.25 435 LEU A N 1
ATOM 3397 C CA . LEU A 1 435 ? -3.187 -14.203 -6.684 1.00 92.25 435 LEU A CA 1
ATOM 3398 C C . LEU A 1 435 ? -1.734 -13.803 -6.345 1.00 92.25 435 LEU A C 1
ATOM 3400 O O . LEU A 1 435 ? -1.478 -12.776 -5.706 1.00 92.25 435 LEU A O 1
ATOM 3404 N N . TYR A 1 436 ? -0.773 -14.591 -6.830 1.00 88.75 436 TYR A N 1
ATOM 3405 C CA . TYR A 1 436 ? 0.647 -14.255 -6.908 1.00 88.75 436 TYR A CA 1
ATOM 3406 C C . TYR A 1 436 ? 0.972 -13.710 -8.305 1.00 88.75 436 TYR A C 1
ATOM 3408 O O . TYR A 1 436 ? 0.641 -14.322 -9.322 1.00 88.75 436 TYR A O 1
ATOM 3416 N N . LYS A 1 437 ? 1.644 -12.555 -8.360 1.00 85.50 437 LYS A N 1
ATOM 3417 C CA . LYS A 1 437 ? 2.204 -11.991 -9.596 1.00 85.50 437 LYS A CA 1
ATOM 3418 C C . LYS A 1 437 ? 3.713 -11.893 -9.444 1.00 85.50 437 LYS A C 1
ATOM 3420 O O . LYS A 1 437 ? 4.190 -11.118 -8.616 1.00 85.50 437 LYS A O 1
ATOM 3425 N N . ASN A 1 438 ? 4.446 -12.674 -10.233 1.00 74.44 438 ASN A N 1
ATOM 3426 C CA . ASN A 1 438 ? 5.901 -12.595 -10.274 1.00 74.44 438 ASN A CA 1
ATOM 3427 C C . ASN A 1 438 ? 6.315 -11.231 -10.860 1.00 74.44 438 ASN A C 1
ATOM 3429 O O . ASN A 1 438 ? 5.793 -10.811 -11.890 1.00 74.44 438 ASN A O 1
ATOM 3433 N N . HIS A 1 439 ? 7.246 -10.533 -10.208 1.00 65.81 439 HIS A N 1
ATOM 3434 C CA . HIS A 1 439 ? 7.704 -9.211 -10.641 1.00 65.81 439 HIS A CA 1
ATOM 3435 C C . HIS A 1 439 ? 8.517 -9.217 -11.950 1.00 65.81 439 HIS A C 1
ATOM 3437 O O . HIS A 1 439 ? 8.726 -8.140 -12.505 1.00 65.81 439 HIS A O 1
ATOM 3443 N N . GLY A 1 440 ? 8.963 -10.382 -12.437 1.00 66.75 440 GLY A N 1
ATOM 3444 C CA . GLY A 1 440 ? 9.645 -10.513 -13.732 1.00 66.75 440 GLY A CA 1
ATOM 3445 C C . GLY A 1 440 ? 8.714 -10.634 -14.948 1.00 66.75 440 GLY A C 1
ATOM 3446 O O . GLY A 1 440 ? 9.057 -10.140 -16.018 1.00 66.75 440 GLY A O 1
ATOM 3447 N N . ASN A 1 441 ? 7.530 -11.237 -14.788 1.00 62.25 441 ASN A N 1
ATOM 3448 C CA . ASN A 1 441 ? 6.661 -11.622 -15.906 1.00 62.25 441 ASN A CA 1
ATOM 3449 C C . ASN A 1 441 ? 5.347 -10.822 -15.893 1.00 62.25 441 ASN A C 1
ATOM 3451 O O . ASN A 1 441 ? 4.403 -11.161 -15.174 1.00 62.25 441 ASN A O 1
ATOM 3455 N N . GLU A 1 442 ? 5.258 -9.774 -16.718 1.00 67.88 442 GLU A N 1
ATOM 3456 C CA . GLU A 1 442 ? 4.049 -8.946 -16.870 1.00 67.88 442 GLU A CA 1
ATOM 3457 C C . GLU A 1 442 ? 2.931 -9.673 -17.653 1.00 67.88 442 GLU A C 1
ATOM 3459 O O . GLU A 1 442 ? 2.611 -9.331 -18.786 1.00 67.88 442 GLU A O 1
ATOM 3464 N N . GLY A 1 443 ? 2.304 -10.678 -17.031 1.00 77.81 443 GLY A N 1
ATOM 3465 C CA . GLY A 1 443 ? 1.096 -11.332 -17.557 1.00 77.81 443 GLY A CA 1
ATOM 3466 C C . GLY A 1 443 ? 0.673 -12.589 -16.794 1.00 77.81 443 GLY A C 1
ATOM 3467 O O . GLY A 1 443 ? -0.503 -12.753 -16.467 1.00 77.81 443 GLY A O 1
ATOM 3468 N N . SER A 1 444 ? 1.634 -13.448 -16.449 1.00 87.38 444 SER A N 1
ATOM 3469 C CA . SER A 1 444 ? 1.391 -14.738 -15.790 1.00 87.38 444 SER A CA 1
ATOM 3470 C C . SER A 1 444 ? 0.834 -14.585 -14.368 1.00 87.38 444 SER A C 1
ATOM 3472 O O . SER A 1 444 ? 1.378 -13.833 -13.554 1.00 87.38 444 SER A O 1
ATOM 3474 N N . SER A 1 445 ? -0.233 -15.327 -14.073 1.00 91.19 445 SER A N 1
ATOM 3475 C CA . SER A 1 445 ? -0.977 -15.302 -12.810 1.00 91.19 445 SER A CA 1
ATOM 3476 C C . SER A 1 445 ? -0.892 -16.665 -12.122 1.00 91.19 445 SER A C 1
ATOM 3478 O O . SER A 1 445 ? -1.292 -17.661 -12.709 1.00 91.19 445 SER A O 1
ATOM 3480 N N . PHE A 1 446 ? -0.379 -16.727 -10.893 1.00 91.25 446 PHE A N 1
ATOM 3481 C CA . PHE A 1 446 ? -0.134 -17.991 -10.184 1.00 91.25 446 PHE A CA 1
ATOM 3482 C C . PHE A 1 446 ? -0.877 -18.038 -8.845 1.00 91.25 446 PHE A C 1
ATOM 3484 O O . PHE A 1 446 ? -1.071 -17.003 -8.204 1.00 91.25 446 PHE A O 1
ATOM 3491 N N . CYS A 1 447 ? -1.267 -19.226 -8.380 1.00 93.12 447 CYS A N 1
ATOM 3492 C CA . CYS A 1 447 ? -1.690 -19.407 -6.989 1.00 93.12 447 CYS A CA 1
ATOM 3493 C C . CYS A 1 447 ? -0.455 -19.454 -6.072 1.00 93.12 447 CYS A C 1
ATOM 3495 O O . CYS A 1 447 ? 0.666 -19.659 -6.543 1.00 93.12 447 CYS A O 1
ATOM 3497 N N . MET A 1 448 ? -0.633 -19.258 -4.761 1.00 88.75 448 MET A N 1
ATOM 3498 C CA . MET A 1 448 ? 0.504 -19.261 -3.825 1.00 88.75 448 MET A CA 1
ATOM 3499 C C . MET A 1 448 ? 1.235 -20.603 -3.769 1.00 88.75 448 MET A C 1
ATOM 3501 O O . MET A 1 448 ? 2.415 -20.618 -3.438 1.00 88.75 448 MET A O 1
ATOM 3505 N N . ASP A 1 449 ? 0.553 -21.704 -4.076 1.00 89.12 449 ASP A N 1
ATOM 3506 C CA . ASP A 1 449 ? 1.095 -23.053 -3.934 1.00 89.12 449 ASP A CA 1
ATOM 3507 C C . ASP A 1 449 ? 1.880 -23.479 -5.184 1.00 89.12 449 ASP A C 1
ATOM 3509 O O . ASP A 1 449 ? 3.018 -23.918 -5.055 1.00 89.12 449 ASP A O 1
ATOM 3513 N N . CYS A 1 450 ? 1.385 -23.181 -6.391 1.00 89.06 450 CYS A N 1
ATOM 3514 C CA . CYS A 1 450 ? 2.195 -23.255 -7.613 1.00 89.06 450 CYS A CA 1
ATOM 3515 C C . CYS A 1 450 ? 3.408 -22.309 -7.531 1.00 89.06 450 CYS A C 1
ATOM 3517 O O . CYS A 1 450 ? 4.525 -22.717 -7.815 1.00 89.06 450 CYS A O 1
ATOM 3519 N N . ALA A 1 451 ? 3.239 -21.084 -7.014 1.00 85.31 451 ALA A N 1
ATOM 3520 C CA . ALA A 1 451 ? 4.353 -20.151 -6.805 1.00 85.31 451 ALA A CA 1
ATOM 3521 C C . ALA A 1 451 ? 5.351 -20.569 -5.697 1.00 85.31 451 ALA A C 1
ATOM 3523 O O . ALA A 1 451 ? 6.388 -19.920 -5.550 1.00 85.31 451 ALA A O 1
ATOM 3524 N N . ARG A 1 452 ? 5.055 -21.615 -4.907 1.00 78.50 452 ARG A N 1
ATOM 3525 C CA . ARG A 1 452 ? 5.990 -22.243 -3.950 1.00 78.50 452 ARG A CA 1
ATOM 3526 C C . ARG A 1 452 ? 6.783 -23.398 -4.559 1.00 78.50 452 ARG A C 1
ATOM 3528 O O . ARG A 1 452 ? 7.834 -23.713 -4.010 1.00 78.50 452 ARG A O 1
ATOM 3535 N N . SER A 1 453 ? 6.302 -23.989 -5.652 1.00 66.94 453 SER A N 1
ATOM 3536 C CA . SER A 1 453 ? 6.999 -25.014 -6.432 1.00 66.94 453 SER A CA 1
ATOM 3537 C C . SER A 1 453 ? 7.676 -24.361 -7.644 1.00 66.94 453 SER A C 1
ATOM 3539 O O . SER A 1 453 ? 7.064 -24.286 -8.707 1.00 66.94 453 SER A O 1
ATOM 3541 N N . PRO A 1 454 ? 8.937 -23.887 -7.540 1.00 52.56 454 PRO A N 1
ATOM 3542 C CA . PRO A 1 454 ? 9.727 -23.604 -8.740 1.00 52.56 454 PRO A CA 1
ATOM 3543 C C . PRO A 1 454 ? 9.932 -24.884 -9.568 1.00 52.56 454 PRO A C 1
ATOM 3545 O O . PRO A 1 454 ? 10.072 -24.816 -10.783 1.00 52.56 454 PRO A O 1
ATOM 3548 N N . GLU A 1 455 ? 9.871 -26.045 -8.912 1.00 47.16 455 GLU A N 1
ATOM 3549 C CA . GLU A 1 455 ? 9.767 -27.357 -9.532 1.00 47.16 455 GLU A CA 1
ATOM 3550 C C . GLU A 1 455 ? 8.302 -27.822 -9.510 1.00 47.16 455 GLU A C 1
ATOM 3552 O O . GLU A 1 455 ? 7.776 -28.247 -8.478 1.00 47.16 455 GLU A O 1
ATOM 3557 N N . CYS A 1 456 ? 7.646 -27.771 -10.672 1.00 37.28 456 CYS A N 1
ATOM 3558 C CA . CYS A 1 456 ? 6.556 -28.694 -11.011 1.00 37.28 456 CYS A CA 1
ATOM 3559 C C . CYS A 1 456 ? 7.108 -29.840 -11.885 1.00 37.28 456 CYS A C 1
ATOM 3561 O O . CYS A 1 456 ? 6.531 -30.241 -12.890 1.00 37.28 456 CYS A O 1
ATOM 3563 N N . SER A 1 457 ? 8.283 -30.325 -11.488 1.00 41.91 457 SER A N 1
ATOM 3564 C CA . SER A 1 457 ? 8.926 -31.554 -11.938 1.00 41.91 457 SER A CA 1
ATOM 3565 C C . SER A 1 457 ? 9.178 -32.402 -10.699 1.00 41.91 457 SER A C 1
ATOM 3567 O O . SER A 1 457 ? 9.607 -31.867 -9.678 1.00 41.91 457 SER A O 1
ATOM 3569 N N . GLU A 1 458 ? 8.924 -33.702 -10.774 1.00 46.16 458 GLU A N 1
ATOM 3570 C CA . GLU A 1 458 ? 9.171 -34.615 -9.659 1.00 46.16 458 GLU A CA 1
ATOM 3571 C C . GLU A 1 458 ? 10.650 -34.580 -9.237 1.00 46.16 458 GLU A C 1
ATOM 3573 O O . GLU A 1 458 ? 11.549 -34.550 -10.085 1.00 46.16 458 GLU A O 1
ATOM 3578 N N . VAL A 1 459 ? 10.904 -34.601 -7.923 1.00 51.81 459 VAL A N 1
ATOM 3579 C CA . VAL A 1 459 ? 12.262 -34.713 -7.374 1.00 51.81 459 VAL A CA 1
ATOM 3580 C C . VAL A 1 459 ? 12.762 -36.129 -7.650 1.00 51.81 459 VAL A C 1
ATOM 3582 O O . VAL A 1 459 ? 12.507 -37.056 -6.881 1.00 51.81 459 VAL A O 1
ATOM 3585 N N . LYS A 1 460 ? 13.429 -36.295 -8.793 1.00 62.94 460 LYS A N 1
ATOM 3586 C CA . LYS A 1 460 ? 14.012 -37.569 -9.215 1.00 62.94 460 LYS A CA 1
ATOM 3587 C C . LYS A 1 460 ? 15.093 -38.031 -8.233 1.00 62.94 460 LYS A C 1
ATOM 3589 O O . LYS A 1 460 ? 15.837 -37.211 -7.698 1.00 62.94 460 LYS A O 1
ATOM 3594 N N . THR A 1 461 ? 15.205 -39.341 -8.019 1.00 83.38 461 THR A N 1
ATOM 3595 C CA . THR A 1 461 ? 16.305 -39.934 -7.236 1.00 83.38 461 THR A CA 1
ATOM 3596 C C . THR A 1 461 ? 17.634 -39.843 -7.990 1.00 83.38 461 THR A C 1
ATOM 3598 O O . THR A 1 461 ? 17.638 -39.661 -9.205 1.00 83.38 461 THR A O 1
ATOM 3601 N N . GLU A 1 462 ? 18.769 -40.011 -7.302 1.00 79.94 462 GLU A N 1
ATOM 3602 C CA . GLU A 1 462 ? 20.099 -39.971 -7.937 1.00 79.94 462 GLU A CA 1
ATOM 3603 C C . GLU A 1 462 ? 20.199 -40.921 -9.144 1.00 79.94 462 GLU A C 1
ATOM 3605 O O . GLU A 1 462 ? 20.639 -40.515 -10.218 1.00 79.94 462 GLU A O 1
ATOM 3610 N N . ASP A 1 463 ? 19.697 -42.153 -9.016 1.00 87.12 463 ASP A N 1
ATOM 3611 C CA . ASP A 1 463 ? 19.674 -43.137 -10.105 1.00 87.12 463 ASP A CA 1
ATOM 3612 C C . ASP A 1 463 ? 18.843 -42.660 -11.304 1.00 87.12 463 ASP A C 1
ATOM 3614 O O . ASP A 1 463 ? 19.235 -42.838 -12.454 1.00 87.12 463 ASP A O 1
ATOM 3618 N N . GLN A 1 464 ? 17.714 -41.992 -11.051 1.00 86.31 464 GLN A N 1
ATOM 3619 C CA . GLN A 1 464 ? 16.862 -41.411 -12.089 1.00 86.31 464 GLN A CA 1
ATOM 3620 C C . GLN A 1 464 ? 17.482 -40.159 -12.740 1.00 86.31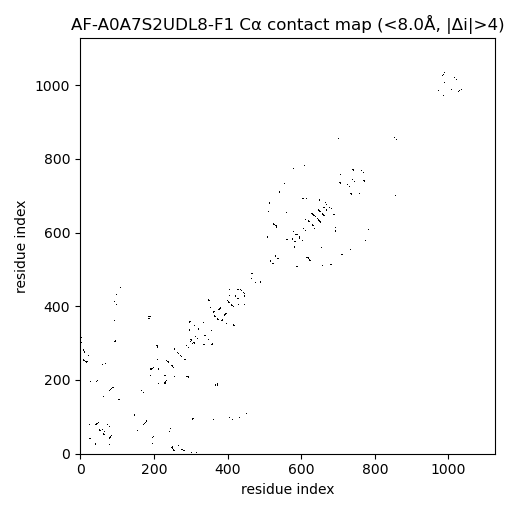 464 GLN A C 1
ATOM 3622 O O . GLN A 1 464 ? 17.159 -39.855 -13.891 1.00 86.31 464 GLN A O 1
ATOM 3627 N N . MET A 1 465 ? 18.367 -39.437 -12.041 1.00 83.31 465 MET A N 1
ATOM 3628 C CA . MET A 1 465 ? 19.201 -38.379 -12.631 1.00 83.31 465 MET A CA 1
ATOM 3629 C C . MET A 1 465 ? 20.291 -38.984 -13.524 1.00 83.31 465 MET A C 1
ATOM 3631 O O . MET A 1 465 ? 20.468 -38.544 -14.659 1.00 83.31 465 MET A O 1
ATOM 3635 N N . ARG A 1 466 ? 20.979 -40.032 -13.043 1.00 90.44 466 ARG A N 1
ATOM 3636 C CA . ARG A 1 466 ? 22.016 -40.767 -13.790 1.00 90.44 466 ARG A CA 1
ATOM 3637 C C . ARG A 1 466 ? 21.456 -41.424 -15.057 1.00 90.44 466 ARG A C 1
ATOM 3639 O O . ARG A 1 466 ? 22.073 -41.277 -16.109 1.00 90.44 466 ARG A O 1
ATOM 3646 N N . LEU A 1 467 ? 20.287 -42.075 -14.986 1.00 89.62 467 LEU A N 1
ATOM 3647 C CA . LEU A 1 467 ? 19.591 -42.592 -16.174 1.00 89.62 467 LEU A CA 1
ATOM 3648 C C . LEU A 1 467 ? 19.252 -41.461 -17.146 1.00 89.62 467 LEU A C 1
ATOM 3650 O O . LEU A 1 467 ? 19.602 -41.548 -18.312 1.00 89.62 467 LEU A O 1
ATOM 3654 N N . ALA A 1 468 ? 18.635 -40.370 -16.680 1.00 79.25 468 ALA A N 1
ATOM 3655 C CA . ALA A 1 468 ? 18.260 -39.269 -17.569 1.00 79.25 468 ALA A CA 1
ATOM 3656 C C . ALA A 1 468 ? 19.474 -38.618 -18.265 1.00 79.25 468 ALA A C 1
ATOM 3658 O O . ALA A 1 468 ? 19.384 -38.264 -19.438 1.00 79.25 468 ALA A O 1
ATOM 3659 N N . LEU A 1 469 ? 20.616 -38.504 -17.580 1.00 81.38 469 LEU A N 1
ATOM 3660 C CA . LEU A 1 469 ? 21.872 -38.041 -18.177 1.00 81.38 469 LEU A CA 1
ATOM 3661 C C . LEU A 1 469 ? 22.380 -38.983 -19.277 1.00 81.38 469 LEU A C 1
ATOM 3663 O O . LEU A 1 469 ? 22.758 -38.507 -20.349 1.00 81.38 469 LEU A O 1
ATOM 3667 N N . ALA A 1 470 ? 22.346 -40.296 -19.042 1.00 87.25 470 ALA A N 1
ATOM 3668 C CA . ALA A 1 470 ? 22.768 -41.298 -20.016 1.00 87.25 470 ALA A CA 1
ATOM 3669 C C . ALA A 1 470 ? 21.799 -41.404 -21.212 1.00 87.25 470 ALA A C 1
ATOM 3671 O O . ALA A 1 470 ? 22.236 -41.321 -22.357 1.00 87.25 470 ALA A O 1
ATOM 3672 N N . ASP A 1 471 ? 20.496 -41.532 -20.950 1.00 81.31 471 ASP A N 1
ATOM 3673 C CA . ASP A 1 471 ? 19.460 -41.817 -21.951 1.00 81.31 471 ASP A CA 1
ATOM 3674 C C . ASP A 1 471 ? 19.113 -40.602 -22.826 1.00 81.31 471 ASP A C 1
ATOM 3676 O O . ASP A 1 471 ? 18.847 -40.757 -24.018 1.00 81.31 471 ASP A O 1
ATOM 3680 N N . VAL A 1 472 ? 19.084 -39.391 -22.249 1.00 71.62 472 VAL A N 1
ATOM 3681 C CA . VAL A 1 472 ? 18.629 -38.173 -22.953 1.00 71.62 472 VAL A CA 1
ATOM 3682 C C . VAL A 1 472 ? 19.794 -37.377 -23.539 1.00 71.62 472 VAL A C 1
ATOM 3684 O O . VAL A 1 472 ? 19.676 -36.852 -24.643 1.00 71.62 472 VAL A O 1
ATOM 3687 N N . HIS A 1 473 ? 20.920 -37.296 -22.821 1.00 64.94 473 HIS A N 1
ATOM 3688 C CA . HIS A 1 473 ? 22.054 -36.435 -23.188 1.00 64.94 473 HIS A CA 1
ATOM 3689 C C . HIS A 1 473 ? 23.334 -37.219 -23.544 1.00 64.94 473 HIS A C 1
ATOM 3691 O O . HIS A 1 473 ? 24.337 -36.615 -23.920 1.00 64.94 473 HIS A O 1
ATOM 3697 N N . GLY A 1 474 ? 23.337 -38.555 -23.429 1.00 78.62 474 GLY A N 1
ATOM 3698 C CA . GLY A 1 474 ? 24.511 -39.396 -23.705 1.00 78.62 474 GLY A CA 1
ATOM 3699 C C . GLY A 1 474 ? 25.649 -39.268 -22.681 1.00 78.62 474 GLY A C 1
ATOM 3700 O O . GLY A 1 474 ? 26.776 -39.678 -22.961 1.00 78.62 474 GLY A O 1
ATOM 3701 N N . VAL A 1 475 ? 25.389 -38.684 -21.506 1.00 77.12 475 VAL A N 1
ATOM 3702 C CA . VAL A 1 475 ? 26.402 -38.371 -20.486 1.00 77.12 475 VAL A CA 1
ATOM 3703 C C . VAL A 1 475 ? 26.497 -39.501 -19.459 1.00 77.12 475 VAL A C 1
ATOM 3705 O O . VAL A 1 475 ? 25.760 -39.545 -18.473 1.00 77.12 475 VAL A O 1
ATOM 3708 N N . THR A 1 476 ? 27.446 -40.414 -19.657 1.00 86.31 476 THR A N 1
ATOM 3709 C CA . THR A 1 476 ? 27.701 -41.525 -18.727 1.00 86.31 476 THR A CA 1
ATOM 3710 C C . THR A 1 476 ? 28.434 -41.041 -17.468 1.00 86.31 476 THR A C 1
ATOM 3712 O O . THR A 1 476 ? 29.660 -40.919 -17.454 1.00 86.31 476 THR A O 1
ATOM 3715 N N . VAL A 1 477 ? 27.699 -40.763 -16.387 1.00 83.75 477 VAL A N 1
ATOM 3716 C CA . VAL A 1 477 ? 28.290 -40.299 -15.116 1.00 83.75 477 VAL A CA 1
ATOM 3717 C C . VAL A 1 477 ? 28.991 -41.452 -14.375 1.00 83.75 477 VAL A C 1
ATOM 3719 O O . VAL A 1 477 ? 28.338 -42.460 -14.092 1.00 83.75 477 VAL A O 1
ATOM 3722 N N . PRO A 1 478 ? 30.276 -41.325 -13.979 1.00 84.19 478 PRO A N 1
ATOM 3723 C CA . PRO A 1 478 ? 30.977 -42.361 -13.220 1.00 84.19 478 PRO A CA 1
ATOM 3724 C C . PRO A 1 478 ? 30.278 -42.724 -11.903 1.00 84.19 478 PRO A C 1
ATOM 3726 O O . PRO A 1 478 ? 29.816 -41.849 -11.169 1.00 84.19 478 PRO A O 1
ATOM 3729 N N . ALA A 1 479 ? 30.275 -44.010 -11.545 1.00 87.31 479 ALA A N 1
ATOM 3730 C CA . ALA A 1 479 ? 29.716 -44.496 -10.276 1.00 87.31 479 ALA A CA 1
ATOM 3731 C C . ALA A 1 479 ? 30.429 -43.933 -9.026 1.00 87.31 479 ALA A C 1
ATOM 3733 O O . ALA A 1 479 ? 29.887 -43.987 -7.929 1.00 87.31 479 ALA A O 1
ATOM 3734 N N . THR A 1 480 ? 31.633 -43.373 -9.187 1.00 85.00 480 THR A N 1
ATOM 3735 C CA . THR A 1 480 ? 32.399 -42.695 -8.130 1.00 85.00 480 THR A CA 1
ATOM 3736 C C . THR A 1 480 ? 32.043 -41.217 -7.945 1.00 85.00 480 THR A C 1
ATOM 3738 O O . THR A 1 480 ? 32.527 -40.614 -6.993 1.00 85.00 480 THR A O 1
ATOM 3741 N N . ALA A 1 481 ? 31.251 -40.618 -8.842 1.00 75.00 481 ALA A N 1
ATOM 3742 C CA . ALA A 1 481 ? 30.772 -39.245 -8.678 1.00 75.00 481 ALA A CA 1
ATOM 3743 C C . ALA A 1 481 ? 29.781 -39.170 -7.508 1.00 75.00 481 ALA A C 1
ATOM 3745 O O . ALA A 1 481 ? 28.939 -40.056 -7.353 1.00 75.00 481 ALA A O 1
ATOM 3746 N N . THR A 1 482 ? 29.866 -38.116 -6.703 1.00 84.12 482 THR A N 1
ATOM 3747 C CA . THR A 1 482 ? 28.972 -37.869 -5.564 1.00 84.12 482 THR A CA 1
ATOM 3748 C C . THR A 1 482 ? 27.591 -37.384 -6.011 1.00 84.12 482 THR A C 1
ATOM 3750 O O . THR A 1 482 ? 27.446 -36.815 -7.092 1.00 84.12 482 THR A O 1
ATOM 3753 N N . TYR A 1 483 ? 26.582 -37.500 -5.137 1.00 74.44 483 TYR A N 1
ATOM 3754 C CA . TYR A 1 483 ? 25.247 -36.918 -5.354 1.00 74.44 483 TYR A CA 1
ATOM 3755 C C . TYR A 1 483 ? 25.294 -35.444 -5.795 1.00 74.44 483 TYR A C 1
ATOM 3757 O O . TYR A 1 483 ? 24.498 -35.025 -6.629 1.00 74.44 483 TYR A O 1
ATOM 3765 N N . SER A 1 484 ? 26.236 -34.652 -5.263 1.00 63.25 484 SER A N 1
ATOM 3766 C CA . SER A 1 484 ? 26.374 -33.239 -5.635 1.00 63.25 484 SER A CA 1
ATOM 3767 C C . SER A 1 484 ? 26.837 -33.066 -7.081 1.00 63.25 484 SER A C 1
ATOM 3769 O O . SER A 1 484 ? 26.312 -32.204 -7.771 1.00 63.25 484 SER A O 1
ATOM 3771 N N . GLU A 1 485 ? 27.781 -33.887 -7.545 1.00 62.28 485 GLU A N 1
ATOM 3772 C CA . GLU A 1 485 ? 28.273 -33.859 -8.929 1.00 62.28 485 GLU A CA 1
ATOM 3773 C C . GLU A 1 485 ? 27.231 -34.428 -9.902 1.00 62.28 485 GLU A C 1
ATOM 3775 O O . GLU A 1 485 ? 27.077 -33.913 -11.004 1.00 62.28 485 GLU A O 1
ATOM 3780 N N . VAL A 1 486 ? 26.463 -35.447 -9.492 1.00 79.38 486 VAL A N 1
ATOM 3781 C CA . VAL A 1 486 ? 25.321 -35.965 -10.269 1.00 79.38 486 VAL A CA 1
ATOM 3782 C C . VAL A 1 486 ? 24.237 -34.902 -10.421 1.00 79.38 486 VAL A C 1
ATOM 3784 O O . VAL A 1 486 ? 23.759 -34.681 -11.531 1.00 79.38 486 VAL A O 1
ATOM 3787 N N . LEU A 1 487 ? 23.857 -34.240 -9.324 1.00 74.06 487 LEU A N 1
ATOM 3788 C CA . LEU A 1 487 ? 22.854 -33.179 -9.330 1.00 74.06 487 LEU A CA 1
ATOM 3789 C C . LEU A 1 487 ? 23.331 -31.976 -10.150 1.00 74.06 487 LEU A C 1
ATOM 3791 O O . LEU A 1 487 ? 22.566 -31.463 -10.955 1.00 74.06 487 LEU A O 1
ATOM 3795 N N . GLU A 1 488 ? 24.592 -31.564 -10.005 1.00 65.31 488 GLU A N 1
ATOM 3796 C CA . GLU A 1 488 ? 25.172 -30.464 -10.782 1.00 65.31 488 GLU A CA 1
ATOM 3797 C C . GLU A 1 488 ? 25.224 -30.796 -12.282 1.00 65.31 488 GLU A C 1
ATOM 3799 O O . GLU A 1 488 ? 24.812 -29.974 -13.096 1.00 65.31 488 GLU A O 1
ATOM 3804 N N . LEU A 1 489 ? 25.606 -32.022 -12.666 1.00 67.31 489 LEU A N 1
ATOM 3805 C CA . LEU A 1 489 ? 25.539 -32.483 -14.059 1.00 67.31 489 LEU A CA 1
ATOM 3806 C C . LEU A 1 489 ? 24.095 -32.552 -14.587 1.00 67.31 489 LEU A C 1
ATOM 3808 O O . LEU A 1 489 ? 23.845 -32.139 -15.718 1.00 67.31 489 LEU A O 1
ATOM 3812 N N . TYR A 1 490 ? 23.144 -33.041 -13.787 1.00 74.06 490 TYR A N 1
ATOM 3813 C CA . TYR A 1 490 ? 21.738 -33.198 -14.181 1.00 74.06 490 TYR A CA 1
ATOM 3814 C C . TYR A 1 490 ? 21.005 -31.859 -14.287 1.00 74.06 490 TYR A C 1
ATOM 3816 O O . TYR A 1 490 ? 20.249 -31.637 -15.231 1.00 74.06 490 TYR A O 1
ATOM 3824 N N . ASP A 1 491 ? 21.262 -30.927 -13.373 1.00 65.94 491 ASP A N 1
ATOM 3825 C CA . ASP A 1 491 ? 20.751 -29.564 -13.482 1.00 65.94 491 ASP A CA 1
ATOM 3826 C C . ASP A 1 491 ? 21.449 -28.808 -14.625 1.00 65.94 491 ASP A C 1
ATOM 3828 O O . ASP A 1 491 ? 20.785 -28.051 -15.335 1.00 65.94 491 ASP A O 1
ATOM 3832 N N . CYS A 1 492 ? 22.731 -29.074 -14.911 1.00 55.72 492 CYS A N 1
ATOM 3833 C CA . CYS A 1 492 ? 23.388 -28.602 -16.134 1.00 55.72 492 CYS A CA 1
ATOM 3834 C C . CYS A 1 492 ? 22.754 -29.167 -17.418 1.00 55.72 492 CYS A C 1
ATOM 3836 O O . CYS A 1 492 ? 22.654 -28.422 -18.392 1.00 55.72 492 CYS A O 1
ATOM 3838 N N . SER A 1 493 ? 22.287 -30.421 -17.436 1.00 61.50 493 SER A N 1
ATOM 3839 C CA . SER A 1 493 ? 21.640 -31.012 -18.619 1.00 61.50 493 SER A CA 1
ATOM 3840 C C . SER A 1 493 ? 20.180 -30.565 -18.780 1.00 61.50 493 SER A C 1
ATOM 3842 O O . SER A 1 493 ? 19.758 -30.246 -19.890 1.00 61.50 493 SER A O 1
ATOM 3844 N N . LYS A 1 494 ? 19.429 -30.376 -17.682 1.00 55.62 494 LYS A N 1
ATOM 3845 C CA . LYS A 1 494 ? 18.173 -29.591 -17.697 1.00 55.62 494 LYS A CA 1
ATOM 3846 C C . LYS A 1 494 ? 18.408 -28.181 -18.258 1.00 55.62 494 LYS A C 1
ATOM 3848 O O . LYS A 1 494 ? 17.570 -27.649 -18.984 1.00 55.62 494 LYS A O 1
ATOM 3853 N N . CYS A 1 495 ? 19.557 -27.575 -17.948 1.00 45.22 495 CYS A N 1
ATOM 3854 C CA . CYS A 1 495 ? 19.971 -26.277 -18.480 1.00 45.22 495 CYS A CA 1
ATOM 3855 C C . CYS A 1 495 ? 20.413 -26.302 -19.957 1.00 45.22 495 CYS A C 1
ATOM 3857 O O . CYS A 1 495 ? 20.935 -25.292 -20.431 1.00 45.22 495 CYS A O 1
ATOM 3859 N N . GLU A 1 496 ? 20.127 -27.361 -20.725 1.00 40.75 496 GLU A N 1
ATOM 3860 C CA . GLU A 1 496 ? 20.078 -27.264 -22.191 1.00 40.75 496 GLU A CA 1
ATOM 3861 C C . GLU A 1 496 ? 18.889 -26.409 -22.689 1.00 40.75 496 GLU A C 1
ATOM 3863 O O . GLU A 1 496 ? 18.961 -25.857 -23.788 1.00 40.75 496 GLU A O 1
ATOM 3868 N N . GLU A 1 497 ? 17.906 -26.067 -21.835 1.00 39.81 497 GLU A N 1
ATOM 3869 C CA . GLU A 1 497 ? 17.138 -24.807 -21.974 1.00 39.81 497 GLU A CA 1
ATOM 3870 C C . GLU A 1 497 ? 17.993 -23.559 -21.616 1.00 39.81 497 GLU A C 1
ATOM 3872 O O . GLU A 1 497 ? 17.568 -22.635 -20.914 1.00 39.81 497 GLU A O 1
ATOM 3877 N N . GLY A 1 498 ? 19.235 -23.510 -22.110 1.00 38.25 498 GLY A N 1
ATOM 3878 C CA . GLY A 1 498 ? 20.327 -22.624 -21.684 1.00 38.25 498 GLY A CA 1
ATOM 3879 C C . GLY A 1 498 ? 20.204 -21.168 -22.135 1.00 38.25 498 GLY A C 1
ATOM 3880 O O . GLY A 1 498 ? 21.138 -20.604 -22.715 1.00 38.25 498 GLY A O 1
ATOM 3881 N N . HIS A 1 499 ? 19.046 -20.540 -21.901 1.00 39.47 499 HIS A N 1
ATOM 3882 C CA . HIS A 1 499 ? 18.651 -19.312 -22.589 1.00 39.47 499 HIS A CA 1
ATOM 3883 C C . HIS A 1 499 ? 18.296 -18.075 -21.752 1.00 39.47 499 HIS A C 1
ATOM 3885 O O . HIS A 1 499 ? 17.967 -17.049 -22.343 1.00 39.47 499 HIS A O 1
ATOM 3891 N N . ILE A 1 500 ? 18.460 -18.065 -20.423 1.00 40.22 500 ILE A N 1
ATOM 3892 C CA . ILE A 1 500 ? 18.235 -16.834 -19.627 1.00 40.22 500 ILE A CA 1
ATOM 3893 C C . ILE A 1 500 ? 19.423 -15.855 -19.726 1.00 40.22 500 ILE A C 1
ATOM 3895 O O . ILE A 1 500 ? 19.230 -14.678 -20.050 1.00 40.22 500 ILE A O 1
ATOM 3899 N N . PHE A 1 501 ? 20.667 -16.314 -19.536 1.00 38.00 501 PHE A N 1
ATOM 3900 C CA . PHE A 1 501 ? 21.852 -15.447 -19.672 1.00 38.00 501 PHE A CA 1
ATOM 3901 C C . PHE A 1 501 ? 22.322 -15.250 -21.121 1.00 38.00 501 PHE A C 1
ATOM 3903 O O . PHE A 1 501 ? 22.850 -14.187 -21.449 1.00 38.00 501 PHE A O 1
ATOM 3910 N N . SER A 1 502 ? 22.084 -16.203 -22.024 1.00 38.62 502 SER A N 1
ATOM 3911 C CA . SER A 1 502 ? 22.441 -16.055 -23.444 1.00 38.62 502 SER A CA 1
ATOM 3912 C C . SER A 1 502 ? 21.436 -15.189 -24.226 1.00 38.62 502 SER A C 1
ATOM 3914 O O . SER A 1 502 ? 21.873 -14.364 -25.026 1.00 38.62 502 SER A O 1
ATOM 3916 N N . LYS A 1 503 ? 20.117 -15.230 -23.938 1.00 37.69 503 LYS A N 1
ATOM 3917 C CA . LYS A 1 503 ? 19.178 -14.228 -24.500 1.00 37.69 503 LYS A CA 1
ATOM 3918 C C . LYS A 1 503 ? 19.485 -12.830 -23.963 1.00 37.69 503 LYS A C 1
ATOM 3920 O O . LYS A 1 503 ? 19.692 -11.913 -24.756 1.00 37.69 503 LYS A O 1
ATOM 3925 N N . SER A 1 504 ? 19.614 -12.667 -22.643 1.00 43.44 504 SER A N 1
ATOM 3926 C CA . SER A 1 504 ? 19.877 -11.345 -22.052 1.00 43.44 504 SER A CA 1
ATOM 3927 C C . SER A 1 504 ? 21.250 -10.757 -22.402 1.00 43.44 504 SER A C 1
ATOM 3929 O O . SER A 1 504 ? 21.373 -9.537 -22.411 1.00 43.44 504 SER A O 1
ATOM 3931 N N . SER A 1 505 ? 22.259 -11.565 -22.756 1.00 41.47 505 SER A N 1
ATOM 3932 C CA . SER A 1 505 ? 23.519 -11.063 -23.334 1.00 41.47 505 SER A CA 1
ATOM 3933 C C . SER A 1 505 ? 23.431 -10.787 -24.839 1.00 41.47 505 SER A C 1
ATOM 3935 O O . SER A 1 505 ? 24.025 -9.805 -25.283 1.00 41.47 505 SER A O 1
ATOM 3937 N N . SER A 1 506 ? 22.636 -11.543 -25.611 1.00 46.94 506 SER A N 1
ATOM 3938 C CA . SER A 1 506 ? 22.354 -11.222 -27.024 1.00 46.94 506 SER A CA 1
ATOM 3939 C C . SER A 1 506 ? 21.623 -9.883 -27.202 1.00 46.94 506 SER A C 1
ATOM 3941 O O . SER A 1 506 ? 21.826 -9.187 -28.196 1.00 46.94 506 SER A O 1
ATOM 3943 N N . GLU A 1 507 ? 20.837 -9.464 -26.203 1.00 53.81 507 GLU A N 1
ATOM 3944 C CA . GLU A 1 507 ? 20.245 -8.125 -26.161 1.00 53.81 507 GLU A CA 1
ATOM 3945 C C . GLU A 1 507 ? 21.269 -7.009 -25.892 1.00 53.81 507 GLU A C 1
ATOM 3947 O O . GLU A 1 507 ? 20.999 -5.848 -26.226 1.00 53.81 507 GLU A O 1
ATOM 3952 N N . VAL A 1 508 ? 22.429 -7.299 -25.281 1.00 58.41 508 VAL A N 1
ATOM 3953 C CA . VAL A 1 508 ? 23.358 -6.246 -24.848 1.00 58.41 508 VAL A CA 1
ATOM 3954 C C . VAL A 1 508 ? 24.133 -5.663 -26.023 1.00 58.41 508 VAL A C 1
ATOM 3956 O O . VAL A 1 508 ? 25.128 -6.208 -26.498 1.00 58.41 508 VAL A O 1
ATOM 3959 N N . LYS A 1 509 ? 23.713 -4.465 -26.441 1.00 75.19 509 LYS A N 1
ATOM 3960 C CA . LYS A 1 509 ? 24.418 -3.644 -27.430 1.00 75.19 509 LYS A CA 1
ATOM 3961 C C . LYS A 1 509 ? 25.713 -3.056 -26.864 1.00 75.19 509 LYS A C 1
ATOM 3963 O O . LYS A 1 509 ? 25.769 -1.906 -26.427 1.00 75.19 509 LYS A O 1
ATOM 3968 N N . TYR A 1 510 ? 26.763 -3.868 -26.882 1.00 84.44 510 TYR A N 1
ATOM 3969 C CA . TYR A 1 510 ? 28.147 -3.424 -26.744 1.00 84.44 510 TYR A CA 1
ATOM 3970 C C . TYR A 1 510 ? 28.588 -2.578 -27.962 1.00 84.44 510 TYR A C 1
ATOM 3972 O O . TYR A 1 510 ? 27.969 -2.679 -29.024 1.00 84.44 510 TYR A O 1
ATOM 3980 N N . PRO A 1 511 ? 29.658 -1.761 -27.854 1.00 90.44 511 PRO A N 1
ATOM 3981 C CA . PRO A 1 511 ? 30.298 -1.151 -29.020 1.00 90.44 511 PRO A CA 1
ATOM 3982 C C . PRO A 1 511 ? 30.717 -2.209 -30.054 1.00 90.44 511 PRO A C 1
ATOM 3984 O O . PRO A 1 511 ? 31.108 -3.313 -29.668 1.00 90.44 511 PRO A O 1
ATOM 3987 N N . LEU A 1 512 ? 30.662 -1.883 -31.350 1.00 92.38 512 LEU A N 1
ATOM 3988 C CA . LEU A 1 512 ? 30.958 -2.840 -32.431 1.00 92.38 512 LEU A CA 1
ATOM 3989 C C . LEU A 1 512 ? 32.369 -3.444 -32.318 1.00 92.38 512 LEU A C 1
ATOM 3991 O O . LEU A 1 512 ? 32.552 -4.641 -32.536 1.00 92.38 512 LEU A O 1
ATOM 3995 N N . GLU A 1 513 ? 33.345 -2.638 -31.909 1.00 92.62 513 GLU A N 1
ATOM 3996 C CA . GLU A 1 513 ? 34.765 -2.956 -31.786 1.00 92.62 513 GLU A CA 1
ATOM 3997 C C . GLU A 1 513 ? 35.289 -2.709 -30.357 1.00 92.62 513 GLU A C 1
ATOM 3999 O O . GLU A 1 513 ? 34.793 -1.834 -29.636 1.00 92.62 513 GLU A O 1
ATOM 4004 N N . PRO A 1 514 ? 36.305 -3.469 -29.911 1.00 90.06 514 PRO A N 1
ATOM 4005 C CA . PRO A 1 514 ? 36.898 -3.291 -28.593 1.00 90.06 514 PRO A CA 1
ATOM 4006 C C . PRO A 1 514 ? 37.858 -2.088 -28.580 1.00 90.06 514 PRO A C 1
ATOM 4008 O O . PRO A 1 514 ? 38.318 -1.620 -29.625 1.00 90.06 514 PRO A O 1
ATOM 4011 N N . SER A 1 515 ? 38.174 -1.539 -27.401 1.00 88.75 515 SER A N 1
ATOM 4012 C CA . SER A 1 515 ? 38.818 -0.211 -27.347 1.00 88.75 515 SER A CA 1
ATOM 4013 C C . SER A 1 515 ? 40.246 -0.146 -27.912 1.00 88.75 515 SER A C 1
ATOM 4015 O O . SER A 1 515 ? 40.731 0.955 -28.163 1.00 88.75 515 SER A O 1
ATOM 4017 N N . GLY A 1 516 ? 40.925 -1.278 -28.126 1.00 85.38 516 GLY A N 1
ATOM 4018 C CA . GLY A 1 516 ? 42.264 -1.347 -28.726 1.00 85.38 516 GLY A CA 1
ATOM 4019 C C . GLY A 1 516 ? 42.321 -0.787 -30.152 1.00 85.38 516 GLY A C 1
ATOM 4020 O O . GLY A 1 516 ? 43.323 -0.191 -30.543 1.00 85.38 516 GLY A O 1
ATOM 4021 N N . VAL A 1 517 ? 41.203 -0.860 -30.884 1.00 88.75 517 VAL A N 1
ATOM 4022 C CA . VAL A 1 517 ? 41.032 -0.310 -32.244 1.00 88.75 517 VAL A CA 1
ATOM 4023 C C . VAL A 1 517 ? 41.159 1.231 -32.265 1.00 88.75 517 VAL A C 1
ATOM 4025 O O . VAL A 1 517 ? 41.395 1.828 -33.308 1.00 88.75 517 VAL A O 1
ATOM 402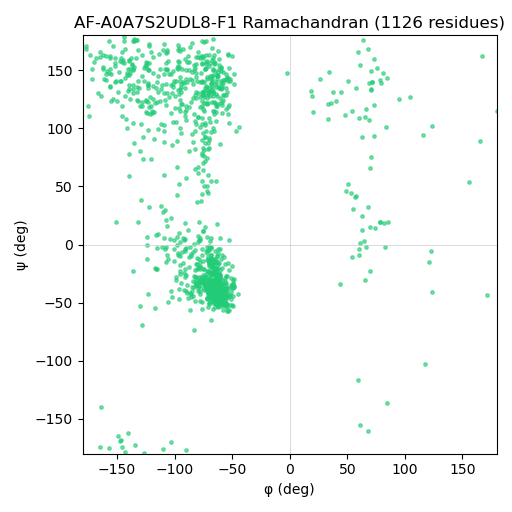8 N N . LEU A 1 518 ? 41.087 1.893 -31.100 1.00 88.38 518 LEU A N 1
ATOM 4029 C CA . LEU A 1 518 ? 41.327 3.335 -30.931 1.00 88.38 518 LEU A CA 1
ATOM 4030 C C . LEU A 1 518 ? 42.792 3.694 -30.606 1.00 88.38 518 LEU A C 1
ATOM 4032 O O . LEU A 1 518 ? 43.076 4.859 -30.302 1.00 88.38 518 LEU A O 1
ATOM 4036 N N . HIS A 1 519 ? 43.711 2.723 -30.600 1.00 80.38 519 HIS A N 1
ATOM 4037 C CA . HIS A 1 519 ? 45.121 2.911 -30.232 1.00 80.38 519 HIS A CA 1
ATOM 4038 C C . HIS A 1 519 ? 46.106 2.480 -31.317 1.00 80.38 519 HIS A C 1
ATOM 4040 O O . HIS A 1 519 ? 47.094 3.178 -31.530 1.00 80.38 519 HIS A O 1
ATOM 4046 N N . SER A 1 520 ? 45.863 1.345 -31.971 1.00 58.72 520 SER A N 1
ATOM 4047 C CA . SER A 1 520 ? 46.706 0.858 -33.062 1.00 58.72 520 SER A CA 1
ATOM 4048 C C . SER A 1 520 ? 46.395 1.565 -34.382 1.00 58.72 520 SER A C 1
ATOM 4050 O O . SER A 1 520 ? 45.305 2.101 -34.584 1.00 58.72 520 SER A O 1
ATOM 4052 N N . SER A 1 521 ? 47.334 1.487 -35.327 1.00 63.09 521 SER A N 1
ATOM 4053 C CA . SER A 1 521 ? 47.111 1.691 -36.764 1.00 63.09 521 SER A CA 1
ATOM 4054 C C . SER A 1 521 ? 46.260 0.551 -37.350 1.00 63.09 521 SER A C 1
ATOM 4056 O O . SER A 1 521 ? 46.669 -0.161 -38.265 1.00 63.09 521 SER A O 1
ATOM 4058 N N . SER A 1 522 ? 45.087 0.316 -36.758 1.00 64.56 522 SER A N 1
ATOM 4059 C CA . SER A 1 522 ? 44.200 -0.775 -37.149 1.00 64.56 522 SER A CA 1
ATOM 4060 C C . SER A 1 522 ? 43.632 -0.532 -38.546 1.00 64.56 522 SER A C 1
ATOM 4062 O O . SER A 1 522 ? 43.138 0.552 -38.843 1.00 64.56 522 SER A O 1
ATOM 4064 N N . VAL A 1 523 ? 43.606 -1.579 -39.371 1.00 74.25 523 VAL A N 1
ATOM 4065 C CA . VAL A 1 523 ? 42.992 -1.547 -40.714 1.00 74.25 523 VAL A CA 1
ATOM 4066 C C . VAL A 1 523 ? 41.481 -1.240 -40.650 1.00 74.25 523 VAL A C 1
ATOM 4068 O O . VAL A 1 523 ? 40.876 -0.867 -41.647 1.00 74.25 523 VAL A O 1
ATOM 4071 N N . LYS A 1 524 ? 40.855 -1.373 -39.469 1.00 88.69 524 LYS A N 1
ATOM 4072 C CA . LYS A 1 524 ? 39.415 -1.166 -39.263 1.00 88.69 524 LYS A CA 1
ATOM 4073 C C . LYS A 1 524 ? 38.987 0.299 -39.155 1.00 88.69 524 LYS A C 1
ATOM 4075 O O . LYS A 1 524 ? 37.854 0.586 -39.524 1.00 88.69 524 LYS A O 1
ATOM 4080 N N . ILE A 1 525 ? 39.822 1.194 -38.614 1.00 93.31 525 ILE A N 1
ATOM 4081 C CA . ILE A 1 525 ? 39.498 2.627 -38.478 1.00 93.31 525 ILE A CA 1
ATOM 4082 C C . ILE A 1 525 ? 40.574 3.447 -39.188 1.00 93.31 525 ILE A C 1
ATOM 4084 O O . ILE A 1 525 ? 41.634 3.719 -38.624 1.00 93.31 525 ILE A O 1
ATOM 4088 N N . THR A 1 526 ? 40.278 3.867 -40.416 1.00 94.44 526 THR A N 1
ATOM 4089 C CA . THR A 1 526 ? 41.197 4.635 -41.266 1.00 94.44 526 THR A CA 1
ATOM 4090 C C . THR A 1 526 ? 40.986 6.134 -41.034 1.00 94.44 526 THR A C 1
ATOM 4092 O O . THR A 1 526 ? 39.930 6.654 -41.406 1.00 94.44 526 THR A O 1
ATOM 4095 N N . PRO A 1 527 ? 41.934 6.867 -40.420 1.00 94.81 527 PRO A N 1
ATOM 4096 C CA . PRO A 1 527 ? 41.791 8.302 -40.200 1.00 94.81 527 PRO A CA 1
ATOM 4097 C C . PRO A 1 527 ? 41.918 9.078 -41.519 1.00 94.81 527 PRO A C 1
ATOM 4099 O O . PRO A 1 527 ? 42.898 8.926 -42.239 1.00 94.81 527 PRO A O 1
ATOM 4102 N N . ILE A 1 528 ? 40.944 9.945 -41.804 1.00 96.00 528 ILE A N 1
ATOM 4103 C CA . ILE A 1 528 ? 40.950 10.871 -42.948 1.00 96.00 528 ILE A CA 1
ATOM 4104 C C . ILE A 1 528 ? 41.673 12.165 -42.549 1.00 96.00 528 ILE A C 1
ATOM 4106 O O . ILE A 1 528 ? 42.654 12.571 -43.163 1.00 96.00 528 ILE A O 1
ATOM 4110 N N . LYS A 1 529 ? 41.198 12.818 -41.479 1.00 96.25 529 LYS A N 1
ATOM 4111 C CA . LYS A 1 529 ? 41.716 14.111 -41.008 1.00 96.25 529 LYS A CA 1
ATOM 4112 C C . LYS A 1 529 ? 41.571 14.212 -39.494 1.00 96.25 529 LYS A C 1
ATOM 4114 O O . LYS A 1 529 ? 40.495 13.965 -38.955 1.00 96.25 529 LYS A O 1
ATOM 4119 N N . THR A 1 530 ? 42.643 14.602 -38.805 1.00 95.50 530 THR A N 1
ATOM 4120 C CA . THR A 1 530 ? 42.625 14.904 -37.364 1.00 95.50 530 THR A CA 1
ATOM 4121 C C . THR A 1 530 ? 42.857 16.392 -37.142 1.00 95.50 530 THR A C 1
ATOM 4123 O O . THR A 1 530 ? 43.777 16.963 -37.721 1.00 95.50 530 THR A O 1
ATOM 4126 N N . THR A 1 531 ? 42.043 17.008 -36.287 1.00 95.88 531 THR A N 1
ATOM 4127 C CA . THR A 1 531 ? 42.200 18.394 -35.825 1.00 95.88 531 THR A CA 1
ATOM 4128 C C . THR A 1 531 ? 41.644 18.538 -34.392 1.00 95.88 531 THR A C 1
ATOM 4130 O O . THR A 1 531 ? 41.449 17.540 -33.690 1.00 95.88 531 THR A O 1
ATOM 4133 N N . LYS A 1 532 ? 41.403 19.760 -33.905 1.00 93.44 532 LYS A N 1
ATOM 4134 C CA . LYS A 1 532 ? 40.682 20.037 -32.643 1.00 93.44 532 LYS A CA 1
ATOM 4135 C C . LYS A 1 532 ? 39.292 20.598 -32.938 1.00 93.44 532 LYS A C 1
ATOM 4137 O O . LYS A 1 532 ? 39.101 21.238 -33.965 1.00 93.44 532 LYS A O 1
ATOM 4142 N N . LEU A 1 533 ? 38.337 20.462 -32.015 1.00 90.50 533 LEU A N 1
ATOM 4143 C CA . LEU A 1 533 ? 36.970 20.981 -32.211 1.00 90.50 533 LEU A CA 1
ATOM 4144 C C . LEU A 1 533 ? 36.922 22.516 -32.414 1.00 90.50 533 LEU A C 1
ATOM 4146 O O . LEU A 1 533 ? 36.023 23.012 -33.086 1.00 90.50 533 LEU A O 1
ATOM 4150 N N . ILE A 1 534 ? 37.898 23.276 -31.898 1.00 88.44 534 ILE A N 1
ATOM 4151 C CA . ILE A 1 534 ? 38.057 24.715 -32.197 1.00 88.44 534 ILE A CA 1
ATOM 4152 C C . ILE A 1 534 ? 38.386 25.006 -33.674 1.00 88.44 534 ILE A C 1
ATOM 4154 O O . ILE A 1 534 ? 38.042 26.070 -34.179 1.00 88.44 534 ILE A O 1
ATOM 4158 N N . HIS A 1 535 ? 39.008 24.053 -34.368 1.00 91.00 535 HIS A N 1
ATOM 4159 C CA . HIS A 1 535 ? 39.389 24.123 -35.778 1.00 91.00 535 HIS A CA 1
ATOM 4160 C C . HIS A 1 535 ? 38.504 23.202 -36.641 1.00 91.00 535 HIS A C 1
ATOM 4162 O O . HIS A 1 535 ? 38.937 22.682 -37.662 1.00 91.00 535 HIS A O 1
ATOM 4168 N N . PHE A 1 536 ? 37.242 22.966 -36.253 1.00 89.06 536 PHE A N 1
ATOM 4169 C CA . PHE A 1 536 ? 36.357 22.052 -36.996 1.00 89.06 536 PHE A CA 1
ATOM 4170 C C . PHE A 1 536 ? 36.143 22.464 -38.465 1.00 89.06 536 PHE A C 1
ATOM 4172 O O . PHE A 1 536 ? 35.808 21.614 -39.288 1.00 89.06 536 PHE A O 1
ATOM 4179 N N . ARG A 1 537 ? 36.399 23.739 -38.812 1.00 89.12 537 ARG A N 1
ATOM 4180 C CA . ARG A 1 537 ? 36.464 24.219 -40.201 1.00 89.12 537 ARG A CA 1
ATOM 4181 C C . ARG A 1 537 ? 37.370 23.356 -41.084 1.00 89.12 537 ARG A C 1
ATOM 4183 O O . ARG A 1 537 ? 37.022 23.130 -42.237 1.00 89.12 537 ARG A O 1
ATOM 4190 N N . ASP A 1 538 ? 38.463 22.813 -40.546 1.00 91.06 538 ASP A N 1
ATOM 4191 C CA . ASP A 1 538 ? 39.434 22.003 -41.293 1.00 91.06 538 ASP A CA 1
ATOM 4192 C C . ASP A 1 538 ? 38.833 20.673 -41.784 1.00 91.06 538 ASP A C 1
ATOM 4194 O O . ASP A 1 538 ? 39.325 20.096 -42.747 1.00 91.06 538 ASP A O 1
ATOM 4198 N N . LEU A 1 539 ? 37.767 20.178 -41.140 1.00 93.44 539 LEU A N 1
ATOM 4199 C CA . LEU A 1 539 ? 37.041 18.968 -41.559 1.00 93.44 539 LEU A CA 1
ATOM 4200 C C . LEU A 1 539 ? 36.017 19.242 -42.675 1.00 93.44 539 LEU A C 1
ATOM 4202 O O . LEU A 1 539 ? 35.386 18.310 -43.166 1.00 93.44 539 LEU A O 1
ATOM 4206 N N . ILE A 1 540 ? 35.829 20.512 -43.051 1.00 93.38 540 ILE A N 1
ATOM 4207 C CA . ILE A 1 540 ? 34.909 20.951 -44.107 1.00 93.38 540 ILE A CA 1
ATOM 4208 C C . ILE A 1 540 ? 35.689 21.608 -45.246 1.00 93.38 540 ILE A C 1
ATOM 4210 O O . ILE A 1 540 ? 35.541 21.196 -46.391 1.00 93.38 540 ILE A O 1
ATOM 4214 N N . GLY A 1 541 ? 36.506 22.620 -44.945 1.00 87.50 541 GLY A N 1
ATOM 4215 C CA . GLY A 1 541 ? 37.190 23.460 -45.932 1.00 87.50 541 GLY A CA 1
ATOM 4216 C C . GLY A 1 541 ? 38.421 22.831 -46.588 1.00 87.50 541 GLY A C 1
ATOM 4217 O O . GLY A 1 541 ? 38.814 23.283 -47.660 1.00 87.50 541 GLY A O 1
ATOM 4218 N N . ASP A 1 542 ? 39.015 21.788 -46.000 1.00 89.50 542 ASP A N 1
ATOM 4219 C CA . ASP A 1 542 ? 40.141 21.077 -46.615 1.00 89.50 542 ASP A CA 1
ATOM 4220 C C . ASP A 1 542 ? 39.646 20.165 -47.748 1.00 89.50 542 ASP A C 1
ATOM 4222 O O . ASP A 1 542 ? 39.279 19.005 -47.547 1.00 89.50 542 ASP A O 1
ATOM 4226 N N . MET A 1 543 ? 39.609 20.726 -48.957 1.00 87.31 543 MET A N 1
ATOM 4227 C CA . MET A 1 543 ? 39.192 20.024 -50.173 1.00 87.31 543 MET A CA 1
ATOM 4228 C C . MET A 1 543 ? 40.183 18.937 -50.609 1.00 87.31 543 MET A C 1
ATOM 4230 O O . MET A 1 543 ? 39.774 18.015 -51.307 1.00 87.31 543 MET A O 1
ATOM 4234 N N . ASN A 1 544 ? 41.446 19.013 -50.174 1.00 89.81 544 ASN A N 1
ATOM 4235 C CA . ASN A 1 544 ? 42.490 18.054 -50.542 1.00 89.81 544 ASN A CA 1
ATOM 4236 C C . ASN A 1 544 ? 42.439 16.800 -49.657 1.00 89.81 544 ASN A C 1
ATOM 4238 O O . ASN A 1 544 ? 42.691 15.698 -50.136 1.00 89.81 544 ASN A O 1
ATOM 4242 N N . ALA A 1 545 ? 42.117 16.958 -48.368 1.00 91.56 545 ALA A N 1
ATOM 4243 C CA . ALA A 1 545 ? 42.045 15.847 -47.416 1.00 91.56 545 ALA A CA 1
ATOM 4244 C C . ALA A 1 545 ? 40.633 15.269 -47.223 1.00 91.56 545 ALA A C 1
ATOM 4246 O O . ALA A 1 545 ? 40.507 14.129 -46.781 1.00 91.56 545 ALA A O 1
ATOM 4247 N N . VAL A 1 546 ? 39.568 16.030 -47.508 1.00 94.50 546 VAL A N 1
ATOM 4248 C CA . VAL A 1 546 ? 38.175 15.596 -47.301 1.00 94.50 546 VAL A CA 1
ATOM 4249 C C . VAL A 1 546 ? 37.358 15.831 -48.570 1.00 94.50 546 VAL A C 1
ATOM 4251 O O . VAL A 1 546 ? 37.179 16.968 -49.006 1.00 94.50 546 VAL A O 1
ATOM 4254 N N . SER A 1 547 ? 36.809 14.765 -49.154 1.00 92.62 547 SER A N 1
ATOM 4255 C CA . SER A 1 547 ? 35.912 14.841 -50.320 1.00 92.62 547 SER A CA 1
ATOM 4256 C C . SER A 1 547 ? 34.552 15.459 -49.971 1.00 92.62 547 SER A C 1
ATOM 4258 O O . SER A 1 547 ? 34.094 15.387 -48.828 1.00 92.62 547 SER A O 1
ATOM 4260 N N . ILE A 1 548 ? 33.849 16.023 -50.959 1.00 89.75 548 ILE A N 1
ATOM 4261 C CA . ILE A 1 548 ? 32.525 16.632 -50.734 1.00 89.75 548 ILE A CA 1
ATOM 4262 C C . ILE A 1 548 ? 31.483 15.612 -50.236 1.00 89.75 548 ILE A C 1
ATOM 4264 O O . ILE A 1 548 ? 30.640 15.949 -49.404 1.00 89.75 548 ILE A O 1
ATOM 4268 N N . LYS A 1 549 ? 31.601 14.340 -50.644 1.00 91.69 549 LYS A N 1
ATOM 4269 C CA . LYS A 1 549 ? 30.787 13.236 -50.115 1.00 91.69 549 LYS A CA 1
ATOM 4270 C C . LYS A 1 549 ? 31.018 13.033 -48.614 1.00 91.69 549 LYS A C 1
ATOM 4272 O O . LYS A 1 549 ? 30.057 12.998 -47.854 1.00 91.69 549 LYS A O 1
ATOM 4277 N N . GLN A 1 550 ? 32.277 12.981 -48.170 1.00 94.62 550 GLN A N 1
ATOM 4278 C CA . GLN A 1 550 ? 32.609 12.848 -46.743 1.00 94.62 550 GLN A CA 1
ATOM 4279 C C . GLN A 1 550 ? 32.132 14.057 -45.921 1.00 94.62 550 GLN A C 1
ATOM 4281 O O . GLN A 1 550 ? 31.780 13.887 -44.756 1.00 94.62 550 GLN A O 1
ATOM 4286 N N . VAL A 1 551 ? 32.054 15.260 -46.508 1.00 93.69 551 VAL A N 1
ATOM 4287 C CA . VAL A 1 551 ? 31.411 16.418 -45.856 1.00 93.69 551 VAL A CA 1
ATOM 4288 C C . VAL A 1 551 ? 29.904 16.190 -45.682 1.00 93.69 551 VAL A C 1
ATOM 4290 O O . VAL A 1 551 ? 29.377 16.451 -44.603 1.00 93.69 551 VAL A O 1
ATOM 4293 N N . ALA A 1 552 ? 29.197 15.662 -46.682 1.00 92.81 552 ALA A N 1
ATOM 4294 C CA . ALA A 1 552 ? 27.769 15.359 -46.549 1.00 92.81 552 ALA A CA 1
ATOM 4295 C C . ALA A 1 552 ? 27.491 14.241 -45.532 1.00 92.81 552 ALA A C 1
ATOM 4297 O O . ALA A 1 552 ? 26.630 14.400 -44.663 1.00 92.81 552 ALA A O 1
ATOM 4298 N N . ASP A 1 553 ? 28.278 13.163 -45.565 1.00 94.50 553 ASP A N 1
ATOM 4299 C CA . ASP A 1 553 ? 28.217 12.076 -44.584 1.00 94.50 553 ASP A CA 1
ATOM 4300 C C . ASP A 1 553 ? 28.518 12.594 -43.154 1.00 94.50 553 ASP A C 1
ATOM 4302 O O . ASP A 1 553 ? 27.871 12.185 -42.184 1.00 94.50 553 ASP A O 1
ATOM 4306 N N . LEU A 1 554 ? 29.435 13.565 -43.003 1.00 96.06 554 LEU A N 1
ATOM 4307 C CA . LEU A 1 554 ? 29.733 14.224 -41.722 1.00 96.06 554 LEU A CA 1
ATOM 4308 C C . LEU A 1 554 ? 28.543 15.049 -41.223 1.00 96.06 554 LEU A C 1
ATOM 4310 O O . LEU A 1 554 ? 28.216 15.018 -40.035 1.00 96.06 554 LEU A O 1
ATOM 4314 N N . PHE A 1 555 ? 27.864 15.766 -42.116 1.00 95.69 555 PHE A N 1
ATOM 4315 C CA . PHE A 1 555 ? 26.654 16.512 -41.776 1.00 95.69 555 PHE A CA 1
ATOM 4316 C C . PHE A 1 555 ? 25.507 15.574 -41.383 1.00 95.69 555 PHE A C 1
ATOM 4318 O O . PHE A 1 555 ? 24.836 15.846 -40.387 1.00 95.69 555 PHE A O 1
ATOM 4325 N N . HIS A 1 556 ? 25.333 14.441 -42.071 1.00 95.56 556 HIS A N 1
ATOM 4326 C CA . HIS A 1 556 ? 24.364 13.405 -41.700 1.00 95.56 556 HIS A CA 1
ATOM 4327 C C . HIS A 1 556 ? 24.643 12.841 -40.293 1.00 95.56 556 HIS A C 1
ATOM 4329 O O . HIS A 1 556 ? 23.745 12.768 -39.443 1.00 95.56 556 HIS A O 1
ATOM 4335 N N . LEU A 1 557 ? 25.913 12.539 -39.994 1.00 96.31 557 LEU A N 1
ATOM 4336 C CA . LEU A 1 557 ? 26.375 12.114 -38.669 1.00 96.31 557 LEU A CA 1
ATOM 4337 C C . LEU A 1 557 ? 26.078 13.175 -37.600 1.00 96.31 557 LEU A C 1
ATOM 4339 O O . LEU A 1 557 ? 25.498 12.852 -36.563 1.00 96.31 557 LEU A O 1
ATOM 4343 N N . LEU A 1 558 ? 26.390 14.447 -37.843 1.00 96.31 558 LEU A N 1
ATOM 4344 C CA . LEU A 1 558 ? 26.109 15.526 -36.888 1.00 96.31 558 LEU A CA 1
ATOM 4345 C C . LEU A 1 558 ? 24.601 15.774 -36.711 1.00 96.31 558 LEU A C 1
ATOM 4347 O O . LEU A 1 558 ? 24.156 16.060 -35.600 1.00 96.31 558 LEU A O 1
ATOM 4351 N N . CYS A 1 559 ? 23.791 15.580 -37.751 1.00 94.94 559 CYS A N 1
ATOM 4352 C CA . CYS A 1 559 ? 22.333 15.704 -37.679 1.00 94.94 559 CYS A CA 1
ATOM 4353 C C . CYS A 1 559 ? 21.659 14.542 -36.945 1.00 94.94 559 CYS A C 1
ATOM 4355 O O . CYS A 1 559 ? 20.625 14.743 -36.301 1.00 94.94 559 CYS A O 1
ATOM 4357 N N . SER A 1 560 ? 22.262 13.350 -36.929 1.00 94.75 560 SER A N 1
ATOM 4358 C CA . SER A 1 560 ? 21.816 12.264 -36.042 1.00 94.75 560 SER A CA 1
ATOM 4359 C C . SER A 1 560 ? 21.879 12.667 -34.555 1.00 94.75 560 SER A C 1
ATOM 4361 O O . SER A 1 560 ? 21.002 12.287 -33.780 1.00 94.75 560 SER A O 1
ATOM 4363 N N . LEU A 1 561 ? 22.821 13.548 -34.177 1.00 94.56 561 LEU A N 1
ATOM 4364 C CA . LEU A 1 561 ? 22.946 14.148 -32.837 1.00 94.56 561 LEU A CA 1
ATOM 4365 C C . LEU A 1 561 ? 21.975 15.322 -32.572 1.00 94.56 561 LEU A C 1
ATOM 4367 O O . LEU A 1 561 ? 22.091 15.985 -31.539 1.00 94.56 561 LEU A O 1
ATOM 4371 N N . LEU A 1 562 ? 21.026 15.598 -33.472 1.00 91.19 562 LEU A N 1
ATOM 4372 C CA . LEU A 1 562 ? 19.985 16.627 -33.308 1.00 91.19 562 LEU A CA 1
ATOM 4373 C C . LEU A 1 562 ? 18.563 16.040 -33.245 1.00 91.19 562 LEU A C 1
ATOM 4375 O O . LEU A 1 562 ? 17.651 16.685 -32.722 1.00 91.19 562 LEU A O 1
ATOM 4379 N N . LYS A 1 563 ? 18.364 14.815 -33.748 1.00 89.44 563 LYS A N 1
ATOM 4380 C CA . LYS A 1 563 ? 17.057 14.141 -33.820 1.00 89.44 563 LYS A CA 1
ATOM 4381 C C . LYS A 1 563 ? 16.648 13.653 -32.420 1.00 89.44 563 LYS A C 1
ATOM 4383 O O . LYS A 1 563 ? 17.317 12.811 -31.823 1.00 89.44 563 LYS A O 1
ATOM 4388 N N . ASN A 1 564 ? 15.571 14.217 -31.867 1.00 81.19 564 ASN A N 1
ATOM 4389 C CA . ASN A 1 564 ? 15.013 13.846 -30.556 1.00 81.19 564 ASN A CA 1
ATOM 4390 C C . ASN A 1 564 ? 13.920 12.770 -30.715 1.00 81.19 564 ASN A C 1
ATOM 4392 O O . ASN A 1 564 ? 13.460 12.509 -31.821 1.00 81.19 564 ASN A O 1
ATOM 4396 N N . ASN A 1 565 ? 13.482 12.144 -29.617 1.00 75.88 565 ASN A N 1
ATOM 4397 C CA . ASN A 1 565 ? 12.408 11.148 -29.674 1.00 75.88 565 ASN A CA 1
ATOM 4398 C C . ASN A 1 565 ? 11.021 11.817 -29.789 1.00 75.88 565 ASN A C 1
ATOM 4400 O O . ASN A 1 565 ? 10.454 12.268 -28.789 1.00 75.88 565 ASN A O 1
ATOM 4404 N N . GLU A 1 566 ? 10.464 11.852 -30.999 1.00 64.81 566 GLU A N 1
ATOM 4405 C CA . GLU A 1 566 ? 9.148 12.442 -31.298 1.00 64.81 566 GLU A CA 1
ATOM 4406 C C . GLU A 1 566 ? 7.988 11.718 -30.596 1.00 64.81 566 GLU A C 1
ATOM 4408 O O . GLU A 1 566 ? 6.998 12.347 -30.224 1.00 64.81 566 GLU A O 1
ATOM 4413 N N . HIS A 1 567 ? 8.144 10.427 -30.278 1.00 55.50 567 HIS A N 1
ATOM 4414 C CA . HIS A 1 567 ? 7.169 9.661 -29.493 1.00 55.50 567 HIS A CA 1
ATOM 4415 C C . HIS A 1 567 ? 7.197 9.981 -27.984 1.00 55.50 567 HIS A C 1
ATOM 4417 O O . HIS A 1 567 ? 6.563 9.279 -27.193 1.00 55.50 567 HIS A O 1
ATOM 4423 N N . THR A 1 568 ? 7.883 11.049 -27.550 1.00 52.94 568 THR A N 1
ATOM 4424 C CA . THR A 1 568 ? 7.755 11.581 -26.181 1.00 52.94 568 THR A CA 1
ATOM 4425 C C . THR A 1 568 ? 6.410 12.285 -25.975 1.00 52.94 568 THR A C 1
ATOM 4427 O O . THR A 1 568 ? 6.304 13.510 -25.871 1.00 52.94 568 THR A O 1
ATOM 4430 N N . THR A 1 569 ? 5.353 11.475 -25.864 1.00 45.91 569 THR A N 1
ATOM 4431 C CA . THR A 1 569 ? 4.023 11.911 -25.425 1.00 45.91 569 THR A CA 1
ATOM 4432 C C . THR A 1 569 ? 4.107 12.652 -24.082 1.00 45.91 569 THR A C 1
ATOM 4434 O O . THR A 1 569 ? 5.098 12.576 -23.347 1.00 45.91 569 THR A O 1
ATOM 4437 N N . LYS A 1 570 ? 3.046 13.385 -23.720 1.00 50.47 570 LYS A N 1
ATOM 4438 C CA . LYS A 1 570 ? 3.022 14.278 -22.541 1.00 50.47 570 LYS A CA 1
ATOM 4439 C C . LYS A 1 570 ? 3.268 13.580 -21.186 1.00 50.47 570 LYS A C 1
ATOM 4441 O O . LYS A 1 570 ? 3.363 14.274 -20.176 1.00 50.47 570 LYS A O 1
ATOM 4446 N N . GLU A 1 571 ? 3.409 12.254 -21.162 1.00 47.72 571 GLU A N 1
ATOM 4447 C CA . GLU A 1 571 ? 3.547 11.423 -19.964 1.00 47.72 571 GLU A CA 1
ATOM 4448 C C . GLU A 1 571 ? 4.937 10.780 -19.765 1.00 47.72 571 GLU A C 1
ATOM 4450 O O . GLU A 1 571 ? 5.137 10.118 -18.741 1.00 47.72 571 GLU A O 1
ATOM 4455 N N . THR A 1 572 ? 5.925 10.951 -20.668 1.00 47.00 572 THR A N 1
ATOM 4456 C CA . THR A 1 572 ? 7.221 10.260 -20.468 1.00 47.00 572 THR A CA 1
ATOM 4457 C C . THR A 1 572 ? 7.951 10.748 -19.209 1.00 47.00 572 THR A C 1
ATOM 4459 O O . THR A 1 572 ? 8.258 11.928 -19.013 1.00 47.00 572 THR A O 1
ATOM 4462 N N . LYS A 1 573 ? 8.224 9.801 -18.302 1.00 52.81 573 LYS A N 1
ATOM 4463 C CA . LYS A 1 573 ? 8.708 10.053 -16.930 1.00 52.81 573 LYS A CA 1
ATOM 4464 C C . LYS A 1 573 ? 10.173 10.513 -16.866 1.00 52.81 573 LYS A C 1
ATOM 4466 O O . LYS A 1 573 ? 10.675 10.836 -15.784 1.00 52.81 573 LYS A O 1
ATOM 4471 N N . PHE A 1 574 ? 10.890 10.525 -17.990 1.00 56.78 574 PHE A N 1
ATOM 4472 C CA . PHE A 1 574 ? 12.347 10.630 -18.028 1.00 56.78 574 PHE A CA 1
ATOM 4473 C C . PHE A 1 574 ? 12.829 11.887 -18.756 1.00 56.78 574 PHE A C 1
ATOM 4475 O O . PHE A 1 574 ? 13.144 11.887 -19.938 1.00 56.78 574 PHE A O 1
ATOM 4482 N N . ALA A 1 575 ? 13.005 12.968 -17.994 1.00 69.12 575 ALA A N 1
ATOM 4483 C CA . ALA A 1 575 ? 13.402 14.280 -18.514 1.00 69.12 575 ALA A CA 1
ATOM 4484 C C . ALA A 1 575 ? 14.683 14.323 -19.386 1.00 69.12 575 ALA A C 1
ATOM 4486 O O . ALA A 1 575 ? 14.903 15.334 -20.047 1.00 69.12 575 ALA A O 1
ATOM 4487 N N . TYR A 1 576 ? 15.546 13.292 -19.389 1.00 78.31 576 TYR A N 1
ATOM 4488 C CA . TYR A 1 576 ? 16.737 13.286 -20.256 1.00 78.31 576 TYR A CA 1
ATOM 4489 C C . TYR A 1 576 ? 16.378 13.093 -21.735 1.00 78.31 576 TYR A C 1
ATOM 4491 O O . TYR A 1 576 ? 17.152 13.515 -22.581 1.00 78.31 576 TYR A O 1
ATOM 4499 N N . GLU A 1 577 ? 15.214 12.520 -22.053 1.00 79.81 577 GLU A N 1
ATOM 4500 C CA . GLU A 1 577 ? 14.741 12.271 -23.429 1.00 79.81 577 GLU A CA 1
ATOM 4501 C C . GLU A 1 577 ? 14.447 13.570 -24.198 1.00 79.81 577 GLU A C 1
ATOM 4503 O O . GLU A 1 577 ? 14.389 13.576 -25.421 1.00 79.81 577 GLU A O 1
ATOM 4508 N N . LYS A 1 578 ? 14.311 14.690 -23.473 1.00 76.19 578 LYS A N 1
ATOM 4509 C CA . LYS A 1 578 ? 14.131 16.053 -24.008 1.00 76.19 578 LYS A CA 1
ATOM 4510 C C . LYS A 1 578 ? 15.454 16.813 -24.180 1.00 76.19 578 LYS A C 1
ATOM 4512 O O . LYS A 1 578 ? 15.454 18.018 -24.435 1.00 76.19 578 LYS A O 1
ATOM 4517 N N . ILE A 1 579 ? 16.577 16.129 -23.953 1.00 77.62 579 ILE A N 1
ATOM 4518 C CA . ILE A 1 579 ? 17.932 16.658 -24.122 1.00 77.62 579 ILE A CA 1
ATOM 4519 C C . ILE A 1 579 ? 18.772 15.698 -24.957 1.00 77.62 579 ILE A C 1
ATOM 4521 O O . ILE A 1 579 ? 19.398 16.146 -25.906 1.00 77.62 579 ILE A O 1
ATOM 4525 N N . MET A 1 580 ? 18.854 14.420 -24.599 1.00 87.19 580 MET A N 1
ATOM 4526 C CA . MET A 1 580 ? 19.729 13.461 -25.267 1.00 87.19 580 MET A CA 1
ATOM 4527 C C . MET A 1 580 ? 19.138 13.040 -26.627 1.00 87.19 580 MET A C 1
ATOM 4529 O O . MET A 1 580 ? 17.978 12.633 -26.651 1.00 87.19 580 MET A O 1
ATOM 4533 N N . PRO A 1 581 ? 19.904 13.107 -27.733 1.00 89.81 581 PRO A N 1
ATOM 4534 C CA . PRO A 1 581 ? 19.442 12.670 -29.052 1.00 89.81 581 PRO A CA 1
ATOM 4535 C C . PRO A 1 581 ? 19.084 11.182 -29.091 1.00 89.81 581 PRO A C 1
ATOM 4537 O O . PRO A 1 581 ? 19.623 10.378 -28.324 1.00 89.81 581 PRO A O 1
ATOM 4540 N N . LEU A 1 582 ? 18.201 10.808 -30.017 1.00 90.00 582 LEU A N 1
ATOM 4541 C CA . LEU A 1 582 ? 17.659 9.456 -30.134 1.00 90.00 582 LEU A CA 1
ATOM 4542 C C . LEU A 1 582 ? 18.745 8.409 -30.426 1.00 90.00 582 LEU A C 1
ATOM 4544 O O . LEU A 1 582 ? 18.696 7.325 -29.850 1.00 90.00 582 LEU A O 1
ATOM 4548 N N . ASN A 1 583 ? 19.759 8.725 -31.239 1.00 90.12 583 ASN A N 1
ATOM 4549 C CA . ASN A 1 583 ? 20.865 7.796 -31.488 1.00 90.12 583 ASN A CA 1
ATOM 4550 C C . ASN A 1 583 ? 21.690 7.526 -30.215 1.00 90.12 583 ASN A C 1
ATOM 4552 O O . ASN A 1 583 ? 21.962 6.372 -29.907 1.00 90.12 583 ASN A O 1
ATOM 4556 N N . LEU A 1 584 ? 21.983 8.542 -29.397 1.00 93.00 584 LEU A N 1
ATOM 4557 C CA . LEU A 1 584 ? 22.694 8.360 -28.125 1.00 93.00 584 LEU A CA 1
ATOM 4558 C C . LEU A 1 584 ? 21.842 7.649 -27.062 1.00 93.00 584 LEU A C 1
ATOM 4560 O O . LEU A 1 584 ? 22.386 6.949 -26.206 1.00 93.00 584 LEU A O 1
ATOM 4564 N N . ILE A 1 585 ? 20.514 7.795 -27.121 1.00 91.06 585 ILE A N 1
ATOM 4565 C CA . ILE A 1 585 ? 19.588 6.966 -26.337 1.00 91.06 585 ILE A CA 1
ATOM 4566 C C . ILE A 1 585 ? 19.650 5.514 -26.827 1.00 91.06 585 ILE A C 1
ATOM 4568 O O . ILE A 1 585 ? 19.705 4.615 -25.995 1.00 91.06 585 ILE A O 1
ATOM 4572 N N . ASN A 1 586 ? 19.716 5.269 -28.138 1.00 90.19 586 ASN A N 1
ATOM 4573 C CA . ASN A 1 586 ? 19.857 3.925 -28.706 1.00 90.19 586 ASN A CA 1
ATOM 4574 C C . ASN A 1 586 ? 21.225 3.290 -28.395 1.00 90.19 586 ASN A C 1
ATOM 4576 O O . ASN A 1 586 ? 21.260 2.106 -28.084 1.00 90.19 586 ASN A O 1
ATOM 4580 N N . PHE A 1 587 ? 22.320 4.062 -28.358 1.00 91.44 587 PHE A N 1
ATOM 4581 C CA . PHE A 1 587 ? 23.638 3.600 -27.887 1.00 91.44 587 PHE A CA 1
ATOM 4582 C C . PHE A 1 587 ? 23.629 3.206 -26.402 1.00 91.44 587 PHE A C 1
ATOM 4584 O O . PHE A 1 587 ? 24.472 2.436 -25.959 1.00 91.44 587 PHE A O 1
ATOM 4591 N N . ALA A 1 588 ? 22.718 3.770 -25.605 1.00 89.69 588 ALA A N 1
ATOM 4592 C CA . ALA A 1 588 ? 22.532 3.407 -24.203 1.00 89.69 588 ALA A CA 1
ATOM 4593 C C . ALA A 1 588 ? 21.474 2.311 -24.000 1.00 89.69 588 ALA A C 1
ATOM 4595 O O . ALA A 1 588 ? 21.491 1.622 -22.976 1.00 89.69 588 ALA A O 1
ATOM 4596 N N . LYS A 1 589 ? 20.529 2.173 -24.938 1.00 82.25 589 LYS A N 1
ATOM 4597 C CA . LYS A 1 589 ? 19.462 1.174 -24.914 1.00 82.25 589 LYS A CA 1
ATOM 4598 C C . LYS A 1 589 ? 20.101 -0.205 -25.045 1.00 82.25 589 LYS A C 1
ATOM 4600 O O . LYS A 1 589 ? 20.872 -0.466 -25.959 1.00 82.25 589 LYS A O 1
ATOM 4605 N N . SER A 1 590 ? 19.825 -1.046 -24.060 1.00 69.81 590 SER A N 1
ATOM 4606 C CA . SER A 1 590 ? 20.413 -2.375 -23.891 1.00 69.81 590 SER A CA 1
ATOM 4607 C C . SER A 1 590 ? 21.939 -2.447 -23.723 1.00 69.81 590 SER A C 1
ATOM 4609 O O . SER A 1 590 ? 22.418 -3.509 -23.368 1.00 69.81 590 SER A O 1
ATOM 4611 N N . ALA A 1 591 ? 22.721 -1.360 -23.796 1.00 74.50 591 ALA A N 1
ATOM 4612 C CA . ALA A 1 591 ? 24.170 -1.391 -23.496 1.00 74.50 591 ALA A CA 1
ATOM 4613 C C . ALA A 1 591 ? 24.526 -1.868 -22.068 1.00 74.50 591 ALA A C 1
ATOM 4615 O O . ALA A 1 591 ? 25.695 -2.071 -21.734 1.00 74.50 591 ALA A O 1
ATOM 4616 N N . ARG A 1 592 ? 23.509 -2.013 -21.211 1.00 70.31 592 ARG A N 1
ATOM 4617 C CA . ARG A 1 592 ? 23.508 -2.731 -19.936 1.00 70.31 592 ARG A CA 1
ATOM 4618 C C . ARG A 1 592 ? 22.101 -3.259 -19.668 1.00 70.31 592 ARG A C 1
ATOM 4620 O O . ARG A 1 592 ? 21.140 -2.501 -19.840 1.00 70.31 592 ARG A O 1
ATOM 4627 N N . ILE A 1 593 ? 21.996 -4.475 -19.134 1.00 58.78 593 ILE A N 1
ATOM 4628 C CA . ILE A 1 593 ? 20.742 -5.050 -18.627 1.00 58.78 593 ILE A CA 1
ATOM 4629 C C . ILE A 1 593 ? 20.107 -4.055 -17.627 1.00 58.78 593 ILE A C 1
ATOM 4631 O O . ILE A 1 593 ? 20.746 -3.614 -16.671 1.00 58.78 593 ILE A O 1
ATOM 4635 N N . HIS A 1 594 ? 18.883 -3.607 -17.928 1.00 57.31 594 HIS A N 1
ATOM 4636 C CA . HIS A 1 594 ? 18.059 -2.601 -17.221 1.00 57.31 594 HIS A CA 1
ATOM 4637 C C . HIS A 1 594 ? 18.666 -1.190 -16.937 1.00 57.31 594 HIS A C 1
ATOM 4639 O O . HIS A 1 594 ? 17.926 -0.264 -16.579 1.00 57.31 594 HIS A O 1
ATOM 4645 N N . GLU A 1 595 ? 19.972 -0.943 -17.117 1.00 66.06 595 GLU A N 1
ATOM 4646 C CA . GLU A 1 595 ? 20.626 0.321 -16.710 1.00 66.06 595 GLU A CA 1
ATOM 4647 C C . GLU A 1 595 ? 20.686 1.441 -17.771 1.00 66.06 595 GLU A C 1
ATOM 4649 O O . GLU A 1 595 ? 21.110 2.547 -17.427 1.00 66.06 595 GLU A O 1
ATOM 4654 N N . GLY A 1 596 ? 20.274 1.236 -19.028 1.00 81.00 596 GLY A N 1
ATOM 4655 C CA . GLY A 1 596 ? 20.459 2.232 -20.109 1.00 81.00 596 GLY A CA 1
ATOM 4656 C C . GLY A 1 596 ? 20.012 3.664 -19.753 1.00 81.00 596 GLY A C 1
ATOM 4657 O O . GLY A 1 596 ? 20.762 4.630 -19.904 1.00 81.00 596 GLY A O 1
ATOM 4658 N N . HIS A 1 597 ? 18.846 3.804 -19.115 1.00 83.50 597 HIS A N 1
ATOM 4659 C CA . HIS A 1 597 ? 18.324 5.082 -18.611 1.00 83.50 597 HIS A CA 1
ATOM 4660 C C . HIS A 1 597 ? 19.265 5.786 -17.598 1.00 83.50 597 HIS A C 1
ATOM 4662 O O . HIS A 1 597 ? 19.324 7.019 -17.520 1.00 83.50 597 HIS A O 1
ATOM 4668 N N . ARG A 1 598 ? 20.008 5.012 -16.792 1.00 81.81 598 ARG A N 1
ATOM 4669 C CA . ARG A 1 598 ? 20.980 5.472 -15.783 1.00 81.81 598 ARG A CA 1
ATOM 4670 C C . ARG A 1 598 ? 22.265 5.955 -16.454 1.00 81.81 598 ARG A C 1
ATOM 4672 O O . ARG A 1 598 ? 22.885 6.895 -15.953 1.00 81.81 598 ARG A O 1
ATOM 4679 N N . LEU A 1 599 ? 22.631 5.336 -17.579 1.00 88.25 599 LEU A N 1
ATOM 4680 C CA . LEU A 1 599 ? 23.754 5.717 -18.431 1.00 88.25 599 LEU A CA 1
ATOM 4681 C C . LEU A 1 599 ? 23.486 7.084 -19.085 1.00 88.25 599 LEU A C 1
ATOM 4683 O O . LEU A 1 599 ? 24.229 8.028 -18.802 1.00 88.25 599 LEU A O 1
ATOM 4687 N N . CYS A 1 600 ? 22.364 7.236 -19.807 1.00 89.81 600 CYS A N 1
ATOM 4688 C CA . CYS A 1 600 ? 21.905 8.510 -20.391 1.00 89.81 600 CYS A CA 1
ATOM 4689 C C . CYS A 1 600 ? 21.924 9.648 -19.364 1.00 89.81 600 CYS A C 1
ATOM 4691 O O . CYS A 1 600 ? 22.549 10.696 -19.542 1.00 89.81 600 CYS A O 1
ATOM 4693 N N . LYS A 1 601 ? 21.276 9.403 -18.219 1.00 86.25 601 LYS A N 1
ATOM 4694 C CA . LYS A 1 601 ? 21.111 10.376 -17.134 1.00 86.25 601 LYS A CA 1
ATOM 4695 C C . LYS A 1 601 ? 22.425 10.799 -16.476 1.00 86.25 601 LYS A C 1
ATOM 4697 O O . LYS A 1 601 ? 22.471 11.872 -15.876 1.00 86.25 601 LYS A O 1
ATOM 4702 N N . ARG A 1 602 ? 23.480 9.980 -16.550 1.00 87.38 602 ARG A N 1
ATOM 4703 C CA . ARG A 1 602 ? 24.832 10.348 -16.102 1.00 87.38 602 ARG A CA 1
ATOM 4704 C C . ARG A 1 602 ? 25.601 11.080 -17.201 1.00 87.38 602 ARG A C 1
ATOM 4706 O O . ARG A 1 602 ? 26.166 12.125 -16.896 1.00 87.38 602 ARG A O 1
ATOM 4713 N N . ALA A 1 603 ? 25.566 10.602 -18.445 1.00 91.12 603 ALA A N 1
ATOM 4714 C CA . ALA A 1 603 ? 26.237 11.238 -19.582 1.00 91.12 603 ALA A CA 1
ATOM 4715 C C . ALA A 1 603 ? 25.805 12.705 -19.769 1.00 91.12 603 ALA A C 1
ATOM 4717 O O . ALA A 1 603 ? 26.659 13.588 -19.807 1.00 91.12 603 ALA A O 1
ATOM 4718 N N . VAL A 1 604 ? 24.492 12.987 -19.742 1.00 88.94 604 VAL A N 1
ATOM 4719 C CA . VAL A 1 604 ? 23.968 14.369 -19.772 1.00 88.94 604 VAL A CA 1
ATOM 4720 C C . VAL A 1 604 ? 24.545 15.211 -18.632 1.00 88.94 604 VAL A C 1
ATOM 4722 O O . VAL A 1 604 ? 25.015 16.315 -18.874 1.00 88.94 604 VAL A O 1
ATOM 4725 N N . ARG A 1 605 ? 24.592 14.688 -17.399 1.00 83.44 605 ARG A N 1
ATOM 4726 C CA . ARG A 1 605 ? 25.123 15.429 -16.241 1.00 83.44 605 ARG A CA 1
ATOM 4727 C C . ARG A 1 605 ? 26.599 15.784 -16.388 1.00 83.44 605 ARG A C 1
ATOM 4729 O O . ARG A 1 605 ? 26.941 16.940 -16.163 1.00 83.44 605 ARG A O 1
ATOM 4736 N N . HIS A 1 606 ? 27.443 14.823 -16.770 1.00 87.75 606 HIS A N 1
ATOM 4737 C CA . HIS A 1 606 ? 28.867 15.066 -17.027 1.00 87.75 606 HIS A CA 1
ATOM 4738 C C . HIS A 1 606 ? 29.073 16.080 -18.161 1.00 87.75 606 HIS A C 1
ATOM 4740 O O . HIS A 1 606 ? 29.964 16.924 -18.068 1.00 87.75 606 HIS A O 1
ATOM 4746 N N . ALA A 1 607 ? 28.228 16.024 -19.198 1.00 89.06 607 ALA A N 1
ATOM 4747 C CA . ALA A 1 607 ? 28.280 16.935 -20.334 1.00 89.06 607 ALA A CA 1
ATOM 4748 C C . ALA A 1 607 ? 27.891 18.376 -19.964 1.00 89.06 607 ALA A C 1
ATOM 4750 O O . ALA A 1 607 ? 28.450 19.323 -20.511 1.00 89.06 607 ALA A O 1
ATOM 4751 N N . THR A 1 608 ? 26.961 18.536 -19.017 1.00 84.31 608 THR A N 1
ATOM 4752 C CA . THR A 1 608 ? 26.496 19.837 -18.504 1.00 84.31 608 THR A CA 1
ATOM 4753 C C . THR A 1 608 ? 27.280 20.371 -17.300 1.00 84.31 608 THR A C 1
ATOM 4755 O O . THR A 1 608 ? 26.962 21.456 -16.816 1.00 84.31 608 THR A O 1
ATOM 4758 N N . ASP A 1 609 ? 28.258 19.631 -16.766 1.00 83.38 609 ASP A N 1
ATOM 4759 C CA . ASP A 1 609 ? 29.026 20.069 -15.596 1.00 83.38 609 ASP A CA 1
ATOM 4760 C C . ASP A 1 609 ? 30.034 21.167 -15.999 1.00 83.38 609 ASP A C 1
ATOM 4762 O O . ASP A 1 609 ? 30.957 20.881 -16.762 1.00 83.38 609 ASP A O 1
ATOM 4766 N N . PRO A 1 610 ? 29.932 22.410 -15.483 1.00 79.75 610 PRO A N 1
ATOM 4767 C CA . PRO A 1 610 ? 30.884 23.482 -15.783 1.00 79.75 610 PRO A CA 1
ATOM 4768 C C . PRO A 1 610 ? 32.273 23.253 -15.160 1.00 79.75 610 PRO A C 1
ATOM 4770 O O . PRO A 1 610 ? 33.152 24.096 -15.311 1.00 79.75 610 PRO A O 1
ATOM 4773 N N . ALA A 1 611 ? 32.473 22.159 -14.416 1.00 80.75 611 ALA A N 1
ATOM 4774 C CA . ALA A 1 611 ? 33.779 21.685 -13.970 1.00 80.75 611 ALA A CA 1
ATOM 4775 C C . ALA A 1 611 ? 34.370 20.569 -14.861 1.00 80.75 611 ALA A C 1
ATOM 4777 O O . ALA A 1 611 ? 35.480 20.108 -14.572 1.00 80.75 611 ALA A O 1
ATOM 4778 N N . SER A 1 612 ? 33.663 20.133 -15.914 1.00 81.69 612 SER A N 1
ATOM 4779 C CA . SER A 1 612 ? 34.235 19.352 -17.020 1.00 81.69 612 SER A CA 1
ATOM 4780 C C . SER A 1 612 ? 34.999 20.281 -17.980 1.00 81.69 612 SER A C 1
ATOM 4782 O O . SER A 1 612 ? 34.507 21.371 -18.272 1.00 81.69 612 SER A O 1
ATOM 4784 N N . PRO A 1 613 ? 36.167 19.869 -18.510 1.00 84.06 613 PRO A N 1
ATOM 4785 C CA . PRO A 1 613 ? 36.863 20.587 -19.579 1.00 84.06 613 PRO A CA 1
ATOM 4786 C C . PRO A 1 613 ? 35.970 20.851 -20.800 1.00 84.06 613 PRO A C 1
ATOM 4788 O O . PRO A 1 613 ? 35.150 20.013 -21.186 1.00 84.06 613 PRO A O 1
ATOM 4791 N N . ASN A 1 614 ? 36.142 22.013 -21.430 1.00 82.94 614 ASN A N 1
ATOM 4792 C CA . ASN A 1 614 ? 35.310 22.440 -22.552 1.00 82.94 614 ASN A CA 1
ATOM 4793 C C . ASN A 1 614 ? 35.603 21.591 -23.801 1.00 82.94 614 ASN A C 1
ATOM 4795 O O . ASN A 1 614 ? 36.763 21.417 -24.162 1.00 82.94 614 ASN A O 1
ATOM 4799 N N . ILE A 1 615 ? 34.572 21.061 -24.469 1.00 89.94 615 ILE A N 1
ATOM 4800 C CA . ILE A 1 615 ? 34.752 20.177 -25.634 1.00 89.94 615 ILE A CA 1
ATOM 4801 C C . ILE A 1 615 ? 35.409 20.893 -26.833 1.00 89.94 615 ILE A C 1
ATOM 4803 O O . ILE A 1 615 ? 36.011 20.237 -27.668 1.00 89.94 615 ILE A O 1
ATOM 4807 N N . ILE A 1 616 ? 35.424 22.231 -26.875 1.00 86.50 616 ILE A N 1
ATOM 4808 C CA . ILE A 1 616 ? 36.212 23.024 -27.848 1.00 86.50 616 ILE A CA 1
ATOM 4809 C C . ILE A 1 616 ? 37.684 22.563 -27.937 1.00 86.50 616 ILE A C 1
ATOM 4811 O O . ILE A 1 616 ? 38.284 22.583 -29.010 1.00 86.50 616 ILE A O 1
ATOM 4815 N N . GLU A 1 617 ? 38.260 22.120 -26.817 1.00 89.44 617 GLU A N 1
ATOM 4816 C CA . GLU A 1 617 ? 39.650 21.660 -26.720 1.00 89.44 617 GLU A CA 1
ATOM 4817 C C . GLU A 1 617 ? 39.845 20.186 -27.126 1.00 89.44 617 GLU A C 1
ATOM 4819 O O . GLU A 1 617 ? 40.986 19.726 -27.196 1.00 89.44 617 GLU A O 1
ATOM 4824 N N . SER A 1 618 ? 38.769 19.430 -27.385 1.00 92.31 618 SER A N 1
ATOM 4825 C CA . SER A 1 618 ? 38.865 18.003 -27.709 1.00 92.31 618 SER A CA 1
ATOM 4826 C C . SER A 1 618 ? 39.547 17.772 -29.053 1.00 92.31 618 SER A C 1
ATOM 4828 O O . SER A 1 618 ? 39.270 18.485 -30.024 1.00 92.31 618 SER A O 1
ATOM 4830 N N . GLY A 1 619 ? 40.359 16.718 -29.130 1.00 95.88 619 GLY A N 1
ATOM 4831 C CA . GLY A 1 619 ? 40.811 16.170 -30.404 1.00 95.88 619 GLY A CA 1
ATOM 4832 C C . GLY A 1 619 ? 39.640 15.530 -31.147 1.00 95.88 619 GLY A C 1
ATOM 4833 O O . GLY A 1 619 ? 38.807 14.856 -30.534 1.00 95.88 619 GLY A O 1
ATOM 4834 N N . VAL A 1 620 ? 39.579 15.755 -32.455 1.00 96.81 620 VAL A N 1
ATOM 4835 C CA . VAL A 1 620 ? 38.543 15.229 -33.344 1.00 96.81 620 VAL A CA 1
ATOM 4836 C C . VAL A 1 620 ? 39.215 14.615 -34.562 1.00 96.81 620 VAL A C 1
ATOM 4838 O O . VAL A 1 620 ? 39.939 15.306 -35.279 1.00 96.81 620 VAL A O 1
ATOM 4841 N N . THR A 1 621 ? 38.943 13.339 -34.815 1.00 97.06 621 THR A N 1
ATOM 4842 C CA . THR A 1 621 ? 39.363 12.653 -36.039 1.00 97.06 621 THR A CA 1
ATOM 4843 C C . THR A 1 621 ? 38.137 12.251 -36.842 1.00 97.06 621 THR A C 1
ATOM 4845 O O . THR A 1 621 ? 37.273 11.524 -36.351 1.00 97.06 621 THR A O 1
ATOM 4848 N N . LEU A 1 622 ? 38.085 12.721 -38.084 1.00 97.50 622 LEU A N 1
ATOM 4849 C CA . LEU A 1 622 ? 37.219 12.201 -39.132 1.00 97.50 622 LEU A CA 1
ATOM 4850 C C . LEU A 1 622 ? 37.849 10.907 -39.660 1.00 97.50 622 LEU A C 1
ATOM 4852 O O . LEU A 1 622 ? 39.035 10.916 -40.001 1.00 97.50 622 LEU A O 1
ATOM 4856 N N . ALA A 1 623 ? 37.103 9.806 -39.703 1.00 97.00 623 ALA A N 1
ATOM 4857 C CA . ALA A 1 623 ? 37.627 8.496 -40.092 1.00 97.00 623 ALA A CA 1
ATOM 4858 C C . ALA A 1 623 ? 36.591 7.658 -40.856 1.00 97.00 623 ALA A C 1
ATOM 4860 O O . ALA A 1 623 ? 35.398 7.963 -40.845 1.00 97.00 623 ALA A O 1
ATOM 4861 N N . LEU A 1 624 ? 37.054 6.590 -41.504 1.00 96.31 624 LEU A N 1
ATOM 4862 C CA . LEU A 1 624 ? 36.212 5.524 -42.043 1.00 96.31 624 LEU A CA 1
ATOM 4863 C C . LEU A 1 624 ? 36.283 4.297 -41.134 1.00 96.31 624 LEU A C 1
ATOM 4865 O O . LEU A 1 624 ? 37.368 3.912 -40.702 1.00 96.31 624 LEU A O 1
ATOM 4869 N N . TYR A 1 625 ? 35.137 3.670 -40.884 1.00 95.69 625 TYR A N 1
ATOM 4870 C CA . TYR A 1 625 ? 35.023 2.323 -40.334 1.00 95.69 625 TYR A CA 1
ATOM 4871 C C . TYR A 1 625 ? 34.452 1.412 -41.425 1.00 95.69 625 TYR A C 1
ATOM 4873 O O . TYR A 1 625 ? 33.275 1.504 -41.781 1.00 95.69 625 TYR A O 1
ATOM 4881 N N . GLY A 1 626 ? 35.316 0.600 -42.039 1.00 93.06 626 GLY A N 1
ATOM 4882 C CA . GLY A 1 626 ? 35.010 -0.006 -43.338 1.00 93.06 626 GLY A CA 1
ATOM 4883 C C . GLY A 1 626 ? 34.752 1.082 -44.388 1.00 93.06 626 GLY A C 1
ATOM 4884 O O . GLY A 1 626 ? 35.641 1.876 -44.686 1.00 93.06 626 GLY A O 1
ATOM 4885 N N . SER A 1 627 ? 33.530 1.142 -44.922 1.00 93.62 627 SER A N 1
ATOM 4886 C CA . SER A 1 627 ? 33.071 2.198 -45.838 1.00 93.62 627 SER A CA 1
ATOM 4887 C C . SER A 1 627 ? 32.203 3.280 -45.176 1.00 93.62 627 SER A C 1
ATOM 4889 O O . SER A 1 627 ? 31.827 4.240 -45.848 1.00 93.62 627 SER A O 1
ATOM 4891 N N . GLU A 1 628 ? 31.870 3.156 -43.885 1.00 95.88 628 GLU A N 1
ATOM 4892 C CA . GLU A 1 628 ? 31.012 4.114 -43.179 1.00 95.88 628 GLU A CA 1
ATOM 4893 C C . GLU A 1 628 ? 31.840 5.229 -42.526 1.00 95.88 628 GLU A C 1
ATOM 4895 O O . GLU A 1 628 ? 32.842 4.972 -41.858 1.00 95.88 628 GLU A O 1
ATOM 4900 N N . LEU A 1 629 ? 31.404 6.481 -42.676 1.00 96.94 629 LEU A N 1
ATOM 4901 C CA . LEU A 1 629 ? 32.038 7.611 -42.007 1.00 96.94 629 LEU A CA 1
ATOM 4902 C C . LEU A 1 629 ? 31.746 7.604 -40.496 1.00 96.94 629 LEU A C 1
ATOM 4904 O O . LEU A 1 629 ? 30.597 7.491 -40.058 1.00 96.94 629 LEU A O 1
ATOM 4908 N N . CYS A 1 630 ? 32.790 7.803 -39.697 1.00 97.62 630 CYS A N 1
ATOM 4909 C CA . CYS A 1 630 ? 32.713 7.896 -38.248 1.00 97.62 630 CYS A CA 1
ATOM 4910 C C . CYS A 1 630 ? 33.504 9.089 -37.690 1.00 97.62 630 CYS A C 1
ATOM 4912 O O . CYS A 1 630 ? 34.388 9.658 -38.339 1.00 97.62 630 CYS A O 1
ATOM 4914 N N . LEU A 1 631 ? 33.166 9.477 -36.459 1.00 97.69 631 LEU A N 1
ATOM 4915 C CA . LEU A 1 631 ? 33.803 10.579 -35.745 1.00 97.69 631 LEU A CA 1
ATOM 4916 C C . LEU A 1 631 ? 34.427 10.070 -34.444 1.00 97.69 631 LEU A C 1
ATOM 4918 O O . LEU A 1 631 ? 33.723 9.579 -33.559 1.00 97.69 631 LEU A O 1
ATOM 4922 N N . VAL A 1 632 ? 35.746 10.220 -34.307 1.00 97.44 632 VAL A N 1
ATOM 4923 C CA . VAL A 1 632 ? 36.474 9.919 -33.069 1.00 97.44 632 VAL A CA 1
ATOM 4924 C C . VAL A 1 632 ? 36.647 11.203 -32.265 1.00 97.44 632 VAL A C 1
ATOM 4926 O O . VAL A 1 632 ? 37.363 12.114 -32.678 1.00 97.44 632 VAL A O 1
ATOM 4929 N N . LEU A 1 633 ? 36.018 11.271 -31.093 1.00 97.25 633 LEU A N 1
ATOM 4930 C CA . LEU A 1 633 ? 36.203 12.350 -30.120 1.00 97.25 633 LEU A CA 1
ATOM 4931 C C . LEU A 1 633 ? 37.172 11.896 -29.028 1.00 97.25 633 LEU A C 1
ATOM 4933 O O . LEU A 1 633 ? 36.945 10.855 -28.413 1.00 97.25 633 LEU A O 1
ATOM 4937 N N . ALA A 1 634 ? 38.212 12.683 -28.752 1.00 96.00 634 ALA A N 1
ATOM 4938 C CA . ALA A 1 634 ? 39.216 12.415 -27.723 1.00 96.00 634 ALA A CA 1
ATOM 4939 C C . ALA A 1 634 ? 39.308 13.592 -26.740 1.00 96.00 634 ALA A C 1
ATOM 4941 O O . ALA A 1 634 ? 39.735 14.688 -27.109 1.00 96.00 634 ALA A O 1
ATOM 4942 N N . HIS A 1 635 ? 38.909 13.384 -25.479 1.00 95.50 635 HIS A N 1
ATOM 4943 C CA . HIS A 1 635 ? 38.847 14.465 -24.486 1.00 95.50 635 HIS A CA 1
ATOM 4944 C C . HIS A 1 635 ? 39.009 13.998 -23.032 1.00 95.50 635 HIS A C 1
ATOM 4946 O O . HIS A 1 635 ? 38.990 12.807 -22.711 1.00 95.50 635 HIS A O 1
ATOM 4952 N N . LYS A 1 636 ? 39.145 14.967 -22.126 1.00 93.81 636 LYS A N 1
ATOM 4953 C CA . LYS A 1 636 ? 39.217 14.776 -20.673 1.00 93.81 636 LYS A CA 1
ATOM 4954 C C . LYS A 1 636 ? 37.839 14.989 -20.034 1.00 93.81 636 LYS A C 1
ATOM 4956 O O . LYS A 1 636 ? 37.316 16.097 -20.052 1.00 93.81 636 LYS A O 1
ATOM 4961 N N . VAL A 1 637 ? 37.272 13.951 -19.413 1.00 91.12 637 VAL A N 1
ATOM 4962 C CA . VAL A 1 637 ? 35.961 13.993 -18.730 1.00 91.12 637 VAL A CA 1
ATOM 4963 C C . VAL A 1 637 ? 36.146 13.917 -17.217 1.00 91.12 637 VAL A C 1
ATOM 4965 O O . VAL A 1 637 ? 36.833 13.030 -16.711 1.00 91.12 637 VAL A O 1
ATOM 4968 N N . ARG A 1 638 ? 35.516 14.818 -16.455 1.00 86.25 638 ARG A N 1
ATOM 4969 C CA . ARG A 1 638 ? 35.630 14.824 -14.989 1.00 86.25 638 ARG A CA 1
ATOM 4970 C C . ARG A 1 638 ? 34.716 13.789 -14.325 1.00 86.25 638 ARG A C 1
ATOM 4972 O O . ARG A 1 638 ? 33.562 13.612 -14.712 1.00 86.25 638 ARG A O 1
ATOM 4979 N N . ALA A 1 639 ? 35.213 13.138 -13.274 1.00 80.56 639 ALA A N 1
ATOM 4980 C CA . ALA A 1 639 ? 34.450 12.206 -12.449 1.00 80.56 639 ALA A CA 1
ATOM 4981 C C . ALA A 1 639 ? 33.337 12.913 -11.647 1.00 80.56 639 ALA A C 1
ATOM 4983 O O . ALA A 1 639 ? 33.598 13.888 -10.947 1.00 80.56 639 ALA A O 1
ATOM 4984 N N . SER A 1 640 ? 32.122 12.346 -11.642 1.00 64.50 640 SER A N 1
ATOM 4985 C CA . SER A 1 640 ? 30.870 12.980 -11.168 1.00 64.50 640 SER A CA 1
ATOM 4986 C C . SER A 1 640 ? 30.841 13.496 -9.710 1.00 64.50 640 SER A C 1
ATOM 4988 O O . SER A 1 640 ? 29.872 14.157 -9.345 1.00 64.50 640 SER A O 1
ATOM 4990 N N . MET A 1 641 ? 31.832 13.172 -8.872 1.00 56.03 641 MET A N 1
ATOM 4991 C CA . MET A 1 641 ? 31.992 13.681 -7.495 1.00 56.03 641 MET A CA 1
ATOM 4992 C C . MET A 1 641 ? 33.469 13.754 -7.040 1.00 56.03 641 MET A C 1
ATOM 4994 O O . MET A 1 641 ? 33.743 13.752 -5.842 1.00 56.03 641 MET A O 1
ATOM 4998 N N . LYS A 1 642 ? 34.455 13.754 -7.952 1.00 61.75 642 LYS A N 1
ATOM 4999 C CA . LYS A 1 642 ? 35.884 13.725 -7.568 1.00 61.75 642 LYS A CA 1
ATOM 5000 C C . LYS A 1 642 ? 36.713 14.783 -8.311 1.00 61.75 642 LYS A C 1
ATOM 5002 O O . LYS A 1 642 ? 36.264 15.410 -9.271 1.00 61.75 642 LYS A O 1
ATOM 5007 N N . SER A 1 643 ? 37.939 14.995 -7.839 1.00 73.50 643 SER A N 1
ATOM 5008 C CA . SER A 1 643 ? 39.001 15.711 -8.563 1.00 73.50 643 SER A CA 1
ATOM 5009 C C . SER A 1 643 ? 39.538 14.923 -9.763 1.00 73.50 643 SER A C 1
ATOM 5011 O O . SER A 1 643 ? 40.137 15.518 -10.649 1.00 73.50 643 SER A O 1
ATOM 5013 N N . LEU A 1 644 ? 39.299 13.606 -9.807 1.00 82.56 644 LEU A N 1
ATOM 5014 C CA . LEU A 1 644 ? 39.731 12.723 -10.889 1.00 82.56 644 LEU A CA 1
ATOM 5015 C C . LEU A 1 644 ? 39.166 13.164 -12.247 1.00 82.56 644 LEU A C 1
ATOM 5017 O O . LEU A 1 644 ? 37.966 13.423 -12.390 1.00 82.56 644 LEU A O 1
ATOM 5021 N N . VAL A 1 645 ? 40.043 13.175 -13.246 1.00 87.81 645 VAL A N 1
ATOM 5022 C CA . VAL A 1 645 ? 39.741 13.450 -14.650 1.00 87.81 645 VAL A CA 1
ATOM 5023 C C . VAL A 1 645 ? 40.172 12.230 -15.455 1.00 87.81 645 VAL A C 1
ATOM 5025 O O . VAL A 1 645 ? 41.309 11.783 -15.330 1.00 87.81 645 VAL A O 1
ATOM 5028 N N . TYR A 1 646 ? 39.263 11.685 -16.258 1.00 91.94 646 TYR A N 1
ATOM 5029 C CA . TYR A 1 646 ? 39.510 10.506 -17.079 1.00 91.94 646 TYR A CA 1
ATOM 5030 C C . TYR A 1 646 ? 39.749 10.911 -18.530 1.00 91.94 646 TYR A C 1
ATOM 5032 O O . TYR A 1 646 ? 38.944 11.635 -19.122 1.00 91.94 646 TYR A O 1
ATOM 5040 N N . CYS A 1 647 ? 40.827 10.405 -19.124 1.00 92.88 647 CYS A N 1
ATOM 5041 C CA . CYS A 1 647 ? 40.987 10.440 -20.571 1.00 92.88 647 CYS A CA 1
ATOM 5042 C C . CYS A 1 647 ? 39.944 9.496 -21.176 1.00 92.88 647 CYS A C 1
ATOM 5044 O O . CYS A 1 647 ? 39.760 8.379 -20.686 1.00 92.88 647 CYS A O 1
ATOM 5046 N N . THR A 1 648 ? 39.224 9.976 -22.184 1.00 94.12 648 THR A N 1
ATOM 5047 C CA . THR A 1 648 ? 38.132 9.256 -22.839 1.00 94.12 648 THR A CA 1
ATOM 5048 C C . THR A 1 648 ? 38.256 9.437 -24.347 1.00 94.12 648 THR A C 1
ATOM 5050 O O . THR A 1 648 ? 38.427 10.568 -24.808 1.00 94.12 648 THR A O 1
ATOM 5053 N N . LYS A 1 649 ? 38.132 8.348 -25.110 1.00 95.31 649 LYS A N 1
ATOM 5054 C CA . LYS A 1 649 ? 37.898 8.395 -26.558 1.00 95.31 649 LYS A CA 1
ATOM 5055 C C . LYS A 1 649 ? 36.576 7.724 -26.900 1.00 95.31 649 LYS A C 1
ATOM 5057 O O . LYS A 1 649 ? 36.159 6.771 -26.240 1.00 95.31 649 LYS A O 1
ATOM 5062 N N . THR A 1 650 ? 35.898 8.204 -27.932 1.00 96.06 650 THR A N 1
ATOM 5063 C CA . THR A 1 650 ? 34.635 7.630 -28.410 1.00 96.06 650 THR A CA 1
ATOM 5064 C C . THR A 1 650 ? 34.554 7.759 -29.920 1.00 96.06 650 THR A C 1
ATOM 5066 O O . THR A 1 650 ? 34.579 8.876 -30.426 1.00 96.06 650 THR A O 1
ATOM 5069 N N . CYS A 1 651 ? 34.462 6.624 -30.612 1.00 96.69 651 CYS A N 1
ATOM 5070 C CA . CYS A 1 651 ? 34.205 6.531 -32.044 1.00 96.69 651 CYS A CA 1
ATOM 5071 C C . CYS A 1 651 ? 32.768 6.056 -32.277 1.00 96.69 651 CYS A C 1
ATOM 5073 O O . CYS A 1 651 ? 32.335 5.072 -31.673 1.00 96.69 651 CYS A O 1
ATOM 5075 N N . PHE A 1 652 ? 32.035 6.760 -33.134 1.00 97.44 652 PHE A N 1
ATOM 5076 C CA . PHE A 1 652 ? 30.639 6.477 -33.466 1.00 97.44 652 PHE A CA 1
ATOM 5077 C C . PHE A 1 652 ? 30.312 6.954 -34.885 1.00 97.44 652 PHE A C 1
ATOM 5079 O O . PHE A 1 652 ? 30.946 7.885 -35.390 1.00 97.44 652 PHE A O 1
ATOM 5086 N N . SER A 1 653 ? 29.323 6.321 -35.511 1.00 96.81 653 SER A N 1
ATOM 5087 C CA . SER A 1 653 ? 28.707 6.769 -36.762 1.00 96.81 653 SER A CA 1
ATOM 5088 C C . SER A 1 653 ? 27.338 7.414 -36.489 1.00 96.81 653 SER A C 1
ATOM 5090 O O . SER A 1 653 ? 26.960 7.659 -35.340 1.00 96.81 653 SER A O 1
ATOM 5092 N N . HIS A 1 654 ? 26.559 7.689 -37.537 1.00 94.50 654 HIS A N 1
ATOM 5093 C CA . HIS A 1 654 ? 25.164 8.117 -37.395 1.00 94.50 654 HIS A CA 1
ATOM 5094 C C . HIS A 1 654 ? 24.246 7.051 -36.756 1.00 94.50 654 HIS A C 1
ATOM 5096 O O . HIS A 1 654 ? 23.271 7.413 -36.088 1.00 94.50 654 HIS A O 1
ATOM 5102 N N . LYS A 1 655 ? 24.558 5.759 -36.946 1.00 92.31 655 LYS A N 1
ATOM 5103 C CA . LYS A 1 655 ? 23.746 4.604 -36.517 1.00 92.31 655 LYS A CA 1
ATOM 5104 C C . LYS A 1 655 ? 24.273 3.902 -35.276 1.00 92.31 655 LYS A C 1
ATOM 5106 O O . LYS A 1 655 ? 23.463 3.527 -34.429 1.00 92.31 655 LYS A O 1
ATOM 5111 N N . ASP A 1 656 ? 25.593 3.748 -35.162 1.00 94.31 656 ASP A N 1
ATOM 5112 C CA . ASP A 1 656 ? 26.200 2.812 -34.215 1.00 94.31 656 ASP A CA 1
ATOM 5113 C C . ASP A 1 656 ? 27.386 3.395 -33.437 1.00 94.31 656 ASP A C 1
ATOM 5115 O O . ASP A 1 656 ? 28.112 4.292 -33.876 1.00 94.31 656 ASP A O 1
ATOM 5119 N N . LEU A 1 657 ? 27.592 2.843 -32.241 1.00 95.00 657 LEU A N 1
ATOM 5120 C CA . LEU A 1 657 ? 28.742 3.129 -31.399 1.00 95.00 657 LEU A CA 1
ATOM 5121 C C . LEU A 1 657 ? 29.858 2.140 -31.744 1.00 95.00 657 LEU A C 1
ATOM 5123 O O . LEU A 1 657 ? 29.780 0.965 -31.393 1.00 95.00 657 LEU A O 1
ATOM 5127 N N . ILE A 1 658 ? 30.903 2.609 -32.419 1.00 95.19 658 ILE A N 1
ATOM 5128 C CA . ILE A 1 658 ? 31.962 1.736 -32.933 1.00 95.19 658 ILE A CA 1
ATOM 5129 C C . ILE A 1 658 ? 32.885 1.297 -31.796 1.00 95.19 658 ILE A C 1
ATOM 5131 O O . ILE A 1 658 ? 33.026 0.104 -31.573 1.00 95.19 658 ILE A O 1
ATOM 5135 N N . ALA A 1 659 ? 33.471 2.223 -31.030 1.00 94.31 659 ALA A N 1
ATOM 5136 C CA . ALA A 1 659 ? 34.369 1.870 -29.922 1.00 94.31 659 ALA A CA 1
ATOM 5137 C C . ALA A 1 659 ? 34.449 2.969 -28.850 1.00 94.31 659 ALA A C 1
ATOM 5139 O O . ALA A 1 659 ? 34.342 4.162 -29.151 1.00 94.31 659 ALA A O 1
ATOM 5140 N N . THR A 1 660 ? 34.714 2.588 -27.594 1.00 93.88 660 THR A N 1
ATOM 5141 C CA . THR A 1 660 ? 34.950 3.536 -26.487 1.00 93.88 660 THR A CA 1
ATOM 5142 C C . THR A 1 660 ? 36.128 3.152 -25.598 1.00 93.88 660 THR A C 1
ATOM 5144 O O . THR A 1 660 ? 36.190 2.044 -25.079 1.00 93.88 660 THR A O 1
ATOM 5147 N N . GLU A 1 661 ? 37.016 4.114 -25.348 1.00 92.19 661 GLU A N 1
ATOM 5148 C CA . GLU A 1 661 ? 38.140 4.034 -24.407 1.00 92.19 661 GLU A CA 1
ATOM 5149 C C . GLU A 1 661 ? 37.860 4.964 -23.215 1.00 92.19 661 GLU A C 1
ATOM 5151 O O . GLU A 1 661 ? 37.423 6.099 -23.413 1.00 92.19 661 GLU A O 1
ATOM 5156 N N . CYS A 1 662 ? 38.132 4.544 -21.975 1.00 92.25 662 CYS A N 1
ATOM 5157 C CA . CYS A 1 662 ? 38.092 5.452 -20.824 1.00 92.25 662 CYS A CA 1
ATOM 5158 C C . CYS A 1 662 ? 38.966 4.966 -19.661 1.00 92.25 662 CYS A C 1
ATOM 5160 O O . CYS A 1 662 ? 38.870 3.805 -19.266 1.00 92.25 662 CYS A O 1
ATOM 5162 N N . THR A 1 663 ? 39.734 5.868 -19.038 1.00 90.56 663 THR A N 1
ATOM 5163 C CA . THR A 1 663 ? 40.578 5.569 -17.861 1.00 90.56 663 THR A CA 1
ATOM 5164 C C . THR A 1 663 ? 39.821 5.505 -16.521 1.00 90.56 663 THR A C 1
ATOM 5166 O O . THR A 1 663 ? 40.435 5.589 -15.458 1.00 90.56 663 THR A O 1
ATOM 5169 N N . CYS A 1 664 ? 38.493 5.330 -16.512 1.00 87.44 664 CYS A N 1
ATOM 5170 C CA . CYS A 1 664 ? 37.721 5.106 -15.278 1.00 87.44 664 CYS A CA 1
ATOM 5171 C C . CYS A 1 664 ? 37.621 3.609 -14.919 1.00 87.44 664 CYS A C 1
ATOM 5173 O O . CYS A 1 664 ? 37.714 2.767 -15.806 1.00 87.44 664 CYS A O 1
ATOM 5175 N N . LYS A 1 665 ? 37.372 3.246 -13.643 1.00 82.19 665 LYS A N 1
ATOM 5176 C CA . LYS A 1 665 ? 37.311 1.827 -13.185 1.00 82.19 665 LYS A CA 1
ATOM 5177 C C . LYS A 1 665 ? 36.356 0.929 -14.006 1.00 82.19 665 LYS A C 1
ATOM 5179 O O . LYS A 1 665 ? 36.507 -0.280 -13.994 1.00 82.19 665 LYS A O 1
ATOM 5184 N N . ALA A 1 666 ? 35.375 1.511 -14.696 1.00 79.19 666 ALA A N 1
ATOM 5185 C CA . ALA A 1 666 ? 34.382 0.801 -15.506 1.00 79.19 666 ALA A CA 1
ATOM 5186 C C . ALA A 1 666 ? 34.535 1.065 -17.022 1.00 79.19 666 ALA A C 1
ATOM 5188 O O . ALA A 1 666 ? 33.530 1.165 -17.723 1.00 79.19 666 ALA A O 1
ATOM 5189 N N . GLY A 1 667 ? 35.766 1.263 -17.502 1.00 77.31 667 GLY A N 1
ATOM 5190 C CA . GLY A 1 667 ? 36.120 1.381 -18.919 1.00 77.31 667 GLY A CA 1
ATOM 5191 C C . GLY A 1 667 ? 37.400 0.598 -19.233 1.00 77.31 667 GLY A C 1
ATOM 5192 O O . GLY A 1 667 ? 38.230 0.396 -18.346 1.00 77.31 667 GLY A O 1
ATOM 5193 N N . CYS A 1 668 ? 37.559 0.184 -20.493 1.00 68.38 668 CYS A N 1
ATOM 5194 C CA . CYS A 1 668 ? 38.496 -0.859 -20.952 1.00 68.38 668 CYS A CA 1
ATOM 5195 C C . CYS A 1 668 ? 40.001 -0.589 -20.729 1.00 68.38 668 CYS A C 1
ATOM 5197 O O . CYS A 1 668 ? 40.834 -1.428 -21.064 1.00 68.38 668 CYS A O 1
ATOM 5199 N N . ARG A 1 669 ? 40.381 0.587 -20.206 1.00 65.62 669 ARG A N 1
ATOM 5200 C CA . ARG A 1 669 ? 41.783 1.002 -20.009 1.00 65.62 669 ARG A CA 1
ATOM 5201 C C . ARG A 1 669 ? 42.313 0.744 -18.585 1.00 65.62 669 ARG A C 1
ATOM 5203 O O . ARG A 1 669 ? 43.389 1.213 -18.241 1.00 65.62 669 ARG A O 1
ATOM 5210 N N . ASN A 1 670 ? 41.569 0.010 -17.755 1.00 54.00 670 ASN A N 1
ATOM 5211 C CA . ASN A 1 670 ? 41.976 -0.383 -16.395 1.00 54.00 670 ASN A CA 1
ATOM 5212 C C . ASN A 1 670 ? 41.978 -1.912 -16.182 1.00 54.00 670 ASN A C 1
ATOM 5214 O O . ASN A 1 670 ? 41.694 -2.385 -15.080 1.00 54.00 670 ASN A O 1
ATOM 5218 N N . GLY A 1 671 ? 42.290 -2.686 -17.227 1.00 53.12 671 GLY A N 1
ATOM 5219 C CA . GLY A 1 671 ? 42.632 -4.102 -17.070 1.00 53.12 671 GLY A CA 1
ATOM 5220 C C . GLY A 1 671 ? 43.832 -4.266 -16.128 1.00 53.12 671 GLY A C 1
ATOM 5221 O O . GLY A 1 671 ? 44.746 -3.443 -16.141 1.00 53.12 671 GLY A O 1
ATOM 5222 N N . LYS A 1 672 ? 43.823 -5.305 -15.279 1.00 42.94 672 LYS A N 1
ATOM 5223 C CA . LYS A 1 672 ? 44.892 -5.540 -14.284 1.00 42.94 672 LYS A CA 1
ATOM 5224 C C . LYS A 1 672 ? 46.234 -5.967 -14.899 1.00 42.94 672 LYS A C 1
ATOM 5226 O O . LYS A 1 672 ? 47.243 -5.884 -14.209 1.00 42.94 672 LYS A O 1
ATOM 5231 N N . THR A 1 673 ? 46.249 -6.405 -16.157 1.00 45.34 673 THR A N 1
ATOM 5232 C CA . THR A 1 673 ? 47.468 -6.684 -16.927 1.00 45.34 673 THR A CA 1
ATOM 5233 C C . THR A 1 673 ? 47.462 -5.880 -18.228 1.00 45.34 673 THR A C 1
ATOM 5235 O O . THR A 1 673 ? 46.398 -5.529 -18.749 1.00 45.34 673 THR A O 1
ATOM 5238 N N . ILE A 1 674 ? 48.654 -5.554 -18.734 1.00 48.44 674 ILE A N 1
ATOM 5239 C CA . ILE A 1 674 ? 48.846 -4.720 -19.934 1.00 48.44 674 ILE A CA 1
ATOM 5240 C C . ILE A 1 674 ? 48.250 -5.415 -21.171 1.00 48.44 674 ILE A C 1
ATOM 5242 O O . ILE A 1 674 ? 47.600 -4.786 -22.001 1.00 48.44 674 ILE A O 1
ATOM 5246 N N . ASP A 1 675 ? 48.387 -6.732 -21.222 1.00 52.56 675 ASP A N 1
ATOM 5247 C CA . ASP A 1 675 ? 48.005 -7.655 -22.302 1.00 52.56 675 ASP A CA 1
ATOM 5248 C C . ASP A 1 675 ? 46.483 -7.803 -22.505 1.00 52.56 675 ASP A C 1
ATOM 5250 O O . ASP A 1 675 ? 46.045 -8.327 -23.527 1.00 52.56 675 ASP A O 1
ATOM 5254 N N . ARG A 1 676 ? 45.654 -7.310 -21.570 1.00 54.34 676 ARG A N 1
ATOM 5255 C CA . ARG A 1 676 ? 44.185 -7.236 -21.727 1.00 54.34 676 ARG A CA 1
ATOM 5256 C C . ARG A 1 676 ? 43.662 -5.825 -22.024 1.00 54.34 676 ARG A C 1
ATOM 5258 O O . ARG A 1 676 ? 42.450 -5.624 -22.093 1.00 54.34 676 ARG A O 1
ATOM 5265 N N . LEU A 1 677 ? 44.534 -4.829 -22.204 1.00 56.91 677 LEU A N 1
ATOM 5266 C CA . LEU A 1 677 ? 44.107 -3.458 -22.498 1.00 56.91 677 LEU A CA 1
ATOM 5267 C C . LEU A 1 677 ? 43.416 -3.370 -23.865 1.00 56.91 677 LEU A C 1
ATOM 5269 O O . LEU A 1 677 ? 44.041 -3.485 -24.915 1.00 56.91 677 LEU A O 1
ATOM 5273 N N . GLY A 1 678 ? 42.113 -3.092 -23.844 1.00 62.00 678 GLY A N 1
ATOM 5274 C CA . GLY A 1 678 ? 41.341 -2.826 -25.055 1.00 62.00 678 GLY A CA 1
ATOM 5275 C C . GLY A 1 678 ? 40.924 -4.052 -25.871 1.00 62.00 678 GLY A C 1
ATOM 5276 O O . GLY A 1 678 ? 40.550 -3.871 -27.027 1.00 62.00 678 GLY A O 1
ATOM 5277 N N . THR A 1 679 ? 40.915 -5.257 -25.291 1.00 72.44 679 THR A N 1
ATOM 5278 C CA . THR A 1 679 ? 40.182 -6.417 -25.848 1.00 72.44 679 THR A CA 1
ATOM 5279 C C . THR A 1 679 ? 38.681 -6.369 -25.528 1.00 72.44 679 THR A C 1
ATOM 5281 O O . THR A 1 679 ? 37.870 -6.976 -26.222 1.00 72.44 679 THR A O 1
ATOM 5284 N N . GLU A 1 680 ? 38.289 -5.608 -24.503 1.00 78.19 680 GLU A N 1
ATOM 5285 C CA . GLU A 1 680 ? 36.909 -5.502 -24.029 1.00 78.19 680 GLU A CA 1
ATOM 5286 C C . GLU A 1 680 ? 36.083 -4.453 -24.803 1.00 78.19 680 GLU A C 1
ATOM 5288 O O . GLU A 1 680 ? 36.544 -3.342 -25.097 1.00 78.19 680 GLU A O 1
ATOM 5293 N N . LYS A 1 681 ? 34.810 -4.777 -25.064 1.00 87.50 681 LYS A N 1
ATOM 5294 C CA . LYS A 1 681 ? 33.803 -3.899 -25.686 1.00 87.50 681 LYS A CA 1
ATOM 5295 C C . LYS A 1 681 ? 32.913 -3.237 -24.615 1.00 87.50 681 LYS A C 1
ATOM 5297 O O 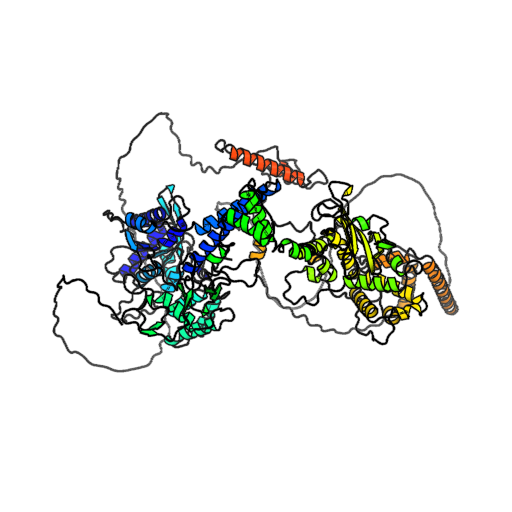. LYS A 1 681 ? 31.736 -3.557 -24.511 1.00 87.50 681 LYS A O 1
ATOM 5302 N N . ILE A 1 682 ? 33.440 -2.342 -23.769 1.00 84.50 682 ILE A N 1
ATOM 5303 C CA . ILE A 1 682 ? 32.669 -1.765 -22.638 1.00 84.50 682 ILE A CA 1
ATOM 5304 C C . ILE A 1 682 ? 32.292 -0.299 -22.860 1.00 84.50 682 ILE A C 1
ATOM 5306 O O . ILE A 1 682 ? 33.151 0.579 -22.968 1.00 84.50 682 ILE A O 1
ATOM 5310 N N . LEU A 1 683 ? 30.987 -0.014 -22.770 1.00 90.38 683 LEU A N 1
ATOM 5311 C CA . LEU A 1 683 ? 30.462 1.346 -22.682 1.00 90.38 683 LEU A CA 1
ATOM 5312 C C . LEU A 1 683 ? 30.346 1.829 -21.225 1.00 90.38 683 LEU A C 1
ATOM 5314 O O . LEU A 1 683 ? 29.596 1.291 -20.402 1.00 90.38 683 LEU A O 1
ATOM 5318 N N . CYS A 1 684 ? 31.064 2.911 -20.915 1.00 91.25 684 CYS A N 1
ATOM 5319 C CA . CYS A 1 684 ? 31.004 3.605 -19.630 1.00 91.25 684 CYS A CA 1
ATOM 5320 C C . CYS A 1 684 ? 30.258 4.950 -19.734 1.00 91.25 684 CYS A C 1
ATOM 5322 O O . CYS A 1 684 ? 30.030 5.486 -20.818 1.00 91.25 684 CYS A O 1
ATOM 5324 N N . THR A 1 685 ? 29.907 5.552 -18.592 1.00 91.88 685 THR A N 1
ATOM 5325 C CA . THR A 1 685 ? 29.172 6.835 -18.541 1.00 91.88 685 THR A CA 1
ATOM 5326 C C . THR A 1 685 ? 29.918 8.000 -19.193 1.00 91.88 685 THR A C 1
ATOM 5328 O O . THR A 1 685 ? 29.286 8.940 -19.674 1.00 91.88 685 THR A O 1
ATOM 5331 N N . HIS A 1 686 ? 31.252 7.954 -19.203 1.00 93.19 686 HIS A N 1
ATOM 5332 C CA . HIS A 1 686 ? 32.090 8.988 -19.806 1.00 93.19 686 HIS A CA 1
ATOM 5333 C C . HIS A 1 686 ? 32.159 8.849 -21.335 1.00 93.19 686 HIS A C 1
ATOM 5335 O O . HIS A 1 686 ? 32.194 9.871 -22.008 1.00 93.19 686 HIS A O 1
ATOM 5341 N N . GLY A 1 687 ? 32.071 7.631 -21.891 1.00 92.81 687 GLY A N 1
ATOM 5342 C CA . GLY A 1 687 ? 32.050 7.412 -23.346 1.00 92.81 687 GLY A CA 1
ATOM 5343 C C . GLY A 1 687 ? 30.896 8.159 -24.021 1.00 92.81 687 GLY A C 1
ATOM 5344 O O . GLY A 1 687 ? 31.109 9.009 -24.878 1.00 92.81 687 GLY A O 1
ATOM 5345 N N . LEU A 1 688 ? 29.666 7.992 -23.520 1.00 94.12 688 LEU A N 1
ATOM 5346 C CA . LEU A 1 688 ? 28.526 8.782 -24.011 1.00 94.12 688 LEU A CA 1
ATOM 5347 C C . LEU A 1 688 ? 28.594 10.278 -23.660 1.00 94.12 688 LEU A C 1
ATOM 5349 O O . LEU A 1 688 ? 27.819 11.058 -24.214 1.00 94.12 688 LEU A O 1
ATOM 5353 N N . THR A 1 689 ? 29.491 10.719 -22.769 1.00 94.56 689 THR A N 1
ATOM 5354 C CA . THR A 1 689 ? 29.605 12.149 -22.437 1.00 94.56 689 THR A CA 1
ATOM 5355 C C . THR A 1 689 ? 30.085 12.960 -23.636 1.00 94.56 689 THR A C 1
ATOM 5357 O O . THR A 1 689 ? 29.535 14.034 -23.857 1.00 94.56 689 THR A O 1
ATOM 5360 N N . LEU A 1 690 ? 31.039 12.466 -24.438 1.00 95.00 690 LEU A N 1
ATOM 5361 C CA . LEU A 1 690 ? 31.614 13.262 -25.534 1.00 95.00 690 LEU A CA 1
ATOM 5362 C C . LEU A 1 690 ? 30.618 13.506 -26.683 1.00 95.00 690 LEU A C 1
ATOM 5364 O O . LEU A 1 690 ? 30.404 14.674 -27.015 1.00 95.00 690 LEU A O 1
ATOM 5368 N N . PRO A 1 691 ? 29.897 12.494 -27.214 1.00 95.50 691 PRO A N 1
ATOM 5369 C CA . PRO A 1 691 ? 28.826 12.743 -28.180 1.00 95.50 691 PRO A CA 1
ATOM 5370 C C . PRO A 1 691 ? 27.687 13.586 -27.585 1.00 95.50 691 PRO A C 1
ATOM 5372 O O . PRO A 1 691 ? 27.095 14.411 -28.279 1.00 95.50 691 PRO A O 1
ATOM 5375 N N . THR A 1 692 ? 27.406 13.458 -26.279 1.00 94.50 692 THR A N 1
ATOM 5376 C CA . THR A 1 692 ? 26.400 14.303 -25.609 1.00 94.50 692 THR A CA 1
ATOM 5377 C C . THR A 1 692 ? 26.851 15.764 -25.534 1.00 94.50 692 THR A C 1
ATOM 5379 O O . THR A 1 692 ? 26.058 16.652 -25.844 1.00 94.50 692 THR A O 1
ATOM 5382 N N . GLN A 1 693 ? 28.113 16.032 -25.184 1.00 93.25 693 GLN A N 1
ATOM 5383 C CA . GLN A 1 693 ? 28.701 17.374 -25.210 1.00 93.25 693 GLN A CA 1
ATOM 5384 C C . GLN A 1 693 ? 28.680 17.958 -26.626 1.00 93.25 693 GLN A C 1
ATOM 5386 O O . GLN A 1 693 ? 28.240 19.093 -26.785 1.00 93.25 693 GLN A O 1
ATOM 5391 N N . LEU A 1 694 ? 29.046 17.182 -27.653 1.00 94.81 694 LEU A N 1
ATOM 5392 C CA . LEU A 1 694 ? 28.962 17.617 -29.051 1.00 94.81 694 LEU A CA 1
ATOM 5393 C C . LEU A 1 694 ? 27.518 17.953 -29.457 1.00 94.81 694 LEU A C 1
ATOM 5395 O O . LEU A 1 694 ? 27.270 19.024 -30.008 1.00 94.81 694 LEU A O 1
ATOM 5399 N N . SER A 1 695 ? 26.544 17.110 -29.088 1.00 94.44 695 SER A N 1
ATOM 5400 C CA . SER A 1 695 ? 25.122 17.391 -29.332 1.00 94.44 695 SER A CA 1
ATOM 5401 C C . SER A 1 695 ? 24.656 18.686 -28.661 1.00 94.44 695 SER A C 1
ATOM 5403 O O . SER A 1 695 ? 23.794 19.377 -29.188 1.00 94.44 695 SER A O 1
ATOM 5405 N N . ILE A 1 696 ? 25.187 19.033 -27.482 1.00 89.75 696 ILE A N 1
ATOM 5406 C CA . ILE A 1 696 ? 24.902 20.299 -26.787 1.00 89.75 696 ILE A CA 1
ATOM 5407 C C . ILE A 1 696 ? 25.586 21.463 -27.509 1.00 89.75 696 ILE A C 1
ATOM 5409 O O . ILE A 1 696 ? 24.985 22.525 -27.661 1.00 89.75 696 ILE A O 1
ATOM 5413 N N . PHE A 1 697 ? 26.801 21.243 -28.004 1.00 89.88 697 PHE A N 1
ATOM 5414 C CA . PHE A 1 697 ? 27.620 22.254 -28.653 1.00 89.88 697 PHE A CA 1
ATOM 5415 C C . PHE A 1 697 ? 27.083 22.702 -30.023 1.00 89.88 697 PHE A C 1
ATOM 5417 O O . PHE A 1 697 ? 27.163 23.889 -30.348 1.00 89.88 697 PHE A O 1
ATOM 5424 N N . LEU A 1 698 ? 26.430 21.805 -30.776 1.00 90.88 698 LEU A N 1
ATOM 5425 C CA . LEU A 1 698 ? 25.699 22.147 -32.007 1.00 90.88 698 LEU A CA 1
ATOM 5426 C C . LEU A 1 698 ? 24.702 23.301 -31.777 1.00 90.88 698 LEU A C 1
ATOM 5428 O O . LEU A 1 698 ? 24.809 24.334 -32.436 1.00 90.88 698 LEU A O 1
ATOM 5432 N N . TYR A 1 699 ? 23.837 23.196 -30.761 1.00 85.31 699 TYR A N 1
ATOM 5433 C CA . TYR A 1 699 ? 22.883 24.255 -30.375 1.00 85.31 699 TYR A CA 1
ATOM 5434 C C . TYR A 1 699 ? 23.529 25.483 -29.693 1.00 85.31 699 TYR A C 1
ATOM 5436 O O . TYR A 1 699 ? 22.838 26.463 -29.418 1.00 85.31 699 TYR A O 1
ATOM 5444 N N . GLN A 1 700 ? 24.830 25.455 -29.376 1.00 83.06 700 GLN A N 1
ATOM 5445 C CA . GLN A 1 700 ? 25.566 26.585 -28.774 1.00 83.06 700 GLN A CA 1
ATOM 5446 C C . GLN A 1 700 ? 26.351 27.421 -29.803 1.00 83.06 700 GLN A C 1
ATOM 5448 O O . GLN A 1 700 ? 27.076 28.351 -29.430 1.00 83.06 700 GLN A O 1
ATOM 5453 N N . GLY A 1 701 ? 26.179 27.116 -31.092 1.00 82.81 701 GLY A N 1
ATOM 5454 C CA . GLY A 1 701 ? 26.729 27.880 -32.211 1.00 82.81 701 GLY A CA 1
ATOM 5455 C C . GLY A 1 701 ? 27.629 27.082 -33.151 1.00 82.81 701 GLY A C 1
ATOM 5456 O O . GLY A 1 701 ? 27.991 27.618 -34.194 1.00 82.81 701 GLY A O 1
ATOM 5457 N N . LEU A 1 702 ? 27.955 25.813 -32.856 1.00 88.81 702 LEU A N 1
ATOM 5458 C CA . LEU A 1 702 ? 28.661 24.986 -33.842 1.00 88.81 702 LEU A CA 1
ATOM 5459 C C . LEU A 1 702 ? 27.784 24.755 -35.083 1.00 88.81 702 LEU A C 1
ATOM 5461 O O . LEU A 1 702 ? 28.301 24.874 -36.183 1.00 88.81 702 LEU A O 1
ATOM 5465 N N . ALA A 1 703 ? 26.467 24.539 -34.945 1.00 91.00 703 ALA A N 1
ATOM 5466 C CA . ALA A 1 703 ? 25.570 24.389 -36.100 1.00 91.00 703 ALA A CA 1
ATOM 5467 C C . ALA A 1 703 ? 25.621 25.593 -37.063 1.00 91.00 703 ALA A C 1
ATOM 5469 O O . ALA A 1 703 ? 25.640 25.409 -38.275 1.00 91.00 703 ALA A O 1
ATOM 5470 N N . GLU A 1 704 ? 25.716 26.816 -36.531 1.00 88.81 704 GLU A N 1
ATOM 5471 C CA . GLU A 1 704 ? 25.885 28.031 -37.336 1.00 88.81 704 GLU A CA 1
ATOM 5472 C C . GLU A 1 704 ? 27.237 28.054 -38.063 1.00 88.81 704 GLU A C 1
ATOM 5474 O O . GLU A 1 704 ? 27.284 28.323 -39.260 1.00 88.81 704 GLU A O 1
ATOM 5479 N N . HIS A 1 705 ? 28.326 27.717 -37.366 1.00 86.56 705 HIS A N 1
ATOM 5480 C CA . HIS A 1 705 ? 29.663 27.672 -37.962 1.00 86.56 705 HIS A CA 1
ATOM 5481 C C . HIS A 1 705 ? 29.766 26.614 -39.076 1.00 86.56 705 HIS A C 1
ATOM 5483 O O . HIS A 1 705 ? 30.295 26.915 -40.142 1.00 86.56 705 HIS A O 1
ATOM 5489 N N . LEU A 1 706 ? 29.195 25.418 -38.876 1.00 91.12 706 LEU A N 1
ATOM 5490 C CA . LEU A 1 706 ? 29.145 24.354 -39.889 1.00 91.12 706 LEU A CA 1
ATOM 5491 C C . LEU A 1 706 ? 28.478 24.839 -41.186 1.00 91.12 706 LEU A C 1
ATOM 5493 O O . LEU A 1 706 ? 29.043 24.679 -42.264 1.00 91.12 706 LEU A O 1
ATOM 5497 N N . LEU A 1 707 ? 27.299 25.463 -41.081 1.00 92.81 707 LEU A N 1
ATOM 5498 C CA . LEU A 1 707 ? 26.549 25.975 -42.235 1.00 92.81 707 LEU A CA 1
ATOM 5499 C C . LEU A 1 707 ? 27.314 27.076 -42.982 1.00 92.81 707 LEU A C 1
ATOM 5501 O O . LEU A 1 707 ? 27.313 27.096 -44.213 1.00 92.81 707 LEU A O 1
ATOM 5505 N N . VAL A 1 708 ? 28.004 27.958 -42.250 1.00 89.88 708 VAL A N 1
ATOM 5506 C CA . VAL A 1 708 ? 28.867 28.990 -42.841 1.00 89.88 708 VAL A CA 1
ATOM 5507 C C . VAL A 1 708 ? 30.023 28.364 -43.619 1.00 89.88 708 VAL A C 1
ATOM 5509 O O . VAL A 1 708 ? 30.243 28.755 -44.763 1.00 89.88 708 VAL A O 1
ATOM 5512 N N . GLU A 1 709 ? 30.742 27.387 -43.059 1.00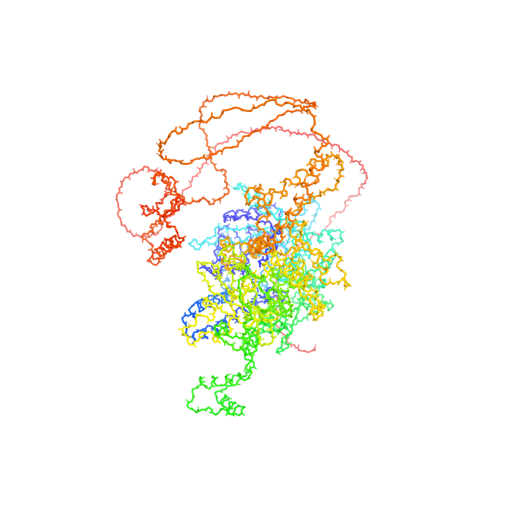 90.69 709 GLU A N 1
ATOM 5513 C CA . GLU A 1 709 ? 31.888 26.789 -43.760 1.00 90.69 709 GLU A CA 1
ATOM 5514 C C . GLU A 1 709 ? 31.482 25.870 -44.918 1.00 90.69 709 GLU A C 1
ATOM 5516 O O . GLU A 1 709 ? 32.157 25.866 -45.948 1.00 90.69 709 GLU A O 1
ATOM 5521 N N . LEU A 1 710 ? 30.331 25.191 -44.829 1.00 91.56 710 LEU A N 1
ATOM 5522 C CA . LEU A 1 710 ? 29.750 24.500 -45.982 1.00 91.56 710 LEU A CA 1
ATOM 5523 C C . LEU A 1 710 ? 29.428 25.484 -47.112 1.00 91.56 710 LEU A C 1
ATOM 5525 O O . LEU A 1 710 ? 29.767 25.210 -48.261 1.00 91.56 710 LEU A O 1
ATOM 5529 N N . ARG A 1 711 ? 28.828 26.645 -46.807 1.00 90.50 711 ARG A N 1
ATOM 5530 C CA . ARG A 1 711 ? 28.554 27.672 -47.825 1.00 90.50 711 ARG A CA 1
ATOM 5531 C C . ARG A 1 711 ? 29.832 28.121 -48.528 1.00 90.50 711 ARG A C 1
ATOM 5533 O O . ARG A 1 711 ? 29.828 28.259 -49.746 1.00 90.50 711 ARG A O 1
ATOM 5540 N N . ASN A 1 712 ? 30.915 28.326 -47.780 1.00 88.62 712 ASN A N 1
ATOM 5541 C CA . ASN A 1 712 ? 32.189 28.764 -48.353 1.00 88.62 712 ASN A CA 1
ATOM 5542 C C . ASN A 1 712 ? 32.781 27.682 -49.260 1.00 88.62 712 ASN A C 1
ATOM 5544 O O . ASN A 1 712 ? 33.152 27.990 -50.388 1.00 88.62 712 ASN A O 1
ATOM 5548 N N . ARG A 1 713 ? 32.775 26.410 -48.832 1.00 89.19 713 ARG A N 1
ATOM 5549 C CA . ARG A 1 713 ? 33.199 25.299 -49.696 1.00 89.19 713 ARG A CA 1
ATOM 5550 C C . ARG A 1 713 ? 32.360 25.215 -50.971 1.00 89.19 713 ARG A C 1
ATOM 5552 O O . ARG A 1 713 ? 32.932 25.160 -52.050 1.00 89.19 713 ARG A O 1
ATOM 5559 N N . LEU A 1 714 ? 31.031 25.269 -50.875 1.00 86.69 714 LEU A N 1
ATOM 5560 C CA . LEU A 1 714 ? 30.151 25.189 -52.049 1.00 86.69 714 LEU A CA 1
ATOM 5561 C C . LEU A 1 714 ? 30.327 26.363 -53.027 1.00 86.69 714 LEU A C 1
ATOM 5563 O O . LEU A 1 714 ? 30.151 26.171 -54.226 1.00 86.69 714 LEU A O 1
ATOM 5567 N N . LEU A 1 715 ? 30.707 27.552 -52.545 1.00 86.06 715 LEU A N 1
ATOM 5568 C CA . LEU A 1 715 ? 31.072 28.686 -53.403 1.00 86.06 715 LEU A CA 1
ATOM 5569 C C . LEU A 1 715 ? 32.416 28.480 -54.125 1.00 86.06 715 LEU A C 1
ATOM 5571 O O . LEU A 1 715 ? 32.582 28.985 -55.230 1.00 86.06 715 LEU A O 1
ATOM 5575 N N . ILE A 1 716 ? 33.358 27.745 -53.524 1.00 85.69 716 ILE A N 1
ATOM 5576 C CA . ILE A 1 716 ? 34.683 27.472 -54.105 1.00 85.69 716 ILE A CA 1
ATOM 5577 C C . ILE A 1 716 ? 34.645 26.258 -55.054 1.00 85.69 716 ILE A C 1
ATOM 5579 O O . ILE A 1 716 ? 35.296 26.272 -56.092 1.00 85.69 716 ILE A O 1
ATOM 5583 N N . SER A 1 717 ? 33.858 25.218 -54.750 1.00 78.75 717 SER A N 1
ATOM 5584 C CA . SER A 1 717 ? 33.829 23.943 -55.496 1.00 78.75 717 SER A CA 1
ATOM 5585 C C . SER A 1 717 ? 33.096 23.976 -56.856 1.00 78.75 717 SER A C 1
ATOM 5587 O O . SER A 1 717 ? 32.830 22.921 -57.429 1.00 78.75 717 SER A O 1
ATOM 5589 N N . GLY A 1 718 ? 32.751 25.153 -57.389 1.00 66.50 718 GLY A N 1
ATOM 5590 C CA . GLY A 1 718 ? 32.406 25.377 -58.807 1.00 66.50 718 GLY A CA 1
ATOM 5591 C C . GLY A 1 718 ? 31.088 24.797 -59.356 1.00 66.50 718 GLY A C 1
ATOM 5592 O O . GLY A 1 718 ? 30.583 25.320 -60.345 1.00 66.50 718 GLY A O 1
ATOM 5593 N N . GLY A 1 719 ? 30.503 23.761 -58.743 1.00 60.84 719 GLY A N 1
ATOM 5594 C CA . GLY A 1 719 ? 29.169 23.235 -59.083 1.00 60.84 719 GLY A CA 1
ATOM 5595 C C . GLY A 1 719 ? 29.055 21.743 -59.457 1.00 60.84 719 GLY A C 1
ATOM 5596 O O . GLY A 1 719 ? 28.103 21.121 -58.985 1.00 60.84 719 GLY A O 1
ATOM 5597 N N . PRO A 1 720 ? 29.962 21.119 -60.241 1.00 62.25 720 PRO A N 1
ATOM 5598 C CA . PRO A 1 720 ? 29.734 19.760 -60.757 1.00 62.25 720 PRO A CA 1
ATOM 5599 C C . PRO A 1 720 ? 29.633 18.673 -59.677 1.00 62.25 720 PRO A C 1
ATOM 5601 O O . PRO A 1 720 ? 28.678 17.898 -59.670 1.00 62.25 720 PRO A O 1
ATOM 5604 N N . GLU A 1 721 ? 30.569 18.638 -58.722 1.00 63.31 721 GLU A N 1
ATOM 5605 C CA . GLU A 1 721 ? 30.553 17.634 -57.644 1.00 63.31 721 GLU A CA 1
ATOM 5606 C C . GLU A 1 721 ? 29.368 17.819 -56.679 1.00 63.31 721 GLU A C 1
ATOM 5608 O O . GLU A 1 721 ? 28.905 16.869 -56.052 1.00 63.31 721 GLU A O 1
ATOM 5613 N N . TYR A 1 722 ? 28.853 19.046 -56.568 1.00 65.88 722 TYR A N 1
ATOM 5614 C CA . TYR A 1 722 ? 27.748 19.393 -55.676 1.00 65.88 722 TYR A CA 1
ATOM 5615 C C . TYR A 1 722 ? 26.421 18.753 -56.116 1.00 65.88 722 TYR A C 1
ATOM 5617 O O . TYR A 1 722 ? 25.657 18.295 -55.264 1.00 65.88 722 TYR A O 1
ATOM 5625 N N . VAL A 1 723 ? 26.181 18.614 -57.426 1.00 66.56 723 VAL A N 1
ATOM 5626 C CA . VAL A 1 723 ? 24.979 17.945 -57.968 1.00 66.56 723 VAL A CA 1
ATOM 5627 C C . VAL A 1 723 ? 24.899 16.474 -57.534 1.00 66.56 723 VAL A C 1
ATOM 5629 O O . VAL A 1 723 ? 23.809 15.958 -57.312 1.00 66.56 723 VAL A O 1
ATOM 5632 N N . GLN A 1 724 ? 26.042 15.809 -57.332 1.00 66.38 724 GLN A N 1
ATOM 5633 C CA . GLN A 1 724 ? 26.096 14.420 -56.847 1.00 66.38 724 GLN A CA 1
ATOM 5634 C C . GLN A 1 724 ? 25.721 14.279 -55.359 1.00 66.38 724 GLN A C 1
ATOM 5636 O O . GLN A 1 724 ? 25.505 13.168 -54.874 1.00 66.38 724 GLN A O 1
ATOM 5641 N N . VAL A 1 725 ? 25.671 15.395 -54.625 1.00 71.44 725 VAL A N 1
ATOM 5642 C CA . VAL A 1 725 ? 25.553 15.443 -53.161 1.00 71.44 725 VAL A CA 1
ATOM 5643 C C . VAL A 1 725 ? 24.256 16.116 -52.690 1.00 71.44 725 VAL A C 1
ATOM 5645 O O . VAL A 1 725 ? 23.812 15.849 -51.570 1.00 71.44 725 VAL A O 1
ATOM 5648 N N . ASP A 1 726 ? 23.596 16.917 -53.537 1.00 75.06 726 ASP A N 1
ATOM 5649 C CA . ASP A 1 726 ? 22.331 17.628 -53.263 1.00 75.06 726 ASP A CA 1
ATOM 5650 C C . ASP A 1 726 ? 21.090 16.704 -53.201 1.00 75.06 726 ASP A C 1
ATOM 5652 O O . ASP A 1 726 ? 20.055 16.918 -53.832 1.00 75.06 726 ASP A O 1
ATOM 5656 N N . SER A 1 727 ? 21.203 15.632 -52.419 1.00 81.50 727 SER A N 1
ATOM 5657 C CA . SER A 1 727 ? 20.137 14.678 -52.134 1.00 81.50 727 SER A CA 1
ATOM 5658 C C . SER A 1 727 ? 19.077 15.260 -51.193 1.00 81.50 727 SER A C 1
ATOM 5660 O O . SER A 1 727 ? 19.352 16.110 -50.341 1.00 81.50 727 SER A O 1
ATOM 5662 N N . VAL A 1 728 ? 17.857 14.715 -51.270 1.00 81.50 728 VAL A N 1
ATOM 5663 C CA . VAL A 1 728 ? 16.752 15.057 -50.354 1.00 81.50 728 VAL A CA 1
ATOM 5664 C C . VAL A 1 728 ? 17.154 14.863 -48.884 1.00 81.50 728 VAL A C 1
ATOM 5666 O O . VAL A 1 728 ? 16.805 15.683 -48.040 1.00 81.50 728 VAL A O 1
ATOM 5669 N N . ILE A 1 729 ? 17.943 13.825 -48.577 1.00 83.69 729 ILE A N 1
ATOM 5670 C CA . ILE A 1 729 ? 18.426 13.538 -47.216 1.00 83.69 729 ILE A CA 1
ATOM 5671 C C . ILE A 1 729 ? 19.341 14.666 -46.720 1.00 83.69 729 ILE A C 1
ATOM 5673 O O . ILE A 1 729 ? 19.099 15.225 -45.651 1.00 83.69 729 ILE A O 1
ATOM 5677 N N . PHE A 1 730 ? 20.345 15.047 -47.518 1.00 88.88 730 PHE A N 1
ATOM 5678 C CA . PHE A 1 730 ? 21.280 16.119 -47.165 1.00 88.88 730 PHE A CA 1
ATOM 5679 C C . PHE A 1 730 ? 20.555 17.462 -46.988 1.00 88.88 730 PHE A C 1
ATOM 5681 O O . PHE A 1 730 ? 20.819 18.190 -46.030 1.00 88.88 730 PHE A O 1
ATOM 5688 N N . ARG A 1 731 ? 19.557 17.751 -47.833 1.00 89.62 731 ARG A N 1
ATOM 5689 C CA . ARG A 1 731 ? 18.676 18.923 -47.695 1.00 89.62 731 ARG A CA 1
ATOM 5690 C C . ARG A 1 731 ? 17.901 18.948 -46.369 1.00 89.62 731 ARG A C 1
ATOM 5692 O O . ARG A 1 731 ? 17.867 19.995 -45.719 1.00 89.62 731 ARG A O 1
ATOM 5699 N N . GLU A 1 732 ? 17.308 17.838 -45.929 1.00 90.62 732 GLU A N 1
ATOM 5700 C CA . GLU A 1 732 ? 16.610 17.788 -44.630 1.00 90.62 732 GLU A CA 1
ATOM 5701 C C . GLU A 1 732 ? 17.566 17.915 -43.432 1.00 90.62 732 GLU A C 1
ATOM 5703 O O . GLU A 1 732 ? 17.250 18.594 -42.451 1.00 90.62 732 GLU A O 1
ATOM 5708 N N . ASP A 1 733 ? 18.765 17.339 -43.517 1.00 93.62 733 ASP A N 1
ATOM 5709 C CA . ASP A 1 733 ? 19.793 17.499 -42.484 1.00 93.62 733 ASP A CA 1
ATOM 5710 C C . ASP A 1 733 ? 20.286 18.958 -42.386 1.00 93.62 733 ASP A C 1
ATOM 5712 O O . ASP A 1 733 ? 20.439 19.494 -41.283 1.00 93.62 733 ASP A O 1
ATOM 5716 N N . ILE A 1 734 ? 20.411 19.673 -43.510 1.00 93.56 734 ILE A N 1
ATOM 5717 C CA . ILE A 1 734 ? 20.703 21.116 -43.497 1.00 93.56 734 ILE A CA 1
ATOM 5718 C C . ILE A 1 734 ? 19.578 21.921 -42.839 1.00 93.56 734 ILE A C 1
ATOM 5720 O O . ILE A 1 734 ? 19.868 22.765 -41.987 1.00 93.56 734 ILE A O 1
ATOM 5724 N N . LYS A 1 735 ? 18.301 21.642 -43.138 1.00 92.06 735 LYS A N 1
ATOM 5725 C CA . LYS A 1 735 ? 17.173 22.288 -42.433 1.00 92.06 735 LYS A CA 1
ATOM 5726 C C . LYS A 1 735 ? 17.251 22.057 -40.921 1.00 92.06 735 LYS A C 1
ATOM 5728 O O . LYS A 1 735 ? 17.028 22.989 -40.142 1.00 92.06 735 LYS A O 1
ATOM 5733 N N . LEU A 1 736 ? 17.600 20.844 -40.490 1.00 91.56 736 LEU A N 1
ATOM 5734 C CA . LEU A 1 736 ? 17.740 20.510 -39.073 1.00 91.56 736 LEU A CA 1
ATOM 5735 C C . LEU A 1 736 ? 18.880 21.296 -38.399 1.00 91.56 736 LEU A C 1
ATOM 5737 O O . LEU A 1 736 ? 18.700 21.792 -37.283 1.00 91.56 736 LEU A O 1
ATOM 5741 N N . LEU A 1 737 ? 20.010 21.494 -39.086 1.00 92.06 737 LEU A N 1
ATOM 5742 C CA . LEU A 1 737 ? 21.091 22.376 -38.628 1.00 92.06 737 LEU A CA 1
ATOM 5743 C C . LEU A 1 737 ? 20.677 23.854 -38.598 1.00 92.06 737 LEU A C 1
ATOM 5745 O O . LEU A 1 737 ? 20.981 24.534 -37.618 1.00 92.06 737 LEU A O 1
ATOM 5749 N N . MET A 1 738 ? 19.942 24.353 -39.599 1.00 91.62 738 MET A N 1
ATOM 5750 C CA . MET A 1 738 ? 19.432 25.737 -39.613 1.00 91.62 738 MET A CA 1
ATOM 5751 C C . MET A 1 738 ? 18.497 25.992 -38.419 1.00 91.62 738 MET A C 1
ATOM 5753 O O . MET A 1 738 ? 18.602 27.026 -37.756 1.00 91.62 738 MET A O 1
ATOM 5757 N N . SER A 1 739 ? 17.648 25.014 -38.085 1.00 88.88 739 SER A N 1
ATOM 5758 C CA . SER A 1 739 ? 16.793 25.022 -36.890 1.00 88.88 739 SER A CA 1
ATOM 5759 C C . SER A 1 739 ? 17.604 24.984 -35.587 1.00 88.88 739 SER A C 1
ATOM 5761 O O . SER A 1 739 ? 17.351 25.776 -34.676 1.00 88.88 739 SER A O 1
ATOM 5763 N N . ALA A 1 740 ? 18.637 24.136 -35.497 1.00 87.00 740 ALA A N 1
ATOM 5764 C CA . ALA A 1 740 ? 19.534 24.086 -34.336 1.00 87.00 740 ALA A CA 1
ATOM 5765 C C . ALA A 1 740 ? 20.352 25.381 -34.149 1.00 87.00 740 ALA A C 1
ATOM 5767 O O . ALA A 1 740 ? 20.630 25.773 -33.014 1.00 87.00 740 ALA A O 1
ATOM 5768 N N . ALA A 1 741 ? 20.671 26.076 -35.246 1.00 88.19 741 ALA A N 1
ATOM 5769 C CA . ALA A 1 741 ? 21.258 27.417 -35.275 1.00 88.19 741 ALA A CA 1
ATOM 5770 C C . ALA A 1 741 ? 20.233 28.556 -35.057 1.00 88.19 741 ALA A C 1
ATOM 5772 O O . ALA A 1 741 ? 20.598 29.730 -35.100 1.00 88.19 741 ALA A O 1
ATOM 5773 N N . GLY A 1 742 ? 18.955 28.236 -34.819 1.00 82.69 742 GLY A N 1
ATOM 5774 C CA . GLY A 1 742 ? 17.907 29.195 -34.461 1.00 82.69 742 GLY A CA 1
ATOM 5775 C C . GLY A 1 742 ? 17.329 30.024 -35.609 1.00 82.69 742 GLY A C 1
ATOM 5776 O O . GLY A 1 742 ? 16.725 31.066 -35.341 1.00 82.69 742 GLY A O 1
ATOM 5777 N N . GLN A 1 743 ? 17.488 29.584 -36.862 1.00 83.44 743 GLN A N 1
ATOM 5778 C CA . GLN A 1 743 ? 16.799 30.167 -38.017 1.00 83.44 743 GLN A CA 1
ATOM 5779 C C . GLN A 1 743 ? 15.441 29.483 -38.258 1.00 83.44 743 GLN A C 1
ATOM 5781 O O . GLN A 1 743 ? 15.297 28.265 -38.155 1.00 83.44 743 GLN A O 1
ATOM 5786 N N . SER A 1 744 ? 14.429 30.281 -38.608 1.00 77.75 744 SER A N 1
ATOM 5787 C CA . SER A 1 744 ? 13.130 29.782 -39.068 1.00 77.75 744 SER A CA 1
ATOM 5788 C C . SER A 1 744 ? 13.251 29.186 -40.474 1.00 77.75 744 SER A C 1
ATOM 5790 O O . SER A 1 744 ? 13.671 29.878 -41.395 1.00 77.75 744 SER A O 1
ATOM 5792 N N . ILE A 1 745 ? 12.808 27.937 -40.650 1.00 79.62 745 ILE A N 1
ATOM 5793 C CA . ILE A 1 745 ? 12.747 27.244 -41.954 1.00 79.62 745 ILE A CA 1
ATOM 5794 C C . ILE A 1 745 ? 11.570 27.751 -42.824 1.00 79.62 745 ILE A C 1
ATOM 5796 O O . ILE A 1 745 ? 11.514 27.484 -44.023 1.00 79.62 745 ILE A O 1
ATOM 5800 N N . LYS A 1 746 ? 10.610 28.494 -42.246 1.00 78.50 746 LYS A N 1
ATOM 5801 C CA . LYS A 1 746 ? 9.439 29.015 -42.978 1.00 78.50 746 LYS A CA 1
ATOM 5802 C C . LYS A 1 746 ? 9.879 29.914 -44.141 1.00 78.50 746 LYS A C 1
ATOM 5804 O O . LYS A 1 746 ? 10.378 31.007 -43.894 1.00 78.50 746 LYS A O 1
ATOM 5809 N N . GLY A 1 747 ? 9.633 29.465 -45.372 1.00 76.06 747 GLY A N 1
ATOM 5810 C CA . GLY A 1 747 ? 9.921 30.207 -46.603 1.00 76.06 747 GLY A CA 1
ATOM 5811 C C . GLY A 1 747 ? 10.883 29.509 -47.569 1.00 76.06 747 GLY A C 1
ATOM 5812 O O . GLY A 1 747 ? 10.910 29.897 -48.729 1.00 76.06 747 GLY A O 1
ATOM 5813 N N . LEU A 1 748 ? 11.620 28.474 -47.141 1.00 83.50 748 LEU A N 1
ATOM 5814 C CA . LEU A 1 748 ? 12.467 27.693 -48.054 1.00 83.50 748 LEU A CA 1
ATOM 5815 C C . LEU A 1 748 ? 11.599 26.844 -48.996 1.00 83.50 748 LEU A C 1
ATOM 5817 O O . LEU A 1 748 ? 10.822 26.004 -48.530 1.00 83.50 748 LEU A O 1
ATOM 5821 N N . SER A 1 749 ? 11.739 27.038 -50.307 1.00 82.88 749 SER A N 1
ATOM 5822 C CA . SER A 1 749 ? 11.062 26.232 -51.322 1.00 82.88 749 SER A CA 1
ATOM 5823 C C . SER A 1 749 ? 11.862 24.967 -51.616 1.00 82.88 749 SER A C 1
ATOM 5825 O O . SER A 1 749 ? 13.092 24.964 -51.597 1.00 82.88 749 SER A O 1
ATOM 5827 N N . SER A 1 750 ? 11.174 23.879 -51.968 1.00 80.56 750 SER A N 1
ATOM 5828 C CA . SER A 1 750 ? 11.826 22.672 -52.496 1.00 80.56 750 SER A CA 1
ATOM 5829 C C . SER A 1 750 ? 12.489 22.895 -53.862 1.00 80.56 750 SER A C 1
ATOM 5831 O O . SER A 1 750 ? 13.292 22.063 -54.272 1.00 80.56 750 SER A O 1
ATOM 5833 N N . ARG A 1 751 ? 12.165 24.000 -54.552 1.00 81.25 751 ARG A N 1
ATOM 5834 C CA . ARG A 1 751 ? 12.714 24.363 -55.869 1.00 81.25 751 ARG A CA 1
ATOM 5835 C C . ARG A 1 751 ? 14.015 25.170 -55.815 1.00 81.25 751 ARG A C 1
ATOM 5837 O O . ARG A 1 751 ? 14.707 25.216 -56.825 1.00 81.25 751 ARG A O 1
ATOM 5844 N N . ASP A 1 752 ? 14.343 25.807 -54.690 1.00 84.12 752 ASP A N 1
ATOM 5845 C CA . ASP A 1 752 ? 15.583 26.589 -54.581 1.00 84.12 752 ASP A CA 1
ATOM 5846 C C . ASP A 1 752 ? 16.798 25.643 -54.537 1.00 84.12 752 ASP A C 1
ATOM 5848 O O . ASP A 1 752 ? 16.665 24.474 -54.147 1.00 84.12 752 ASP A O 1
ATOM 5852 N N . SER A 1 753 ? 18.000 26.120 -54.876 1.00 85.62 753 SER A N 1
ATOM 5853 C CA . SER A 1 753 ? 19.208 25.335 -54.591 1.00 85.62 753 SER A CA 1
ATOM 5854 C C . SER A 1 753 ? 19.525 25.365 -53.091 1.00 85.62 753 SER A C 1
ATOM 5856 O O . SER A 1 753 ? 19.248 26.346 -52.395 1.00 85.62 753 SER A O 1
ATOM 5858 N N . LEU A 1 754 ? 20.164 24.315 -52.571 1.00 85.31 754 LEU A N 1
ATOM 5859 C CA . LEU A 1 754 ? 20.687 24.331 -51.199 1.00 85.31 754 LEU A CA 1
ATOM 5860 C C . LEU A 1 754 ? 21.765 25.430 -51.022 1.00 85.31 754 LEU A C 1
ATOM 5862 O O . LEU A 1 754 ? 21.877 26.015 -49.945 1.00 85.31 754 LEU A O 1
ATOM 5866 N N . LEU A 1 755 ? 22.485 25.820 -52.081 1.00 85.81 755 LEU A N 1
ATOM 5867 C CA . LEU A 1 755 ? 23.337 27.012 -52.039 1.00 85.81 755 LEU A CA 1
ATOM 5868 C C . LEU A 1 755 ? 22.521 28.298 -51.786 1.00 85.81 755 LEU A C 1
ATOM 5870 O O . LEU A 1 755 ? 22.987 29.168 -51.052 1.00 85.81 755 LEU A O 1
ATOM 5874 N N . ASP A 1 756 ? 21.298 28.421 -52.305 1.00 86.69 756 ASP A N 1
ATOM 5875 C CA . ASP A 1 756 ? 20.418 29.573 -52.049 1.00 86.69 756 ASP A CA 1
ATOM 5876 C C . ASP A 1 756 ? 19.799 29.541 -50.642 1.00 86.69 756 ASP A C 1
ATOM 5878 O O . ASP A 1 756 ? 19.700 30.587 -49.990 1.00 86.69 756 ASP A O 1
ATOM 5882 N N . TRP A 1 757 ? 19.501 28.354 -50.098 1.00 88.25 757 TRP A N 1
ATOM 5883 C CA . TRP A 1 757 ? 19.174 28.189 -48.671 1.00 88.25 757 TRP A CA 1
ATOM 5884 C C . TRP A 1 757 ? 20.330 28.647 -47.760 1.00 88.25 757 TRP A C 1
ATOM 5886 O O . TRP A 1 757 ? 20.097 29.215 -46.694 1.00 88.25 757 TRP A O 1
ATOM 5896 N N . LEU A 1 758 ? 21.585 28.453 -48.184 1.00 87.62 758 LEU A N 1
ATOM 5897 C CA . LEU A 1 758 ? 22.776 28.901 -47.451 1.00 87.62 758 LEU A CA 1
ATOM 5898 C C . LEU A 1 758 ? 23.132 30.381 -47.709 1.00 87.62 758 LEU A C 1
ATOM 5900 O O . LEU A 1 758 ? 23.686 31.038 -46.826 1.00 87.62 758 LEU A O 1
ATOM 5904 N N . LYS A 1 759 ? 22.785 30.959 -48.868 1.00 85.00 759 LYS A N 1
ATOM 5905 C CA . LYS A 1 759 ? 22.826 32.423 -49.091 1.00 85.00 759 LYS A CA 1
ATOM 5906 C C . LYS A 1 759 ? 21.806 33.145 -48.205 1.00 85.00 759 LYS A C 1
ATOM 5908 O O . LYS A 1 759 ? 22.125 34.190 -47.648 1.00 85.00 759 LYS A O 1
ATOM 5913 N N . THR A 1 760 ? 20.613 32.569 -48.042 1.00 82.62 760 THR A N 1
ATOM 5914 C CA . THR A 1 760 ? 19.539 33.078 -47.163 1.00 82.62 760 THR A CA 1
ATOM 5915 C C . THR A 1 760 ? 19.702 32.672 -45.690 1.00 82.62 760 THR A C 1
ATOM 5917 O O . THR A 1 760 ? 18.896 33.062 -44.840 1.00 82.62 760 THR A O 1
ATOM 5920 N N . PHE A 1 761 ? 20.762 31.934 -45.341 1.00 83.94 761 PHE A N 1
ATOM 5921 C CA . PHE A 1 761 ? 21.131 31.674 -43.953 1.00 83.94 761 PHE A CA 1
ATOM 5922 C C . PHE A 1 761 ? 21.805 32.905 -43.326 1.00 83.94 761 PHE A C 1
ATOM 5924 O O . PHE A 1 761 ? 22.943 33.249 -43.643 1.00 83.94 761 PHE A O 1
ATOM 5931 N N . SER A 1 762 ? 21.083 33.551 -42.411 1.00 73.00 762 SER A N 1
ATOM 5932 C CA . SER A 1 762 ? 21.572 34.662 -41.587 1.00 73.00 762 SER A CA 1
ATOM 5933 C C . SER A 1 762 ? 22.565 34.174 -40.530 1.00 73.00 762 SER A C 1
ATOM 5935 O O . SER A 1 762 ? 22.370 33.107 -39.942 1.00 73.00 762 SER A O 1
ATOM 5937 N N . VAL A 1 763 ? 23.593 34.959 -40.213 1.00 71.81 763 VAL A N 1
ATOM 5938 C CA . VAL A 1 763 ? 24.497 34.703 -39.074 1.00 71.81 763 VAL A CA 1
ATOM 5939 C C . VAL A 1 763 ? 24.073 35.519 -37.846 1.00 71.81 763 VAL A C 1
ATOM 5941 O O . VAL A 1 763 ? 23.187 36.373 -37.909 1.00 71.81 763 VAL A O 1
ATOM 5944 N N . ALA A 1 764 ? 24.624 35.214 -36.668 1.00 57.72 764 ALA A N 1
ATOM 5945 C CA . ALA A 1 764 ? 24.172 35.775 -35.387 1.00 57.72 764 ALA A CA 1
ATOM 5946 C C . ALA A 1 764 ? 24.377 37.299 -35.222 1.00 57.72 764 ALA A C 1
ATOM 5948 O O . ALA A 1 764 ? 23.936 37.871 -34.221 1.00 57.72 764 ALA A O 1
ATOM 5949 N N . THR A 1 765 ? 25.031 37.964 -36.177 1.00 54.09 765 THR A N 1
ATOM 5950 C CA . THR A 1 765 ? 25.100 39.428 -36.283 1.00 54.09 765 THR A CA 1
ATOM 5951 C C . THR A 1 765 ? 23.809 40.059 -36.805 1.00 54.09 765 THR A C 1
ATOM 5953 O O . THR A 1 765 ? 23.534 41.210 -36.466 1.00 54.09 765 THR A O 1
ATOM 5956 N N . ASP A 1 766 ? 23.006 39.322 -37.577 1.00 48.72 766 ASP A N 1
ATOM 5957 C CA . ASP A 1 766 ? 22.076 39.931 -38.538 1.00 48.72 766 ASP A CA 1
ATOM 5958 C C . ASP A 1 766 ? 20.632 40.023 -38.014 1.00 48.72 766 ASP A C 1
ATOM 5960 O O . ASP A 1 766 ? 19.893 40.938 -38.372 1.00 48.72 766 ASP A O 1
ATOM 5964 N N . LEU A 1 767 ? 20.212 39.084 -37.155 1.00 51.69 767 LEU A N 1
ATOM 5965 C CA . LEU A 1 767 ? 18.834 38.972 -36.659 1.00 51.69 767 LEU A CA 1
ATOM 5966 C C . LEU A 1 767 ? 18.757 38.521 -35.194 1.00 51.69 767 LEU A C 1
ATOM 5968 O O . LEU A 1 767 ? 19.624 37.818 -34.674 1.00 51.69 767 LEU A O 1
ATOM 5972 N N . SER A 1 768 ? 17.647 38.854 -34.525 1.00 50.62 768 SER A N 1
ATOM 5973 C CA . SER A 1 768 ? 17.304 38.335 -33.193 1.00 50.62 768 SER A CA 1
ATOM 5974 C C . SER A 1 768 ? 16.808 36.883 -33.262 1.00 50.62 768 SER A C 1
ATOM 5976 O O . SER A 1 768 ? 15.621 36.612 -33.070 1.00 50.62 768 SER A O 1
ATOM 5978 N N . LYS A 1 769 ? 17.722 35.952 -33.560 1.00 55.78 769 LYS A N 1
ATOM 5979 C CA . LYS A 1 769 ? 17.452 34.508 -33.629 1.00 55.78 769 LYS A CA 1
ATOM 5980 C C . LYS A 1 769 ? 16.830 33.977 -32.332 1.00 55.78 769 LYS A C 1
ATOM 5982 O O . LYS A 1 769 ? 17.219 34.373 -31.231 1.00 55.78 769 LYS A O 1
ATOM 5987 N N . HIS A 1 770 ? 15.897 33.037 -32.465 1.00 52.34 770 HIS A N 1
ATOM 5988 C CA . HIS A 1 770 ? 15.217 32.397 -31.340 1.00 52.34 770 HIS A CA 1
ATOM 5989 C C . HIS A 1 770 ? 15.331 30.877 -31.482 1.00 52.34 770 HIS A C 1
ATOM 5991 O O . HIS A 1 770 ? 14.522 30.247 -32.161 1.00 52.34 770 HIS A O 1
ATOM 5997 N N . CYS A 1 771 ? 16.362 30.284 -30.871 1.00 54.78 771 CYS A N 1
ATOM 5998 C CA . CYS A 1 771 ? 16.567 28.839 -30.946 1.00 54.78 771 CYS A CA 1
ATOM 5999 C C . CYS A 1 771 ? 15.357 28.084 -30.364 1.00 54.78 771 CYS A C 1
ATOM 6001 O O . CYS A 1 771 ? 14.919 28.423 -29.258 1.00 54.78 771 CYS A O 1
ATOM 6003 N N . PRO A 1 772 ? 14.838 27.043 -31.045 1.00 54.09 772 PRO A N 1
ATOM 6004 C CA . PRO A 1 772 ? 13.790 26.196 -30.490 1.00 54.09 772 PRO A CA 1
ATOM 6005 C C . PRO A 1 772 ? 14.292 25.561 -29.187 1.00 54.09 772 PRO A C 1
ATOM 6007 O O . PRO A 1 772 ? 15.327 24.891 -29.149 1.00 54.09 772 PRO A O 1
ATOM 6010 N N . GLY A 1 773 ? 13.586 25.838 -28.090 1.00 47.28 773 GLY A N 1
ATOM 6011 C CA . GLY A 1 773 ? 14.090 25.622 -26.736 1.00 47.28 773 GLY A CA 1
ATOM 6012 C C . GLY A 1 773 ? 14.217 24.152 -26.334 1.00 47.28 773 GLY A C 1
ATOM 6013 O O . GLY A 1 773 ? 13.310 23.601 -25.710 1.00 47.28 773 GLY A O 1
ATOM 6014 N N . ARG A 1 774 ? 15.379 23.540 -26.596 1.00 53.50 774 ARG A N 1
ATOM 6015 C CA . ARG A 1 774 ? 15.823 22.312 -25.909 1.00 53.50 774 ARG A CA 1
ATOM 6016 C C . ARG A 1 774 ? 15.774 22.543 -24.395 1.00 53.50 774 ARG A C 1
ATOM 6018 O O . ARG A 1 774 ? 16.119 23.630 -23.928 1.00 53.50 774 ARG A O 1
ATOM 6025 N N . ALA A 1 775 ? 15.342 21.536 -23.631 1.00 53.34 775 ALA A N 1
ATOM 6026 C CA . ALA A 1 775 ? 15.120 21.688 -22.191 1.00 53.34 775 ALA A CA 1
ATOM 6027 C C . ALA A 1 775 ? 16.378 22.231 -21.486 1.00 53.34 775 ALA A C 1
ATOM 6029 O O . ALA A 1 775 ? 17.489 21.746 -21.715 1.00 53.34 775 ALA A O 1
ATOM 6030 N N . ASN A 1 776 ? 16.203 23.264 -20.659 1.00 54.91 776 ASN A N 1
ATOM 6031 C CA . ASN A 1 776 ? 17.300 24.097 -20.177 1.00 54.91 776 ASN A CA 1
ATOM 6032 C C . ASN A 1 776 ? 18.290 23.265 -19.335 1.00 54.91 776 ASN A C 1
ATOM 6034 O O . ASN A 1 776 ? 17.904 22.731 -18.293 1.00 54.91 776 ASN A O 1
ATOM 6038 N N . PRO A 1 777 ? 19.585 23.184 -19.708 1.00 50.66 777 PRO A N 1
ATOM 6039 C CA . PRO A 1 777 ? 20.578 22.422 -18.948 1.00 50.66 777 PRO A CA 1
ATOM 6040 C C . PRO A 1 777 ? 20.665 22.804 -17.462 1.00 50.66 777 PRO A C 1
ATOM 6042 O O . PRO A 1 777 ? 20.995 21.965 -16.626 1.00 50.66 777 PRO A O 1
ATOM 6045 N N . LYS A 1 778 ? 20.313 24.049 -17.104 1.00 49.38 778 LYS A N 1
ATOM 6046 C CA . LYS A 1 778 ? 20.298 24.529 -15.711 1.00 49.38 778 LYS A CA 1
ATOM 6047 C C . LYS A 1 778 ? 19.258 23.820 -14.836 1.00 49.38 778 LYS A C 1
ATOM 6049 O O . LYS A 1 778 ? 19.476 23.703 -13.630 1.00 49.38 778 LYS A O 1
ATOM 6054 N N . ASP A 1 779 ? 18.187 23.285 -15.423 1.00 49.41 779 ASP A N 1
ATOM 6055 C CA . ASP A 1 779 ? 17.110 22.588 -14.702 1.00 49.41 779 ASP A CA 1
ATOM 6056 C C . ASP A 1 779 ? 17.613 21.303 -14.014 1.00 49.41 779 ASP A C 1
ATOM 6058 O O . ASP A 1 779 ? 17.018 20.818 -13.048 1.00 49.41 779 ASP A O 1
ATOM 6062 N N . TRP A 1 780 ? 18.758 20.778 -14.463 1.00 51.28 780 TRP A N 1
ATOM 6063 C CA . TRP A 1 780 ? 19.398 19.584 -13.913 1.00 51.28 780 TRP A CA 1
ATOM 6064 C C . TRP A 1 780 ? 20.219 19.829 -12.644 1.00 51.28 780 TRP A C 1
ATOM 6066 O O . TRP A 1 780 ? 20.445 18.864 -11.909 1.00 51.28 780 TRP A O 1
ATOM 6076 N N . ARG A 1 781 ? 20.566 21.098 -12.357 1.00 46.16 781 ARG A N 1
ATOM 6077 C CA . ARG A 1 781 ? 21.464 21.586 -11.284 1.00 46.16 781 ARG A CA 1
ATOM 6078 C C . ARG A 1 781 ? 22.908 21.076 -11.382 1.00 46.16 781 ARG A C 1
ATOM 6080 O O . ARG A 1 781 ? 23.170 20.003 -11.922 1.00 46.16 781 ARG A O 1
ATOM 6087 N N . LEU A 1 782 ? 23.863 21.830 -10.827 1.00 45.25 782 LEU A N 1
ATOM 6088 C CA . LEU A 1 782 ? 25.268 21.411 -10.855 1.00 45.25 782 LEU A CA 1
ATOM 6089 C C . LEU A 1 782 ? 25.498 20.197 -9.947 1.00 45.25 782 LEU A C 1
ATOM 6091 O O . LEU A 1 782 ? 24.954 20.124 -8.844 1.00 45.25 782 LEU A O 1
ATOM 6095 N N . LEU A 1 783 ? 26.374 19.276 -10.359 1.00 41.81 783 LEU A N 1
ATOM 6096 C CA . LEU A 1 783 ? 26.666 18.043 -9.611 1.00 41.81 783 LEU A CA 1
ATOM 6097 C C . LEU A 1 783 ? 27.132 18.287 -8.165 1.00 41.81 783 LEU A C 1
ATOM 6099 O O . LEU A 1 783 ? 26.815 17.491 -7.288 1.00 41.81 783 LEU A O 1
ATOM 6103 N N . ARG A 1 784 ? 27.816 19.409 -7.913 1.00 38.50 784 ARG A N 1
ATOM 6104 C CA . ARG A 1 784 ? 28.259 19.869 -6.581 1.00 38.50 784 ARG A CA 1
ATOM 6105 C C . ARG A 1 784 ? 27.181 20.579 -5.746 1.00 38.50 784 ARG A C 1
ATOM 6107 O O . ARG A 1 784 ? 27.307 20.665 -4.531 1.00 38.50 784 ARG A O 1
ATOM 6114 N N . GLU A 1 785 ? 26.137 21.106 -6.384 1.00 38.59 785 GLU A N 1
ATOM 6115 C CA . GLU A 1 785 ? 25.001 21.778 -5.724 1.00 38.59 785 GLU A CA 1
ATOM 6116 C C . GLU A 1 785 ? 23.887 20.783 -5.380 1.00 38.59 785 GLU A C 1
ATOM 6118 O O . GLU A 1 785 ? 23.127 20.964 -4.424 1.00 38.59 785 GLU A O 1
ATOM 6123 N N . ILE A 1 786 ? 23.814 19.688 -6.138 1.00 39.66 786 ILE A N 1
ATOM 6124 C CA . ILE A 1 786 ? 23.085 18.490 -5.752 1.00 39.66 786 ILE A CA 1
ATOM 6125 C C . ILE A 1 786 ? 23.835 17.860 -4.576 1.00 39.66 786 ILE A C 1
ATOM 6127 O O . ILE A 1 786 ? 24.749 17.059 -4.758 1.00 39.66 786 ILE A O 1
ATOM 6131 N N . ARG A 1 787 ? 23.384 18.139 -3.347 1.00 32.75 787 ARG A N 1
ATOM 6132 C CA . ARG A 1 787 ? 23.585 17.170 -2.262 1.00 32.75 787 ARG A CA 1
ATOM 6133 C C . ARG A 1 787 ? 23.025 15.841 -2.754 1.00 32.75 787 ARG A C 1
ATOM 6135 O O . ARG A 1 787 ? 21.832 15.759 -3.056 1.00 32.75 787 ARG A O 1
ATOM 6142 N N . PHE A 1 788 ? 23.880 14.829 -2.862 1.00 35.34 788 PHE A N 1
ATOM 6143 C CA . PHE A 1 788 ? 23.443 13.474 -3.154 1.00 35.34 788 PHE A CA 1
ATOM 6144 C C . PHE A 1 788 ? 22.614 12.999 -1.965 1.00 35.34 788 PHE A C 1
ATOM 6146 O O . PHE A 1 788 ? 23.145 12.592 -0.937 1.00 35.34 788 PHE A O 1
ATOM 6153 N N . GLU A 1 789 ? 21.295 13.113 -2.100 1.00 34.31 789 GLU A N 1
ATOM 6154 C CA . GLU A 1 789 ? 20.373 12.389 -1.242 1.00 34.31 789 GLU A CA 1
ATOM 6155 C C . GLU A 1 789 ? 20.707 10.906 -1.319 1.00 34.31 789 GLU A C 1
ATOM 6157 O O . GLU A 1 789 ? 20.880 10.359 -2.416 1.00 34.31 789 GLU A O 1
ATOM 6162 N N . GLU A 1 790 ? 20.750 10.254 -0.160 1.00 35.94 790 GLU A N 1
ATOM 6163 C CA . GLU A 1 790 ? 20.740 8.803 -0.121 1.00 35.94 790 GLU A CA 1
ATOM 6164 C C . GLU A 1 790 ? 19.537 8.277 -0.930 1.00 35.94 790 GLU A C 1
ATOM 6166 O O . GLU A 1 790 ? 18.492 8.944 -1.008 1.00 35.94 790 GLU A O 1
ATOM 6171 N N . PRO A 1 791 ? 19.624 7.061 -1.501 1.00 35.31 791 PRO A N 1
ATOM 6172 C CA . PRO A 1 791 ? 18.485 6.424 -2.160 1.00 35.31 791 PRO A CA 1
ATOM 6173 C C . PRO A 1 791 ? 17.216 6.432 -1.289 1.00 35.31 791 PRO A C 1
ATOM 6175 O O . PRO A 1 791 ? 16.122 6.661 -1.804 1.00 35.31 791 PRO A O 1
ATOM 6178 N N . THR A 1 792 ? 17.382 6.291 0.030 1.00 33.75 792 THR A N 1
ATOM 6179 C CA . THR A 1 792 ? 16.358 6.422 1.080 1.00 33.75 792 THR A CA 1
ATOM 6180 C C . THR A 1 792 ? 15.672 7.796 1.072 1.00 33.75 792 THR A C 1
ATOM 6182 O O . THR A 1 792 ? 14.451 7.862 0.924 1.00 33.75 792 THR A O 1
ATOM 6185 N N . THR A 1 793 ? 16.416 8.906 1.177 1.00 36.88 793 THR A N 1
ATOM 6186 C CA . THR A 1 793 ? 15.848 10.268 1.246 1.00 36.88 793 THR A CA 1
ATOM 6187 C C . THR A 1 793 ? 15.170 10.649 -0.064 1.00 36.88 793 THR A C 1
ATOM 6189 O O . THR A 1 793 ? 14.078 11.218 -0.064 1.00 36.88 793 THR A O 1
ATOM 6192 N N . LYS A 1 794 ? 15.775 10.263 -1.191 1.00 34.03 794 LYS A N 1
ATOM 6193 C CA . LYS A 1 794 ? 15.206 10.478 -2.523 1.00 34.03 794 LYS A CA 1
ATOM 6194 C C . LYS A 1 794 ? 13.903 9.692 -2.717 1.00 34.03 794 LYS A C 1
ATOM 6196 O O . LYS A 1 794 ? 12.952 10.236 -3.274 1.00 34.03 794 LYS A O 1
ATOM 6201 N N . CYS A 1 795 ? 13.834 8.446 -2.241 1.00 33.66 795 CYS A N 1
ATOM 6202 C CA . CYS A 1 795 ? 12.608 7.646 -2.260 1.00 33.66 795 CYS A CA 1
ATOM 6203 C C . CYS A 1 795 ? 11.520 8.287 -1.378 1.00 33.66 795 CYS A C 1
ATOM 6205 O O . CYS A 1 795 ? 10.418 8.553 -1.852 1.00 33.66 795 CYS A O 1
ATOM 6207 N N . MET A 1 796 ? 11.866 8.677 -0.145 1.00 35.66 796 MET A N 1
ATOM 6208 C CA . MET A 1 796 ? 10.976 9.405 0.774 1.00 35.66 796 MET A CA 1
ATOM 6209 C C . MET A 1 796 ? 10.428 10.708 0.164 1.00 35.66 796 MET A C 1
ATOM 6211 O O . MET A 1 796 ? 9.254 11.028 0.350 1.00 35.66 796 MET A O 1
ATOM 6215 N N . ARG A 1 797 ? 11.242 11.456 -0.595 1.00 39.16 797 ARG A N 1
ATOM 6216 C CA . ARG A 1 797 ? 10.821 12.698 -1.268 1.00 39.16 797 ARG A CA 1
ATOM 6217 C C . ARG A 1 797 ? 9.907 12.448 -2.472 1.00 39.16 797 ARG A C 1
ATOM 6219 O O . ARG A 1 797 ? 8.970 13.214 -2.678 1.00 39.16 797 ARG A O 1
ATOM 6226 N N . ILE A 1 798 ? 10.135 11.379 -3.237 1.00 38.06 798 ILE A N 1
ATOM 6227 C CA . ILE A 1 798 ? 9.218 10.947 -4.309 1.00 38.06 798 ILE A CA 1
ATOM 6228 C C . ILE A 1 798 ? 7.856 10.547 -3.713 1.00 38.06 798 ILE A C 1
ATOM 6230 O O . ILE A 1 798 ? 6.822 10.910 -4.259 1.00 38.06 798 ILE A O 1
ATOM 6234 N N . VAL A 1 799 ? 7.852 9.898 -2.545 1.00 38.75 799 VAL A N 1
ATOM 6235 C CA . VAL A 1 799 ? 6.638 9.482 -1.815 1.00 38.75 799 VAL A CA 1
ATOM 6236 C C . VAL A 1 799 ? 5.854 10.652 -1.182 1.00 38.75 799 VAL A C 1
ATOM 6238 O O . VAL A 1 799 ? 4.720 10.448 -0.762 1.00 38.75 799 VAL A O 1
ATOM 6241 N N . SER A 1 800 ? 6.404 11.873 -1.108 1.00 34.75 800 SER A N 1
ATOM 6242 C CA . SER A 1 800 ? 5.818 12.976 -0.313 1.00 34.75 800 SER A CA 1
ATOM 6243 C C . SER A 1 800 ? 5.512 14.288 -1.052 1.00 34.75 800 SER A C 1
ATOM 6245 O O . SER A 1 800 ? 4.989 15.206 -0.423 1.00 34.75 800 SER A O 1
ATOM 6247 N N . ASN A 1 801 ? 5.779 14.401 -2.361 1.00 30.22 801 ASN A N 1
ATOM 6248 C CA . ASN A 1 801 ? 5.631 15.670 -3.100 1.00 30.22 801 ASN A CA 1
ATOM 6249 C C . ASN A 1 801 ? 4.468 15.749 -4.115 1.00 30.22 801 ASN A C 1
ATOM 6251 O O . ASN A 1 801 ? 4.324 16.782 -4.771 1.00 30.22 801 ASN A O 1
ATOM 6255 N N . GLU A 1 802 ? 3.583 14.751 -4.210 1.00 29.59 802 GLU A N 1
ATOM 6256 C CA . GLU A 1 802 ? 2.330 14.860 -4.986 1.00 29.59 802 GLU A CA 1
ATOM 6257 C C . GLU A 1 802 ? 1.240 15.696 -4.274 1.00 29.59 802 GLU A C 1
ATOM 6259 O O . GLU A 1 802 ? 0.116 15.243 -4.095 1.00 29.59 802 GLU A O 1
ATOM 6264 N N . SER A 1 803 ? 1.542 16.942 -3.879 1.00 30.00 803 SER A N 1
ATOM 6265 C CA . SER A 1 803 ? 0.517 17.998 -3.731 1.00 30.00 803 SER A CA 1
ATOM 6266 C C . SER A 1 803 ? 1.106 19.376 -3.402 1.00 30.00 803 SER A C 1
ATOM 6268 O O . SER A 1 803 ? 1.542 19.611 -2.275 1.00 30.00 803 SER A O 1
ATOM 6270 N N . ARG A 1 804 ? 1.027 20.321 -4.355 1.00 30.22 804 ARG A N 1
ATOM 6271 C CA . ARG A 1 804 ? 0.752 21.761 -4.129 1.00 30.22 804 ARG A CA 1
ATOM 6272 C C . ARG A 1 804 ? 0.625 22.511 -5.462 1.00 30.22 804 ARG A C 1
ATOM 6274 O O . ARG A 1 804 ? 1.585 22.604 -6.217 1.00 30.22 804 ARG A O 1
ATOM 6281 N N . LYS A 1 805 ? -0.547 23.104 -5.705 1.00 33.59 805 LYS A N 1
ATOM 6282 C CA . LYS A 1 805 ? -0.740 24.223 -6.645 1.00 33.59 805 LYS A CA 1
ATOM 6283 C C . LYS A 1 805 ? -0.914 25.514 -5.840 1.00 33.59 805 LYS A C 1
ATOM 6285 O O . LYS A 1 805 ? -1.572 25.470 -4.801 1.00 33.59 805 LYS A O 1
ATOM 6290 N N . PRO A 1 806 ? -0.452 26.658 -6.355 1.00 29.03 806 PRO A N 1
ATOM 6291 C CA . PRO A 1 806 ? -1.156 27.929 -6.206 1.00 29.03 806 PRO A CA 1
ATOM 6292 C C . PRO A 1 806 ? -2.005 28.222 -7.455 1.00 29.03 806 PRO A C 1
ATOM 6294 O O . PRO A 1 806 ? -1.683 27.770 -8.554 1.00 29.03 806 PRO A O 1
ATOM 6297 N N . LYS A 1 807 ? -3.083 28.994 -7.290 1.00 29.14 807 LYS A N 1
ATOM 6298 C CA . LYS A 1 807 ? -3.738 29.719 -8.395 1.00 29.14 807 LYS A CA 1
ATOM 6299 C C . LYS A 1 807 ? -3.049 31.081 -8.562 1.00 29.14 807 LYS A C 1
ATOM 6301 O O . LYS A 1 807 ? -2.491 31.593 -7.596 1.00 29.14 807 LYS A O 1
ATOM 6306 N N . GLY A 1 808 ? -3.147 31.681 -9.746 1.00 27.52 808 GLY A N 1
ATOM 6307 C CA . GLY A 1 808 ? -2.671 33.044 -9.999 1.00 27.52 808 GLY A CA 1
ATOM 6308 C C . GLY A 1 808 ? -2.573 33.325 -11.493 1.00 27.52 808 GLY A C 1
ATOM 6309 O O . GLY A 1 808 ? -1.538 33.062 -12.093 1.00 27.52 808 GLY A O 1
ATOM 6310 N N . GLY A 1 809 ? -3.662 33.805 -12.091 1.00 31.39 809 GLY A N 1
ATOM 6311 C CA . GLY A 1 809 ? -3.652 34.328 -13.455 1.00 31.39 809 GLY A CA 1
ATOM 6312 C C . GLY A 1 809 ? -3.460 35.841 -13.429 1.00 31.39 809 GLY A C 1
ATOM 6313 O O . GLY A 1 809 ? -4.077 36.514 -12.608 1.00 31.39 809 GLY A O 1
ATOM 6314 N N . ILE A 1 810 ? -2.631 36.359 -14.330 1.00 24.72 810 ILE A N 1
ATOM 6315 C CA . ILE A 1 810 ? -2.576 37.781 -14.676 1.00 24.72 810 ILE A CA 1
ATOM 6316 C C . ILE A 1 810 ? -2.674 37.839 -16.197 1.00 24.72 810 ILE A C 1
ATOM 6318 O O . ILE A 1 810 ? -1.840 37.257 -16.890 1.00 24.72 810 ILE A O 1
ATOM 6322 N N . VAL A 1 811 ? -3.711 38.503 -16.702 1.00 30.20 811 VAL A N 1
ATOM 6323 C CA . VAL A 1 811 ? -3.791 38.900 -18.110 1.00 30.20 811 VAL A CA 1
ATOM 6324 C C . VAL A 1 811 ? -2.975 40.180 -18.252 1.00 30.20 811 VAL A C 1
ATOM 6326 O O . VAL A 1 811 ? -3.142 41.100 -17.454 1.00 30.20 811 VAL A O 1
ATOM 6329 N N . VAL A 1 812 ? -2.094 40.232 -19.247 1.00 25.12 812 VAL A N 1
ATOM 6330 C CA . VAL A 1 812 ? -1.436 41.470 -19.676 1.00 25.12 812 VAL A CA 1
ATOM 6331 C C . VAL A 1 812 ? -1.829 41.682 -21.127 1.00 25.12 812 VAL A C 1
ATOM 6333 O O . VAL A 1 812 ? -1.520 40.851 -21.978 1.00 25.12 812 VAL A O 1
ATOM 6336 N N . ASP A 1 813 ? -2.567 42.759 -21.363 1.00 24.11 813 ASP A N 1
ATOM 6337 C CA . ASP A 1 813 ? -3.021 43.171 -22.687 1.00 24.11 813 ASP A CA 1
ATOM 6338 C C . ASP A 1 813 ? -1.870 43.822 -23.482 1.00 24.11 813 ASP A C 1
ATOM 6340 O O . ASP A 1 813 ? -0.909 44.332 -22.897 1.00 24.11 813 ASP A O 1
ATOM 6344 N N . LEU A 1 814 ? -1.952 43.792 -24.812 1.00 26.95 814 LEU A N 1
ATOM 6345 C CA . LEU A 1 814 ? -0.921 44.278 -25.735 1.00 26.95 814 LEU A CA 1
ATOM 6346 C C . LEU A 1 814 ? -1.469 45.391 -26.637 1.00 26.95 814 LEU A C 1
ATOM 6348 O O . LEU A 1 814 ? -1.672 45.208 -27.836 1.00 26.95 814 LEU A O 1
ATOM 6352 N N . SE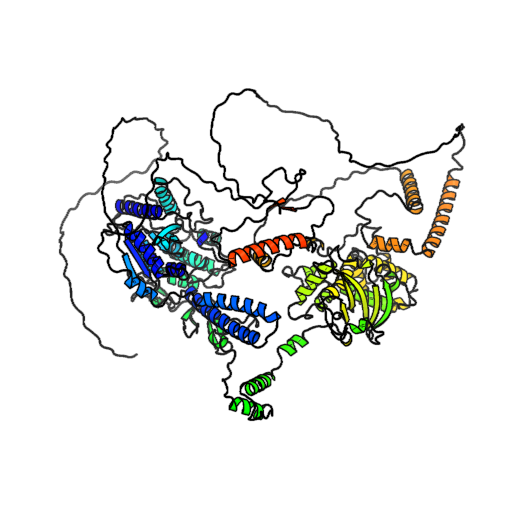R A 1 815 ? -1.656 46.577 -26.058 1.00 24.67 815 SER A N 1
ATOM 6353 C CA . SER A 1 815 ? -2.015 47.795 -26.788 1.00 24.67 815 SER A CA 1
ATOM 6354 C C . SER A 1 815 ? -0.792 48.694 -27.031 1.00 24.67 815 SER A C 1
ATOM 6356 O O . SER A 1 815 ? -0.150 49.197 -26.110 1.00 24.67 815 SER A O 1
ATOM 6358 N N . ILE A 1 816 ? -0.462 48.895 -28.310 1.00 31.05 816 ILE A N 1
ATOM 6359 C CA . ILE A 1 816 ? 0.592 49.804 -28.783 1.00 31.05 816 ILE A CA 1
ATOM 6360 C C . ILE A 1 816 ? -0.041 51.152 -29.156 1.00 31.05 816 ILE A C 1
ATOM 6362 O O . ILE A 1 816 ? -0.997 51.160 -29.931 1.00 31.05 816 ILE A O 1
ATOM 6366 N N . PRO A 1 817 ? 0.534 52.290 -28.734 1.00 25.61 817 PRO A N 1
ATOM 6367 C CA . PRO A 1 817 ? 0.368 53.562 -29.428 1.00 25.61 817 PRO A CA 1
ATOM 6368 C C . PRO A 1 817 ? 1.649 53.976 -30.176 1.00 25.61 817 PRO A C 1
ATOM 6370 O O . PRO A 1 817 ? 2.764 53.863 -29.665 1.00 25.61 817 PRO A O 1
ATOM 6373 N N . HIS A 1 818 ? 1.490 54.491 -31.398 1.00 32.25 818 HIS A N 1
ATOM 6374 C CA . HIS A 1 818 ? 2.580 55.101 -32.165 1.00 32.25 818 HIS A CA 1
ATOM 6375 C C . HIS A 1 818 ? 3.045 56.428 -31.550 1.00 32.25 818 HIS A C 1
ATOM 6377 O O . HIS A 1 818 ? 2.220 57.262 -31.187 1.00 32.25 818 HIS A O 1
ATOM 6383 N N . VAL A 1 819 ? 4.350 56.705 -31.635 1.00 25.00 819 VAL A N 1
ATOM 6384 C CA . VAL A 1 819 ? 4.876 58.075 -31.755 1.00 25.00 819 VAL A CA 1
ATOM 6385 C C . VAL A 1 819 ? 5.921 58.093 -32.875 1.00 25.00 819 VAL A C 1
ATOM 6387 O O . VAL A 1 819 ? 6.873 57.316 -32.858 1.00 25.00 819 VAL A O 1
ATOM 6390 N N . LYS A 1 820 ? 5.731 58.966 -33.871 1.00 37.19 820 LYS A N 1
ATOM 6391 C CA . LYS A 1 820 ? 6.761 59.326 -34.864 1.00 37.19 820 LYS A CA 1
ATOM 6392 C C . LYS A 1 820 ? 7.661 60.404 -34.255 1.00 37.19 820 LYS A C 1
ATOM 6394 O O . LYS A 1 820 ? 7.126 61.254 -33.561 1.00 37.19 820 LYS A O 1
ATOM 6399 N N . HIS A 1 821 ? 8.940 60.476 -34.627 1.00 30.25 821 HIS A N 1
ATOM 6400 C CA . HIS A 1 821 ? 9.552 61.755 -35.028 1.00 30.25 821 HIS A CA 1
ATOM 6401 C C . HIS A 1 821 ? 10.851 61.545 -35.825 1.00 30.25 821 HIS A C 1
ATOM 6403 O O . HIS A 1 821 ? 11.513 60.518 -35.702 1.00 30.25 821 HIS A O 1
ATOM 6409 N N . SER A 1 822 ? 11.160 62.514 -36.689 1.00 42.59 822 SER A N 1
ATOM 6410 C CA . SER A 1 822 ? 12.315 62.521 -37.598 1.00 42.59 822 SER A CA 1
ATOM 6411 C C . SER A 1 822 ? 13.604 62.986 -36.908 1.00 42.59 822 SER A C 1
ATOM 6413 O O . SER A 1 822 ? 13.538 63.830 -36.017 1.00 42.59 822 SER A O 1
ATOM 6415 N N . TYR A 1 823 ? 14.762 62.512 -37.382 1.00 30.69 823 TYR A N 1
ATOM 6416 C CA . TYR A 1 823 ? 16.073 63.133 -37.151 1.00 30.69 823 TYR A CA 1
ATOM 6417 C C . TYR A 1 823 ? 16.955 63.042 -38.409 1.00 30.69 823 TYR A C 1
ATOM 6419 O O . TYR A 1 823 ? 16.848 62.104 -39.193 1.00 30.69 823 TYR A O 1
ATOM 6427 N N . ASN A 1 824 ? 17.812 64.048 -38.612 1.00 43.38 824 ASN A N 1
ATOM 6428 C CA . ASN A 1 824 ? 18.432 64.341 -39.910 1.00 43.38 824 ASN A CA 1
ATOM 6429 C C . ASN A 1 824 ? 19.494 63.321 -40.371 1.00 43.38 824 ASN A C 1
ATOM 6431 O O . ASN A 1 824 ? 20.465 63.039 -39.662 1.00 43.38 824 ASN A O 1
ATOM 6435 N N . ASN A 1 825 ? 19.367 62.882 -41.629 1.00 40.50 825 ASN A N 1
ATOM 6436 C CA . ASN A 1 825 ? 20.220 61.874 -42.275 1.00 40.50 825 ASN A CA 1
ATOM 6437 C C . ASN A 1 825 ? 21.727 62.194 -42.250 1.00 40.50 825 ASN A C 1
ATOM 6439 O O . ASN A 1 825 ? 22.538 61.276 -42.157 1.00 40.50 825 ASN A O 1
ATOM 6443 N N . THR A 1 826 ? 22.124 63.470 -42.312 1.00 42.59 826 THR A N 1
ATOM 6444 C CA . THR A 1 826 ? 23.540 63.872 -42.398 1.00 42.59 826 THR A CA 1
ATOM 6445 C C . THR A 1 826 ? 24.341 63.452 -41.169 1.00 42.59 826 THR A C 1
ATOM 6447 O O . THR A 1 826 ? 25.464 62.971 -41.304 1.00 42.59 826 THR A O 1
ATOM 6450 N N . LYS A 1 827 ? 23.754 63.574 -39.969 1.00 41.47 827 LYS A N 1
ATOM 6451 C CA . LYS A 1 827 ? 24.414 63.129 -38.737 1.00 41.47 827 LYS A CA 1
ATOM 6452 C C . LYS A 1 827 ? 24.485 61.604 -38.673 1.00 41.47 827 LYS A C 1
ATOM 6454 O O . LYS A 1 827 ? 25.533 61.069 -38.336 1.00 41.47 827 LYS A O 1
ATOM 6459 N N . LEU A 1 828 ? 23.411 60.917 -39.073 1.00 48.00 828 LEU A N 1
ATOM 6460 C CA . LEU A 1 828 ? 23.376 59.454 -39.107 1.00 48.00 828 LEU A CA 1
ATOM 6461 C C . LEU A 1 828 ? 24.473 58.875 -40.016 1.00 48.00 828 LEU A C 1
ATOM 6463 O O . LEU A 1 828 ? 25.071 57.861 -39.675 1.00 48.00 828 LEU A O 1
ATOM 6467 N N . LEU A 1 829 ? 24.767 59.536 -41.143 1.00 46.31 829 LEU A N 1
ATOM 6468 C CA . LEU A 1 829 ? 25.811 59.111 -42.077 1.00 46.31 829 LEU A CA 1
ATOM 6469 C C . LEU A 1 829 ? 27.224 59.293 -41.495 1.00 46.31 829 LEU A C 1
ATOM 6471 O O . LEU A 1 829 ? 28.049 58.388 -41.605 1.00 46.31 829 LEU A O 1
ATOM 6475 N N . VAL A 1 830 ? 27.495 60.430 -40.842 1.00 49.06 830 VAL A N 1
ATOM 6476 C CA . VAL A 1 830 ? 28.789 60.695 -40.184 1.00 49.06 830 VAL A CA 1
ATOM 6477 C C . VAL A 1 830 ? 28.997 59.769 -38.985 1.00 49.06 830 VAL A C 1
ATOM 6479 O O . VAL A 1 830 ? 30.071 59.179 -38.859 1.00 49.06 830 VAL A O 1
ATOM 6482 N N . ASP A 1 831 ? 27.973 59.576 -38.150 1.00 48.59 831 ASP A N 1
ATOM 6483 C CA . ASP A 1 831 ? 28.024 58.656 -37.011 1.00 48.59 831 ASP A CA 1
ATOM 6484 C C . ASP A 1 831 ? 28.218 57.204 -37.497 1.00 48.59 831 ASP A C 1
ATOM 6486 O O . ASP A 1 831 ? 29.048 56.483 -36.945 1.00 48.59 831 ASP A O 1
ATOM 6490 N N . ALA A 1 832 ? 27.549 56.780 -38.580 1.00 47.56 832 ALA A N 1
ATOM 6491 C CA . ALA A 1 832 ? 27.724 55.448 -39.168 1.00 47.56 832 ALA A CA 1
ATOM 6492 C C . ALA A 1 832 ? 29.136 55.225 -39.739 1.00 47.56 832 ALA A C 1
ATOM 6494 O O . ALA A 1 832 ? 29.771 54.226 -39.406 1.00 47.56 832 ALA A O 1
ATOM 6495 N N . VAL A 1 833 ? 29.667 56.159 -40.540 1.00 50.03 833 VAL A N 1
ATOM 6496 C CA . VAL A 1 833 ? 31.040 56.069 -41.078 1.00 50.03 833 VAL A CA 1
ATOM 6497 C C . VAL A 1 833 ? 32.071 56.080 -39.945 1.00 50.03 833 VAL A C 1
ATOM 6499 O O . VAL A 1 833 ? 33.005 55.277 -39.950 1.00 50.03 833 VAL A O 1
ATOM 6502 N N . THR A 1 834 ? 31.868 56.915 -38.924 1.00 46.44 834 THR A N 1
ATOM 6503 C CA . THR A 1 834 ? 32.727 56.972 -37.730 1.00 46.44 834 THR A CA 1
ATOM 6504 C C . THR A 1 834 ? 32.683 55.668 -36.931 1.00 46.44 834 THR A C 1
ATOM 6506 O O . THR A 1 834 ? 33.725 55.207 -36.461 1.00 46.44 834 THR A O 1
ATOM 6509 N N . VAL A 1 835 ? 31.516 55.030 -36.798 1.00 46.25 835 VAL A N 1
ATOM 6510 C CA . VAL A 1 835 ? 31.380 53.712 -36.156 1.00 46.25 835 VAL A CA 1
ATOM 6511 C C . VAL A 1 835 ? 32.061 52.622 -36.985 1.00 46.25 835 VAL A C 1
ATOM 6513 O O . VAL A 1 835 ? 32.823 51.843 -36.416 1.00 46.25 835 VAL A O 1
ATOM 6516 N N . CYS A 1 836 ? 31.875 52.591 -38.308 1.00 44.28 836 CYS A N 1
ATOM 6517 C CA . CYS A 1 836 ? 32.542 51.625 -39.186 1.00 44.28 836 CYS A CA 1
ATOM 6518 C C . CYS A 1 836 ? 34.074 51.742 -39.117 1.00 44.28 836 CYS A C 1
ATOM 6520 O O . CYS A 1 836 ? 34.753 50.733 -38.931 1.00 44.28 836 CYS A O 1
ATOM 6522 N N . LEU A 1 837 ? 34.621 52.961 -39.181 1.00 44.41 837 LEU A N 1
ATOM 6523 C CA . LEU A 1 837 ? 36.065 53.194 -39.073 1.00 44.41 837 LEU A CA 1
ATOM 6524 C C . LEU A 1 837 ? 36.610 52.827 -37.683 1.00 44.41 837 LEU A C 1
ATOM 6526 O O . LEU A 1 837 ? 37.639 52.160 -37.593 1.00 44.41 837 LEU A O 1
ATOM 6530 N N . ASN A 1 838 ? 35.920 53.180 -36.591 1.00 42.72 838 ASN A N 1
ATOM 6531 C CA . ASN A 1 838 ? 36.362 52.780 -35.247 1.00 42.72 838 ASN A CA 1
ATOM 6532 C C . ASN A 1 838 ? 36.261 51.261 -35.018 1.00 42.72 838 ASN A C 1
ATOM 6534 O O . ASN A 1 838 ? 37.115 50.707 -34.328 1.00 42.72 838 ASN A O 1
ATOM 6538 N N . MET A 1 839 ? 35.277 50.576 -35.614 1.00 43.25 839 MET A N 1
ATOM 6539 C CA . MET A 1 839 ? 35.171 49.111 -35.564 1.00 43.25 839 MET A CA 1
ATOM 6540 C C . MET A 1 839 ? 36.292 48.392 -36.329 1.00 43.25 839 MET A C 1
ATOM 6542 O O . MET A 1 839 ? 36.643 47.280 -35.945 1.00 43.25 839 MET A O 1
ATOM 6546 N N . PHE A 1 840 ? 36.859 49.007 -37.372 1.00 44.31 840 PHE A N 1
ATOM 6547 C CA . PHE A 1 840 ? 38.001 48.452 -38.109 1.00 44.31 840 PHE A CA 1
ATOM 6548 C C . PHE A 1 840 ? 39.354 48.775 -37.454 1.00 44.31 840 PHE A C 1
ATOM 6550 O O . PHE A 1 840 ? 40.192 47.887 -37.323 1.00 44.31 840 PHE A O 1
ATOM 6557 N N . PHE A 1 841 ? 39.578 50.018 -37.013 1.00 41.59 841 PHE A N 1
ATOM 6558 C CA . PHE A 1 841 ? 40.910 50.481 -36.589 1.00 41.59 841 PHE A CA 1
ATOM 6559 C C . PHE A 1 841 ? 41.215 50.371 -35.084 1.00 41.59 841 PHE A C 1
ATOM 6561 O O . PHE A 1 841 ? 42.352 50.624 -34.683 1.00 41.59 841 PHE A O 1
ATOM 6568 N N . LYS A 1 842 ? 40.255 49.997 -34.222 1.00 38.12 842 LYS A N 1
ATOM 6569 C CA . LYS A 1 842 ? 40.501 49.816 -32.775 1.00 38.12 842 LYS A CA 1
ATOM 6570 C C . LYS A 1 842 ? 40.002 48.471 -32.257 1.00 38.12 842 LYS A C 1
ATOM 6572 O O . LYS A 1 842 ? 38.830 48.293 -31.945 1.00 38.12 842 LYS A O 1
ATOM 6577 N N . GLN A 1 843 ? 40.942 47.552 -32.034 1.00 42.75 843 GLN A N 1
ATOM 6578 C CA . GLN A 1 843 ? 40.682 46.240 -31.427 1.00 42.75 843 GLN A CA 1
ATOM 6579 C C . GLN A 1 843 ? 40.364 46.289 -29.912 1.00 42.75 843 GLN A C 1
ATOM 6581 O O . GLN A 1 843 ? 40.242 45.247 -29.268 1.00 42.75 843 GLN A O 1
ATOM 6586 N N . SER A 1 844 ? 40.223 47.479 -29.318 1.00 38.81 844 SER A N 1
ATOM 6587 C CA . SER A 1 844 ? 39.934 47.667 -27.894 1.00 38.81 844 SER A CA 1
ATOM 6588 C C . SER A 1 844 ? 38.953 48.823 -27.633 1.00 38.81 844 SER A C 1
ATOM 6590 O O . SER A 1 844 ? 38.960 49.845 -28.311 1.00 38.81 844 SER A O 1
ATOM 6592 N N . VAL A 1 845 ? 38.123 48.644 -26.596 1.00 41.97 845 VAL A N 1
ATOM 6593 C CA . VAL A 1 845 ? 37.100 49.586 -26.085 1.00 41.97 845 VAL A CA 1
ATOM 6594 C C . VAL A 1 845 ? 35.862 49.796 -26.985 1.00 41.97 845 VAL A C 1
ATOM 6596 O O . VAL A 1 845 ? 35.627 50.865 -27.537 1.00 41.97 845 VAL A O 1
ATOM 6599 N N . LEU A 1 846 ? 34.972 48.795 -26.989 1.00 32.22 846 LEU A N 1
ATOM 6600 C CA . LEU A 1 846 ? 33.520 48.989 -27.165 1.00 32.22 846 LEU A CA 1
ATOM 6601 C C . LEU A 1 846 ? 32.797 48.779 -25.813 1.00 32.22 846 LEU A C 1
ATOM 6603 O O . LEU A 1 846 ? 33.273 47.990 -24.988 1.00 32.22 846 LEU A O 1
ATOM 6607 N N . PRO A 1 847 ? 31.657 49.450 -25.549 1.00 31.98 847 PRO A N 1
ATOM 6608 C CA . PRO A 1 847 ? 30.971 49.378 -24.257 1.00 31.98 847 PRO A CA 1
ATOM 6609 C C . PRO A 1 847 ? 30.382 47.984 -23.969 1.00 31.98 847 PRO A C 1
ATOM 6611 O O . PRO A 1 847 ? 29.669 47.390 -24.781 1.00 31.98 847 PRO A O 1
ATOM 6614 N N . GLN A 1 848 ? 30.666 47.458 -22.773 1.00 35.41 848 GLN A N 1
ATOM 6615 C CA . GLN A 1 848 ? 30.435 46.055 -22.402 1.00 35.41 848 GLN A CA 1
ATOM 6616 C C . GLN A 1 848 ? 28.958 45.696 -22.142 1.00 35.41 848 GLN A C 1
ATOM 6618 O O . GLN A 1 848 ? 28.516 45.535 -21.001 1.00 35.41 848 GLN A O 1
ATOM 6623 N N . SER A 1 849 ? 28.188 45.448 -23.204 1.00 35.03 849 SER A N 1
ATOM 6624 C CA . SER A 1 849 ? 26.897 44.750 -23.094 1.00 35.03 849 SER A CA 1
ATOM 6625 C C . SER A 1 849 ? 27.105 43.232 -22.901 1.00 35.03 849 SER A C 1
ATOM 6627 O O . SER A 1 849 ? 26.930 42.418 -23.809 1.00 35.03 849 SER A O 1
ATOM 6629 N N . ASN A 1 850 ? 27.465 42.845 -21.669 1.00 36.38 850 ASN A N 1
ATOM 6630 C CA . ASN A 1 850 ? 27.939 41.516 -21.217 1.00 36.38 850 ASN A CA 1
ATOM 6631 C C . ASN A 1 850 ? 27.075 40.265 -21.554 1.00 36.38 850 ASN A C 1
ATOM 6633 O O . ASN A 1 850 ? 27.399 39.156 -21.127 1.00 36.38 850 ASN A O 1
ATOM 6637 N N . LYS A 1 851 ? 25.976 40.400 -22.309 1.00 41.06 851 LYS A N 1
ATOM 6638 C CA . LYS A 1 851 ? 25.087 39.297 -22.714 1.00 41.06 851 LYS A CA 1
ATOM 6639 C C . LYS A 1 851 ? 25.388 38.697 -24.097 1.00 41.06 851 LYS A C 1
ATOM 6641 O O . LYS A 1 851 ? 25.042 37.537 -24.291 1.00 41.06 851 LYS A O 1
ATOM 6646 N N . ARG A 1 852 ? 26.009 39.423 -25.045 1.00 41.34 852 ARG A N 1
ATOM 6647 C CA . ARG A 1 852 ? 26.232 38.909 -26.423 1.00 41.34 852 ARG A CA 1
ATOM 6648 C C . ARG A 1 852 ? 27.578 38.189 -26.626 1.00 41.34 852 ARG A C 1
ATOM 6650 O O . ARG A 1 852 ? 27.603 37.127 -27.233 1.00 41.34 852 ARG A O 1
ATOM 6657 N N . GLN A 1 853 ? 28.674 38.676 -26.037 1.00 38.91 853 GLN A N 1
ATOM 6658 C CA . GLN A 1 853 ? 30.040 38.134 -26.236 1.00 38.91 853 GLN A CA 1
ATOM 6659 C C . GLN A 1 853 ? 30.300 36.719 -25.658 1.00 38.91 853 GLN A C 1
ATOM 6661 O O . GLN A 1 853 ? 31.389 36.170 -25.821 1.00 38.91 853 GLN A O 1
ATOM 6666 N N . ASN A 1 854 ? 29.325 36.111 -24.972 1.00 41.06 854 ASN A N 1
ATOM 6667 C CA . ASN A 1 854 ? 29.443 34.760 -24.405 1.00 41.06 854 ASN A CA 1
ATOM 6668 C C . ASN A 1 854 ? 28.770 33.657 -25.245 1.00 41.06 854 ASN A C 1
ATOM 6670 O O . ASN A 1 854 ? 28.778 32.499 -24.830 1.00 41.06 854 ASN A O 1
ATOM 6674 N N . VAL A 1 855 ? 28.224 33.979 -26.424 1.00 54.94 855 VAL A N 1
ATOM 6675 C CA . VAL A 1 855 ? 27.777 32.970 -27.401 1.00 54.94 855 VAL A CA 1
ATOM 6676 C C . VAL A 1 855 ? 29.005 32.348 -28.068 1.00 54.94 855 VAL A C 1
ATOM 6678 O O . VAL A 1 855 ? 29.877 33.068 -28.551 1.00 54.94 855 VAL A O 1
ATOM 6681 N N . ILE A 1 856 ? 29.108 31.016 -28.092 1.00 55.78 856 ILE A N 1
ATOM 6682 C CA . ILE A 1 856 ? 30.358 30.361 -28.510 1.00 55.78 856 ILE A CA 1
ATOM 6683 C C . ILE A 1 856 ? 30.547 30.396 -30.033 1.00 55.78 856 ILE A C 1
ATOM 6685 O O . ILE A 1 856 ? 31.676 30.570 -30.483 1.00 55.78 856 ILE A O 1
ATOM 6689 N N . GLY A 1 857 ? 29.465 30.358 -30.820 1.00 55.78 857 GLY A N 1
ATOM 6690 C CA . GLY A 1 857 ? 29.531 30.601 -32.270 1.00 55.78 857 GLY A CA 1
ATOM 6691 C C . GLY A 1 857 ? 30.265 31.904 -32.624 1.00 55.78 857 GLY A C 1
ATOM 6692 O O . GLY A 1 857 ? 31.140 31.898 -33.482 1.00 55.78 857 GLY A O 1
ATOM 6693 N N . PHE A 1 858 ? 30.029 32.989 -31.872 1.00 57.00 858 PHE A N 1
ATOM 6694 C CA . PHE A 1 858 ? 30.755 34.252 -32.053 1.00 57.00 858 PHE A CA 1
ATOM 6695 C C . PHE A 1 858 ? 32.265 34.105 -31.802 1.00 57.00 858 PHE A C 1
ATOM 6697 O O . PHE A 1 858 ? 33.057 34.718 -32.504 1.00 57.00 858 PHE A O 1
ATOM 6704 N N . LYS A 1 859 ? 32.686 33.262 -30.849 1.00 61.25 859 LYS A N 1
ATOM 6705 C CA . LYS A 1 859 ? 34.113 33.015 -30.572 1.00 61.25 859 LYS A CA 1
ATOM 6706 C C . LYS A 1 859 ? 34.787 32.169 -31.654 1.00 61.25 859 LYS A C 1
ATOM 6708 O O . LYS A 1 859 ? 35.953 32.412 -31.937 1.00 61.25 859 LYS A O 1
ATOM 6713 N N . LEU A 1 860 ? 34.072 31.231 -32.281 1.00 60.44 860 LEU A N 1
ATOM 6714 C CA . LEU A 1 860 ? 34.579 30.480 -33.439 1.00 60.44 860 LEU A CA 1
ATOM 6715 C C . LEU A 1 860 ? 34.721 31.393 -34.670 1.00 60.44 860 LEU A C 1
ATOM 6717 O O . LEU A 1 860 ? 35.771 31.406 -35.307 1.00 60.44 860 LEU A O 1
ATOM 6721 N N . LEU A 1 861 ? 33.716 32.232 -34.945 1.00 62.75 861 LEU A N 1
ATOM 6722 C CA . LEU A 1 861 ? 33.762 33.223 -36.029 1.00 62.75 861 LEU A CA 1
ATOM 6723 C C . LEU A 1 861 ? 34.834 34.305 -35.788 1.00 62.75 861 LEU A C 1
ATOM 6725 O O . LEU A 1 861 ? 35.538 34.692 -36.718 1.00 62.75 861 LEU A O 1
ATOM 6729 N N . GLN A 1 862 ? 35.019 34.752 -34.542 1.00 64.06 862 GLN A N 1
ATOM 6730 C CA . GLN A 1 862 ? 36.104 35.663 -34.167 1.00 64.06 862 GLN A CA 1
ATOM 6731 C C . GLN A 1 862 ? 37.479 34.992 -34.300 1.00 64.06 862 GLN A C 1
ATOM 6733 O O . GLN A 1 862 ? 38.416 35.635 -34.760 1.00 64.06 862 GLN A O 1
ATOM 6738 N N . PHE A 1 863 ? 37.612 33.710 -33.939 1.00 61.38 863 PHE A N 1
ATOM 6739 C CA . PHE A 1 863 ? 38.858 32.966 -34.133 1.00 61.38 863 PHE A CA 1
ATOM 6740 C C . PHE A 1 863 ? 39.203 32.840 -35.622 1.00 61.38 863 PHE A C 1
ATOM 6742 O O . PHE A 1 863 ? 40.349 33.077 -35.996 1.00 61.38 863 PHE A O 1
ATOM 6749 N N . ARG A 1 864 ? 38.214 32.569 -36.486 1.00 59.75 864 ARG A N 1
ATOM 6750 C CA . ARG A 1 864 ? 38.393 32.627 -37.944 1.00 59.75 864 ARG A CA 1
ATOM 6751 C C . ARG A 1 864 ? 38.921 33.993 -38.398 1.00 59.75 864 ARG A C 1
ATOM 6753 O O . ARG A 1 864 ? 39.946 34.042 -39.062 1.00 59.75 864 ARG A O 1
ATOM 6760 N N . ALA A 1 865 ? 38.281 35.087 -37.984 1.00 59.91 865 ALA A N 1
ATOM 6761 C CA . ALA A 1 865 ? 38.666 36.449 -38.376 1.00 59.91 865 ALA A CA 1
ATOM 6762 C C . ALA A 1 865 ? 40.076 36.891 -37.913 1.00 59.91 865 ALA A C 1
ATOM 6764 O O . ALA A 1 865 ? 40.546 37.942 -38.336 1.00 59.91 865 ALA A O 1
ATOM 6765 N N . VAL A 1 866 ? 40.738 36.114 -37.047 1.00 60.78 866 VAL A N 1
ATOM 6766 C CA . VAL A 1 866 ? 42.123 36.330 -36.587 1.00 60.78 866 VAL A CA 1
ATOM 6767 C C . VAL A 1 866 ? 43.130 35.416 -37.311 1.00 60.78 866 VAL A C 1
ATOM 6769 O O . VAL A 1 866 ? 44.326 35.664 -37.239 1.00 60.78 866 VAL A O 1
ATOM 6772 N N . ASN A 1 867 ? 42.674 34.373 -38.019 1.00 53.50 867 ASN A N 1
ATOM 6773 C CA . ASN A 1 867 ? 43.515 33.330 -38.631 1.00 53.50 867 ASN A CA 1
ATOM 6774 C C . ASN A 1 867 ? 43.181 33.114 -40.130 1.00 53.50 867 ASN A C 1
ATOM 6776 O O . ASN A 1 867 ? 43.138 31.973 -40.600 1.00 53.50 867 ASN A O 1
ATOM 6780 N N . ASP A 1 868 ? 42.892 34.198 -40.856 1.00 51.84 868 ASP A N 1
ATOM 6781 C CA . ASP A 1 868 ? 42.672 34.237 -42.314 1.00 51.84 868 ASP A CA 1
ATOM 6782 C C . ASP A 1 868 ? 43.336 35.500 -42.902 1.00 51.84 868 ASP A C 1
ATOM 6784 O O . ASP A 1 868 ? 42.688 36.513 -43.174 1.00 51.84 868 ASP A O 1
ATOM 6788 N N . GLU A 1 869 ? 44.661 35.463 -43.062 1.00 45.97 869 GLU A N 1
ATOM 6789 C CA . GLU A 1 869 ? 45.459 36.607 -43.541 1.00 45.97 869 GLU A CA 1
ATOM 6790 C C . GLU A 1 869 ? 45.134 36.996 -44.997 1.00 45.97 869 GLU A C 1
ATOM 6792 O O . GLU A 1 869 ? 45.162 38.174 -45.349 1.00 45.97 869 GLU A O 1
ATOM 6797 N N . SER A 1 870 ? 44.746 36.029 -45.835 1.00 47.09 870 SER A N 1
ATOM 6798 C CA . SER A 1 870 ? 44.321 36.260 -47.224 1.00 47.09 870 SER A CA 1
ATOM 6799 C C . SER A 1 870 ? 42.985 37.009 -47.317 1.00 47.09 870 SER A C 1
ATOM 6801 O O . SER A 1 870 ? 42.858 37.974 -48.069 1.00 47.09 870 SER A O 1
ATOM 6803 N N . ASP A 1 871 ? 42.000 36.608 -46.509 1.00 44.66 871 ASP A N 1
ATOM 6804 C CA . ASP A 1 871 ? 40.690 37.264 -46.404 1.00 44.66 871 ASP A CA 1
ATOM 6805 C C . ASP A 1 871 ? 40.843 38.670 -45.777 1.00 44.66 871 ASP A C 1
ATOM 6807 O O . ASP A 1 871 ? 40.141 39.608 -46.155 1.00 44.66 871 ASP A O 1
ATOM 6811 N N . PHE A 1 872 ? 41.822 38.865 -44.879 1.00 46.41 872 PHE A N 1
ATOM 6812 C CA . PHE A 1 872 ? 42.196 40.192 -44.374 1.00 46.41 872 PHE A CA 1
ATOM 6813 C C . PHE A 1 872 ? 42.783 41.094 -45.472 1.00 46.41 872 PHE A C 1
ATOM 6815 O O . PHE A 1 872 ? 42.342 42.236 -45.597 1.00 46.41 872 PHE A O 1
ATOM 6822 N N . ALA A 1 873 ? 43.715 40.598 -46.295 1.00 49.41 873 ALA A N 1
ATOM 6823 C CA . ALA A 1 873 ? 44.329 41.375 -47.377 1.00 49.41 873 ALA A CA 1
ATOM 6824 C C . ALA A 1 873 ? 43.295 41.860 -48.413 1.00 49.41 873 ALA A C 1
ATOM 6826 O O . ALA A 1 873 ? 43.223 43.056 -48.697 1.00 49.41 873 ALA A O 1
ATOM 6827 N N . ILE A 1 874 ? 42.428 40.962 -48.896 1.00 50.81 874 ILE A N 1
ATOM 6828 C CA . ILE A 1 874 ? 41.375 41.289 -49.878 1.00 50.81 874 ILE A CA 1
ATOM 6829 C C . ILE A 1 874 ? 40.388 42.322 -49.307 1.00 50.81 874 ILE A C 1
ATOM 6831 O O . ILE A 1 874 ? 39.974 43.258 -49.995 1.00 50.81 874 ILE A O 1
ATOM 6835 N N . ARG A 1 875 ? 40.024 42.202 -48.022 1.00 47.59 875 ARG A N 1
ATOM 6836 C CA . ARG A 1 875 ? 39.155 43.182 -47.347 1.00 47.59 875 ARG A CA 1
ATOM 6837 C C . ARG A 1 875 ? 39.852 44.516 -47.116 1.00 47.59 875 ARG A C 1
ATOM 6839 O O . ARG A 1 875 ? 39.198 45.547 -47.241 1.00 47.59 875 ARG A O 1
ATOM 6846 N N . HIS A 1 876 ? 41.143 44.512 -46.790 1.00 55.19 876 HIS A N 1
ATOM 6847 C CA . HIS A 1 876 ? 41.937 45.728 -46.635 1.00 55.19 876 HIS A CA 1
ATOM 6848 C C . HIS A 1 876 ? 41.983 46.504 -47.956 1.00 55.19 876 HIS A C 1
ATOM 6850 O O . HIS A 1 876 ? 41.678 47.690 -47.971 1.00 55.19 876 HIS A O 1
ATOM 6856 N N . GLU A 1 877 ? 42.269 45.834 -49.073 1.00 56.50 877 GLU A N 1
ATOM 6857 C CA . GLU A 1 877 ? 42.304 46.436 -50.411 1.00 56.50 877 GLU A CA 1
ATOM 6858 C C . GLU A 1 877 ? 40.931 46.989 -50.844 1.00 56.50 877 GLU A C 1
ATOM 6860 O O . GLU A 1 877 ? 40.827 48.138 -51.281 1.00 56.50 877 GLU A O 1
ATOM 6865 N N . ALA A 1 878 ? 39.846 46.238 -50.615 1.00 51.44 878 ALA A N 1
ATOM 6866 C CA . ALA A 1 878 ? 38.482 46.703 -50.882 1.00 51.44 878 ALA A CA 1
ATOM 6867 C C . ALA A 1 878 ? 38.060 47.898 -49.998 1.00 51.44 878 ALA A C 1
ATOM 6869 O O . ALA A 1 878 ? 37.360 48.802 -50.465 1.00 51.44 878 ALA A O 1
ATOM 6870 N N . VAL A 1 879 ? 38.493 47.935 -48.731 1.00 51.56 879 VAL A N 1
ATOM 6871 C CA . VAL A 1 879 ? 38.277 49.078 -47.826 1.00 51.56 879 VAL A CA 1
ATOM 6872 C C . VAL A 1 879 ? 39.125 50.279 -48.244 1.00 51.56 879 VAL A C 1
ATOM 6874 O O . VAL A 1 879 ? 38.615 51.396 -48.191 1.00 51.56 879 VAL A O 1
ATOM 6877 N N . GLN A 1 880 ? 40.351 50.073 -48.732 1.00 60.50 880 GLN A N 1
ATOM 6878 C CA . GLN A 1 880 ? 41.201 51.125 -49.296 1.00 60.50 880 GLN A CA 1
ATOM 6879 C C . GLN A 1 880 ? 40.506 51.784 -50.497 1.00 60.50 880 GLN A C 1
ATOM 6881 O O . GLN A 1 880 ? 40.267 52.990 -50.494 1.00 60.50 880 GLN A O 1
ATOM 6886 N N . ALA A 1 881 ? 40.057 50.979 -51.466 1.00 63.88 881 ALA A N 1
ATOM 6887 C CA . ALA A 1 881 ? 39.343 51.455 -52.650 1.00 63.88 881 ALA A CA 1
ATOM 6888 C C . ALA A 1 881 ? 38.034 52.192 -52.302 1.00 63.88 881 ALA A C 1
ATOM 6890 O O . ALA A 1 881 ? 37.696 53.197 -52.932 1.00 63.88 881 ALA A O 1
ATOM 6891 N N . LEU A 1 882 ? 37.297 51.737 -51.280 1.00 56.25 882 LEU A N 1
ATOM 6892 C CA . LEU A 1 882 ? 36.102 52.431 -50.792 1.00 56.25 882 LEU A CA 1
ATOM 6893 C C . LEU A 1 882 ? 36.448 53.742 -50.064 1.00 56.25 882 LEU A C 1
ATOM 6895 O O . LEU A 1 882 ? 35.749 54.740 -50.248 1.00 56.25 882 LEU A O 1
ATOM 6899 N N . ALA A 1 883 ? 37.520 53.760 -49.270 1.00 58.25 883 ALA A N 1
ATOM 6900 C CA . ALA A 1 883 ? 38.002 54.947 -48.572 1.00 58.25 883 ALA A CA 1
ATOM 6901 C C . ALA A 1 883 ? 38.483 56.022 -49.554 1.00 58.25 883 ALA A C 1
ATOM 6903 O O . ALA A 1 883 ? 38.120 57.183 -49.384 1.00 58.25 883 ALA A O 1
ATOM 6904 N N . ASP A 1 884 ? 39.204 55.652 -50.615 1.00 64.50 884 ASP A N 1
ATOM 6905 C CA . ASP A 1 884 ? 39.618 56.583 -51.668 1.00 64.50 884 ASP A CA 1
ATOM 6906 C C . ASP A 1 884 ? 38.436 57.066 -52.517 1.00 64.50 884 ASP A C 1
ATOM 6908 O O . ASP A 1 884 ? 38.336 58.253 -52.829 1.00 64.50 884 ASP A O 1
ATOM 6912 N N . LYS A 1 885 ? 37.454 56.202 -52.799 1.00 64.88 885 LYS A N 1
ATOM 6913 C CA . LYS A 1 885 ? 36.209 56.616 -53.468 1.00 64.88 885 LYS A CA 1
ATOM 6914 C C . LYS A 1 885 ? 35.403 57.609 -52.619 1.00 64.88 885 LYS A C 1
ATOM 6916 O O . LYS A 1 885 ? 34.888 58.587 -53.156 1.00 64.88 885 LYS A O 1
ATOM 6921 N N . LEU A 1 886 ? 35.336 57.413 -51.299 1.00 53.88 886 LEU A N 1
ATOM 6922 C CA . LEU A 1 886 ? 34.705 58.354 -50.362 1.00 53.88 886 LEU A CA 1
ATOM 6923 C C . LEU A 1 886 ? 35.522 59.641 -50.175 1.00 53.88 886 LEU A C 1
ATOM 6925 O O . LEU A 1 886 ? 34.938 60.722 -50.140 1.00 53.88 886 LEU A O 1
ATOM 6929 N N . ARG A 1 887 ? 36.856 59.553 -50.115 1.00 62.75 887 ARG A N 1
ATOM 6930 C CA . ARG A 1 887 ? 37.784 60.697 -50.095 1.00 62.75 887 ARG A CA 1
ATOM 6931 C C . ARG A 1 887 ? 37.583 61.572 -51.331 1.00 62.75 887 ARG A C 1
ATOM 6933 O O . ARG A 1 887 ? 37.427 62.778 -51.183 1.00 62.75 887 ARG A O 1
ATOM 6940 N N . ASN A 1 888 ? 37.474 60.973 -52.515 1.00 65.12 888 ASN A N 1
ATOM 6941 C CA . ASN A 1 888 ? 37.207 61.695 -53.759 1.00 65.12 888 ASN A CA 1
ATOM 6942 C C . ASN A 1 888 ? 35.810 62.342 -53.772 1.00 65.12 888 ASN A C 1
ATOM 6944 O O . ASN A 1 888 ? 35.693 63.493 -54.178 1.00 65.12 888 ASN A O 1
ATOM 6948 N N . ILE A 1 889 ? 34.773 61.670 -53.250 1.00 61.34 889 ILE A N 1
ATOM 6949 C CA . ILE A 1 889 ? 33.417 62.243 -53.092 1.00 61.34 889 ILE A CA 1
ATOM 6950 C C . ILE A 1 889 ? 33.380 63.402 -52.075 1.00 61.34 889 ILE A C 1
ATOM 6952 O O . ILE A 1 889 ? 32.554 64.306 -52.202 1.00 61.34 889 ILE A O 1
ATOM 6956 N N . LEU A 1 890 ? 34.239 63.383 -51.052 1.00 55.28 890 LE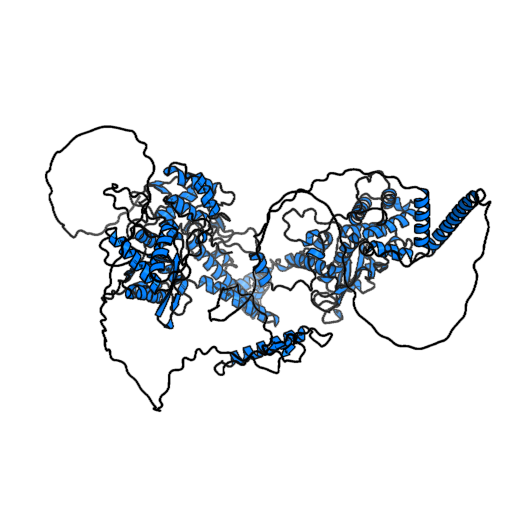U A N 1
ATOM 6957 C CA . LEU A 1 890 ? 34.361 64.468 -50.071 1.00 55.28 890 LEU A CA 1
ATOM 6958 C C . LEU A 1 890 ? 35.165 65.649 -50.632 1.00 55.28 890 LEU A C 1
ATOM 6960 O O . LEU A 1 890 ? 34.747 66.795 -50.481 1.00 55.28 890 LEU A O 1
ATOM 6964 N N . LEU A 1 891 ? 36.267 65.385 -51.339 1.00 59.94 891 LEU A N 1
ATOM 6965 C CA . LEU A 1 891 ? 37.041 66.412 -52.043 1.00 59.94 891 LEU A CA 1
ATOM 6966 C C . LEU A 1 891 ? 36.186 67.107 -53.112 1.00 59.94 891 LEU A C 1
ATOM 6968 O O . LEU A 1 891 ? 36.127 68.334 -53.130 1.00 59.94 891 LEU A O 1
ATOM 6972 N N . SER A 1 892 ? 35.414 66.354 -53.902 1.00 55.12 892 SER A N 1
ATOM 6973 C CA . SER A 1 892 ? 34.479 66.903 -54.897 1.00 55.12 892 SER A CA 1
ATOM 6974 C C . SER A 1 892 ? 33.256 67.619 -54.298 1.00 55.12 892 SER A C 1
ATOM 6976 O O . SER A 1 892 ? 32.356 67.990 -55.046 1.00 55.12 892 SER A O 1
ATOM 6978 N N . LYS A 1 893 ? 33.163 67.750 -52.967 1.00 51.12 893 LYS A N 1
ATOM 6979 C CA . LYS A 1 893 ? 32.080 68.460 -52.261 1.00 51.12 893 LYS A CA 1
ATOM 6980 C C . LYS A 1 893 ? 32.561 69.569 -51.322 1.00 51.12 893 LYS A C 1
ATOM 6982 O O . LYS A 1 893 ? 31.737 70.370 -50.899 1.00 51.12 893 LYS A O 1
ATOM 6987 N N . ASN A 1 894 ? 33.859 69.640 -51.023 1.00 45.91 894 ASN A N 1
ATOM 6988 C CA . ASN A 1 894 ? 34.452 70.699 -50.195 1.00 45.91 894 ASN A CA 1
ATOM 6989 C C . ASN A 1 894 ? 35.087 71.844 -51.007 1.00 45.91 894 ASN A C 1
ATOM 6991 O O . ASN A 1 894 ? 35.487 72.843 -50.414 1.00 45.91 894 ASN A O 1
ATOM 6995 N N . ILE A 1 895 ? 35.184 71.725 -52.337 1.00 43.66 895 ILE A N 1
ATOM 6996 C CA . ILE A 1 895 ? 35.739 72.783 -53.202 1.00 43.66 895 ILE A CA 1
ATOM 6997 C C . ILE A 1 895 ? 34.835 74.033 -53.227 1.00 43.66 895 ILE A C 1
ATOM 6999 O O . ILE A 1 895 ? 35.346 75.150 -53.230 1.00 43.66 895 ILE A O 1
ATOM 7003 N N . ASP A 1 896 ? 33.512 73.867 -53.133 1.00 42.53 896 ASP A N 1
ATOM 7004 C CA . ASP A 1 896 ? 32.544 74.969 -53.275 1.00 42.53 896 ASP A CA 1
ATOM 7005 C C . ASP A 1 896 ? 32.251 75.753 -51.976 1.00 42.53 896 ASP A C 1
ATOM 7007 O O . ASP A 1 896 ? 31.471 76.705 -52.000 1.00 42.53 896 ASP A O 1
ATOM 7011 N N . SER A 1 897 ? 32.827 75.375 -50.823 1.00 44.56 897 SER A N 1
ATOM 7012 C CA . SER A 1 897 ? 32.411 75.925 -49.516 1.00 44.56 897 SER A CA 1
ATOM 7013 C C . SER A 1 897 ? 33.534 76.406 -48.589 1.00 44.56 897 SER A C 1
ATOM 7015 O O . SER A 1 897 ? 33.301 76.535 -47.386 1.00 44.56 897 SER A O 1
ATOM 7017 N N . ILE A 1 898 ? 34.740 76.681 -49.103 1.00 37.19 898 ILE A N 1
ATOM 7018 C CA . ILE A 1 898 ? 35.827 77.306 -48.322 1.00 37.19 898 ILE A CA 1
ATOM 7019 C C . ILE A 1 898 ? 36.375 78.546 -49.048 1.00 37.19 898 ILE A C 1
ATOM 7021 O O . ILE A 1 898 ? 37.487 78.573 -49.569 1.00 37.19 898 ILE A O 1
ATOM 7025 N N . GLN A 1 899 ? 35.584 79.619 -49.022 1.00 37.78 899 GLN A N 1
ATOM 7026 C CA . GLN A 1 899 ? 36.092 80.990 -49.086 1.00 37.78 899 GLN A CA 1
ATOM 7027 C C . GLN A 1 899 ? 35.596 81.751 -47.854 1.00 37.78 899 GLN A C 1
ATOM 7029 O O . GLN A 1 899 ? 34.395 81.731 -47.590 1.00 37.78 899 GLN A O 1
ATOM 7034 N N . ARG A 1 900 ? 36.495 82.512 -47.198 1.00 35.00 900 ARG A N 1
ATOM 7035 C CA . ARG A 1 900 ? 36.248 83.322 -45.976 1.00 35.00 900 ARG A CA 1
ATOM 7036 C C . ARG A 1 900 ? 36.025 82.409 -44.733 1.00 35.00 900 ARG A C 1
ATOM 7038 O O . ARG A 1 900 ? 35.296 81.435 -44.825 1.00 35.00 900 ARG A O 1
ATOM 7045 N N . THR A 1 901 ? 36.631 82.595 -43.552 1.00 31.52 901 THR A N 1
ATOM 7046 C CA . THR A 1 901 ? 37.425 83.701 -42.968 1.00 31.52 901 THR A CA 1
ATOM 7047 C C . THR A 1 901 ? 38.531 83.213 -42.002 1.00 31.52 901 THR A C 1
ATOM 7049 O O . THR A 1 901 ? 38.282 82.338 -41.182 1.00 31.52 901 THR A O 1
ATOM 7052 N N . ASN A 1 902 ? 39.700 83.861 -42.060 1.00 30.94 902 ASN A N 1
ATOM 7053 C CA . ASN A 1 902 ? 40.699 84.183 -41.013 1.00 30.94 902 ASN A CA 1
ATOM 7054 C C . ASN A 1 902 ? 40.746 83.387 -39.670 1.00 30.94 902 ASN A C 1
ATOM 7056 O O . ASN A 1 902 ? 39.871 83.551 -38.825 1.00 30.94 902 ASN A O 1
ATOM 7060 N N . VAL A 1 903 ? 41.841 82.633 -39.438 1.00 31.77 903 VAL A N 1
ATOM 7061 C CA . VAL A 1 903 ? 43.026 82.998 -38.589 1.00 31.77 903 VAL A CA 1
ATOM 7062 C C . VAL A 1 903 ? 42.729 83.796 -37.285 1.00 31.77 903 VAL A C 1
ATOM 7064 O O . VAL A 1 903 ? 42.075 84.832 -37.402 1.00 31.77 903 VAL A O 1
ATOM 7067 N N . PRO A 1 904 ? 43.251 83.422 -36.075 1.00 41.25 904 PRO A N 1
ATOM 7068 C CA . PRO A 1 904 ? 44.651 83.014 -35.832 1.00 41.25 904 PRO A CA 1
ATOM 7069 C C . PRO A 1 904 ? 44.968 81.773 -34.951 1.00 41.25 904 PRO A C 1
ATOM 7071 O O . PRO A 1 904 ? 44.116 81.094 -34.391 1.00 41.25 904 PRO A O 1
ATOM 7074 N N . GLU A 1 905 ? 46.284 81.545 -34.911 1.00 29.97 905 GLU A N 1
ATOM 7075 C CA . GLU A 1 905 ? 47.190 80.525 -34.356 1.00 29.97 905 GLU A CA 1
ATOM 7076 C C . GLU A 1 905 ? 47.060 80.080 -32.872 1.00 29.97 905 GLU A C 1
ATOM 7078 O O . GLU A 1 905 ? 46.541 80.814 -32.031 1.00 29.97 905 GLU A O 1
ATOM 7083 N N . PRO A 1 906 ? 47.645 78.910 -32.513 1.00 37.25 906 PRO A N 1
ATOM 7084 C CA . PRO A 1 906 ? 47.982 78.505 -31.142 1.00 37.25 906 PRO A CA 1
ATOM 7085 C C . PRO A 1 906 ? 49.461 78.783 -30.774 1.00 37.25 906 PRO A C 1
ATOM 7087 O O . PRO A 1 906 ? 50.324 78.801 -31.649 1.00 37.25 906 PRO A O 1
ATOM 7090 N N . SER A 1 907 ? 49.798 78.891 -29.480 1.00 28.38 907 SER A N 1
ATOM 7091 C CA . SER A 1 907 ? 51.188 79.097 -29.019 1.00 28.38 907 SER A CA 1
ATOM 7092 C C . SER A 1 907 ? 51.618 78.232 -27.815 1.00 28.38 907 SER A C 1
ATOM 7094 O O . SER A 1 907 ? 50.798 77.865 -26.979 1.00 28.38 907 SER A O 1
ATOM 7096 N N . ALA A 1 908 ? 52.933 77.950 -27.769 1.00 29.98 908 ALA A N 1
ATOM 7097 C CA . ALA A 1 908 ? 53.781 77.419 -26.676 1.00 29.98 908 ALA A CA 1
ATOM 7098 C C . ALA A 1 908 ? 53.370 76.087 -25.982 1.00 29.98 908 ALA A C 1
ATOM 7100 O O . ALA A 1 908 ? 52.317 75.976 -25.368 1.00 29.98 908 ALA A O 1
ATOM 7101 N N . ALA A 1 909 ? 54.129 74.983 -26.080 1.00 28.94 909 ALA A N 1
ATOM 7102 C CA . ALA A 1 909 ? 55.520 74.730 -25.628 1.00 28.94 909 ALA A CA 1
ATOM 7103 C C . ALA A 1 909 ? 55.651 74.698 -24.080 1.00 28.94 909 ALA A C 1
ATOM 7105 O O . ALA A 1 909 ? 55.413 75.710 -23.436 1.00 28.94 909 ALA A O 1
ATOM 7106 N N . VAL A 1 910 ? 55.842 73.555 -23.395 1.00 29.08 910 VAL A N 1
ATOM 7107 C CA . VAL A 1 910 ? 56.946 72.548 -23.397 1.00 29.08 910 VAL A CA 1
ATOM 7108 C C . VAL A 1 910 ? 58.136 72.939 -22.500 1.00 29.08 910 VAL A C 1
ATOM 7110 O O . VAL A 1 910 ? 58.992 73.709 -22.917 1.00 29.08 910 VAL A O 1
ATOM 7113 N N . ALA A 1 911 ? 58.199 72.334 -21.301 1.00 26.00 911 ALA A N 1
ATOM 7114 C CA . ALA A 1 911 ? 59.393 72.064 -20.474 1.00 26.00 911 ALA A CA 1
ATOM 7115 C C . ALA A 1 911 ? 59.007 71.193 -19.240 1.00 26.00 911 ALA A C 1
ATOM 7117 O O . ALA A 1 911 ? 57.854 71.233 -18.817 1.00 26.00 911 ALA A O 1
ATOM 7118 N N . THR A 1 912 ? 59.931 70.537 -18.520 1.00 29.19 912 THR A N 1
ATOM 7119 C CA . THR A 1 912 ? 60.578 69.237 -18.838 1.00 29.19 912 THR A CA 1
ATOM 7120 C C . THR A 1 912 ? 61.260 68.667 -17.572 1.00 29.19 912 THR A C 1
ATOM 7122 O O . THR A 1 912 ? 62.092 69.353 -16.994 1.00 29.19 912 THR A O 1
ATOM 7125 N N . GLU A 1 913 ? 60.965 67.404 -17.204 1.00 28.73 913 GLU A N 1
ATOM 7126 C CA . GLU A 1 913 ? 61.650 66.578 -16.165 1.00 28.73 913 GLU A CA 1
ATOM 7127 C C . GLU A 1 913 ? 61.673 67.150 -14.704 1.00 28.73 913 GLU A C 1
ATOM 7129 O O . GLU A 1 913 ? 61.241 68.270 -14.467 1.00 28.73 913 GLU A O 1
ATOM 7134 N N . LEU A 1 914 ? 61.990 66.422 -13.612 1.00 25.14 914 LEU A N 1
ATOM 7135 C CA . LEU A 1 914 ? 62.775 65.185 -13.410 1.00 25.14 914 LEU A CA 1
ATOM 7136 C C . LEU A 1 914 ? 62.142 64.101 -12.488 1.00 25.14 914 LEU A C 1
ATOM 7138 O O . LEU A 1 914 ? 61.072 64.247 -11.905 1.00 25.14 914 LEU A O 1
ATOM 7142 N N . ARG A 1 915 ? 62.865 62.973 -12.419 1.00 31.77 915 ARG A N 1
ATOM 7143 C CA . ARG A 1 915 ? 62.640 61.669 -11.739 1.00 31.77 915 ARG A CA 1
ATOM 7144 C C . ARG A 1 915 ? 62.996 61.761 -10.230 1.00 31.77 915 ARG A C 1
ATOM 7146 O O . ARG A 1 915 ? 63.715 62.683 -9.874 1.00 31.77 915 ARG A O 1
ATOM 7153 N N . ALA A 1 916 ? 62.670 60.866 -9.279 1.00 35.91 916 ALA A N 1
ATOM 7154 C CA . ALA A 1 916 ? 61.833 59.648 -9.127 1.00 35.91 916 ALA A CA 1
ATOM 7155 C C . ALA A 1 916 ? 61.561 59.452 -7.595 1.00 35.91 916 ALA A C 1
ATOM 7157 O O . ALA A 1 916 ? 62.262 60.062 -6.793 1.00 35.91 916 ALA A O 1
ATOM 7158 N N . THR A 1 917 ? 60.575 58.681 -7.098 1.00 29.08 917 THR A N 1
ATOM 7159 C CA . THR A 1 917 ? 60.677 57.229 -6.764 1.00 29.08 917 THR A CA 1
ATOM 7160 C C . THR A 1 917 ? 59.327 56.621 -6.273 1.00 29.08 917 THR A C 1
ATOM 7162 O O . THR A 1 917 ? 58.343 57.324 -6.059 1.00 29.08 917 THR A O 1
ATOM 7165 N N . THR A 1 918 ? 59.268 55.286 -6.136 1.00 38.22 918 THR A N 1
ATOM 7166 C CA . THR A 1 918 ? 58.169 54.408 -5.630 1.00 38.22 918 THR A CA 1
ATOM 7167 C C . THR A 1 918 ? 58.016 54.431 -4.075 1.00 38.22 918 THR A C 1
ATOM 7169 O O . THR A 1 918 ? 58.893 55.028 -3.455 1.00 38.22 918 THR A O 1
ATOM 7172 N N . PRO A 1 919 ? 57.014 53.784 -3.383 1.00 42.75 919 PRO A N 1
ATOM 7173 C CA . PRO A 1 919 ? 56.084 52.710 -3.818 1.00 42.75 919 PRO A CA 1
ATOM 7174 C C . PRO A 1 919 ? 54.593 52.708 -3.314 1.00 42.75 919 PRO A C 1
ATOM 7176 O O . PRO A 1 919 ? 54.217 53.333 -2.332 1.00 42.75 919 PRO A O 1
ATOM 7179 N N . LEU A 1 920 ? 53.777 51.847 -3.955 1.00 34.69 920 LEU A N 1
ATOM 7180 C CA . LEU A 1 920 ? 52.655 51.006 -3.442 1.00 34.69 920 LEU A CA 1
ATOM 7181 C C . LEU A 1 920 ? 51.695 51.474 -2.309 1.00 34.69 920 LEU A C 1
ATOM 7183 O O . LEU A 1 920 ? 52.071 51.467 -1.138 1.00 34.69 920 LEU A O 1
ATOM 7187 N N . ARG A 1 921 ? 50.372 51.510 -2.605 1.00 26.47 921 ARG A N 1
ATOM 7188 C CA . ARG A 1 921 ? 49.311 50.818 -1.809 1.00 26.47 921 ARG A CA 1
ATOM 7189 C C . ARG A 1 921 ? 47.918 50.756 -2.483 1.00 26.47 921 ARG A C 1
ATOM 7191 O O . ARG A 1 921 ? 47.601 51.523 -3.381 1.00 26.47 921 ARG A O 1
ATOM 7198 N N . LEU A 1 922 ? 47.083 49.828 -2.000 1.00 29.45 922 LEU A N 1
ATOM 7199 C CA . LEU A 1 922 ? 45.669 49.545 -2.340 1.00 29.45 922 LEU A CA 1
ATOM 7200 C C . LEU A 1 922 ? 44.934 49.114 -1.039 1.00 29.45 922 LEU A C 1
ATOM 7202 O O . LEU A 1 922 ? 45.622 48.814 -0.060 1.00 29.45 922 LEU A O 1
ATOM 7206 N N . PRO A 1 923 ? 43.600 48.876 -1.004 1.00 51.78 923 PRO A N 1
ATOM 7207 C CA . PRO A 1 923 ? 42.469 49.531 -1.694 1.00 51.78 923 PRO A CA 1
ATOM 7208 C C . PRO A 1 923 ? 41.284 49.862 -0.734 1.00 51.78 923 PRO A C 1
ATOM 7210 O O . PRO A 1 923 ? 41.259 49.372 0.397 1.00 51.78 923 PRO A O 1
ATOM 7213 N N . LYS A 1 924 ? 40.212 50.543 -1.207 1.00 26.89 924 LYS A N 1
ATOM 7214 C CA . LYS A 1 924 ? 38.799 50.234 -0.824 1.00 26.89 924 LYS A CA 1
ATOM 7215 C C . LYS A 1 924 ? 37.702 50.995 -1.609 1.00 26.89 924 LYS A C 1
ATOM 7217 O O . LYS A 1 924 ? 37.891 52.119 -2.042 1.00 26.89 924 LYS A O 1
ATOM 7222 N N . LYS A 1 925 ? 36.554 50.304 -1.716 1.00 30.50 925 LYS A N 1
ATOM 7223 C CA . LYS A 1 925 ? 35.144 50.675 -2.018 1.00 30.50 925 LYS A CA 1
ATOM 7224 C C . LYS A 1 925 ? 34.745 52.155 -2.246 1.00 30.50 925 LYS A C 1
ATOM 7226 O O . LYS A 1 925 ? 35.133 53.031 -1.484 1.00 30.50 925 LYS A O 1
ATOM 7231 N N . LYS A 1 926 ? 33.741 52.356 -3.119 1.00 30.58 926 LYS A N 1
ATOM 7232 C CA . LYS A 1 926 ? 32.791 53.496 -3.099 1.00 30.58 926 LYS A CA 1
ATOM 7233 C C . LYS A 1 926 ? 31.319 53.036 -3.003 1.00 30.58 926 LYS A C 1
ATOM 7235 O O . LYS A 1 926 ? 31.044 51.836 -3.019 1.00 30.58 926 LYS A O 1
ATOM 7240 N N . SER A 1 927 ? 30.417 53.998 -2.795 1.00 28.91 927 SER A N 1
ATOM 7241 C CA . SER A 1 927 ? 29.023 53.872 -2.329 1.00 28.91 927 SER A CA 1
ATOM 7242 C C . SER A 1 927 ? 27.960 54.193 -3.405 1.00 28.91 927 SER A C 1
ATOM 7244 O O . SER A 1 927 ? 28.291 54.431 -4.562 1.00 28.91 927 SER A O 1
ATOM 7246 N N . ILE A 1 928 ? 26.676 54.174 -3.013 1.00 32.28 928 ILE A N 1
ATOM 7247 C CA . ILE A 1 928 ? 25.487 54.550 -3.809 1.00 32.28 928 ILE A CA 1
ATOM 7248 C C . ILE A 1 928 ? 24.917 55.879 -3.272 1.00 32.28 928 ILE A C 1
ATOM 7250 O O . ILE A 1 928 ? 24.956 56.086 -2.059 1.00 32.28 928 ILE A O 1
ATOM 7254 N N . SER A 1 929 ? 24.342 56.737 -4.130 1.00 30.77 929 SER A N 1
ATOM 7255 C CA . SER A 1 929 ? 23.623 57.959 -3.714 1.00 30.77 929 SER A CA 1
ATOM 7256 C C . SER A 1 929 ? 22.572 58.468 -4.727 1.00 30.77 929 SER A C 1
ATOM 7258 O O . SER A 1 929 ? 22.919 58.743 -5.869 1.00 30.77 929 SER A O 1
ATOM 7260 N N . ASN A 1 930 ? 21.325 58.598 -4.249 1.00 29.42 930 ASN A N 1
ATOM 7261 C CA . ASN A 1 930 ? 20.233 59.579 -4.492 1.00 29.42 930 ASN A CA 1
ATOM 7262 C C . ASN A 1 930 ? 20.087 60.384 -5.813 1.00 29.42 930 ASN A C 1
ATOM 7264 O O . ASN A 1 930 ? 21.058 60.960 -6.287 1.00 29.42 930 ASN A O 1
ATOM 7268 N N . CYS A 1 931 ? 18.824 60.594 -6.257 1.00 24.61 931 CYS A N 1
ATOM 7269 C CA . CYS A 1 931 ? 18.138 61.921 -6.297 1.00 24.61 931 CYS A CA 1
ATOM 7270 C C . CYS A 1 931 ? 16.678 61.895 -6.858 1.00 24.61 931 CYS A C 1
ATOM 7272 O O . CYS A 1 931 ? 16.475 61.549 -8.014 1.00 24.61 931 CYS A O 1
ATOM 7274 N N . ASN A 1 932 ? 15.663 62.216 -6.029 1.00 27.41 932 ASN A N 1
ATOM 7275 C CA . ASN A 1 932 ? 14.888 63.490 -5.962 1.00 27.41 932 ASN A CA 1
ATOM 7276 C C . ASN A 1 932 ? 14.598 64.314 -7.260 1.00 27.41 932 ASN A C 1
ATOM 7278 O O . ASN A 1 932 ? 15.471 64.364 -8.114 1.00 27.41 932 ASN A O 1
ATOM 7282 N N . LEU A 1 933 ? 13.484 65.069 -7.461 1.00 28.97 933 LEU A N 1
ATOM 7283 C CA . LEU A 1 933 ? 12.355 65.575 -6.613 1.00 28.97 933 LEU A CA 1
ATOM 7284 C C . LEU A 1 933 ? 11.141 66.100 -7.473 1.00 28.97 933 LEU A C 1
ATOM 7286 O O . LEU A 1 933 ? 11.372 66.525 -8.595 1.00 28.97 933 LEU A O 1
ATOM 7290 N N . VAL A 1 934 ? 9.926 66.221 -6.869 1.00 28.55 934 VAL A N 1
ATOM 7291 C CA . VAL A 1 934 ? 8.848 67.268 -7.084 1.00 28.55 934 VAL A CA 1
ATOM 7292 C C . VAL A 1 934 ? 8.040 67.322 -8.416 1.00 28.55 934 VAL A C 1
ATOM 7294 O O . VAL A 1 934 ? 8.648 67.271 -9.472 1.00 28.55 934 VAL A O 1
ATOM 7297 N N . THR A 1 935 ? 6.702 67.546 -8.524 1.00 32.47 935 THR A N 1
ATOM 7298 C CA . THR A 1 935 ? 5.413 67.421 -7.735 1.00 32.47 935 THR A CA 1
ATOM 7299 C C . THR A 1 935 ? 4.235 67.524 -8.785 1.00 32.47 935 THR A C 1
ATOM 7301 O O . THR A 1 935 ? 4.470 66.995 -9.870 1.00 32.47 935 THR A O 1
ATOM 7304 N N . PRO A 1 936 ? 3.031 68.180 -8.665 1.00 51.53 936 PRO A N 1
ATOM 7305 C CA . PRO A 1 936 ? 2.091 68.491 -7.553 1.00 51.53 936 PRO A CA 1
ATOM 7306 C C . PRO A 1 936 ? 0.554 68.285 -7.804 1.00 51.53 936 PRO A C 1
ATOM 7308 O O . PRO A 1 936 ? -0.012 68.872 -8.718 1.00 51.53 936 PRO A O 1
ATOM 7311 N N . SER A 1 937 ? -0.152 67.710 -6.809 1.00 25.56 937 SER A N 1
ATOM 7312 C CA . SER A 1 937 ? -1.500 68.145 -6.316 1.00 25.56 937 SER A CA 1
ATOM 7313 C C . SER A 1 937 ? -2.765 67.989 -7.222 1.00 25.56 937 SER A C 1
ATOM 7315 O O . SER A 1 937 ? -2.619 67.744 -8.413 1.00 25.56 937 SER A O 1
ATOM 7317 N N . PRO A 1 938 ? -4.033 68.146 -6.719 1.00 48.72 938 PRO A N 1
ATOM 7318 C CA . PRO A 1 938 ? -4.498 68.492 -5.353 1.00 48.72 938 PRO A CA 1
ATOM 7319 C C . PRO A 1 938 ? -5.695 67.663 -4.757 1.00 48.72 938 PRO A C 1
ATOM 7321 O O . PRO A 1 938 ? -6.402 66.973 -5.479 1.00 48.72 938 PRO A O 1
ATOM 7324 N N . LYS A 1 939 ? -6.036 67.925 -3.467 1.00 28.95 939 LYS A N 1
ATOM 7325 C CA . LYS A 1 939 ? -7.338 67.674 -2.746 1.00 28.95 939 LYS A CA 1
ATOM 7326 C C . LYS A 1 939 ? -7.699 66.186 -2.439 1.00 28.95 939 LYS A C 1
ATOM 7328 O O . LYS A 1 939 ? -7.636 65.353 -3.321 1.00 28.95 939 LYS A O 1
ATOM 7333 N N . LYS A 1 940 ? -8.149 65.761 -1.233 1.00 28.66 940 LYS A N 1
ATOM 7334 C CA . LYS A 1 940 ? -8.837 66.438 -0.093 1.00 28.66 940 LYS A CA 1
ATOM 7335 C C . LYS A 1 940 ? -8.638 65.705 1.276 1.00 28.66 940 LYS A C 1
ATOM 7337 O O . LYS A 1 940 ? -8.838 64.503 1.343 1.00 28.66 940 LYS A O 1
ATOM 7342 N N . LYS A 1 941 ? -8.353 66.480 2.344 1.00 29.16 941 LYS A N 1
ATOM 7343 C CA . LYS A 1 941 ? -8.746 66.393 3.794 1.00 29.16 941 LYS A CA 1
ATOM 7344 C C . LYS A 1 941 ? -9.278 65.043 4.362 1.00 29.16 941 LYS A C 1
ATOM 7346 O O . LYS A 1 941 ? -10.282 64.553 3.864 1.00 29.16 941 LYS A O 1
ATOM 7351 N N . ARG A 1 942 ? -8.806 64.519 5.512 1.00 25.17 942 ARG A N 1
ATOM 7352 C CA . ARG A 1 942 ? -8.851 65.109 6.890 1.00 25.17 942 ARG A CA 1
ATOM 7353 C C . ARG A 1 942 ? -7.744 64.537 7.834 1.00 25.17 942 ARG A C 1
ATOM 7355 O O . ARG A 1 942 ? -6.875 63.818 7.361 1.00 25.17 942 ARG A O 1
ATOM 7362 N N . SER A 1 943 ? -7.741 64.907 9.126 1.00 29.55 943 SER A N 1
ATOM 7363 C CA . SER A 1 943 ? -6.546 64.964 10.020 1.00 29.55 943 SER A CA 1
ATOM 7364 C C . SER A 1 943 ? -6.899 64.637 11.517 1.00 29.55 943 SER A C 1
ATOM 7366 O O . SER A 1 943 ? -8.065 64.317 11.743 1.00 29.55 943 SER A O 1
ATOM 7368 N N . PRO A 1 944 ? -6.035 64.832 12.555 1.00 49.59 944 PRO A N 1
ATOM 7369 C CA . PRO A 1 944 ? -4.782 64.105 12.890 1.00 49.59 944 PRO A CA 1
ATOM 7370 C C . PRO A 1 944 ? -4.566 63.856 14.432 1.00 49.59 944 PRO A C 1
ATOM 7372 O O . PRO A 1 944 ? -5.481 64.080 15.217 1.00 49.59 944 PRO A O 1
ATOM 7375 N N . LEU A 1 945 ? -3.315 63.544 14.850 1.00 26.89 945 LEU A N 1
ATOM 7376 C CA . LEU A 1 945 ? -2.733 63.632 16.225 1.00 26.89 945 LEU A CA 1
ATOM 7377 C C . LEU A 1 945 ? -3.213 62.569 17.257 1.00 26.89 945 LEU A C 1
ATOM 7379 O O . LEU A 1 945 ? -4.201 61.889 17.013 1.00 26.89 945 LEU A O 1
ATOM 7383 N N . VAL A 1 946 ? -2.517 62.273 18.374 1.00 25.38 946 VAL A N 1
ATOM 7384 C CA . VAL A 1 946 ? -1.513 63.017 19.189 1.00 25.38 946 VAL A CA 1
ATOM 7385 C C . VAL A 1 946 ? -0.310 62.131 19.611 1.00 25.38 946 VAL A C 1
ATOM 7387 O O . VAL A 1 946 ? -0.485 60.939 19.850 1.00 25.38 946 VAL A O 1
ATOM 7390 N N . GLU A 1 947 ? 0.883 62.723 19.784 1.00 30.64 947 GLU A N 1
ATOM 7391 C CA . GLU A 1 947 ? 2.020 62.161 20.552 1.00 30.64 947 GLU A CA 1
ATOM 7392 C C . GLU A 1 947 ? 2.087 62.770 21.971 1.00 30.64 947 GLU A C 1
ATOM 7394 O O . GLU A 1 947 ? 1.917 63.980 22.112 1.00 30.64 947 GLU A O 1
ATOM 7399 N N . ILE A 1 948 ? 2.404 61.977 23.007 1.00 26.22 948 ILE A N 1
ATOM 7400 C CA . ILE A 1 948 ? 2.842 62.452 24.343 1.00 26.22 948 ILE A CA 1
ATOM 7401 C C . ILE A 1 948 ? 4.001 61.562 24.835 1.00 26.22 948 ILE A C 1
ATOM 7403 O O . ILE A 1 948 ? 4.106 60.398 24.446 1.00 26.22 948 ILE A O 1
ATOM 7407 N N . SER A 1 949 ? 4.893 62.121 25.656 1.00 28.00 949 SER A N 1
ATOM 7408 C CA . SER A 1 949 ? 6.202 61.567 26.014 1.00 28.00 949 SER A CA 1
ATOM 7409 C C . SER A 1 949 ? 6.409 61.306 27.522 1.00 28.00 949 SER A C 1
ATOM 7411 O O . SER A 1 949 ? 5.720 61.867 28.367 1.00 28.00 949 SER A O 1
ATOM 7413 N N . ASN A 1 950 ? 7.465 60.529 27.814 1.00 27.23 950 ASN A N 1
ATOM 7414 C CA . ASN A 1 950 ? 8.307 60.537 29.028 1.00 27.23 950 ASN A CA 1
ATOM 7415 C C . ASN A 1 950 ? 7.864 59.855 30.359 1.00 27.23 950 ASN A C 1
ATOM 7417 O O . ASN A 1 950 ? 6.761 60.011 30.860 1.00 27.23 950 ASN A O 1
ATOM 7421 N N . ASN A 1 951 ? 8.876 59.207 30.969 1.00 26.97 951 ASN A N 1
ATOM 7422 C CA . ASN A 1 951 ? 9.159 58.987 32.406 1.00 26.97 951 ASN A CA 1
ATOM 7423 C C . ASN A 1 951 ? 8.342 57.987 33.276 1.00 26.97 951 ASN A C 1
ATOM 7425 O O . ASN A 1 951 ? 7.386 58.348 33.949 1.00 26.97 951 ASN A O 1
ATOM 7429 N N . VAL A 1 952 ? 8.854 56.743 33.365 1.00 29.17 952 VAL A N 1
ATOM 7430 C CA . VAL A 1 952 ? 9.519 56.132 34.562 1.00 29.17 952 VAL A CA 1
ATOM 7431 C C . VAL A 1 952 ? 8.979 56.573 35.949 1.00 29.17 952 VAL A C 1
ATOM 7433 O O . VAL A 1 952 ? 9.121 57.752 36.272 1.00 29.17 952 VAL A O 1
ATOM 7436 N N . PRO A 1 953 ? 8.482 55.653 36.825 1.00 35.50 953 PRO A N 1
ATOM 7437 C CA . PRO A 1 953 ? 9.371 54.693 37.511 1.00 35.50 953 PRO A CA 1
ATOM 7438 C C . PRO A 1 953 ? 8.848 53.252 37.758 1.00 35.50 953 PRO A C 1
ATOM 7440 O O . PRO A 1 953 ? 7.767 52.852 37.341 1.00 35.50 953 PRO A O 1
ATOM 7443 N N . CYS A 1 954 ? 9.704 52.453 38.407 1.00 27.25 954 CYS A N 1
ATOM 7444 C CA . CYS A 1 954 ? 9.651 51.000 38.614 1.00 27.25 954 CYS A CA 1
ATOM 7445 C C . CYS A 1 954 ? 8.377 50.407 39.247 1.00 27.25 954 CYS A C 1
ATOM 7447 O O . CYS A 1 954 ? 7.913 50.876 40.281 1.00 27.25 954 CYS A O 1
ATOM 7449 N N . SER A 1 955 ? 7.989 49.209 38.789 1.00 26.38 955 SER A N 1
ATOM 7450 C CA . SER A 1 955 ? 7.818 48.034 39.673 1.00 26.38 955 SER A CA 1
ATOM 7451 C C . SER A 1 955 ? 7.735 46.712 38.884 1.00 26.38 955 SER A C 1
ATOM 7453 O O . SER A 1 955 ? 7.640 46.689 37.658 1.00 26.38 955 SER A O 1
ATOM 7455 N N . SER A 1 956 ? 7.872 45.592 39.596 1.00 32.47 956 SER A N 1
ATOM 7456 C CA . SER A 1 956 ? 7.998 44.228 39.069 1.00 32.47 956 SER A CA 1
ATOM 7457 C C . SER A 1 956 ? 6.718 43.656 38.443 1.00 32.47 956 SER A C 1
ATOM 7459 O O . SER A 1 956 ? 5.672 43.642 39.088 1.00 32.47 956 SER A O 1
ATOM 7461 N N . SER A 1 957 ? 6.828 43.020 37.272 1.00 27.64 957 SER A N 1
ATOM 7462 C CA . SER A 1 957 ? 5.870 41.997 36.816 1.00 27.64 957 SER A CA 1
ATOM 7463 C C . SER A 1 957 ? 6.530 40.978 35.873 1.00 27.64 957 SER A C 1
ATOM 7465 O O . SER A 1 957 ? 7.637 41.191 35.374 1.00 27.64 957 SER A O 1
ATOM 7467 N N . SER A 1 958 ? 5.903 39.811 35.711 1.00 26.95 958 SER A N 1
ATOM 7468 C CA . SER A 1 958 ? 6.508 38.618 35.111 1.00 26.95 958 SER A CA 1
ATOM 7469 C C . SER A 1 958 ? 6.281 38.497 33.599 1.00 26.95 958 SER A C 1
ATOM 7471 O O . SER A 1 958 ? 5.180 38.683 33.089 1.00 26.95 958 SER A O 1
ATOM 7473 N N . LEU A 1 959 ? 7.326 38.083 32.875 1.00 25.45 959 LEU A N 1
ATOM 7474 C CA . LEU A 1 959 ? 7.265 37.731 31.453 1.00 25.45 959 LEU A CA 1
ATOM 7475 C C . LEU A 1 959 ? 7.803 36.317 31.234 1.00 25.45 959 LEU A C 1
ATOM 7477 O O . LEU A 1 959 ? 9.003 36.093 31.376 1.00 25.45 959 LEU A O 1
ATOM 7481 N N . PHE A 1 960 ? 6.952 35.375 30.809 1.00 28.94 960 PHE A N 1
ATOM 7482 C CA . PHE A 1 960 ? 7.432 34.139 30.183 1.00 28.94 960 PHE A CA 1
ATOM 7483 C C . PHE A 1 960 ? 6.452 33.507 29.181 1.00 28.94 960 PHE A C 1
ATOM 7485 O O . PHE A 1 960 ? 5.265 33.355 29.436 1.00 28.94 960 PHE A O 1
ATOM 7492 N N . SER A 1 961 ? 7.029 33.012 28.081 1.00 28.69 961 SER A N 1
ATOM 7493 C CA . SER A 1 961 ? 6.519 31.901 27.262 1.00 28.69 961 SER A CA 1
ATOM 7494 C C . SER A 1 961 ? 5.244 32.092 26.413 1.00 28.69 961 SER A C 1
ATOM 7496 O O . SER A 1 961 ? 4.311 31.294 26.495 1.00 28.69 961 SER A O 1
ATOM 7498 N N . GLN A 1 962 ? 5.306 32.969 25.403 1.00 27.92 962 GLN A N 1
ATOM 7499 C CA . GLN A 1 962 ? 4.723 32.595 24.102 1.00 27.92 962 GLN A CA 1
ATOM 7500 C C . GLN A 1 962 ? 5.612 31.525 23.434 1.00 27.92 962 GLN A C 1
ATOM 7502 O O . GLN A 1 962 ? 6.797 31.754 23.177 1.00 27.92 962 GLN A O 1
ATOM 7507 N N . THR A 1 963 ? 5.062 30.348 23.132 1.00 29.45 963 THR A N 1
ATOM 7508 C CA . THR A 1 963 ? 5.809 29.200 22.585 1.00 29.45 963 THR A CA 1
ATOM 7509 C C . THR A 1 963 ? 6.018 29.288 21.068 1.00 29.45 963 THR A C 1
ATOM 7511 O O . THR A 1 963 ? 5.331 28.650 20.269 1.00 29.45 963 THR A O 1
ATOM 7514 N N . GLN A 1 964 ? 7.035 30.043 20.638 1.00 28.88 964 GLN A N 1
ATOM 7515 C CA . GLN A 1 964 ? 7.455 30.031 19.231 1.00 28.88 964 GLN A CA 1
ATOM 7516 C C . GLN A 1 964 ? 7.968 28.651 18.771 1.00 28.88 964 GLN A C 1
ATOM 7518 O O . GLN A 1 964 ? 8.625 27.906 19.503 1.00 28.88 964 GLN A O 1
ATOM 7523 N N . LYS A 1 965 ? 7.697 28.325 17.500 1.00 28.77 965 LYS A N 1
ATOM 7524 C CA . LYS A 1 965 ? 8.056 27.053 16.850 1.00 28.77 965 LYS A CA 1
ATOM 7525 C C . LYS A 1 965 ? 9.570 26.793 16.924 1.00 28.77 965 LYS A C 1
ATOM 7527 O O . LYS A 1 965 ? 10.365 27.628 16.495 1.00 28.77 965 LYS A O 1
ATOM 7532 N N . LYS A 1 966 ? 9.969 25.599 17.389 1.00 27.78 966 LYS A N 1
ATOM 7533 C CA . LYS A 1 966 ? 11.376 25.157 17.507 1.00 27.78 966 LYS A CA 1
ATOM 7534 C C . LYS A 1 966 ? 12.109 25.125 16.151 1.00 27.78 966 LYS A C 1
ATOM 7536 O O . LYS A 1 966 ? 12.246 24.070 15.533 1.00 27.78 966 LYS A O 1
ATOM 7541 N N . ARG A 1 967 ? 12.682 26.256 15.726 1.00 28.80 967 ARG A N 1
ATOM 7542 C CA . ARG A 1 967 ? 13.877 26.244 14.866 1.00 28.80 967 ARG A CA 1
ATOM 7543 C C . ARG A 1 967 ? 15.029 25.622 15.660 1.00 28.80 967 ARG A C 1
ATOM 7545 O O . ARG A 1 967 ? 15.236 25.972 16.821 1.00 28.80 967 ARG A O 1
ATOM 7552 N N . ARG A 1 968 ? 15.796 24.721 15.040 1.00 28.97 968 ARG A N 1
ATOM 7553 C CA . ARG A 1 968 ? 17.106 24.325 15.579 1.00 28.97 968 ARG A CA 1
ATOM 7554 C C . ARG A 1 968 ? 17.994 25.573 15.568 1.00 28.97 968 ARG A C 1
ATOM 7556 O O . ARG A 1 968 ? 18.205 26.133 14.499 1.00 28.97 968 ARG A O 1
ATOM 7563 N N . ARG A 1 969 ? 18.471 26.013 16.736 1.00 32.69 969 ARG A N 1
ATOM 7564 C CA . ARG A 1 969 ? 19.622 26.922 16.818 1.00 32.69 969 ARG A CA 1
ATOM 7565 C C . ARG A 1 969 ? 20.883 26.102 16.551 1.00 32.69 969 ARG A C 1
ATOM 7567 O O . ARG A 1 969 ? 20.973 24.963 17.019 1.00 32.69 969 ARG A O 1
ATOM 7574 N N . ASP A 1 970 ? 21.822 26.667 15.807 1.00 35.78 970 ASP A N 1
ATOM 7575 C CA . ASP A 1 970 ? 23.129 26.054 15.601 1.00 35.78 970 ASP A CA 1
ATOM 7576 C C . ASP A 1 970 ? 23.929 26.026 16.912 1.00 35.78 970 ASP A C 1
ATOM 7578 O O . ASP A 1 970 ? 23.737 26.858 17.800 1.00 35.78 970 ASP A O 1
ATOM 7582 N N . ARG A 1 971 ? 24.795 25.018 17.065 1.00 41.78 971 ARG A N 1
ATOM 7583 C CA . ARG A 1 971 ? 25.588 24.810 18.285 1.00 41.78 971 ARG A CA 1
ATOM 7584 C C . ARG A 1 971 ? 26.891 25.605 18.222 1.00 41.78 971 ARG A C 1
ATOM 7586 O O . ARG A 1 971 ? 27.934 25.042 17.902 1.00 41.78 971 ARG A O 1
ATOM 7593 N N . THR A 1 972 ? 26.827 26.895 18.529 1.00 45.41 972 THR A N 1
ATOM 7594 C CA . THR A 1 972 ? 28.018 27.703 18.826 1.00 45.41 972 THR A CA 1
ATOM 7595 C C . THR A 1 972 ? 28.579 27.357 20.208 1.00 45.41 972 THR A C 1
ATOM 7597 O O . THR A 1 972 ? 27.830 26.967 21.106 1.00 45.41 972 THR A O 1
ATOM 7600 N N . CYS A 1 973 ? 29.892 27.520 20.392 1.00 44.47 973 CYS A N 1
ATOM 7601 C CA . CYS A 1 973 ? 30.519 27.484 21.716 1.00 44.47 973 CYS A CA 1
ATOM 7602 C C . CYS A 1 973 ? 29.899 28.549 22.647 1.00 44.47 973 CYS A C 1
ATOM 7604 O O . CYS A 1 973 ? 29.467 29.604 22.182 1.00 44.47 973 CYS A O 1
ATOM 7606 N N . CYS A 1 974 ? 29.839 28.272 23.950 1.00 44.34 974 CYS A N 1
ATOM 7607 C CA . CYS A 1 974 ? 29.158 29.109 24.947 1.00 44.34 974 CYS A CA 1
ATOM 7608 C C . CYS A 1 974 ? 30.053 30.159 25.634 1.00 44.34 974 CYS A C 1
ATOM 7610 O O . CYS A 1 974 ? 29.577 30.859 26.523 1.00 44.34 974 CYS A O 1
ATOM 7612 N N . VAL A 1 975 ? 31.321 30.287 25.229 1.00 46.22 975 VAL A N 1
ATOM 7613 C CA . VAL A 1 975 ? 32.290 31.238 25.801 1.00 46.22 975 VAL A CA 1
ATOM 7614 C C . VAL A 1 975 ? 32.765 32.207 24.715 1.00 46.22 975 VAL A C 1
ATOM 7616 O O . VAL A 1 975 ? 33.279 31.782 23.682 1.00 46.22 975 VAL A O 1
ATOM 7619 N N . ASN A 1 976 ? 32.628 33.515 24.958 1.00 45.38 976 ASN A N 1
ATOM 7620 C CA . ASN A 1 976 ? 32.895 34.575 23.970 1.00 45.38 976 ASN A CA 1
ATOM 7621 C C . ASN A 1 976 ? 34.379 34.747 23.573 1.00 45.38 976 ASN A C 1
ATOM 7623 O O . ASN A 1 976 ? 34.670 35.530 22.673 1.00 45.38 976 ASN A O 1
ATOM 7627 N N . TRP A 1 977 ? 35.317 34.086 24.260 1.00 46.22 977 TRP A N 1
ATOM 7628 C CA . TRP A 1 977 ? 36.748 34.436 24.253 1.00 46.22 977 TRP A CA 1
ATOM 7629 C C . TRP A 1 977 ? 37.694 33.398 23.626 1.00 46.22 977 TRP A C 1
ATOM 7631 O O . TRP A 1 977 ? 38.906 33.586 23.663 1.00 46.22 977 TRP A O 1
ATOM 7641 N N . CYS A 1 978 ? 37.190 32.345 22.973 1.00 45.94 978 CYS A N 1
ATOM 7642 C CA . CYS A 1 978 ? 38.053 31.523 22.113 1.00 45.94 978 CYS A CA 1
ATOM 7643 C C . CYS A 1 978 ? 38.577 32.366 20.927 1.00 45.94 978 CYS A C 1
ATOM 7645 O O . CYS A 1 978 ? 37.801 32.791 20.071 1.00 45.94 978 CYS A O 1
ATOM 7647 N N . ASP A 1 979 ? 39.893 32.593 20.886 1.00 47.94 979 ASP A N 1
ATOM 7648 C CA . ASP A 1 979 ? 40.668 33.245 19.814 1.00 47.94 979 ASP A CA 1
ATOM 7649 C C . ASP A 1 979 ? 40.354 34.723 19.485 1.00 47.94 979 ASP A C 1
ATOM 7651 O O . ASP A 1 979 ? 40.830 35.240 18.471 1.00 47.94 979 ASP A O 1
ATOM 7655 N N . GLY A 1 980 ? 39.585 35.440 20.315 1.00 46.00 980 GLY A N 1
ATOM 7656 C CA . GLY A 1 980 ? 39.429 36.911 20.248 1.00 46.00 980 GLY A CA 1
ATOM 7657 C C . GLY A 1 980 ? 38.838 37.495 18.949 1.00 46.00 980 GLY A C 1
ATOM 7658 O O . GLY A 1 980 ? 38.714 38.710 18.809 1.00 46.00 980 GLY A O 1
ATOM 7659 N N . ARG A 1 981 ? 38.470 36.650 17.980 1.00 45.34 981 ARG A N 1
ATOM 7660 C CA . ARG A 1 981 ? 37.911 37.008 16.669 1.00 45.34 981 ARG A CA 1
ATOM 7661 C C . ARG A 1 981 ? 36.729 36.083 16.399 1.00 45.34 981 ARG A C 1
ATOM 7663 O O . ARG A 1 981 ? 36.906 35.011 15.821 1.00 45.34 981 ARG A O 1
ATOM 7670 N N . GLY A 1 982 ? 35.546 36.480 16.876 1.00 46.56 982 GLY A N 1
ATOM 7671 C CA . GLY A 1 982 ? 34.343 35.640 16.961 1.00 46.56 982 GLY A CA 1
ATOM 7672 C C . GLY A 1 982 ? 34.074 34.808 15.703 1.00 46.56 982 GLY A C 1
ATOM 7673 O O . GLY A 1 982 ? 33.561 35.312 14.705 1.00 46.56 982 GLY A O 1
ATOM 7674 N N . THR A 1 983 ? 34.433 33.526 15.760 1.00 50.09 983 THR A N 1
ATOM 7675 C CA . THR A 1 983 ? 34.328 32.554 14.664 1.00 50.09 983 THR A CA 1
ATOM 7676 C C . THR A 1 983 ? 33.792 31.225 15.194 1.00 50.09 983 THR A C 1
ATOM 7678 O O . THR A 1 983 ? 33.849 30.937 16.389 1.00 50.09 983 THR A O 1
ATOM 7681 N N . ASN A 1 984 ? 33.170 30.434 14.319 1.00 53.41 984 ASN A N 1
ATOM 7682 C CA . ASN A 1 984 ? 32.333 29.316 14.750 1.00 53.41 984 ASN A CA 1
ATOM 7683 C C . ASN A 1 984 ? 33.170 28.081 15.128 1.00 53.41 984 ASN A C 1
ATOM 7685 O O . ASN A 1 984 ? 33.704 27.389 14.262 1.00 53.41 984 ASN A O 1
ATOM 7689 N N . CYS A 1 985 ? 33.220 27.765 16.422 1.00 55.38 985 CYS A N 1
ATOM 7690 C CA . CYS A 1 985 ? 33.841 26.545 16.939 1.00 55.38 985 CYS A CA 1
ATOM 7691 C C . CYS A 1 985 ? 32.789 25.480 17.291 1.00 55.38 985 CYS A C 1
ATOM 7693 O O . CYS A 1 985 ? 31.784 25.777 17.941 1.00 55.38 985 CYS A O 1
ATOM 7695 N N . ILE A 1 986 ? 33.053 24.233 16.897 1.00 60.94 986 ILE A N 1
ATOM 7696 C CA . ILE A 1 986 ? 32.283 23.034 17.243 1.00 60.94 986 ILE A CA 1
ATOM 7697 C C . ILE A 1 986 ? 32.929 22.396 18.488 1.00 60.94 986 ILE A C 1
ATOM 7699 O O . ILE A 1 986 ? 34.108 22.034 18.430 1.00 60.94 986 ILE A O 1
ATOM 7703 N N . PRO A 1 987 ? 32.202 22.240 19.611 1.00 57.56 987 PRO A N 1
ATOM 7704 C CA . PRO A 1 987 ? 32.753 21.650 20.828 1.00 57.56 987 PRO A CA 1
ATOM 7705 C C . PRO A 1 987 ? 32.854 20.120 20.744 1.00 57.56 987 PRO A C 1
ATOM 7707 O O . PRO A 1 987 ? 31.997 19.450 20.154 1.00 57.56 987 PRO A O 1
ATOM 7710 N N . LYS A 1 988 ? 33.879 19.569 21.403 1.00 64.00 988 LYS A N 1
ATOM 7711 C CA . LYS A 1 988 ? 34.095 18.127 21.576 1.00 64.00 988 LYS A CA 1
ATOM 7712 C C . LYS A 1 988 ? 32.901 17.478 22.304 1.00 64.00 988 LYS A C 1
ATOM 7714 O O . LYS A 1 988 ? 32.418 18.049 23.290 1.00 64.00 988 LYS A O 1
ATOM 7719 N N . PRO A 1 989 ? 32.410 16.299 21.870 1.00 69.94 989 PRO A N 1
ATOM 7720 C CA . PRO A 1 989 ? 31.402 15.545 22.615 1.00 69.94 989 PRO A CA 1
ATOM 7721 C C . PRO A 1 989 ? 31.893 15.220 24.031 1.00 69.94 989 PRO A C 1
ATOM 7723 O O . PRO A 1 989 ? 32.996 14.698 24.195 1.00 69.94 989 PRO A O 1
ATOM 7726 N N . GLY A 1 990 ? 31.086 15.540 25.044 1.00 74.38 990 GLY A N 1
ATOM 7727 C CA . GLY A 1 990 ? 31.398 15.253 26.443 1.00 74.38 990 GLY A CA 1
ATOM 7728 C C . GLY A 1 990 ? 31.545 13.750 26.726 1.00 74.38 990 GLY A C 1
ATOM 7729 O O . GLY A 1 990 ? 31.053 12.922 25.951 1.00 74.38 990 GLY A O 1
ATOM 7730 N N . PRO A 1 991 ? 32.226 13.378 27.823 1.00 71.19 991 PRO A N 1
ATOM 7731 C CA . PRO A 1 991 ? 32.394 11.981 28.207 1.00 71.19 991 PRO A CA 1
ATOM 7732 C C . PRO A 1 991 ? 31.043 11.304 28.479 1.00 71.19 991 PRO A C 1
ATOM 7734 O O . PRO A 1 991 ? 30.075 11.936 28.905 1.00 71.19 991 PRO A O 1
ATOM 7737 N N . LEU A 1 992 ? 30.982 9.990 28.254 1.00 73.94 992 LEU A N 1
ATOM 7738 C CA . LEU A 1 992 ? 29.870 9.179 28.749 1.00 73.94 992 LEU A CA 1
ATOM 7739 C C . LEU A 1 992 ? 29.985 8.992 30.273 1.00 73.94 992 LEU A C 1
ATOM 7741 O O . LEU A 1 992 ? 31.103 8.956 30.787 1.00 73.94 992 LEU A O 1
ATOM 7745 N N . PRO A 1 993 ? 28.862 8.803 30.993 1.00 66.94 993 PRO A N 1
ATOM 7746 C CA . PRO A 1 993 ? 28.905 8.424 32.402 1.00 66.94 993 PRO A CA 1
ATOM 7747 C C . PRO A 1 993 ? 29.644 7.092 32.586 1.00 66.94 993 PRO A C 1
ATOM 7749 O O . PRO A 1 993 ? 29.574 6.210 31.729 1.00 66.94 993 PRO A O 1
ATOM 7752 N N . ILE A 1 994 ? 30.308 6.929 33.734 1.00 64.75 994 ILE A N 1
ATOM 7753 C CA . ILE A 1 994 ? 31.157 5.767 34.063 1.00 64.75 994 ILE A CA 1
ATOM 7754 C C . ILE A 1 994 ? 30.386 4.437 33.925 1.00 64.75 994 ILE A C 1
ATOM 7756 O O . ILE A 1 994 ? 30.925 3.445 33.431 1.00 64.75 994 ILE A O 1
ATOM 7760 N N . SER A 1 995 ? 29.088 4.445 34.246 1.00 68.00 995 SER A N 1
ATOM 7761 C CA . SER A 1 995 ? 28.150 3.321 34.100 1.00 68.00 995 SER A CA 1
ATOM 7762 C C . SER A 1 995 ? 27.815 2.920 32.651 1.00 68.00 995 SER A C 1
ATOM 7764 O O . SER A 1 995 ? 27.071 1.964 32.431 1.00 68.00 995 SER A O 1
ATOM 7766 N N . ALA A 1 996 ? 28.341 3.608 31.632 1.00 68.56 996 ALA A N 1
ATOM 7767 C CA . ALA A 1 996 ? 28.207 3.176 30.245 1.00 68.56 996 ALA A CA 1
ATOM 7768 C C . ALA A 1 996 ? 29.033 1.905 29.976 1.00 68.56 996 ALA A C 1
ATOM 7770 O O . ALA A 1 996 ? 30.240 1.879 30.219 1.00 68.56 996 ALA A O 1
ATOM 7771 N N . SER A 1 997 ? 28.397 0.878 29.407 1.00 77.12 997 SER A N 1
ATOM 7772 C CA . SER A 1 997 ? 29.046 -0.375 28.998 1.00 77.12 997 SER A CA 1
ATOM 7773 C C . SER A 1 997 ? 30.164 -0.157 27.968 1.00 77.12 997 SER A C 1
ATOM 7775 O O . SER A 1 997 ? 30.104 0.781 27.169 1.00 77.12 997 SER A O 1
ATOM 7777 N N . ALA A 1 998 ? 31.169 -1.042 27.947 1.00 64.06 998 ALA A N 1
ATOM 7778 C CA . ALA A 1 998 ? 32.357 -0.922 27.090 1.00 64.06 998 ALA A CA 1
ATOM 7779 C C . ALA A 1 998 ? 32.009 -0.657 25.611 1.00 64.06 998 ALA A C 1
ATOM 7781 O O . ALA A 1 998 ? 32.401 0.374 25.068 1.00 64.06 998 ALA A O 1
ATOM 7782 N N . ARG A 1 999 ? 31.136 -1.483 25.017 1.00 60.75 999 ARG A N 1
ATOM 7783 C CA . ARG A 1 999 ? 30.614 -1.337 23.640 1.00 60.75 999 ARG A CA 1
ATOM 7784 C C . ARG A 1 999 ? 29.958 0.029 23.359 1.00 60.75 999 ARG A C 1
ATOM 7786 O O . ARG A 1 999 ? 29.932 0.504 22.224 1.00 60.75 999 ARG A O 1
ATOM 7793 N N . ARG A 1 1000 ? 29.416 0.697 24.387 1.00 64.56 1000 ARG A N 1
ATOM 7794 C CA . ARG A 1 1000 ? 28.842 2.052 24.283 1.00 64.56 1000 ARG A CA 1
ATOM 7795 C C . ARG A 1 1000 ? 29.921 3.139 24.346 1.00 64.56 1000 ARG A C 1
ATOM 7797 O O . ARG A 1 1000 ? 29.782 4.134 23.637 1.00 64.56 1000 ARG A O 1
ATOM 7804 N N . ARG A 1 1001 ? 30.987 2.944 25.137 1.00 68.44 1001 ARG A N 1
ATOM 7805 C CA . ARG A 1 1001 ? 32.187 3.810 25.161 1.00 68.44 1001 ARG A CA 1
ATOM 7806 C C . ARG A 1 1001 ? 32.917 3.755 23.819 1.00 68.44 1001 ARG A C 1
ATOM 7808 O O . ARG A 1 1001 ? 33.148 4.791 23.208 1.00 68.44 1001 ARG A O 1
ATOM 7815 N N . GLU A 1 1002 ? 33.161 2.548 23.325 1.00 65.50 1002 GLU A N 1
ATOM 7816 C CA . GLU A 1 1002 ? 33.744 2.249 22.015 1.00 65.50 1002 GLU A CA 1
ATOM 7817 C C . GLU A 1 1002 ? 32.949 2.901 20.871 1.00 65.50 1002 GLU A C 1
ATOM 7819 O O . GLU A 1 1002 ? 33.487 3.720 20.127 1.00 65.50 1002 GLU A O 1
ATOM 7824 N N . SER A 1 1003 ? 31.632 2.665 20.790 1.00 71.31 1003 SER A N 1
ATOM 7825 C CA . SER A 1 1003 ? 30.790 3.297 19.762 1.00 71.31 1003 SER A CA 1
ATOM 7826 C C . SER A 1 1003 ? 30.752 4.832 19.856 1.00 71.31 1003 SER A C 1
ATOM 7828 O O . SER A 1 1003 ? 30.495 5.499 18.854 1.00 71.31 1003 SER A O 1
ATOM 7830 N N . HIS A 1 1004 ? 31.010 5.417 21.032 1.00 77.81 1004 HIS A N 1
ATOM 7831 C CA . HIS A 1 1004 ? 31.130 6.868 21.209 1.00 77.81 1004 HIS A CA 1
ATOM 7832 C C . HIS A 1 1004 ? 32.507 7.402 20.782 1.00 77.81 1004 HIS A C 1
ATOM 7834 O O . HIS A 1 1004 ? 32.582 8.476 20.181 1.00 77.81 1004 HIS A O 1
ATOM 7840 N N . ALA A 1 1005 ? 33.582 6.649 21.034 1.00 69.38 1005 ALA A N 1
ATOM 7841 C CA . ALA A 1 1005 ? 34.925 6.959 20.548 1.00 69.38 1005 ALA A CA 1
ATOM 7842 C C . ALA A 1 1005 ? 34.974 6.922 19.011 1.00 69.38 1005 ALA A C 1
ATOM 7844 O O . ALA A 1 1005 ? 35.359 7.918 18.397 1.00 69.38 1005 ALA A O 1
ATOM 7845 N N . ILE A 1 1006 ? 34.462 5.847 18.397 1.00 69.56 1006 ILE A N 1
ATOM 7846 C CA . ILE A 1 1006 ? 34.338 5.698 16.936 1.00 69.56 1006 ILE A CA 1
ATOM 7847 C C . ILE A 1 1006 ? 33.566 6.885 16.343 1.00 69.56 1006 ILE A C 1
ATOM 7849 O O . ILE A 1 1006 ? 34.107 7.610 15.516 1.00 69.56 1006 ILE A O 1
ATOM 7853 N N . LYS A 1 1007 ? 32.367 7.200 16.856 1.00 74.06 1007 LYS A N 1
ATOM 7854 C CA . LYS A 1 1007 ? 31.554 8.346 16.387 1.00 74.06 1007 LYS A CA 1
ATOM 7855 C C . LYS A 1 1007 ? 32.162 9.726 16.647 1.00 74.06 1007 LYS A C 1
ATOM 7857 O O . LYS A 1 1007 ? 31.664 10.722 16.119 1.00 74.06 1007 LYS A O 1
ATOM 7862 N N . THR A 1 1008 ? 33.202 9.815 17.472 1.00 73.56 1008 THR A N 1
ATOM 7863 C CA . THR A 1 1008 ? 33.973 11.048 17.672 1.00 73.56 1008 THR A CA 1
ATOM 7864 C C . THR A 1 1008 ? 35.124 11.128 16.667 1.00 73.56 1008 THR A C 1
ATOM 7866 O O . THR A 1 1008 ? 35.314 12.182 16.059 1.00 73.56 1008 THR A O 1
ATOM 7869 N N . LEU A 1 1009 ? 35.815 10.010 16.415 1.00 69.62 1009 LEU A N 1
ATOM 7870 C CA . LEU A 1 1009 ? 36.841 9.866 15.375 1.00 69.62 1009 LEU A CA 1
ATOM 7871 C C . LEU A 1 1009 ? 36.269 10.068 13.967 1.00 69.62 1009 LEU A C 1
ATOM 7873 O O . LEU A 1 1009 ? 36.733 10.964 13.269 1.00 69.62 1009 LEU A O 1
ATOM 7877 N N . GLU A 1 1010 ? 35.204 9.350 13.593 1.00 67.50 1010 GLU A N 1
ATOM 7878 C CA . GLU A 1 1010 ? 34.473 9.513 12.320 1.00 67.50 1010 GLU A CA 1
ATOM 7879 C C . GLU A 1 1010 ? 34.124 10.982 12.045 1.00 67.50 1010 GLU A C 1
ATOM 7881 O O . GLU A 1 1010 ? 34.153 11.452 10.908 1.00 67.50 1010 GLU A O 1
ATOM 7886 N N . ARG A 1 1011 ? 33.777 11.729 13.099 1.00 68.44 1011 ARG A N 1
ATOM 7887 C CA . ARG A 1 1011 ? 33.322 13.118 13.011 1.00 68.44 1011 ARG A CA 1
ATOM 7888 C C . ARG A 1 1011 ? 34.471 14.114 12.882 1.00 68.44 1011 ARG A C 1
ATOM 7890 O O . ARG A 1 1011 ? 34.301 15.103 12.173 1.00 68.44 1011 ARG A O 1
ATOM 7897 N N . ARG A 1 1012 ? 35.613 13.844 13.526 1.00 69.81 1012 ARG A N 1
ATOM 7898 C CA . ARG A 1 1012 ? 36.877 14.566 13.308 1.00 69.81 1012 ARG A CA 1
ATOM 7899 C C . ARG A 1 1012 ? 37.360 14.321 11.879 1.00 69.81 1012 ARG A C 1
ATOM 7901 O O . ARG A 1 1012 ? 37.459 15.261 11.099 1.00 69.81 1012 ARG A O 1
ATOM 7908 N N . GLU A 1 1013 ? 37.479 13.052 11.496 1.00 63.47 1013 GLU A N 1
ATOM 7909 C CA . GLU A 1 1013 ? 37.943 12.641 10.172 1.00 63.47 1013 GLU A CA 1
ATOM 7910 C C . GLU A 1 1013 ? 37.027 13.154 9.046 1.00 63.47 1013 GLU A C 1
ATOM 7912 O O . GLU A 1 1013 ? 37.508 13.556 7.993 1.00 63.47 1013 GLU A O 1
ATOM 7917 N N . THR A 1 1014 ? 35.707 13.221 9.258 1.00 66.00 1014 THR A N 1
ATOM 7918 C CA . THR A 1 1014 ? 34.779 13.837 8.290 1.00 66.00 1014 THR A CA 1
ATOM 7919 C C . THR A 1 1014 ? 35.067 15.326 8.078 1.00 66.00 1014 THR A C 1
ATOM 7921 O O . THR A 1 1014 ? 34.958 15.801 6.951 1.00 66.00 1014 THR A O 1
ATOM 7924 N N . LEU A 1 1015 ? 35.441 16.073 9.123 1.00 62.09 1015 LEU A N 1
ATOM 7925 C CA . LEU A 1 1015 ? 35.815 17.487 8.992 1.00 62.09 1015 LEU A CA 1
ATOM 7926 C C . LEU A 1 1015 ? 37.170 17.635 8.285 1.00 62.09 1015 LEU A C 1
ATOM 7928 O O . LEU A 1 1015 ? 37.285 18.453 7.372 1.00 62.09 1015 LEU A O 1
ATOM 7932 N N . ASP A 1 1016 ? 38.150 16.792 8.615 1.00 58.66 1016 ASP A N 1
ATOM 7933 C CA . ASP A 1 1016 ? 39.463 16.782 7.957 1.00 58.66 1016 ASP A CA 1
ATOM 7934 C C . AS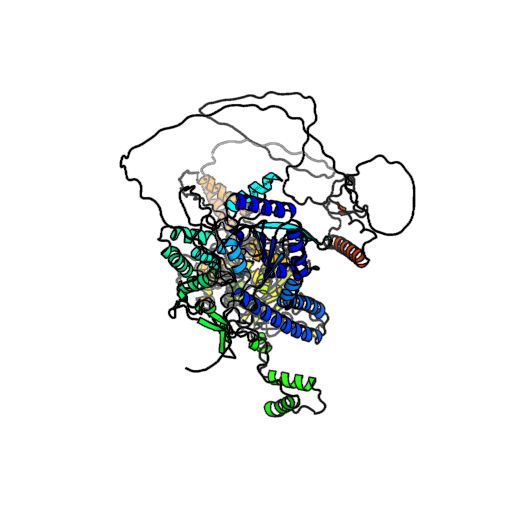P A 1 1016 ? 39.346 16.413 6.459 1.00 58.66 1016 ASP A C 1
ATOM 7936 O O . ASP A 1 1016 ? 39.889 17.100 5.588 1.00 58.66 1016 ASP A O 1
ATOM 7940 N N . ARG A 1 1017 ? 38.550 15.381 6.132 1.00 51.47 1017 ARG A N 1
ATOM 7941 C CA . ARG A 1 1017 ? 38.240 14.933 4.757 1.00 51.47 1017 ARG A CA 1
ATOM 7942 C C . ARG A 1 1017 ? 37.446 15.958 3.938 1.00 51.47 1017 ARG A C 1
ATOM 7944 O O . ARG A 1 1017 ? 37.492 15.899 2.711 1.00 51.47 1017 ARG A O 1
ATOM 7951 N N . LEU A 1 1018 ? 36.730 16.889 4.576 1.00 54.59 1018 LEU A N 1
ATOM 7952 C CA . LEU A 1 1018 ? 36.019 17.979 3.889 1.00 54.59 1018 LEU A CA 1
ATOM 7953 C C . LEU A 1 1018 ? 36.950 19.103 3.399 1.00 54.59 1018 LEU A C 1
ATOM 7955 O O . LEU A 1 1018 ? 36.488 20.002 2.698 1.00 54.59 1018 LEU A O 1
ATOM 7959 N N . GLY A 1 1019 ? 38.252 19.030 3.694 1.00 45.16 1019 GLY A N 1
ATOM 7960 C CA . GLY A 1 1019 ? 39.260 19.899 3.084 1.00 45.16 1019 GLY A CA 1
ATOM 7961 C C . GLY A 1 1019 ? 39.451 21.250 3.772 1.00 45.16 1019 GLY A C 1
ATOM 7962 O O . GLY A 1 1019 ? 40.029 22.146 3.163 1.00 45.16 1019 GLY A O 1
ATOM 7963 N N . TYR A 1 1020 ? 39.022 21.395 5.031 1.00 51.72 1020 TYR A N 1
ATOM 7964 C CA . TYR A 1 1020 ? 39.244 22.586 5.864 1.00 51.72 1020 TYR A CA 1
ATOM 7965 C C . TYR A 1 1020 ? 40.718 22.728 6.311 1.00 51.72 1020 TYR A C 1
ATOM 7967 O O . TYR A 1 1020 ? 41.040 22.732 7.499 1.00 51.72 1020 TYR A O 1
ATOM 7975 N N . LYS A 1 1021 ? 41.642 22.833 5.346 1.00 43.88 1021 LYS A N 1
ATOM 7976 C CA . LYS A 1 1021 ? 43.040 23.237 5.566 1.00 43.88 1021 LYS A CA 1
ATOM 7977 C C . LYS A 1 1021 ? 43.191 24.741 5.313 1.00 43.88 1021 LYS A C 1
ATOM 7979 O O . LYS A 1 1021 ? 42.605 25.274 4.380 1.00 43.88 1021 LYS A O 1
ATOM 7984 N N . ARG A 1 1022 ? 44.006 25.396 6.148 1.00 39.88 1022 ARG A N 1
ATOM 7985 C CA . ARG A 1 1022 ? 44.195 26.859 6.244 1.00 39.88 1022 ARG A CA 1
ATOM 7986 C C . ARG A 1 1022 ? 44.387 27.575 4.886 1.00 39.88 1022 ARG A C 1
ATOM 7988 O O . ARG A 1 1022 ? 45.522 27.678 4.433 1.00 39.88 1022 ARG A O 1
ATOM 7995 N N . ILE A 1 1023 ? 43.326 28.167 4.329 1.00 35.84 1023 ILE A N 1
ATOM 7996 C CA . ILE A 1 1023 ? 43.370 29.313 3.397 1.00 35.84 1023 ILE A CA 1
ATOM 7997 C C . ILE A 1 1023 ? 42.161 30.230 3.692 1.00 35.84 1023 ILE A C 1
ATOM 7999 O O . ILE A 1 1023 ? 41.022 29.780 3.732 1.00 35.84 1023 ILE A O 1
ATOM 8003 N N . ASP A 1 1024 ? 42.419 31.525 3.893 1.00 38.56 1024 ASP A N 1
ATOM 8004 C CA . ASP A 1 1024 ? 41.472 32.656 3.821 1.00 38.56 1024 ASP A CA 1
ATOM 8005 C C . ASP A 1 1024 ? 40.159 32.626 4.641 1.00 38.56 1024 ASP A C 1
ATOM 8007 O O . ASP A 1 1024 ? 39.112 33.148 4.246 1.00 38.56 1024 ASP A O 1
ATOM 8011 N N . GLY A 1 1025 ? 40.266 32.209 5.903 1.00 45.19 1025 GLY A N 1
ATOM 8012 C CA . GLY A 1 1025 ? 39.758 33.053 6.997 1.00 45.19 1025 GLY A CA 1
ATOM 8013 C C . GLY A 1 1025 ? 38.260 33.006 7.327 1.00 45.19 1025 GLY A C 1
ATOM 8014 O O . GLY A 1 1025 ? 37.782 33.910 8.016 1.00 45.19 1025 GLY A O 1
ATOM 8015 N N . ARG A 1 1026 ? 37.512 31.976 6.902 1.00 50.47 1026 ARG A N 1
ATOM 8016 C CA . ARG A 1 1026 ? 36.134 31.708 7.383 1.00 50.47 1026 ARG A CA 1
ATOM 8017 C C . ARG A 1 1026 ? 35.848 30.217 7.614 1.00 50.47 1026 ARG A C 1
ATOM 8019 O O . ARG A 1 1026 ? 34.906 29.667 7.046 1.00 50.47 1026 ARG A O 1
ATOM 8026 N N . ASP A 1 1027 ? 36.623 29.590 8.493 1.00 49.66 1027 ASP A N 1
ATOM 8027 C CA . ASP A 1 1027 ? 36.500 28.161 8.807 1.00 49.66 1027 ASP A CA 1
ATOM 8028 C C . ASP A 1 1027 ? 35.697 27.855 10.082 1.00 49.66 1027 ASP A C 1
ATOM 8030 O O . ASP A 1 1027 ? 35.674 28.631 11.042 1.00 49.66 1027 ASP A O 1
ATOM 8034 N N . LEU A 1 1028 ? 35.073 26.673 10.094 1.00 50.62 1028 LEU A N 1
ATOM 8035 C CA . LEU A 1 1028 ? 34.530 26.018 11.287 1.00 50.62 1028 LEU A CA 1
ATOM 8036 C C . LEU A 1 1028 ? 35.645 25.209 11.956 1.00 50.62 1028 LEU A C 1
ATOM 8038 O O . LEU A 1 1028 ? 36.210 24.319 11.324 1.00 50.62 1028 LEU A O 1
ATOM 8042 N N . ARG A 1 1029 ? 35.948 25.474 13.231 1.00 57.34 1029 ARG A N 1
ATOM 8043 C CA . ARG A 1 1029 ? 37.026 24.767 13.950 1.00 57.34 1029 ARG A CA 1
ATOM 8044 C C . ARG A 1 1029 ? 36.496 23.701 14.902 1.00 57.34 1029 ARG A C 1
ATOM 8046 O O . ARG A 1 1029 ? 35.464 23.898 15.539 1.00 57.34 1029 ARG A O 1
ATOM 8053 N N . TRP A 1 1030 ? 37.239 22.611 15.070 1.00 54.88 1030 TRP A N 1
ATOM 8054 C CA . TRP A 1 1030 ? 37.050 21.674 16.180 1.00 54.88 1030 TRP A CA 1
ATOM 8055 C C . TRP A 1 1030 ? 37.772 22.205 17.427 1.00 54.88 1030 TRP A C 1
ATOM 8057 O O . TRP A 1 1030 ? 38.945 22.565 17.351 1.00 54.88 1030 TRP A O 1
ATOM 8067 N N . CYS A 1 1031 ? 37.083 22.288 18.567 1.00 62.50 1031 CYS A N 1
ATOM 8068 C CA . CYS A 1 1031 ? 37.677 22.763 19.819 1.00 62.50 1031 CYS A CA 1
ATOM 8069 C C . CYS A 1 1031 ? 38.157 21.575 20.667 1.00 62.50 1031 CYS A C 1
ATOM 8071 O O . CYS A 1 1031 ? 37.354 20.931 21.341 1.00 62.50 1031 CYS A O 1
ATOM 8073 N N . ASP A 1 1032 ? 39.463 21.291 20.642 1.00 56.44 1032 ASP A N 1
ATOM 8074 C CA . ASP A 1 1032 ? 40.070 20.241 21.479 1.00 56.44 1032 ASP A CA 1
ATOM 8075 C C . ASP A 1 1032 ? 40.274 20.670 22.951 1.00 56.44 1032 ASP A C 1
ATOM 8077 O O . ASP A 1 1032 ? 40.450 19.804 23.807 1.00 56.44 1032 ASP A O 1
ATOM 8081 N N . ALA A 1 1033 ? 40.197 21.973 23.259 1.00 51.34 1033 ALA A N 1
ATOM 8082 C CA . ALA A 1 1033 ? 40.507 22.540 24.578 1.00 51.34 1033 ALA A CA 1
ATOM 8083 C C . ALA A 1 1033 ? 39.449 22.296 25.676 1.00 51.34 1033 ALA A C 1
ATOM 8085 O O . ALA A 1 1033 ? 39.782 22.378 26.854 1.00 51.34 1033 ALA A O 1
ATOM 8086 N N . HIS A 1 1034 ? 38.189 21.996 25.326 1.00 54.00 1034 HIS A N 1
ATOM 8087 C CA . HIS A 1 1034 ? 37.096 21.893 26.305 1.00 54.00 1034 HIS A CA 1
ATOM 8088 C C . HIS A 1 1034 ? 36.151 20.709 26.007 1.00 54.00 1034 HIS A C 1
ATOM 8090 O O . HIS A 1 1034 ? 35.713 20.555 24.860 1.00 54.00 1034 HIS A O 1
ATOM 8096 N N . PRO A 1 1035 ? 35.773 19.884 27.006 1.00 51.47 1035 PRO A N 1
ATOM 8097 C CA . PRO A 1 1035 ? 34.634 18.972 26.894 1.00 51.47 1035 PRO A CA 1
ATOM 8098 C C . PRO A 1 1035 ? 33.305 19.748 26.954 1.00 51.47 1035 PRO A C 1
ATOM 8100 O O . PRO A 1 1035 ? 33.259 20.889 27.406 1.00 51.47 1035 PRO A O 1
ATOM 8103 N N . THR A 1 1036 ? 32.193 19.132 26.534 1.00 44.38 1036 THR A N 1
ATOM 8104 C CA . THR A 1 1036 ? 30.862 19.717 26.789 1.00 44.38 1036 THR A CA 1
ATOM 8105 C C . THR A 1 1036 ? 30.411 19.432 28.220 1.00 44.38 1036 THR A C 1
ATOM 8107 O O . THR A 1 1036 ? 30.058 18.295 28.538 1.00 44.38 1036 THR A O 1
ATOM 8110 N N . GLU A 1 1037 ? 30.376 20.464 29.062 1.00 34.12 1037 GLU A N 1
ATOM 8111 C CA . GLU A 1 1037 ? 29.700 20.403 30.360 1.00 34.12 1037 GLU A CA 1
ATOM 8112 C C . GLU A 1 1037 ? 28.179 20.281 30.196 1.00 34.12 1037 GLU A C 1
ATOM 8114 O O . GLU A 1 1037 ? 27.570 20.852 29.284 1.00 34.12 1037 GLU A O 1
ATOM 8119 N N . TRP A 1 1038 ? 27.554 19.539 31.108 1.00 32.34 1038 TRP A N 1
ATOM 8120 C CA . TRP A 1 1038 ? 26.104 19.420 31.197 1.00 32.34 1038 TRP A CA 1
ATOM 8121 C C . TRP A 1 1038 ? 25.592 20.312 32.323 1.00 32.34 1038 TRP A C 1
ATOM 8123 O O . TRP A 1 1038 ? 25.693 19.949 33.490 1.00 32.34 1038 TRP A O 1
ATOM 8133 N N . VAL A 1 1039 ? 24.974 21.443 31.975 1.00 25.59 1039 VAL A N 1
ATOM 8134 C CA . VAL A 1 1039 ? 24.228 22.254 32.949 1.00 25.59 1039 VAL A CA 1
ATOM 8135 C C . VAL A 1 1039 ? 22.951 21.507 33.342 1.00 25.59 1039 VAL A C 1
ATOM 8137 O O . VAL A 1 1039 ? 21.885 21.676 32.740 1.00 25.59 1039 VAL A O 1
ATOM 8140 N N . THR A 1 1040 ? 23.054 20.643 34.349 1.00 27.36 1040 THR A N 1
ATOM 8141 C CA . THR A 1 1040 ? 21.900 20.047 35.020 1.00 27.36 1040 THR A CA 1
ATOM 8142 C C . THR A 1 1040 ? 21.126 21.139 35.746 1.00 27.36 1040 THR A C 1
ATOM 8144 O O . THR A 1 1040 ? 21.615 21.708 36.718 1.00 27.36 1040 THR A O 1
ATOM 8147 N N . LYS A 1 1041 ? 19.889 21.410 35.314 1.00 24.06 1041 LYS A N 1
ATOM 8148 C CA . LYS A 1 1041 ? 18.935 22.185 36.118 1.00 24.06 1041 LYS A CA 1
ATOM 8149 C C . LYS A 1 1041 ? 18.484 21.360 37.327 1.00 24.06 1041 LYS A C 1
ATOM 8151 O O . LYS A 1 1041 ? 17.430 20.731 37.297 1.00 24.06 1041 LYS A O 1
ATOM 8156 N N . SER A 1 1042 ? 19.280 21.379 38.388 1.00 27.08 1042 SER A N 1
ATOM 8157 C CA . SER A 1 1042 ? 18.847 20.979 39.722 1.00 27.08 1042 SER A CA 1
ATOM 8158 C C . SER A 1 1042 ? 17.935 22.064 40.298 1.00 27.08 1042 SER A C 1
ATOM 8160 O O . SER A 1 1042 ? 18.406 23.112 40.733 1.00 27.08 1042 SER A O 1
ATOM 8162 N N . CYS A 1 1043 ? 16.624 21.817 40.332 1.00 24.92 1043 CYS A N 1
ATOM 8163 C CA . CYS A 1 1043 ? 15.734 22.543 41.240 1.00 24.92 1043 CYS A CA 1
ATOM 8164 C C . CYS A 1 1043 ? 15.945 22.004 42.661 1.00 24.92 1043 CYS A C 1
ATOM 8166 O O . CYS A 1 1043 ? 15.152 21.212 43.163 1.00 24.92 1043 CYS A O 1
ATOM 8168 N N . SER A 1 1044 ? 17.052 22.403 43.284 1.00 25.28 1044 SER A N 1
ATOM 8169 C CA . SER A 1 1044 ? 17.330 22.139 44.691 1.00 25.28 1044 SER A CA 1
ATOM 8170 C C . SER A 1 1044 ? 16.441 23.029 45.558 1.00 25.28 1044 SER A C 1
ATOM 8172 O O . SER A 1 1044 ? 16.767 24.191 45.797 1.00 25.28 1044 SER A O 1
ATOM 8174 N N . TYR A 1 1045 ? 15.325 22.482 46.041 1.00 26.48 1045 TYR A N 1
ATOM 8175 C CA . TYR A 1 1045 ? 14.687 23.029 47.235 1.00 26.48 1045 TYR A CA 1
ATOM 8176 C C . TYR A 1 1045 ? 15.650 22.843 48.409 1.00 26.48 1045 TYR A C 1
ATOM 8178 O O . TYR A 1 1045 ? 16.015 21.714 48.735 1.00 26.48 1045 TYR A O 1
ATOM 8186 N N . GLN A 1 1046 ? 16.063 23.942 49.034 1.00 24.98 1046 GLN A N 1
ATOM 8187 C CA . GLN A 1 1046 ? 16.683 23.881 50.351 1.00 24.98 1046 GLN A CA 1
ATOM 8188 C C . GLN A 1 1046 ? 15.580 23.640 51.385 1.00 24.98 1046 GLN A C 1
ATOM 8190 O O . GLN A 1 1046 ? 14.640 24.425 51.491 1.00 24.98 1046 GLN A O 1
ATOM 8195 N N . LEU A 1 1047 ? 15.722 22.570 52.159 1.00 28.61 1047 LEU A N 1
ATOM 8196 C CA . LEU A 1 1047 ? 15.132 22.455 53.488 1.00 28.61 1047 LEU A CA 1
ATOM 8197 C C . LEU A 1 1047 ? 16.291 22.380 54.483 1.00 28.61 1047 LEU A C 1
ATOM 8199 O O . LEU A 1 1047 ? 17.322 21.776 54.183 1.00 28.61 1047 LEU A O 1
ATOM 8203 N N . GLY A 1 1048 ? 16.144 23.058 55.622 1.00 26.70 1048 GLY A N 1
ATOM 8204 C CA . GLY A 1 1048 ? 17.191 23.134 56.639 1.00 26.70 1048 GLY A CA 1
ATOM 8205 C C . GLY A 1 1048 ? 17.526 21.751 57.190 1.00 26.70 1048 GLY A C 1
ATOM 8206 O O . GLY A 1 1048 ? 16.627 20.965 57.480 1.00 26.70 1048 GLY A O 1
ATOM 8207 N N . GLY A 1 1049 ? 18.817 21.450 57.310 1.00 27.22 1049 GLY A N 1
ATOM 8208 C CA . GLY A 1 1049 ? 19.279 20.185 57.869 1.00 27.22 1049 GLY A CA 1
ATOM 8209 C C . GLY A 1 1049 ? 19.424 20.235 59.388 1.00 27.22 1049 GLY A C 1
ATOM 8210 O O . GLY A 1 1049 ? 19.810 21.257 59.951 1.00 27.22 1049 GLY A O 1
ATOM 8211 N N . THR A 1 1050 ? 19.229 19.085 60.023 1.00 28.95 1050 THR A N 1
ATOM 8212 C CA . THR A 1 1050 ? 19.935 18.702 61.251 1.00 28.95 1050 THR A CA 1
ATOM 8213 C C . THR A 1 1050 ? 20.580 17.334 61.032 1.00 28.95 1050 THR A C 1
ATOM 8215 O O . THR A 1 1050 ? 20.159 16.557 60.173 1.00 28.95 1050 THR A O 1
ATOM 8218 N N . SER A 1 1051 ? 21.675 17.073 61.740 1.00 32.34 1051 SER A N 1
ATOM 8219 C CA . SER A 1 1051 ? 22.590 15.960 61.478 1.00 32.34 1051 SER A CA 1
ATOM 8220 C C . SER A 1 1051 ? 22.384 14.773 62.416 1.00 32.34 1051 SER A C 1
ATOM 8222 O O . SER A 1 1051 ? 22.285 14.964 63.627 1.00 32.34 1051 SER A O 1
ATOM 8224 N N . SER A 1 1052 ? 22.476 13.549 61.894 1.00 30.14 1052 SER A N 1
ATOM 8225 C CA . SER A 1 1052 ? 23.151 12.420 62.568 1.00 30.14 1052 SER A CA 1
ATOM 8226 C C . SER A 1 1052 ? 23.314 11.224 61.621 1.00 30.14 1052 SER A C 1
ATOM 8228 O O . SER A 1 1052 ? 22.624 11.111 60.609 1.00 30.14 1052 SER A O 1
ATOM 8230 N N . SER A 1 1053 ? 24.284 10.366 61.931 1.00 33.88 1053 SER A N 1
ATOM 8231 C CA . SER A 1 1053 ? 24.657 9.156 61.189 1.00 33.88 1053 SER A CA 1
ATOM 8232 C C . SER A 1 1053 ? 24.002 7.894 61.761 1.00 33.88 1053 SER A C 1
ATOM 8234 O O . SER A 1 1053 ? 23.764 7.814 62.963 1.00 33.88 1053 SER A O 1
ATOM 8236 N N . GLY A 1 1054 ? 23.794 6.877 60.922 1.00 28.03 1054 GLY A N 1
ATOM 8237 C CA . GLY A 1 1054 ? 23.345 5.541 61.331 1.00 28.03 1054 GLY A CA 1
ATOM 8238 C C . GLY A 1 1054 ? 23.404 4.551 60.164 1.00 28.03 1054 GLY A C 1
ATOM 8239 O O . GLY A 1 1054 ? 23.148 4.933 59.022 1.00 28.03 1054 GLY A O 1
ATOM 8240 N N . GLU A 1 1055 ? 23.776 3.302 60.438 1.00 32.16 1055 GLU A N 1
ATOM 8241 C CA . GLU A 1 1055 ? 24.045 2.267 59.428 1.00 32.16 1055 GLU A CA 1
ATOM 8242 C C . GLU A 1 1055 ? 22.976 1.152 59.384 1.00 32.16 1055 GLU A C 1
ATOM 8244 O O . GLU A 1 1055 ? 22.136 1.034 60.269 1.00 32.16 1055 GLU A O 1
ATOM 8249 N N . ALA A 1 1056 ? 23.118 0.284 58.375 1.00 30.83 1056 ALA A N 1
ATOM 8250 C CA . ALA A 1 1056 ? 22.761 -1.142 58.365 1.00 30.83 1056 ALA A CA 1
ATOM 8251 C C . ALA A 1 1056 ? 21.278 -1.614 58.307 1.00 30.83 1056 ALA A C 1
ATOM 8253 O O . ALA A 1 1056 ? 20.501 -1.512 59.244 1.00 30.83 1056 ALA A O 1
ATOM 8254 N N . ASN A 1 1057 ? 21.021 -2.369 57.227 1.00 29.95 1057 ASN A N 1
ATOM 8255 C CA . ASN A 1 1057 ? 20.389 -3.702 57.182 1.00 29.95 1057 ASN A CA 1
ATOM 8256 C C . ASN A 1 1057 ? 18.883 -3.973 57.451 1.00 29.95 1057 ASN A C 1
ATOM 8258 O O . ASN A 1 1057 ? 18.269 -3.560 58.419 1.00 29.95 1057 ASN A O 1
ATOM 8262 N N . HIS A 1 1058 ? 18.390 -4.886 56.597 1.00 29.06 1058 HIS A N 1
ATOM 8263 C CA . HIS A 1 1058 ? 17.347 -5.910 56.791 1.00 29.06 1058 HIS A CA 1
ATOM 8264 C C . HIS A 1 1058 ? 15.859 -5.557 57.056 1.00 29.06 1058 HIS A C 1
ATOM 8266 O O . HIS A 1 1058 ? 15.419 -5.334 58.172 1.00 29.06 1058 HIS A O 1
ATOM 8272 N N . MET A 1 1059 ? 15.069 -5.858 56.010 1.00 27.52 1059 MET A N 1
ATOM 8273 C CA . MET A 1 1059 ? 13.833 -6.672 56.026 1.00 27.52 1059 MET A CA 1
ATOM 8274 C C . MET A 1 1059 ? 12.479 -6.148 56.571 1.00 27.52 1059 MET A C 1
ATOM 8276 O O . MET A 1 1059 ? 12.362 -5.381 57.512 1.00 27.52 1059 MET A O 1
ATOM 8280 N N . LEU A 1 1060 ? 11.444 -6.757 55.965 1.00 26.19 1060 LEU A N 1
ATOM 8281 C CA . LEU A 1 1060 ? 10.028 -6.879 56.349 1.00 26.19 1060 LEU A CA 1
ATOM 8282 C C . LEU A 1 1060 ? 9.043 -5.706 56.128 1.00 26.19 1060 LEU A C 1
ATOM 8284 O O . LEU A 1 1060 ? 9.313 -4.521 56.276 1.00 26.19 1060 LEU A O 1
ATOM 8288 N N . ARG A 1 1061 ? 7.834 -6.134 55.735 1.00 27.00 1061 ARG A N 1
ATOM 8289 C CA . ARG A 1 1061 ? 6.554 -5.404 55.679 1.00 27.00 1061 ARG A CA 1
ATOM 8290 C C . ARG A 1 1061 ? 5.817 -5.577 57.033 1.00 27.00 1061 ARG A C 1
ATOM 8292 O O . ARG A 1 1061 ? 6.222 -6.435 57.810 1.00 27.00 1061 ARG A O 1
ATOM 8299 N N . PRO A 1 1062 ? 4.585 -5.058 57.202 1.00 50.12 1062 PRO A N 1
ATOM 8300 C CA . PRO A 1 1062 ? 4.097 -3.684 57.023 1.00 50.12 1062 PRO A CA 1
ATOM 8301 C C . PRO A 1 1062 ? 3.368 -3.202 58.304 1.00 50.12 1062 PRO A C 1
ATOM 8303 O O . PRO A 1 1062 ? 3.157 -3.984 59.231 1.00 50.12 1062 PRO A O 1
ATOM 8306 N N . LYS A 1 1063 ? 2.829 -1.971 58.329 1.00 26.70 1063 LYS A N 1
ATOM 8307 C CA . LYS A 1 1063 ? 1.602 -1.697 59.110 1.00 26.70 1063 LYS A CA 1
ATOM 8308 C C . LYS A 1 1063 ? 0.818 -0.478 58.622 1.00 26.70 1063 LYS A C 1
ATOM 8310 O O . LYS A 1 1063 ? 1.383 0.485 58.118 1.00 26.70 1063 LYS A O 1
ATOM 8315 N N . VAL A 1 1064 ? -0.502 -0.564 58.774 1.00 30.36 1064 VAL A N 1
ATOM 8316 C CA . VAL A 1 1064 ? -1.490 0.473 58.437 1.00 30.36 1064 VAL A CA 1
ATOM 8317 C C . VAL A 1 1064 ? -1.659 1.431 59.617 1.00 30.36 1064 VAL A C 1
ATOM 8319 O O . VAL A 1 1064 ? -1.727 0.976 60.757 1.00 30.36 1064 VAL A O 1
ATOM 8322 N N . LYS A 1 1065 ? -1.841 2.730 59.347 1.00 26.92 1065 LYS A N 1
ATOM 8323 C CA . LYS A 1 1065 ? -2.606 3.636 60.220 1.00 26.92 1065 LYS A CA 1
ATOM 8324 C C . LYS A 1 1065 ? -3.454 4.594 59.384 1.00 26.92 1065 LYS A C 1
ATOM 8326 O O . LYS A 1 1065 ? -2.953 5.214 58.453 1.00 26.92 1065 LYS A O 1
ATOM 8331 N N . ASN A 1 1066 ? -4.725 4.722 59.759 1.00 28.94 1066 ASN A N 1
ATOM 8332 C CA . ASN A 1 1066 ? -5.618 5.775 59.279 1.00 28.94 1066 ASN A CA 1
ATOM 8333 C C . ASN A 1 1066 ? -5.367 7.064 60.073 1.00 28.94 1066 ASN A C 1
ATOM 8335 O O . ASN A 1 1066 ? -5.216 7.001 61.293 1.00 28.94 1066 ASN A O 1
ATOM 8339 N N . THR A 1 1067 ? -5.465 8.221 59.420 1.00 27.91 1067 THR A N 1
ATOM 8340 C CA . THR A 1 1067 ? -5.726 9.508 60.085 1.00 27.91 1067 THR A CA 1
ATOM 8341 C C . THR A 1 1067 ? -6.762 10.302 59.294 1.00 27.91 1067 THR A C 1
ATOM 8343 O O . THR A 1 1067 ? -6.491 10.869 58.239 1.00 27.91 1067 THR A O 1
ATOM 8346 N N . THR A 1 1068 ? -7.987 10.342 59.813 1.00 28.27 1068 THR A N 1
ATOM 8347 C CA . THR A 1 1068 ? -9.045 11.232 59.325 1.00 28.27 1068 THR A CA 1
ATOM 8348 C C . THR A 1 1068 ? -8.845 12.638 59.879 1.00 28.27 1068 THR A C 1
ATOM 8350 O O . THR A 1 1068 ? -8.788 12.792 61.097 1.00 28.27 1068 THR A O 1
ATOM 8353 N N . HIS A 1 1069 ? -8.881 13.665 59.030 1.00 26.56 1069 HIS A N 1
ATOM 8354 C CA . HIS A 1 1069 ? -9.135 15.035 59.479 1.00 26.56 1069 HIS A CA 1
ATOM 8355 C C . HIS A 1 1069 ? -10.400 15.588 58.824 1.00 26.56 1069 HIS A C 1
ATOM 8357 O O . HIS A 1 1069 ? -10.454 15.812 57.617 1.00 26.56 1069 HIS A O 1
ATOM 8363 N N . LYS A 1 1070 ? -11.422 15.824 59.653 1.00 27.53 1070 LYS A N 1
ATOM 8364 C CA . LYS A 1 1070 ? -12.520 16.733 59.319 1.00 27.53 1070 LYS A CA 1
ATOM 8365 C C . LYS A 1 1070 ? -11.982 18.163 59.378 1.00 27.53 1070 LYS A C 1
ATOM 8367 O O . LYS A 1 1070 ? -11.253 18.493 60.309 1.00 27.53 1070 LYS A O 1
ATOM 8372 N N . PHE A 1 1071 ? -12.429 19.018 58.467 1.00 23.95 1071 PHE A N 1
ATOM 8373 C CA . PHE A 1 1071 ? -12.479 20.461 58.693 1.00 23.95 1071 PHE A CA 1
ATOM 8374 C C . PHE A 1 1071 ? -13.861 20.964 58.285 1.00 23.95 1071 PHE A C 1
ATOM 8376 O O . PHE A 1 1071 ? -14.452 20.457 57.330 1.00 23.95 1071 PHE A O 1
ATOM 8383 N N . GLN A 1 1072 ? -14.405 21.904 59.056 1.00 26.09 1072 GLN A N 1
ATOM 8384 C CA . GLN A 1 1072 ? -15.774 22.390 58.898 1.00 26.09 1072 GLN A CA 1
ATOM 8385 C C . GLN A 1 1072 ? -15.799 23.858 58.447 1.00 26.09 1072 GLN A C 1
ATOM 8387 O O . GLN A 1 1072 ? -14.792 24.558 58.476 1.00 26.09 1072 GLN A O 1
ATOM 8392 N N . CYS A 1 1073 ? -16.972 24.270 57.970 1.00 25.31 1073 CYS A N 1
ATOM 8393 C CA . CYS A 1 1073 ? -17.287 25.560 57.352 1.00 25.31 1073 CYS A CA 1
ATOM 8394 C C . CYS A 1 1073 ? -16.903 26.783 58.221 1.00 25.31 1073 CYS A C 1
ATOM 8396 O O . CYS A 1 1073 ? -16.830 26.675 59.444 1.00 25.31 1073 CYS A O 1
ATOM 8398 N N . PRO A 1 1074 ? -16.825 27.981 57.615 1.00 39.12 1074 PRO A N 1
ATOM 8399 C CA . PRO A 1 1074 ? -17.979 28.868 57.812 1.00 39.12 1074 PRO A CA 1
ATOM 8400 C C . PRO A 1 1074 ? -18.644 29.353 56.511 1.00 39.12 1074 PRO A C 1
ATOM 8402 O O . PRO A 1 1074 ? -18.050 29.384 55.436 1.00 39.12 1074 PRO A O 1
ATOM 8405 N N . LYS A 1 1075 ? -19.924 29.721 56.637 1.00 30.34 1075 LYS A N 1
ATOM 8406 C CA . LYS A 1 1075 ? -20.789 30.246 55.566 1.00 30.34 1075 LYS A CA 1
ATOM 8407 C C . LYS A 1 1075 ? -20.557 31.750 55.382 1.00 30.34 1075 LYS A C 1
ATOM 8409 O O . LYS A 1 1075 ? -20.360 32.426 56.388 1.00 30.34 1075 LYS A O 1
ATOM 8414 N N . GLN A 1 1076 ? -20.815 32.303 54.189 1.00 27.45 1076 GLN A N 1
ATOM 8415 C CA . GLN A 1 1076 ? -21.354 33.672 54.105 1.00 27.45 1076 GLN A CA 1
ATOM 8416 C C . GLN A 1 1076 ? -22.180 33.977 52.836 1.00 27.45 1076 GLN A C 1
ATOM 8418 O O . GLN A 1 1076 ? -21.735 33.788 51.712 1.00 27.45 1076 GLN A O 1
ATOM 8423 N N . THR A 1 1077 ? -23.405 34.452 53.093 1.00 27.30 1077 THR A N 1
ATOM 8424 C CA . THR A 1 1077 ? -24.224 35.450 52.366 1.00 27.30 1077 THR A CA 1
ATOM 8425 C C . THR A 1 1077 ? -24.286 35.507 50.829 1.00 27.30 1077 THR A C 1
ATOM 8427 O O . THR A 1 1077 ? -23.323 35.809 50.133 1.00 27.30 1077 THR A O 1
ATOM 8430 N N . ALA A 1 1078 ? -25.526 35.403 50.343 1.00 29.34 1078 ALA A N 1
ATOM 8431 C CA . ALA A 1 1078 ? -25.985 35.647 48.977 1.00 29.34 1078 ALA A CA 1
ATOM 8432 C C . ALA A 1 1078 ? -25.807 37.090 48.449 1.00 29.34 1078 ALA A C 1
ATOM 8434 O O . ALA A 1 1078 ? -25.709 38.048 49.216 1.00 29.34 1078 ALA A O 1
ATOM 8435 N N . ARG A 1 1079 ? -25.956 37.252 47.124 1.00 26.22 1079 ARG A N 1
ATOM 8436 C CA . ARG A 1 1079 ? -26.393 38.503 46.473 1.00 26.22 1079 ARG A CA 1
ATOM 8437 C C . ARG A 1 1079 ? -27.301 38.212 45.268 1.00 26.22 1079 ARG A C 1
ATOM 8439 O O . ARG A 1 1079 ? -27.076 37.243 44.550 1.00 26.22 1079 ARG A O 1
ATOM 8446 N N . LYS A 1 1080 ? -28.320 39.055 45.062 1.00 30.61 1080 LYS A N 1
ATOM 8447 C CA . LYS A 1 1080 ? -29.157 39.122 43.846 1.00 30.61 1080 LYS A CA 1
ATOM 8448 C C . LYS A 1 1080 ? -28.643 40.237 42.926 1.00 30.61 1080 LYS A C 1
ATOM 8450 O O . LYS A 1 1080 ? -28.225 41.266 43.451 1.00 30.61 1080 LYS A O 1
ATOM 8455 N N . SER A 1 1081 ? -28.846 40.090 41.615 1.00 27.09 1081 SER A N 1
ATOM 8456 C CA . SER A 1 1081 ? -28.936 41.204 40.653 1.00 27.09 1081 SER A CA 1
ATOM 8457 C C . SER A 1 1081 ? -29.911 40.850 39.517 1.00 27.09 1081 SER A C 1
ATOM 8459 O O . SER A 1 1081 ? -30.170 39.672 39.275 1.00 27.09 1081 SER A O 1
ATOM 8461 N N . HIS A 1 1082 ? -30.439 41.870 38.837 1.00 28.27 1082 HIS A N 1
ATOM 8462 C CA . HIS A 1 1082 ? -31.220 41.779 37.590 1.00 28.27 1082 HIS A CA 1
ATOM 8463 C C . HIS A 1 1082 ? -30.269 41.474 36.385 1.00 28.27 1082 HIS A C 1
ATOM 8465 O O . HIS A 1 1082 ? -29.064 41.371 36.600 1.00 28.27 1082 HIS A O 1
ATOM 8471 N N . GLU A 1 1083 ? -30.679 41.220 35.131 1.00 26.47 1083 GLU A N 1
ATOM 8472 C CA . GLU A 1 1083 ? -31.662 41.931 34.285 1.00 26.47 1083 GLU A CA 1
ATOM 8473 C C . GLU A 1 1083 ? -32.298 41.070 33.168 1.00 26.47 1083 GLU A C 1
ATOM 8475 O O . GLU A 1 1083 ? -31.782 40.024 32.779 1.00 26.47 1083 GLU A O 1
ATOM 8480 N N . GLN A 1 1084 ? -33.429 41.551 32.632 1.00 29.25 1084 GLN A N 1
ATOM 8481 C CA . GLN A 1 1084 ? -33.968 41.177 31.313 1.00 29.25 1084 GLN A CA 1
ATOM 8482 C C . GLN A 1 1084 ? -33.521 42.206 30.257 1.00 29.25 1084 GLN A C 1
ATOM 8484 O O . GLN A 1 1084 ? -33.167 43.327 30.619 1.00 29.25 1084 GLN A O 1
ATOM 8489 N N . PRO A 1 1085 ? -33.674 41.900 28.955 1.00 37.38 1085 PRO A N 1
ATOM 8490 C CA . PRO A 1 1085 ? -34.601 42.752 28.197 1.00 37.38 1085 PRO A CA 1
ATOM 8491 C C . PRO A 1 1085 ? -35.522 42.023 27.193 1.00 37.38 1085 PRO A C 1
ATOM 8493 O O . PRO A 1 1085 ? -35.086 41.334 26.276 1.00 37.38 1085 PRO A O 1
ATOM 8496 N N . SER A 1 1086 ? -36.825 42.269 27.359 1.00 27.44 1086 SER A N 1
ATOM 8497 C CA . SER A 1 1086 ? -37.835 42.567 26.322 1.00 27.44 1086 SER A CA 1
ATOM 8498 C C . SER A 1 1086 ? -37.753 41.945 24.904 1.00 27.44 1086 SER A C 1
ATOM 8500 O O . SER A 1 1086 ? -37.066 42.453 24.024 1.00 27.44 1086 SER A O 1
ATOM 8502 N N . SER A 1 1087 ? -38.674 41.004 24.645 1.00 29.36 1087 SER A N 1
ATOM 8503 C CA . SER A 1 1087 ? -39.676 41.004 23.546 1.00 29.36 1087 SER A CA 1
ATOM 8504 C C . SER A 1 1087 ? -39.301 41.261 22.068 1.00 29.36 1087 SER A C 1
ATOM 8506 O O . SER A 1 1087 ? -38.758 42.307 21.729 1.00 29.36 1087 SER A O 1
ATOM 8508 N N . SER A 1 1088 ? -39.933 40.507 21.148 1.00 28.27 1088 SER A N 1
ATOM 8509 C CA . SER A 1 1088 ? -40.853 41.139 20.170 1.00 28.27 1088 SER A CA 1
ATOM 8510 C C . SER A 1 1088 ? -41.850 40.188 19.463 1.00 28.27 1088 SER A C 1
ATOM 8512 O O . SER A 1 1088 ? -41.517 39.079 19.074 1.00 28.27 1088 SER A O 1
ATOM 8514 N N . LYS A 1 1089 ? -43.072 40.717 19.267 1.00 29.55 1089 LYS A N 1
ATOM 8515 C CA . LYS A 1 1089 ? -44.057 40.495 18.174 1.00 29.55 1089 LYS A CA 1
ATOM 8516 C C . LYS A 1 1089 ? -44.649 39.090 17.893 1.00 29.55 1089 LYS A C 1
ATOM 8518 O O . LYS A 1 1089 ? -44.059 38.240 17.242 1.00 29.55 1089 LYS A O 1
ATOM 8523 N N . ARG A 1 1090 ? -45.943 38.967 18.236 1.00 32.59 1090 ARG A N 1
ATOM 8524 C CA . ARG A 1 1090 ? -46.920 37.965 17.750 1.00 32.59 1090 ARG A CA 1
ATOM 8525 C C . ARG A 1 1090 ? -47.254 38.125 16.252 1.00 32.59 1090 ARG A C 1
ATOM 8527 O O . ARG A 1 1090 ? -47.366 39.260 15.797 1.00 32.59 1090 ARG A O 1
ATOM 8534 N N . LYS A 1 1091 ? -47.610 37.009 15.597 1.00 29.61 1091 LYS A N 1
ATOM 8535 C CA . LYS A 1 1091 ? -48.747 36.775 14.658 1.00 29.61 1091 LYS A CA 1
ATOM 8536 C C . LYS A 1 1091 ? -48.860 35.240 14.479 1.00 29.61 1091 LYS A C 1
ATOM 8538 O O . LYS A 1 1091 ? -47.829 34.633 14.235 1.00 29.61 1091 LYS A O 1
ATOM 8543 N N . GLY A 1 1092 ? -49.988 34.531 14.598 1.00 27.48 1092 GLY A N 1
ATOM 8544 C CA . GLY A 1 1092 ? -51.334 34.885 15.073 1.00 27.48 1092 GLY A CA 1
ATOM 8545 C C . GLY A 1 1092 ? -52.436 34.606 14.040 1.00 27.48 1092 GLY A C 1
ATOM 8546 O O . GLY A 1 1092 ? -52.561 35.417 13.131 1.00 27.48 1092 GLY A O 1
ATOM 8547 N N . LEU A 1 1093 ? -53.192 33.501 14.204 1.00 28.09 1093 LEU A N 1
ATOM 8548 C CA . LEU A 1 1093 ? -54.542 33.154 13.677 1.00 28.09 1093 LEU A CA 1
ATOM 8549 C C . LEU A 1 1093 ? -54.811 31.636 13.888 1.00 28.09 1093 LEU A C 1
ATOM 8551 O O . LEU A 1 1093 ? -53.850 30.892 14.062 1.00 28.09 1093 LEU A O 1
ATOM 8555 N N . GLY A 1 1094 ? -56.076 31.180 13.830 1.00 26.25 1094 GLY A N 1
ATOM 8556 C CA . GLY A 1 1094 ? -56.455 29.749 13.730 1.00 26.25 1094 GLY A CA 1
ATOM 8557 C C . GLY A 1 1094 ? -57.235 29.173 14.928 1.00 26.25 1094 GLY A C 1
ATOM 8558 O O . GLY A 1 1094 ? -56.637 28.744 15.907 1.00 26.25 1094 GLY A O 1
ATOM 8559 N N . SER A 1 1095 ? -58.568 29.177 14.845 1.00 28.78 1095 SER A N 1
ATOM 8560 C CA . SER A 1 1095 ? -59.539 28.789 15.886 1.00 28.78 1095 SER A CA 1
ATOM 8561 C C . SER A 1 1095 ? -60.060 27.338 15.791 1.00 28.78 1095 SER A C 1
ATOM 8563 O O . SER A 1 1095 ? -59.934 26.710 14.746 1.00 28.78 1095 SER A O 1
ATOM 8565 N N . GLU A 1 1096 ? -60.763 26.896 16.852 1.00 29.17 1096 GLU A N 1
ATOM 8566 C CA . GLU A 1 1096 ? -61.653 25.706 16.941 1.00 29.17 1096 GLU A CA 1
ATOM 8567 C C . GLU A 1 1096 ? -60.983 24.304 16.920 1.00 29.17 1096 GLU A C 1
ATOM 8569 O O . GLU A 1 1096 ? -59.908 24.127 16.363 1.00 29.17 1096 GLU A O 1
ATOM 8574 N N . ARG A 1 1097 ? -61.527 23.249 17.566 1.00 30.12 1097 ARG A N 1
ATOM 8575 C CA . ARG A 1 1097 ? -62.874 23.028 18.166 1.00 30.12 1097 ARG A CA 1
ATOM 8576 C C . ARG A 1 1097 ? -62.824 22.171 19.464 1.00 30.12 1097 ARG A C 1
ATOM 8578 O O . ARG A 1 1097 ? -61.748 21.774 19.895 1.00 30.12 1097 ARG A O 1
ATOM 8585 N N . GLN A 1 1098 ? -63.973 21.921 20.111 1.00 31.47 1098 GLN A N 1
ATOM 8586 C CA . GLN A 1 1098 ? -64.104 21.314 21.461 1.00 31.47 1098 GLN A CA 1
ATOM 8587 C C . GLN A 1 1098 ? -64.627 19.855 21.490 1.00 31.47 1098 GLN A C 1
ATOM 8589 O O . GLN A 1 1098 ? -65.313 19.439 20.564 1.00 31.47 1098 GLN A O 1
ATOM 8594 N N . HIS A 1 1099 ? -64.446 19.200 22.656 1.00 29.48 1099 HIS A N 1
ATOM 8595 C CA . HIS A 1 1099 ? -65.133 17.986 23.173 1.00 29.48 1099 HIS A CA 1
ATOM 8596 C C . HIS A 1 1099 ? -64.783 16.648 22.470 1.00 29.48 1099 HIS A C 1
ATOM 8598 O O . HIS A 1 1099 ? -64.573 16.610 21.268 1.00 29.48 1099 HIS A O 1
ATOM 8604 N N . PHE A 1 1100 ? -64.622 15.513 23.171 1.00 26.33 1100 PHE A N 1
ATOM 8605 C CA . PHE A 1 1100 ? -65.483 14.948 24.234 1.00 26.33 1100 PHE A CA 1
ATOM 8606 C C . PHE A 1 1100 ? -64.758 14.427 25.507 1.00 26.33 1100 PHE A C 1
ATOM 8608 O O . PHE A 1 1100 ? -63.567 14.664 25.697 1.00 26.33 1100 PHE A O 1
ATOM 8615 N N . ARG A 1 1101 ? -65.504 13.764 26.413 1.00 30.98 1101 ARG A N 1
ATOM 8616 C CA . ARG A 1 1101 ? -65.068 13.188 27.709 1.00 30.98 1101 ARG A CA 1
ATOM 8617 C C . ARG A 1 1101 ? -65.426 11.691 27.839 1.00 30.98 1101 ARG A C 1
ATOM 8619 O O . ARG A 1 1101 ? -66.449 11.278 27.313 1.00 30.98 1101 ARG A O 1
ATOM 8626 N N . ASN A 1 1102 ? -64.638 10.987 28.659 1.00 29.84 1102 ASN A N 1
ATOM 8627 C CA . ASN A 1 1102 ? -64.959 9.848 29.549 1.00 29.84 1102 ASN A CA 1
ATOM 8628 C C . ASN A 1 1102 ? -65.778 8.627 29.048 1.00 29.84 1102 ASN A C 1
ATOM 8630 O O . ASN A 1 1102 ? -67.001 8.692 29.006 1.00 29.84 1102 ASN A O 1
ATOM 8634 N N . VAL A 1 1103 ? -65.102 7.470 28.957 1.00 27.34 1103 VAL A N 1
ATOM 8635 C CA . VAL A 1 1103 ? -65.467 6.148 29.546 1.00 27.34 1103 VAL A CA 1
ATOM 8636 C C . VAL A 1 1103 ? -64.104 5.513 29.910 1.00 27.34 1103 VAL A C 1
ATOM 8638 O O . VAL A 1 1103 ? -63.244 5.475 29.036 1.00 27.34 1103 VAL A O 1
ATOM 8641 N N . GLN A 1 1104 ? -63.682 5.334 31.169 1.00 27.98 1104 GLN A N 1
ATOM 8642 C CA . GLN A 1 1104 ? -64.135 4.489 32.300 1.00 27.98 1104 GLN A CA 1
ATOM 8643 C C . GLN A 1 1104 ? -63.566 3.047 32.266 1.00 27.98 1104 GLN A C 1
ATOM 8645 O O . GLN A 1 1104 ? -63.302 2.509 31.195 1.00 27.98 1104 GLN A O 1
ATOM 8650 N N . GLU A 1 1105 ? -63.260 2.489 33.447 1.00 31.28 1105 GLU A N 1
ATOM 8651 C CA . GLU A 1 1105 ? -62.408 1.303 33.646 1.00 31.28 1105 GLU A CA 1
ATOM 8652 C C . GLU A 1 1105 ? -63.066 -0.045 33.293 1.00 31.28 1105 GLU A C 1
ATOM 8654 O O . GLU A 1 1105 ? -64.289 -0.161 33.311 1.00 31.28 1105 GLU A O 1
ATOM 8659 N N . CYS A 1 1106 ? -62.249 -1.097 33.102 1.00 26.75 1106 CYS A N 1
ATOM 8660 C CA . CYS A 1 1106 ? -62.217 -2.249 34.027 1.00 26.75 1106 CYS A CA 1
ATOM 8661 C C . CYS A 1 1106 ? -61.148 -3.309 33.669 1.00 26.75 1106 CYS A C 1
ATOM 8663 O O . CYS A 1 1106 ? -60.600 -3.309 32.573 1.00 26.75 1106 CYS A O 1
ATOM 8665 N N . MET A 1 1107 ? -60.921 -4.236 34.612 1.00 26.91 1107 MET A N 1
ATOM 8666 C CA . MET A 1 1107 ? -60.113 -5.469 34.514 1.00 26.91 1107 MET A CA 1
ATOM 8667 C C . MET A 1 1107 ? -58.604 -5.311 34.248 1.00 26.91 1107 MET A C 1
ATOM 8669 O O . MET A 1 1107 ? -58.132 -5.361 33.116 1.00 26.91 1107 MET A O 1
ATOM 8673 N N . GLY A 1 1108 ? -57.831 -5.268 35.336 1.00 27.84 1108 GLY A N 1
ATOM 8674 C CA . GLY A 1 1108 ? -56.482 -5.840 35.359 1.00 27.84 1108 GLY A CA 1
ATOM 8675 C C . GLY A 1 1108 ? -56.513 -7.260 35.939 1.00 27.84 1108 GLY A C 1
ATOM 8676 O O . GLY A 1 1108 ? -57.424 -7.591 36.698 1.00 27.84 1108 GLY A O 1
ATOM 8677 N N . LEU A 1 1109 ? -55.511 -8.076 35.609 1.00 29.08 1109 LEU A N 1
ATOM 8678 C CA . LEU A 1 1109 ? -55.185 -9.328 36.297 1.00 29.08 1109 LEU A CA 1
ATOM 8679 C C . LEU A 1 1109 ? -53.675 -9.574 36.184 1.00 29.08 1109 LEU A C 1
ATOM 8681 O O . LEU A 1 1109 ? -53.141 -9.627 35.078 1.00 29.08 1109 LEU A O 1
ATOM 8685 N N . ASP A 1 1110 ? -53.003 -9.729 37.323 1.00 32.97 1110 ASP A N 1
ATOM 8686 C CA . ASP A 1 1110 ? -51.661 -10.315 37.390 1.00 32.97 1110 ASP A CA 1
ATOM 8687 C C . ASP A 1 1110 ? -51.721 -11.817 37.091 1.00 32.97 1110 ASP A C 1
ATOM 8689 O O . ASP A 1 1110 ? -52.698 -12.478 37.447 1.00 32.97 1110 ASP A O 1
ATOM 8693 N N . LEU A 1 1111 ? -50.621 -12.382 36.579 1.00 28.19 1111 LEU A N 1
ATOM 8694 C CA . LEU A 1 1111 ? -50.133 -13.677 37.066 1.00 28.19 1111 LEU A CA 1
ATOM 8695 C C . LEU A 1 1111 ? -48.651 -13.900 36.732 1.00 28.19 1111 LEU A C 1
ATOM 8697 O O . LEU A 1 1111 ? -48.155 -13.528 35.670 1.00 28.19 1111 LEU A O 1
ATOM 8701 N N . HIS A 1 1112 ? -47.942 -14.507 37.682 1.00 30.72 1112 HIS A N 1
ATOM 8702 C CA . HIS A 1 1112 ? -46.502 -14.748 37.639 1.00 30.72 1112 HIS A CA 1
ATOM 8703 C C . HIS A 1 1112 ? -46.147 -16.102 36.996 1.00 30.72 1112 HIS A C 1
ATOM 8705 O O . HIS A 1 1112 ? -46.873 -17.077 37.141 1.00 30.72 1112 HIS A O 1
ATOM 8711 N N . ALA A 1 1113 ? -44.970 -16.126 36.364 1.00 32.66 1113 ALA A N 1
ATOM 8712 C CA . ALA A 1 1113 ? -44.011 -17.230 36.209 1.00 32.66 1113 ALA A CA 1
ATOM 8713 C C . ALA A 1 1113 ? -44.452 -18.703 36.415 1.00 32.66 1113 ALA A C 1
ATOM 8715 O O . ALA A 1 1113 ? -44.814 -19.118 37.513 1.00 32.66 1113 ALA A O 1
ATOM 8716 N N . VAL A 1 1114 ? -44.144 -19.536 35.412 1.00 30.00 1114 VAL A N 1
ATOM 8717 C CA . VAL A 1 1114 ? -43.790 -20.960 35.583 1.00 30.00 1114 VAL A CA 1
ATOM 8718 C C . VAL A 1 1114 ? -42.465 -21.219 34.854 1.00 30.00 1114 VAL A C 1
ATOM 8720 O O . VAL A 1 1114 ? -42.186 -20.590 33.834 1.00 30.00 1114 VAL A O 1
ATOM 8723 N N . ASN A 1 1115 ? -41.641 -22.108 35.408 1.00 33.47 1115 ASN A N 1
ATOM 8724 C CA . ASN A 1 1115 ? -40.292 -22.440 34.944 1.00 33.47 1115 ASN A CA 1
ATOM 8725 C C . ASN A 1 1115 ? -40.243 -23.865 34.342 1.00 33.47 1115 ASN A C 1
ATOM 8727 O O . ASN A 1 1115 ? -41.108 -24.684 34.634 1.00 33.47 1115 ASN A O 1
ATOM 8731 N N . GLU A 1 1116 ? -39.132 -24.168 33.660 1.00 32.12 1116 GLU A N 1
ATOM 8732 C CA . GLU A 1 1116 ? -38.468 -25.492 33.614 1.00 32.12 1116 GLU A CA 1
ATOM 8733 C C . GLU A 1 1116 ? -38.929 -26.665 32.703 1.00 32.12 1116 GLU A C 1
ATOM 8735 O O . GLU A 1 1116 ? -40.099 -26.902 32.439 1.00 32.12 1116 GLU A O 1
ATOM 8740 N N . PHE A 1 1117 ? -37.889 -27.427 32.306 1.00 31.66 1117 PHE A N 1
ATOM 8741 C CA . PHE A 1 1117 ? -37.787 -28.775 31.705 1.00 31.66 1117 PHE A CA 1
ATOM 8742 C C . PHE A 1 1117 ? -38.485 -29.137 30.374 1.00 31.66 1117 PHE A C 1
ATOM 8744 O O . PHE A 1 1117 ? -39.674 -28.930 30.175 1.00 31.66 1117 PHE A O 1
ATOM 8751 N N . GLY A 1 1118 ? -37.732 -29.819 29.487 1.00 27.72 1118 GLY A N 1
ATOM 8752 C CA . GLY A 1 1118 ? -38.304 -30.504 28.313 1.00 27.72 1118 GLY A CA 1
ATOM 8753 C C . GLY A 1 1118 ? -37.385 -30.751 27.102 1.00 27.72 1118 GLY A C 1
ATOM 8754 O O . GLY A 1 1118 ? -37.750 -30.377 25.994 1.00 27.72 1118 GLY A O 1
ATOM 8755 N N . GLY A 1 1119 ? -36.217 -31.387 27.266 1.00 30.58 1119 GLY A N 1
ATOM 8756 C CA . GLY A 1 1119 ? -35.532 -32.042 26.130 1.00 30.58 1119 GLY A CA 1
ATOM 8757 C C . GLY A 1 1119 ? -36.132 -33.432 25.862 1.00 30.58 1119 GLY A C 1
ATOM 8758 O O . GLY A 1 1119 ? -36.659 -34.034 26.799 1.00 30.58 1119 GLY A O 1
ATOM 8759 N N . PRO A 1 1120 ? -36.035 -33.979 24.632 1.00 47.06 1120 PRO A N 1
ATOM 8760 C CA . PRO A 1 1120 ? -35.003 -35.007 24.440 1.00 47.06 1120 PRO A CA 1
ATOM 8761 C C . PRO A 1 1120 ? -34.330 -35.032 23.044 1.00 47.06 1120 PRO A C 1
ATOM 8763 O O . PRO A 1 1120 ? -34.506 -34.157 22.203 1.00 47.06 1120 PRO A O 1
ATOM 8766 N N . HIS A 1 1121 ? -33.484 -36.048 22.857 1.00 31.00 1121 HIS A N 1
ATOM 8767 C CA . HIS A 1 1121 ? -32.539 -36.263 21.759 1.00 31.00 1121 HIS A CA 1
ATOM 8768 C C . HIS A 1 1121 ? -33.135 -36.751 20.419 1.00 31.00 1121 HIS A C 1
ATOM 8770 O O . HIS A 1 1121 ? -34.127 -37.465 20.407 1.00 31.00 1121 HIS A O 1
ATOM 8776 N N . LEU A 1 1122 ? -32.376 -36.469 19.343 1.00 33.25 1122 LEU A N 1
ATOM 8777 C CA . LEU A 1 1122 ? -32.020 -37.332 18.191 1.00 33.25 1122 LEU A CA 1
ATOM 8778 C C . LEU A 1 1122 ? -33.093 -38.204 17.503 1.00 33.25 1122 LEU A C 1
ATOM 8780 O O . LEU A 1 1122 ? -33.637 -39.119 18.106 1.00 33.25 1122 LEU A O 1
ATOM 8784 N N . ILE A 1 1123 ? -33.127 -38.121 16.165 1.00 31.38 1123 ILE A N 1
ATOM 8785 C CA . ILE A 1 1123 ? -32.660 -39.204 15.265 1.00 31.38 1123 ILE A CA 1
ATOM 8786 C C . ILE A 1 1123 ? -32.415 -38.639 13.846 1.00 31.38 1123 ILE A C 1
ATOM 8788 O O . ILE A 1 1123 ? -33.015 -37.639 13.459 1.00 31.38 1123 ILE A O 1
ATOM 8792 N N . PHE A 1 1124 ? -31.484 -39.239 13.097 1.00 38.12 1124 PHE A N 1
ATOM 8793 C CA . PHE A 1 1124 ? -31.229 -38.956 11.674 1.00 38.12 1124 PHE A CA 1
ATOM 8794 C C . PHE A 1 1124 ? -32.234 -39.702 10.780 1.00 38.12 1124 PHE A C 1
ATOM 8796 O O . PHE A 1 1124 ? -32.536 -40.854 11.071 1.00 38.12 1124 PHE A O 1
ATOM 8803 N N . HIS A 1 1125 ? -32.607 -39.131 9.628 1.00 36.22 1125 HIS A N 1
ATOM 8804 C CA . HIS A 1 1125 ? -32.556 -39.882 8.363 1.00 36.22 1125 HIS A CA 1
ATOM 8805 C C . HIS A 1 1125 ? -32.436 -38.964 7.133 1.00 36.22 1125 HIS A C 1
ATOM 8807 O O . HIS A 1 1125 ? -32.658 -37.757 7.208 1.00 36.22 1125 HIS A O 1
ATOM 8813 N N . GLU A 1 1126 ? -31.978 -39.564 6.037 1.00 41.50 1126 GLU A N 1
ATOM 8814 C CA . GLU A 1 1126 ? -31.400 -38.948 4.835 1.00 41.50 1126 GLU A CA 1
ATOM 8815 C C . GLU A 1 1126 ? -32.388 -38.753 3.661 1.00 41.50 1126 GLU A C 1
ATOM 8817 O O . GLU A 1 1126 ? -33.458 -39.354 3.658 1.00 41.50 1126 GLU A O 1
ATOM 8822 N N . ILE A 1 1127 ? -31.916 -38.036 2.620 1.00 35.94 1127 ILE A N 1
ATOM 8823 C CA . ILE A 1 1127 ? -32.316 -38.106 1.187 1.00 35.94 1127 ILE A CA 1
ATOM 8824 C C . ILE A 1 1127 ? -33.762 -37.643 0.880 1.00 35.94 1127 ILE A C 1
ATOM 8826 O O . ILE A 1 1127 ? -34.744 -38.238 1.309 1.00 35.94 1127 ILE A O 1
ATOM 8830 N N . ASN A 1 1128 ? -33.975 -36.572 0.107 1.00 36.59 1128 ASN A N 1
ATOM 8831 C CA . ASN A 1 1128 ? -33.407 -36.261 -1.222 1.00 36.59 1128 ASN A CA 1
ATOM 8832 C C . ASN A 1 1128 ? -32.913 -34.811 -1.357 1.00 36.59 1128 ASN A C 1
ATOM 8834 O O . ASN A 1 1128 ? -33.592 -33.915 -0.810 1.00 36.59 1128 ASN A O 1
#

Secondary structure (DSSP, 8-state):
----SGGGTSEEEEEEEHHHHHHHHHHHHHHHHTTS--TT--S-EEEEEHHHHHHHHTTSTTHHHHHHHHHHHHHHTTT-EEEEEE--S---TT-HHHHHHHHHHHHHHHHHHHHHHHHHHHHHS--TTHHHHHHHHHHHHHHHHHHHS----TTHHHHHHHH-----SSS--EEEEE-SS-HHHHHHHHHHTTS-SEEE-S-STHHHHH-S-S--S---TT--S---------EEEEEEEETTTTEEEEEEEEES-HHHHHHHHHHHHTTS---S--B--SS-TTTT---HHHHHHHHHHH--SSSTT-STT--HHHHHHHHHTTTTS-HHHHHHHHHHHHHHSTT-S---HHHHHHHHHHHHT-EETTEESSSPPSEEEGGGGGG--TTPEEESSSSPEEEEEEETTEEEEEEGGG-EEE-TTT--EEETTT-B--TT-SS--B-TTGGG-S--S----HHHHHHHHHHHH-----TTS-HHHHHHHHHHHHTTS--HHHHHHHT----SS-GGGGTS--TTEEEEEEEEGGGTTHHHH-TTTS-HHHHHHHHHHHHHTT---TT--TT-S-GGGGTS-HHHHHHHSSSSTTTHHHHHHHHHHHHH-TTSPPGGG-EEEEEEETTEEEEEEEEEEE-TTSS-EEEEEEEE-SS-EEEEEE-STTSTT--SSGGGTT-S----TTTTHHHHHHHHHIIIIIHHHHHHHHHHHHHHS-SHHHHTT--HHHHHHHHHHHHHTT---TT--TTS-HHHHHHS---TTTS------PPPGGGG--TTTS----HHHHHHHHTT-S----------------------HHHHHHHHHHHHHHHHH-SS-----TTSTT-HHHHHHHHHHHS-HHHHHHHHHHHHHHHHHHHHHHHHHHGGG---------------------------------------------------------------------PPPP---S-TTSSSS---EEEEPPPPPTTS-HHHHHHHHHHHHHHHHHHHHTT--SSSS-PPEEEEEEE---------------------------------------------------------------------------------------------

Sequence (1128 aa):
MGFQSQSKVLYKSTDVSFDLIVHLVTKRFEISKGRWDCGGRSRPKVTIDANLIGYQFISRPCGPVGALRILSRCLSENYIDVVIIADGPTRHHSKRATVNRHAERARAKLDATLKRIELAELLRNETDDSTQAISKLNLEIKRSESKFERILPLTFVDQLKKLVQPTESGKGCIDFMSSLFQADPEIAGLAISGSVDAIISGDSDFSLHIGPGRMSAHYSRDCSTDSQSVGTDFMLQNPKISIRNSSVESMSLVTGQMFVRDHSQSILNSRVPAEYFPVTPTVPLLNQEQDHMIRMLFEIALGCDVLVGGIKGFGPTDCEKLLSLVRHLPKDQQALQFASKLASHKKSTIRDKDVFLCLAESLLFEKTTYGYMHHPPQKLFQYNVAFATSETIILNDGPIVRECKGTDNMPHKFLEAEGYSECVDCKEVLCRHCLYKNHGNEGSSFCMDCARSPECSEVKTEDQMRLALADVHGVTVPATATYSEVLELYDCSKCEEGHIFSKSSSEVKYPLEPSGVLHSSSVKITPIKTTKLIHFRDLIGDMNAVSIKQVADLFHLLCSLLKNNEHTTKETKFAYEKIMPLNLINFAKSARIHEGHRLCKRAVRHATDPASPNIIESGVTLALYGSELCLVLAHKVRASMKSLVYCTKTCFSHKDLIATECTCKAGCRNGKTIDRLGTEKILCTHGLTLPTQLSIFLYQGLAEHLLVELRNRLLISGGPEYVQVDSVIFREDIKLLMSAAGQSIKGLSSRDSLLDWLKTFSVATDLSKHCPGRANPKDWRLLREIRFEEPTTKCMRIVSNESRKPKGGIVVDLSIPHVKHSYNNTKLLVDAVTVCLNMFFKQSVLPQSNKRQNVIGFKLLQFRAVNDESDFAIRHEAVQALADKLRNILLSKNIDSIQRTNVPEPSAAVATELRATTPLRLPKKKSISNCNLVTPSPKKKRSPLVEISNNVPCSSSSLFSQTQKKRRRDRTCCVNWCDGRGTNCIPKPGPLPISASARRRESHAIKTLERRETLDRLGYKRIDGRDLRWCDAHPTEWVTKSCSYQLGGTSSSGEANHMLRPKVKNTTHKFQCPKQTARKSHEQPSSSKRKGLGSERQHFRNVQECMGLDLHAVNEFGGPHLIFHEIN

Nearest PDB structures (foldseek):
  4q0w-assembly1_B  TM=5.323E-01  e=7.333E-06  Saccharomyces cerevisiae S288C

Solvent-accessible surface area (backbone atoms only — not comparable to full-atom values): 68753 Å² total; per-residue (Å²): 132,84,85,66,49,61,75,39,30,30,38,33,39,53,78,40,44,41,71,57,52,53,51,46,47,48,52,53,34,55,58,45,56,75,74,44,87,58,80,80,59,91,59,33,27,34,37,31,40,43,55,58,50,20,69,74,22,59,94,41,100,57,29,28,64,49,47,49,53,30,52,48,47,61,39,10,73,68,46,25,26,30,38,39,26,26,51,24,98,46,68,65,62,65,37,38,39,56,56,36,57,47,29,52,24,54,52,22,48,49,54,26,50,55,47,51,49,56,45,50,54,50,62,71,58,76,48,86,76,37,61,62,52,53,54,52,47,55,57,50,31,54,57,21,44,64,54,45,66,71,58,82,59,90,60,47,65,62,54,47,57,68,67,51,62,84,67,91,59,95,49,24,52,61,47,76,44,73,32,70,30,48,30,62,44,45,55,34,25,37,16,39,62,35,72,24,60,38,38,35,39,74,72,68,61,54,33,43,74,45,28,52,36,75,76,69,86,68,86,64,92,77,76,70,91,72,85,77,43,66,24,43,40,43,32,37,24,76,74,39,69,42,74,92,75,57,38,63,55,27,29,28,46,37,27,29,35,64,69,60,49,51,51,51,50,53,57,46,39,76,79,50,83,62,85,50,57,82,44,72,35,90,41,51,68,37,49,86,42,68,58,59,59,49,31,33,48,47,42,37,40,40,30,36,53,59,33,68,69,29,33,60,90,56,44,61,76,49,52,53,54,51,44,68,74,30,71,86,50,61,73,90,48,27,44,60,52,45,28,42,51,50,19,67,35,90,58,36,78,42,68,52,32,60,53,49,48,56,54,23,48,64,63,53,44,39,59,30,94,88,52,45,46,45,86,80,59,65,60,41,43,59,89,50,52,95,50,54,55,101,76,30,43,70,32,83,86,54,73,59,74,41,69,16,56,36,54,95,83,48,61,46,57,45,57,51,65,78,44,66,48,51,18,72,81,83,54,48,43,26,39,72,54,33,47,38,69,58,94,87,48,97,76,63,36,31,38,52,66,61,70,67,38,92,60,92,58,83,88,67,51,73,69,57,39,48,46,47,29,35,76,75,70,66,45,80,71,61,92,84,57,50,73,67,56,50,48,52,51,37,54,53,57,63,39,70,73,63,47,70,68,53,50,59,50,72,57,38,45,49,32,80,39,29,22,36,61,81,72,54,96,35,91,57,52,45,75,59,49,75,50,35,50,70,48,50,59,60,71,54,59,34,66,88,69,36,53,73,64,57,41,52,53,48,47,48,33,55,37,35,42,65,41,56,54,82,84,62,52,101,74,68,88,55,77,55,55,57,66,50,20,40,45,63,49,52,56,23,47,37,43,36,85,93,41,20,71,60,38,51,57,42,8,52,50,50,42,68,29,88,84,28,65,65,66,54,74,17,39,34,32,41,27,28,47,78,90,44,65,30,44,35,43,38,43,58,44,45,43,85,89,55,91,53,67,26,55,30,30,30,31,30,43,52,83,49,47,37,26,28,34,24,62,42,96,68,20,27,61,62,49,95,46,81,94,51,49,17,72,42,46,41,76,32,49,63,34,53,15,55,64,44,32,50,37,52,38,30,60,46,22,48,28,44,51,52,52,53,43,49,45,52,39,60,69,68,61,78,49,75,71,50,69,81,56,75,41,73,66,54,53,52,34,49,52,52,34,40,36,42,46,14,46,81,72,85,84,74,58,94,83,58,53,72,68,52,57,46,69,70,51,77,57,88,88,76,55,93,66,64,53,75,80,63,61,62,74,72,81,73,56,52,63,87,73,47,73,81,64,52,74,66,57,50,48,53,49,68,76,68,61,92,74,86,83,84,89,85,87,79,90,80,86,88,84,84,80,91,80,88,84,89,80,67,65,71,58,54,51,53,53,48,54,52,49,54,51,48,66,70,78,42,100,66,90,75,85,84,66,82,78,63,86,76,44,51,33,58,54,50,55,51,50,47,76,74,74,42,70,67,64,47,50,56,48,51,53,54,48,48,55,50,49,52,54,49,49,52,57,48,55,76,62,52,74,88,73,75,75,87,80,81,86,87,86,87,81,82,86,93,88,81,89,85,89,88,87,86,83,90,89,86,87,82,87,87,90,85,83,91,80,89,81,93,87,82,90,82,89,81,91,89,87,85,89,86,88,88,81,86,80,87,84,90,82,91,81,91,85,84,80,82,84,73,80,86,70,84,76,81,76,64,61,95,62,90,67,69,84,79,57,92,65,53,34,41,68,36,82,44,83,76,64,86,89,55,53,68,74,58,51,49,55,49,51,50,60,47,49,57,51,52,50,50,50,60,73,70,61,83,64,98,70,91,88,83,67,79,42,79,36,87,90,47,70,52,80,78,88,73,86,71,86,75,77,86,72,91,82,84,88,85,88,86,83,84,86,84,85,86,85,85,86,89,80,90,83,88,79,89,82,79,86,86,88,81,85,89,85,88,80,87,84,85,84,83,89,84,85,91,85,90,87,91,81,90,88,81,89,89,80,89,84,83,88,83,85,87,80,88,85,81,88,87,82,85,89,84,83,86,81,89,85,88,86,81,89,136

Radius of gyration: 45.31 Å; Cα contacts (8 Å, |Δi|>4): 1392; chains: 1; bounding box: 128×129×123 Å

pLDDT: mean 70.68, std 24.97, range [23.95, 97.94]